Protein AF-A0A7C5BYH8-F1 (afdb_monomer_lite)

Foldseek 3Di:
DDDDDDDDDDDDDDDDDDDDDDDDDDDDDDDDPPPDVPPVVPPPDDPPPFPAQPDDPQKGFHLAFDFFDFAAWDFDDADPDPLGGLATWRAFLDDLLADDQWAQDPVQQKIKGWTFGADDPDRWTFIWIWIQHPVVLWTFRITGGMTNRDSDSQQYWYWEAEPQQKIWIWGADDAPPGKIWIKIAPHHPDSRHIDTQDIHHWTSWHWYQDHVFGIKIWTFYQDVNATWIWIWGDNHSRDIDPIFTAEDEDRYWGWAWEDDNFKTKIKIWDADPPRGDFQTDFIFIKMDRPSPPWIAALLRHGDDPRHHDPDDRRTQDGCVVVQKHKAWAHWYADPVRKIKTWIWIWNGSGFDCPTDFTWIWIWIDPNHGIDIATEAGARHRRWHWYWDQDPLRKIKTWTQRAAAPSGSYYAHFIWIWIDPPSRNYIDTPDRLAAPDPFGKGHWRAYHVADQAFGTKTWTTHRNDDDIIWIWGHGVSSFIWTIGRGHPDRMDRTHTDDHDPPVVVVVVVVVVVVVVVVPDDDDDDDDDDDDDDDDDDDDDDDDDDDDDDDDDDDYDDDDDDDDDDDDDDDDDDDDDDDPPPPPDDDDPVLFFPQKDQVQVVQFFQAAQQDCLQCPPPPSSPQCQLVRQVLSVLSSVVVVPLPDSFDDDPDPSRRSNVSSVVLCPPQQPADPQHGDQLSSQRSSCVSCVVSVFHKQKAKAFPDDNPPRYDPDHDDQSVVQVQQPDQKWKKFKKFFWDADPVQLETETDGIGIWTFRIWHADPVGIWTFIRGNHCLQDPPRDTWTWDWAFDCFGWYPADVVGHIGTSGRWTWIPRDDHDPVGPTMTTRIMMMIGTDDPPD

Radius of gyration: 34.93 Å; chains: 1; bounding box: 105×112×105 Å

Structure (mmCIF, N/CA/C/O backbone):
data_AF-A0A7C5BYH8-F1
#
_entry.id   AF-A0A7C5BYH8-F1
#
loop_
_atom_site.group_PDB
_atom_site.id
_atom_site.type_symbol
_atom_site.label_atom_id
_atom_site.label_alt_id
_atom_site.label_comp_id
_atom_site.label_asym_id
_atom_site.label_entity_id
_atom_site.label_seq_id
_atom_site.pdbx_PDB_ins_code
_atom_site.Cartn_x
_atom_site.Cartn_y
_atom_site.Cartn_z
_atom_site.occupancy
_atom_site.B_iso_or_equiv
_atom_site.auth_seq_id
_atom_site.auth_comp_id
_atom_site.auth_asym_id
_atom_site.auth_atom_id
_atom_site.pdbx_PDB_model_num
ATOM 1 N N . MET A 1 1 ? -44.553 -59.638 -5.717 1.00 36.38 1 MET A N 1
ATOM 2 C CA . MET A 1 1 ? -43.093 -59.498 -5.515 1.00 36.38 1 MET A CA 1
ATOM 3 C C . MET A 1 1 ? -42.828 -58.006 -5.297 1.00 36.38 1 MET A C 1
ATOM 5 O O . MET A 1 1 ? -43.255 -57.239 -6.141 1.00 36.38 1 MET A O 1
ATOM 9 N N . THR A 1 2 ? -42.587 -57.525 -4.064 1.00 29.08 2 THR A N 1
ATOM 10 C CA . THR A 1 2 ? -41.266 -57.366 -3.378 1.00 29.08 2 THR A CA 1
ATOM 11 C C . THR A 1 2 ? -40.293 -56.425 -4.104 1.00 29.08 2 THR A C 1
ATOM 13 O O . THR A 1 2 ? -40.147 -56.595 -5.302 1.00 29.08 2 THR A O 1
ATOM 16 N N . LYS A 1 3 ? -39.508 -55.514 -3.491 1.00 27.25 3 LYS A N 1
ATOM 17 C CA . LYS A 1 3 ? -39.393 -54.849 -2.151 1.00 27.25 3 LYS A CA 1
ATOM 18 C C . LYS A 1 3 ? -38.305 -53.734 -2.334 1.00 27.25 3 LYS A C 1
ATOM 20 O O . LYS A 1 3 ? -37.436 -53.949 -3.163 1.00 27.25 3 LYS A O 1
ATOM 25 N N . LEU A 1 4 ? -38.217 -52.586 -1.639 1.00 27.73 4 LEU A N 1
ATOM 26 C CA . LEU A 1 4 ? -39.030 -51.928 -0.598 1.00 27.73 4 LEU A CA 1
ATOM 27 C C . LEU A 1 4 ? -38.692 -50.397 -0.523 1.00 27.73 4 LEU A C 1
ATOM 29 O O . LEU A 1 4 ? -37.521 -50.068 -0.451 1.00 27.73 4 LEU A O 1
ATOM 33 N N . ARG A 1 5 ? -39.713 -49.516 -0.457 1.00 27.55 5 ARG A N 1
ATOM 34 C CA . ARG A 1 5 ? -39.824 -48.184 0.227 1.00 27.55 5 ARG A CA 1
ATOM 35 C C . ARG A 1 5 ? -38.676 -47.141 0.240 1.00 27.55 5 ARG A C 1
ATOM 37 O O . ARG A 1 5 ? -37.582 -47.394 0.723 1.00 27.55 5 ARG A O 1
ATOM 44 N N . TYR A 1 6 ? -39.074 -45.890 -0.023 1.00 24.58 6 TYR A N 1
ATOM 45 C CA . TYR A 1 6 ? -38.469 -44.653 0.507 1.00 24.58 6 TYR A CA 1
ATOM 46 C C . TYR A 1 6 ? -39.518 -43.857 1.327 1.00 24.58 6 TYR A C 1
ATOM 48 O O . TYR A 1 6 ? -40.706 -44.178 1.235 1.00 24.58 6 TYR A O 1
ATOM 56 N N . ASN A 1 7 ? -39.087 -42.797 2.041 1.00 28.08 7 ASN A N 1
ATOM 57 C CA . ASN A 1 7 ? -39.861 -41.881 2.924 1.00 28.08 7 ASN A CA 1
ATOM 58 C C . ASN A 1 7 ? -40.262 -42.457 4.319 1.00 28.08 7 ASN A C 1
ATOM 60 O O . ASN A 1 7 ? -40.503 -43.666 4.394 1.00 28.08 7 ASN A O 1
ATOM 64 N N . PRO A 1 8 ? -40.415 -41.637 5.403 1.00 36.91 8 PRO A N 1
ATOM 65 C CA . PRO A 1 8 ? -40.517 -40.158 5.424 1.00 36.91 8 PRO A CA 1
ATOM 66 C C . PRO A 1 8 ? -39.787 -39.366 6.558 1.00 36.91 8 PRO A C 1
ATOM 68 O O . PRO A 1 8 ? -39.123 -39.947 7.409 1.00 36.91 8 PRO A O 1
ATOM 71 N N . VAL A 1 9 ? -40.065 -38.039 6.592 1.00 26.05 9 VAL A N 1
ATOM 72 C CA . VAL A 1 9 ? -39.761 -36.983 7.611 1.00 26.05 9 VAL A CA 1
ATOM 73 C C . VAL A 1 9 ? -38.291 -36.495 7.586 1.00 26.05 9 VAL A C 1
ATOM 75 O O . VAL A 1 9 ? -37.395 -37.318 7.673 1.00 26.05 9 VAL A O 1
ATOM 78 N N . VAL A 1 10 ? -37.911 -35.215 7.390 1.00 26.94 10 VAL A N 1
ATOM 79 C CA . VAL A 1 10 ? -38.334 -33.870 7.891 1.00 26.94 10 VAL A CA 1
ATOM 80 C C . VAL A 1 10 ? -37.979 -32.827 6.782 1.00 26.94 10 VAL A C 1
ATOM 82 O O . VAL A 1 10 ? -36.836 -32.823 6.350 1.00 26.94 10 VAL A O 1
ATOM 85 N N . ARG A 1 11 ? -38.856 -32.072 6.082 1.00 25.16 11 ARG A N 1
ATOM 86 C CA . ARG A 1 11 ? -39.652 -30.850 6.416 1.00 25.16 11 ARG A CA 1
ATOM 87 C C . ARG A 1 11 ? -38.839 -29.755 7.146 1.00 25.16 11 ARG A C 1
ATOM 89 O O . ARG A 1 11 ? -38.643 -29.883 8.338 1.00 25.16 11 ARG A O 1
ATOM 96 N N . TRP A 1 12 ? -38.275 -28.729 6.503 1.00 26.36 12 TRP A N 1
ATOM 97 C CA . TRP A 1 12 ? -38.822 -27.386 6.170 1.00 26.36 12 TRP A CA 1
ATOM 98 C C . TRP A 1 12 ? -37.648 -26.644 5.467 1.00 26.36 12 TRP A C 1
ATOM 100 O O . TRP A 1 12 ? -36.523 -26.803 5.920 1.00 26.36 12 TRP A O 1
ATOM 110 N N . PHE A 1 13 ? -37.758 -25.932 4.339 1.00 23.73 13 PHE A N 1
ATOM 111 C CA . PHE A 1 13 ? -38.387 -24.616 4.116 1.00 23.73 13 PHE A CA 1
ATOM 112 C C . PHE A 1 13 ? -38.405 -24.334 2.594 1.00 23.73 13 PHE A C 1
ATOM 114 O O . PHE A 1 13 ? -37.369 -24.539 1.970 1.00 23.73 13 PHE A O 1
ATOM 121 N N . LEU A 1 14 ? -39.515 -23.832 2.019 1.00 23.75 14 LEU A N 1
ATOM 122 C CA . LEU A 1 14 ? -39.558 -22.897 0.863 1.00 23.75 14 LEU A CA 1
ATOM 123 C C . LEU A 1 14 ? -40.998 -22.682 0.354 1.00 23.75 14 LEU A C 1
ATOM 125 O O . LEU A 1 14 ? -41.533 -23.460 -0.434 1.00 23.75 14 LEU A O 1
ATOM 129 N N . THR A 1 15 ? -41.635 -21.612 0.826 1.00 25.30 15 THR A N 1
ATOM 130 C CA . THR A 1 15 ? -42.762 -20.867 0.218 1.00 25.30 15 THR A CA 1
ATOM 131 C C . THR A 1 15 ? -43.024 -19.669 1.150 1.00 25.30 15 THR A C 1
ATOM 133 O O . THR A 1 15 ? -42.869 -19.814 2.357 1.00 25.30 15 THR A O 1
ATOM 136 N N . ALA A 1 16 ? -43.386 -18.464 0.710 1.00 23.88 16 ALA A N 1
ATOM 137 C CA . ALA A 1 16 ? -43.637 -17.951 -0.636 1.00 23.88 16 ALA A CA 1
ATOM 138 C C . ALA A 1 16 ? -43.384 -16.429 -0.658 1.00 23.88 16 ALA A C 1
ATOM 140 O O . ALA A 1 16 ? -43.553 -15.777 0.370 1.00 23.88 16 ALA A O 1
ATOM 141 N N . MET A 1 17 ? -43.112 -15.846 -1.829 1.00 24.14 17 MET A N 1
ATOM 142 C CA . MET A 1 17 ? -43.428 -14.436 -2.085 1.00 24.14 17 MET A CA 1
ATOM 143 C C . MET A 1 17 ? -43.951 -14.244 -3.510 1.00 24.14 17 MET A C 1
ATOM 145 O O . MET A 1 17 ? -43.225 -14.385 -4.487 1.00 24.14 17 MET A O 1
ATOM 149 N N . LEU A 1 18 ? -45.235 -13.902 -3.594 1.00 26.38 18 LEU A N 1
ATOM 150 C CA . LEU A 1 18 ? -45.898 -13.325 -4.758 1.00 26.38 18 LEU A CA 1
ATOM 151 C C . LEU A 1 18 ? -47.021 -12.433 -4.228 1.00 26.38 18 LEU A C 1
ATOM 153 O O . LEU A 1 18 ? -47.988 -12.955 -3.684 1.00 26.38 18 LEU A O 1
ATOM 157 N N . LEU A 1 19 ? -46.899 -11.118 -4.406 1.00 25.62 19 LEU A N 1
ATOM 158 C CA . LEU A 1 19 ? -48.008 -10.168 -4.540 1.00 25.62 19 LEU A CA 1
ATOM 159 C C . LEU A 1 19 ? -47.471 -8.918 -5.269 1.00 25.62 19 LEU A C 1
ATOM 161 O O . LEU A 1 19 ? -46.350 -8.482 -5.032 1.00 25.62 19 LEU A O 1
ATOM 165 N N . SER A 1 20 ? -48.259 -8.407 -6.213 1.00 27.12 20 SER A N 1
ATOM 166 C CA . SER A 1 20 ? -47.960 -7.290 -7.137 1.00 27.12 20 SER A CA 1
ATOM 167 C C . SER A 1 20 ? -48.829 -6.064 -6.750 1.00 27.12 20 SER A C 1
ATOM 169 O O . SER A 1 20 ? -49.461 -6.146 -5.693 1.00 27.12 20 SER A O 1
ATOM 171 N N . PRO A 1 21 ? -49.041 -4.995 -7.560 1.00 49.84 21 PRO A N 1
ATOM 172 C CA . PRO A 1 21 ? -48.313 -4.449 -8.730 1.00 49.84 21 PRO A CA 1
ATOM 173 C C . PRO A 1 21 ? -48.099 -2.906 -8.678 1.00 49.84 21 PRO A C 1
ATOM 175 O O . PRO A 1 21 ? -48.726 -2.238 -7.872 1.00 49.84 21 PRO A O 1
ATOM 178 N N . VAL A 1 22 ? -47.338 -2.321 -9.623 1.00 29.17 22 VAL A N 1
ATOM 179 C CA . VAL A 1 22 ? -47.750 -1.192 -10.516 1.00 29.17 22 VAL A CA 1
ATOM 180 C C . VAL A 1 22 ? -46.799 -1.189 -11.727 1.00 29.17 22 VAL A C 1
ATOM 182 O O . VAL A 1 22 ? -45.586 -1.254 -11.554 1.00 29.17 22 VAL A O 1
ATOM 185 N N . GLY A 1 23 ? -47.325 -1.115 -12.954 1.00 24.70 23 GLY A N 1
ATOM 186 C CA . GLY A 1 23 ? -46.517 -1.092 -14.183 1.00 24.70 23 GLY A CA 1
ATOM 187 C C . GLY A 1 23 ? -46.345 0.296 -14.814 1.00 24.70 23 GLY A C 1
ATOM 188 O O . GLY A 1 23 ? -47.121 1.217 -14.555 1.00 24.70 23 GLY A O 1
ATOM 189 N N . ARG A 1 24 ? -45.379 0.414 -15.734 1.00 28.23 24 ARG A N 1
ATOM 190 C CA . ARG A 1 24 ? -45.374 1.431 -16.799 1.00 28.23 24 ARG A CA 1
ATOM 191 C C . ARG A 1 24 ? -45.305 0.748 -18.162 1.00 28.23 24 ARG A C 1
ATOM 193 O O . ARG A 1 24 ? -44.620 -0.255 -18.333 1.00 28.23 24 ARG A O 1
ATOM 200 N N . ILE A 1 25 ? -46.060 1.298 -19.106 1.00 30.48 25 ILE A N 1
ATOM 201 C CA . ILE A 1 25 ? -46.241 0.777 -20.462 1.00 30.48 25 ILE A CA 1
ATOM 202 C C . ILE A 1 25 ? -45.083 1.255 -21.346 1.00 30.48 25 ILE A C 1
ATOM 204 O O . ILE A 1 25 ? -44.778 2.446 -21.358 1.00 30.48 25 ILE A O 1
ATOM 208 N N . LEU A 1 26 ? -44.498 0.345 -22.127 1.00 28.77 26 LEU A N 1
ATOM 209 C CA . LEU A 1 26 ? -43.661 0.667 -23.285 1.00 28.77 26 LEU A CA 1
ATOM 210 C C . LEU A 1 26 ? -44.373 0.189 -24.555 1.00 28.77 26 LEU A C 1
ATOM 212 O O . LEU A 1 26 ? -44.853 -0.943 -24.618 1.00 28.77 26 LEU A O 1
ATOM 216 N N . LEU A 1 27 ? -44.470 1.074 -25.547 1.00 28.31 27 LEU A N 1
ATOM 217 C CA . LEU A 1 27 ? -45.057 0.788 -26.858 1.00 28.31 27 LEU A CA 1
ATOM 218 C C . LEU A 1 27 ? -43.993 0.203 -27.807 1.00 28.31 27 LEU A C 1
ATOM 220 O O . LEU A 1 27 ? -42.829 0.596 -27.715 1.00 28.31 27 LEU A O 1
ATOM 224 N N . PRO A 1 28 ? -44.364 -0.691 -28.741 1.00 31.38 28 PRO A N 1
ATOM 225 C CA . PRO A 1 28 ? -43.434 -1.226 -29.729 1.00 31.38 28 PRO A CA 1
ATOM 226 C C . PRO A 1 28 ? -43.191 -0.231 -30.875 1.00 31.38 28 PRO A C 1
ATOM 228 O O . PRO A 1 28 ? -44.129 0.364 -31.408 1.00 31.38 28 PRO A O 1
ATOM 231 N N . VAL A 1 29 ? -41.933 -0.101 -31.303 1.00 32.12 29 VAL A N 1
ATOM 232 C CA . VAL A 1 29 ? -41.559 0.611 -32.538 1.00 32.12 29 VAL A CA 1
ATOM 233 C C . VAL A 1 29 ? -41.710 -0.346 -33.737 1.00 32.12 29 VAL A C 1
ATOM 235 O O . VAL A 1 29 ? -41.298 -1.503 -33.621 1.00 32.12 29 VAL A O 1
ATOM 238 N N . PRO A 1 30 ? -42.289 0.071 -34.883 1.00 29.64 30 PRO A N 1
ATOM 239 C CA . PRO A 1 30 ? -42.489 -0.821 -36.026 1.00 29.64 30 PRO A CA 1
ATOM 240 C C . PRO A 1 30 ? -41.180 -1.250 -36.703 1.00 29.64 30 PRO A C 1
ATOM 242 O O . PRO A 1 30 ? -40.249 -0.459 -36.858 1.00 29.64 30 PRO A O 1
ATOM 245 N N . ALA A 1 31 ? -41.141 -2.490 -37.195 1.00 35.75 31 ALA A N 1
ATOM 246 C CA . ALA A 1 31 ? -40.036 -2.999 -38.001 1.00 35.75 31 ALA A CA 1
ATOM 247 C C . ALA A 1 31 ? -39.995 -2.298 -39.374 1.00 35.75 31 ALA A C 1
ATOM 249 O O . ALA A 1 31 ? -40.787 -2.609 -40.262 1.00 35.75 31 ALA A O 1
ATOM 250 N N . GLY A 1 32 ? -39.074 -1.345 -39.539 1.00 35.00 32 GLY A N 1
ATOM 251 C CA . GLY A 1 32 ? -38.976 -0.552 -40.769 1.00 35.00 32 GLY A CA 1
ATOM 252 C C . GLY A 1 32 ? -37.740 0.341 -40.894 1.00 35.00 32 GLY A C 1
ATOM 253 O O . GLY A 1 32 ? -37.793 1.312 -41.638 1.00 35.00 32 GLY A O 1
ATOM 254 N N . GLN A 1 33 ? -36.648 0.057 -40.168 1.00 29.97 33 GLN A N 1
ATOM 255 C CA . GLN A 1 33 ? -35.393 0.826 -40.261 1.00 29.97 33 GLN A CA 1
ATOM 256 C C . GLN A 1 33 ? -34.149 0.020 -39.813 1.00 29.97 33 GLN A C 1
ATOM 258 O O . GLN A 1 33 ? -33.300 0.497 -39.069 1.00 29.97 33 GLN A O 1
ATOM 263 N N . LEU A 1 34 ? -34.021 -1.221 -40.298 1.00 33.19 34 LEU A N 1
ATOM 264 C CA . LEU A 1 34 ? -32.815 -2.060 -40.157 1.00 33.19 34 LEU A CA 1
ATOM 265 C C . LEU A 1 34 ? -32.083 -2.205 -41.503 1.00 33.19 34 LEU A C 1
ATOM 267 O O . LEU A 1 34 ? -31.851 -3.303 -41.995 1.00 33.19 34 LEU A O 1
ATOM 271 N N . ALA A 1 35 ? -31.759 -1.064 -42.113 1.00 30.89 35 ALA A N 1
ATOM 272 C CA . ALA A 1 35 ? -30.946 -0.955 -43.325 1.00 30.89 35 ALA A CA 1
ATOM 273 C C . ALA A 1 35 ? -30.350 0.464 -43.401 1.00 30.89 35 ALA A C 1
ATOM 275 O O . ALA A 1 35 ? -30.898 1.323 -44.081 1.00 30.89 35 ALA A O 1
ATOM 276 N N . ASN A 1 36 ? -29.315 0.716 -42.585 1.00 29.91 36 ASN A N 1
ATOM 277 C CA . ASN A 1 36 ? -28.365 1.850 -42.679 1.00 29.91 36 ASN A CA 1
ATOM 278 C C . ASN A 1 36 ? -27.300 1.851 -41.554 1.00 29.91 36 ASN A C 1
ATOM 280 O O . ASN A 1 36 ? -26.390 2.671 -41.570 1.00 29.91 36 ASN A O 1
ATOM 284 N N . ALA A 1 37 ? -27.359 0.917 -40.596 1.00 29.08 37 ALA A N 1
ATOM 285 C CA . ALA A 1 37 ? -26.369 0.780 -39.518 1.00 29.08 37 ALA A CA 1
ATOM 286 C C . ALA A 1 37 ? -25.142 -0.095 -39.880 1.00 29.08 37 ALA A C 1
ATOM 288 O O . ALA A 1 37 ? -24.450 -0.565 -38.983 1.00 29.08 37 ALA A O 1
ATOM 289 N N . GLN A 1 38 ? -24.889 -0.360 -41.171 1.00 29.39 38 GLN A N 1
ATOM 290 C CA . GLN A 1 38 ? -23.771 -1.206 -41.635 1.00 29.39 38 GLN A CA 1
ATOM 291 C C . GLN A 1 38 ? -22.748 -0.495 -42.541 1.00 29.39 38 GLN A C 1
ATOM 293 O O . GLN A 1 38 ? -21.710 -1.087 -42.821 1.00 29.39 38 GLN A O 1
ATOM 298 N N . GLU A 1 39 ? -22.970 0.763 -42.946 1.00 27.52 39 GLU A N 1
ATOM 299 C CA . GLU A 1 39 ? -22.008 1.522 -43.778 1.00 27.52 39 GLU A CA 1
ATOM 300 C C . GLU A 1 39 ? -21.242 2.625 -43.022 1.00 27.52 39 GLU A C 1
ATOM 302 O O . GLU A 1 39 ? -20.259 3.153 -43.533 1.00 27.52 39 GLU A O 1
ATOM 307 N N . THR A 1 40 ? -21.601 2.939 -41.772 1.00 27.30 40 THR A N 1
ATOM 308 C CA . THR A 1 40 ? -20.868 3.910 -40.927 1.00 27.30 40 THR A CA 1
ATOM 309 C C . THR A 1 40 ? -19.864 3.276 -39.955 1.00 27.30 40 THR A C 1
ATOM 311 O O . THR A 1 40 ? -19.093 3.990 -39.320 1.00 27.30 40 THR A O 1
ATOM 314 N N . THR A 1 41 ? -19.788 1.944 -39.881 1.00 28.59 41 THR A N 1
ATOM 315 C CA . THR A 1 41 ? -18.865 1.193 -39.002 1.00 28.59 41 THR A CA 1
ATOM 316 C C . THR A 1 41 ? -17.530 0.791 -39.650 1.00 28.59 41 THR A C 1
ATOM 318 O O . THR A 1 41 ? -16.776 0.025 -39.057 1.00 28.59 41 THR A O 1
ATOM 321 N N . GLN A 1 42 ? -17.192 1.313 -40.837 1.00 28.80 42 GLN A N 1
ATOM 322 C CA . GLN A 1 42 ? -15.876 1.107 -41.480 1.00 28.80 42 GLN A CA 1
ATOM 323 C C . GLN A 1 42 ? -14.983 2.362 -41.538 1.00 28.80 42 GLN A C 1
ATOM 325 O O . GLN A 1 42 ? -13.888 2.305 -42.091 1.00 28.80 42 GLN A O 1
ATOM 330 N N . ALA A 1 43 ? -15.392 3.478 -40.922 1.00 30.33 43 ALA A N 1
ATOM 331 C CA . ALA A 1 43 ? -14.649 4.747 -40.946 1.00 30.33 43 ALA A CA 1
ATOM 332 C C . ALA A 1 43 ? -14.229 5.267 -39.552 1.00 30.33 43 ALA A C 1
ATOM 334 O O . ALA A 1 43 ? -14.060 6.469 -39.367 1.00 30.33 43 ALA A O 1
ATOM 335 N N . ALA A 1 44 ? -14.046 4.375 -38.571 1.00 31.27 44 ALA A N 1
ATOM 336 C CA . ALA A 1 44 ? -13.517 4.722 -37.245 1.00 31.27 44 ALA A CA 1
ATOM 337 C C . ALA A 1 44 ? -12.808 3.533 -36.568 1.00 31.27 44 ALA A C 1
ATOM 339 O O . ALA A 1 44 ? -13.055 3.233 -35.407 1.00 31.27 44 ALA A O 1
ATOM 340 N N . ASN A 1 45 ? -11.938 2.831 -37.302 1.00 29.39 45 ASN A N 1
ATOM 341 C CA . ASN A 1 45 ? -11.105 1.767 -36.734 1.00 29.39 45 ASN A CA 1
ATOM 342 C C . ASN A 1 45 ? -9.630 1.975 -37.111 1.00 29.39 45 ASN A C 1
ATOM 344 O O . ASN A 1 45 ? -9.003 1.154 -37.777 1.00 29.39 45 ASN A O 1
ATOM 348 N N . LYS A 1 46 ? -9.072 3.116 -36.684 1.00 27.73 46 LYS A N 1
ATOM 349 C CA . LYS A 1 46 ? -7.640 3.163 -36.389 1.00 27.73 46 LYS A CA 1
ATOM 350 C C . LYS A 1 46 ? -7.461 2.439 -35.063 1.00 27.73 46 LYS A C 1
ATOM 352 O O . LYS A 1 46 ? -7.839 2.974 -34.026 1.00 27.73 46 LYS A O 1
ATOM 357 N N . GLN A 1 47 ? -6.884 1.242 -35.108 1.00 30.11 47 GLN A N 1
ATOM 358 C CA . GLN A 1 47 ? -6.168 0.735 -33.948 1.00 30.11 47 GLN A CA 1
ATOM 359 C C . GLN A 1 47 ? -5.041 1.735 -33.680 1.00 30.11 47 GLN A C 1
ATOM 361 O O . GLN A 1 47 ? -4.119 1.862 -34.486 1.00 30.11 47 GLN A O 1
ATOM 366 N N . GLU A 1 48 ? -5.149 2.498 -32.596 1.00 30.33 48 GLU A N 1
ATOM 367 C CA . GLU A 1 48 ? -3.961 3.085 -31.993 1.00 30.33 48 GLU A CA 1
ATOM 368 C C . GLU A 1 48 ? -3.126 1.907 -31.494 1.00 30.33 48 GLU A C 1
ATOM 370 O O . GLU A 1 48 ? -3.611 1.098 -30.700 1.00 30.33 48 GLU A O 1
ATOM 375 N N . GLU A 1 49 ? -1.913 1.743 -32.025 1.00 32.38 49 GLU A N 1
ATOM 376 C CA . GLU A 1 49 ? -1.020 0.703 -31.519 1.00 32.38 49 GLU A CA 1
ATOM 377 C C . GLU A 1 49 ? -0.716 0.970 -30.035 1.00 32.38 49 GLU A C 1
ATOM 379 O O . GLU A 1 49 ? -0.616 2.139 -29.638 1.00 32.38 49 GLU A O 1
ATOM 384 N N . PRO A 1 50 ? -0.553 -0.078 -29.202 1.00 39.44 50 PRO A N 1
ATOM 385 C CA . PRO A 1 50 ? -0.144 0.097 -27.815 1.00 39.44 50 PRO A CA 1
ATOM 386 C C . PRO A 1 50 ? 1.139 0.925 -27.775 1.00 39.44 50 PRO A C 1
ATOM 388 O O . PRO A 1 50 ? 2.137 0.561 -28.402 1.00 39.44 50 PRO A O 1
ATOM 391 N N . VAL A 1 51 ? 1.114 2.054 -27.063 1.00 49.31 51 VAL A N 1
ATOM 392 C CA . VAL A 1 51 ? 2.233 3.005 -27.059 1.00 49.31 51 VAL A CA 1
ATOM 393 C C . VAL A 1 51 ? 3.365 2.456 -26.185 1.00 49.31 51 VAL A C 1
ATOM 395 O O . VAL A 1 51 ? 3.538 2.829 -25.025 1.00 49.31 51 VAL A O 1
ATOM 398 N N . ASN A 1 52 ? 4.118 1.510 -26.737 1.00 57.12 52 ASN A N 1
ATOM 399 C CA . ASN A 1 52 ? 5.262 0.889 -26.090 1.00 57.12 52 ASN A CA 1
ATOM 400 C C . ASN A 1 52 ? 6.417 1.895 -25.977 1.00 57.12 52 ASN A C 1
ATOM 402 O O . ASN A 1 52 ? 6.739 2.604 -26.931 1.00 57.12 52 ASN A O 1
ATOM 406 N N . GLY A 1 53 ? 7.060 1.946 -24.814 1.00 70.12 53 GLY A N 1
ATOM 407 C CA . GLY A 1 53 ? 8.209 2.809 -24.564 1.00 70.12 53 GLY A CA 1
ATOM 408 C C . GLY A 1 53 ? 7.868 4.218 -24.074 1.00 70.12 53 GLY A C 1
ATOM 409 O O . GLY A 1 53 ? 8.772 5.054 -24.026 1.00 70.12 53 GLY A O 1
ATOM 410 N N . VAL A 1 54 ? 6.618 4.519 -23.684 1.00 81.81 54 VAL A N 1
ATOM 411 C CA . VAL A 1 54 ? 6.301 5.835 -23.091 1.00 81.81 54 VAL A CA 1
ATOM 412 C C . VAL A 1 54 ? 7.066 5.998 -21.780 1.00 81.81 54 VAL A C 1
ATOM 414 O O . VAL A 1 54 ? 6.910 5.225 -20.833 1.00 81.81 54 VAL A O 1
ATOM 417 N N . GLN A 1 55 ? 7.901 7.033 -21.722 1.00 87.25 55 GLN A N 1
ATOM 418 C CA . GLN A 1 55 ? 8.679 7.358 -20.537 1.00 87.25 55 GLN A CA 1
ATOM 419 C C . GLN A 1 55 ? 7.768 7.982 -19.471 1.00 87.25 55 GLN A C 1
ATOM 421 O O . GLN A 1 55 ? 7.283 9.101 -19.623 1.00 87.25 55 GLN A O 1
ATOM 426 N N . LEU A 1 56 ? 7.573 7.260 -18.369 1.00 87.38 56 LEU A N 1
ATOM 427 C CA . LEU A 1 56 ? 6.968 7.774 -17.138 1.00 87.38 56 LEU A CA 1
ATOM 428 C C . LEU A 1 56 ? 8.055 8.454 -16.275 1.00 87.38 56 LEU A C 1
ATOM 430 O O . LEU A 1 56 ? 9.237 8.332 -16.604 1.00 87.38 56 LEU A O 1
ATOM 434 N N . PRO A 1 57 ? 7.732 9.165 -15.177 1.00 84.94 57 PRO A N 1
ATOM 435 C CA . PRO A 1 57 ? 8.739 9.890 -14.391 1.00 84.94 57 PRO A CA 1
ATOM 436 C C . PRO A 1 57 ? 9.941 9.046 -13.935 1.00 84.94 57 PRO A C 1
ATOM 438 O O . PRO A 1 57 ? 11.069 9.530 -13.971 1.00 84.94 57 PRO A O 1
ATOM 441 N N . ASP A 1 58 ? 9.718 7.784 -13.555 1.00 89.38 58 ASP A N 1
ATOM 442 C CA . ASP A 1 58 ? 10.770 6.839 -13.140 1.00 89.38 58 ASP A CA 1
ATOM 443 C C . ASP A 1 58 ? 10.594 5.407 -13.690 1.00 89.38 58 ASP A C 1
ATOM 445 O O . ASP A 1 58 ? 11.366 4.512 -13.356 1.00 89.38 58 ASP A O 1
ATOM 449 N N . ALA A 1 59 ? 9.624 5.194 -14.581 1.00 94.12 59 ALA A N 1
ATOM 450 C CA . ALA A 1 59 ? 9.293 3.899 -15.177 1.00 94.12 59 ALA A CA 1
ATOM 451 C C . ALA A 1 59 ? 9.233 3.985 -16.718 1.00 94.12 59 ALA A C 1
ATOM 453 O O . ALA A 1 59 ? 9.358 5.066 -17.299 1.00 94.12 59 ALA A O 1
ATOM 454 N N . ILE A 1 60 ? 9.059 2.853 -17.398 1.00 95.00 60 ILE A N 1
ATOM 455 C CA . ILE A 1 60 ? 8.714 2.787 -18.828 1.00 95.00 60 ILE A CA 1
ATOM 456 C C . ILE A 1 60 ? 7.380 2.062 -18.949 1.00 95.00 60 ILE A C 1
ATOM 458 O O . ILE A 1 60 ? 7.259 0.941 -18.462 1.00 95.00 60 ILE A O 1
ATOM 462 N N . TRP A 1 61 ? 6.398 2.670 -19.606 1.00 94.00 61 TRP A N 1
ATOM 463 C CA . TRP A 1 61 ? 5.187 1.971 -20.023 1.00 94.00 61 TRP A CA 1
ATOM 464 C C . TRP A 1 61 ? 5.515 1.036 -21.189 1.00 94.00 61 TRP A C 1
ATOM 466 O O . TRP A 1 61 ? 6.118 1.468 -22.172 1.00 94.00 61 TRP A O 1
ATOM 476 N N . LEU A 1 62 ? 5.148 -0.237 -21.076 1.00 94.56 62 LEU A N 1
ATOM 477 C CA . LEU A 1 62 ? 5.431 -1.253 -22.091 1.00 94.56 62 LEU A CA 1
ATOM 478 C C . LEU A 1 62 ? 4.150 -1.667 -22.811 1.00 94.56 62 LEU A C 1
ATOM 480 O O . LEU A 1 62 ? 4.058 -1.516 -24.023 1.00 94.56 62 LEU A O 1
ATOM 484 N N . CYS A 1 63 ? 3.177 -2.179 -22.056 1.00 93.56 63 CYS A N 1
ATOM 485 C CA . CYS A 1 63 ? 1.918 -2.744 -22.542 1.00 93.56 63 CYS A CA 1
ATOM 486 C C . CYS A 1 63 ? 2.086 -3.659 -23.775 1.00 93.56 63 CYS A C 1
ATOM 488 O O . CYS A 1 63 ? 1.432 -3.483 -24.801 1.00 93.56 63 CYS A O 1
ATOM 490 N N . THR A 1 64 ? 2.999 -4.630 -23.683 1.00 94.81 64 THR A N 1
ATOM 491 C CA . THR A 1 64 ? 3.295 -5.597 -24.757 1.00 94.81 64 THR A CA 1
ATOM 492 C C . THR A 1 64 ? 3.320 -7.032 -24.241 1.00 94.81 64 THR A C 1
ATOM 494 O O . THR A 1 64 ? 3.482 -7.280 -23.047 1.00 94.81 64 THR A O 1
ATOM 497 N N . LYS A 1 65 ? 3.155 -8.009 -25.140 1.00 96.25 65 LYS A N 1
ATOM 498 C CA . LYS A 1 65 ? 3.314 -9.427 -24.800 1.00 96.25 65 LYS A CA 1
ATOM 499 C C . LYS A 1 65 ? 4.771 -9.790 -24.585 1.00 96.25 65 LYS A C 1
ATOM 501 O O . LYS A 1 65 ? 5.625 -9.454 -25.402 1.00 96.25 65 LYS A O 1
ATOM 506 N N . ASP A 1 66 ? 5.019 -10.541 -23.520 1.00 96.00 66 ASP A N 1
ATOM 507 C CA . ASP A 1 66 ? 6.302 -11.188 -23.292 1.00 96.00 66 ASP A CA 1
ATOM 508 C C . ASP A 1 66 ? 6.263 -12.666 -23.727 1.00 96.00 66 ASP A C 1
ATOM 510 O O . ASP A 1 66 ? 5.201 -13.242 -23.968 1.00 96.00 66 ASP A O 1
ATOM 514 N N . ASP A 1 67 ? 7.432 -13.290 -23.859 1.00 96.00 67 ASP A N 1
ATOM 515 C CA . ASP A 1 67 ? 7.568 -14.656 -24.374 1.00 96.00 67 ASP A CA 1
ATOM 516 C C . ASP A 1 67 ? 7.434 -15.759 -23.318 1.00 96.00 67 ASP A C 1
ATOM 518 O O . ASP A 1 67 ? 7.560 -16.925 -23.675 1.00 96.00 67 ASP A O 1
ATOM 522 N N . GLY A 1 68 ? 7.153 -15.441 -22.052 1.00 97.31 68 GLY A N 1
ATOM 523 C CA . GLY A 1 68 ? 6.944 -16.439 -21.001 1.00 97.31 68 GLY A CA 1
ATOM 524 C C . GLY A 1 68 ? 6.968 -15.878 -19.578 1.00 97.31 68 GLY A C 1
ATOM 525 O O . GLY A 1 68 ? 6.995 -14.666 -19.357 1.00 97.31 68 GLY A O 1
ATOM 526 N N . TYR A 1 69 ? 6.934 -16.783 -18.601 1.00 98.56 69 TYR A N 1
ATOM 527 C CA . TYR A 1 69 ? 6.748 -16.476 -17.182 1.00 98.56 69 TYR A CA 1
ATOM 528 C C . TYR A 1 69 ? 8.061 -16.519 -16.388 1.00 98.56 69 TYR A C 1
ATOM 530 O O . TYR A 1 69 ? 8.518 -17.582 -15.973 1.00 98.56 69 TYR A O 1
ATOM 538 N N . ARG A 1 70 ? 8.641 -15.343 -16.129 1.00 97.56 70 ARG A N 1
ATOM 539 C CA . ARG A 1 70 ? 9.846 -15.155 -15.301 1.00 97.56 70 ARG A CA 1
ATOM 540 C C . ARG A 1 70 ? 9.505 -14.281 -14.102 1.00 97.56 70 ARG A C 1
ATOM 542 O O . ARG A 1 70 ? 8.999 -13.183 -14.316 1.00 97.56 70 ARG A O 1
ATOM 549 N N . GLY A 1 71 ? 9.783 -14.719 -12.879 1.00 98.25 71 GLY A N 1
ATOM 550 C CA . GLY A 1 71 ? 9.701 -13.869 -11.688 1.00 98.25 71 GLY A CA 1
ATOM 551 C C . GLY A 1 71 ? 10.934 -12.969 -11.538 1.00 98.25 71 GLY A C 1
ATOM 552 O O . GLY A 1 71 ? 11.980 -13.235 -12.126 1.00 98.25 71 GLY A O 1
ATOM 553 N N . ILE A 1 72 ? 10.830 -11.905 -10.741 1.00 98.56 72 ILE A N 1
ATOM 554 C CA . ILE A 1 72 ? 11.990 -11.116 -10.301 1.00 98.56 72 ILE A CA 1
ATOM 555 C C . ILE A 1 72 ? 12.792 -11.892 -9.241 1.00 98.56 72 ILE A C 1
ATOM 557 O O . ILE A 1 72 ? 12.209 -12.629 -8.434 1.00 98.56 72 ILE A O 1
ATOM 561 N N . TRP A 1 73 ? 14.116 -11.723 -9.216 1.00 98.44 73 TRP A N 1
ATOM 562 C CA . TRP A 1 73 ? 14.959 -12.111 -8.080 1.00 98.44 73 TRP A CA 1
ATOM 563 C C . TRP A 1 73 ? 15.399 -10.851 -7.327 1.00 98.44 73 TRP A C 1
ATOM 565 O O . TRP A 1 73 ? 15.782 -9.861 -7.946 1.00 98.44 73 TRP A O 1
ATOM 575 N N . TYR A 1 74 ? 15.351 -10.858 -5.998 1.00 98.38 74 TYR A N 1
ATOM 576 C CA . TYR A 1 74 ? 15.737 -9.699 -5.182 1.00 98.38 74 TYR A CA 1
ATOM 577 C C . TYR A 1 74 ? 16.391 -10.139 -3.867 1.00 98.38 74 TYR A C 1
ATOM 579 O O . TYR A 1 74 ? 16.215 -11.272 -3.418 1.00 98.38 74 TYR A O 1
ATOM 587 N N . TRP A 1 75 ? 17.144 -9.235 -3.237 1.00 97.88 75 TRP A N 1
ATOM 588 C CA . TRP A 1 75 ? 17.795 -9.440 -1.944 1.00 97.88 75 TRP A CA 1
ATOM 589 C C . TRP A 1 75 ? 17.772 -8.172 -1.093 1.00 97.88 75 TRP A C 1
ATOM 591 O O . TRP A 1 75 ? 17.776 -7.053 -1.600 1.00 97.88 75 TRP A O 1
ATOM 601 N N . ASN A 1 76 ? 17.814 -8.341 0.225 1.00 97.44 76 ASN A N 1
ATOM 602 C CA . ASN A 1 76 ? 17.839 -7.234 1.170 1.00 97.44 76 ASN A CA 1
ATOM 603 C C . ASN A 1 76 ? 18.829 -7.502 2.306 1.00 97.44 76 ASN A C 1
ATOM 605 O O . ASN A 1 76 ? 18.845 -8.597 2.860 1.00 97.44 76 ASN A O 1
ATOM 609 N N . GLN A 1 77 ? 19.611 -6.477 2.667 1.00 95.62 77 GLN A N 1
ATOM 610 C CA . GLN A 1 77 ? 20.604 -6.476 3.755 1.00 95.62 77 GLN A CA 1
ATOM 611 C C . GLN A 1 77 ? 21.574 -7.677 3.716 1.00 95.62 77 GLN A C 1
ATOM 613 O O . GLN A 1 77 ? 21.301 -8.756 4.242 1.00 95.62 77 GLN A O 1
ATOM 618 N N . ARG A 1 78 ? 22.747 -7.457 3.104 1.00 96.56 78 ARG A N 1
ATOM 619 C CA . ARG A 1 78 ? 23.832 -8.443 3.035 1.00 96.56 78 ARG A CA 1
ATOM 620 C C . ARG A 1 78 ? 24.386 -8.720 4.436 1.00 96.56 78 ARG A C 1
ATOM 622 O O . ARG A 1 78 ? 24.519 -7.804 5.243 1.00 96.56 78 ARG A O 1
ATOM 629 N N . GLN A 1 79 ? 24.710 -9.980 4.689 1.00 95.00 79 GLN A N 1
ATOM 630 C CA . GLN A 1 79 ? 25.341 -10.492 5.898 1.00 95.00 79 GLN A CA 1
ATOM 631 C C . GLN A 1 79 ? 26.702 -11.099 5.539 1.00 95.00 79 GLN A C 1
ATOM 633 O O . GLN A 1 79 ? 26.842 -11.758 4.510 1.00 95.00 79 GLN A O 1
ATOM 638 N N . ASP A 1 80 ? 27.698 -10.913 6.404 1.00 95.31 80 ASP A N 1
ATOM 639 C CA . ASP A 1 80 ? 29.035 -11.500 6.251 1.00 95.31 80 ASP A CA 1
ATOM 640 C C . ASP A 1 80 ? 29.104 -12.898 6.897 1.00 95.31 80 ASP A C 1
ATOM 642 O O . ASP A 1 80 ? 29.936 -13.180 7.755 1.00 95.31 80 ASP A O 1
ATOM 646 N N . ASN A 1 81 ? 28.174 -13.772 6.500 1.00 96.00 81 ASN A N 1
ATOM 647 C CA . ASN A 1 81 ? 28.104 -15.182 6.893 1.00 96.00 81 ASN A CA 1
ATOM 648 C C . ASN A 1 81 ? 27.610 -16.057 5.719 1.00 96.00 81 ASN A C 1
ATOM 650 O O . ASN A 1 81 ? 27.298 -15.548 4.642 1.00 96.00 81 ASN A O 1
ATOM 654 N N . GLU A 1 82 ? 27.536 -17.379 5.908 1.00 96.69 82 GLU A N 1
ATOM 655 C CA . GLU A 1 82 ? 27.185 -18.336 4.838 1.00 96.69 82 GLU A CA 1
ATOM 656 C C . GLU A 1 82 ? 25.775 -18.156 4.237 1.00 96.69 82 GLU A C 1
ATOM 658 O O . GLU A 1 82 ? 25.502 -18.652 3.141 1.00 96.69 82 GLU A O 1
ATOM 663 N N . TYR A 1 83 ? 24.887 -17.454 4.947 1.00 97.44 83 TYR A N 1
ATOM 664 C CA . TYR A 1 83 ? 23.513 -17.192 4.525 1.00 97.44 83 TYR A CA 1
ATOM 665 C C . TYR A 1 83 ? 23.428 -15.987 3.579 1.00 97.44 83 TYR A C 1
ATOM 667 O O . TYR A 1 83 ? 22.446 -15.865 2.856 1.00 97.44 83 TYR A O 1
ATOM 675 N N . VAL A 1 84 ? 24.471 -15.147 3.512 1.00 98.00 84 VAL A N 1
ATOM 676 C CA . VAL A 1 84 ? 24.676 -14.022 2.572 1.00 98.00 84 VAL A CA 1
ATOM 677 C C . VAL A 1 84 ? 23.680 -12.860 2.690 1.00 98.00 84 VAL A C 1
ATOM 679 O O . VAL A 1 84 ? 24.091 -11.706 2.582 1.00 98.00 84 VAL A O 1
ATOM 682 N N . TYR A 1 85 ? 22.395 -13.110 2.926 1.00 98.00 85 TYR A N 1
ATOM 683 C CA . TYR A 1 85 ? 21.333 -12.107 2.952 1.00 98.00 85 TYR A CA 1
ATOM 684 C C . TYR A 1 85 ? 20.308 -12.417 4.037 1.00 98.00 85 TYR A C 1
ATOM 686 O O . TYR A 1 85 ? 19.885 -13.562 4.181 1.00 98.00 85 TYR A O 1
ATOM 694 N N . LYS A 1 86 ? 19.814 -11.370 4.700 1.00 97.25 86 LYS A N 1
ATOM 695 C CA . LYS A 1 86 ? 18.688 -11.448 5.641 1.00 97.25 86 LYS A CA 1
ATOM 696 C C . LYS A 1 86 ? 17.447 -12.088 5.012 1.00 97.25 86 LYS A C 1
ATOM 698 O O . LYS A 1 86 ? 16.819 -12.956 5.617 1.00 97.25 86 LYS A O 1
ATOM 703 N N . TYR A 1 87 ? 17.107 -11.644 3.802 1.00 97.88 87 TYR A N 1
ATOM 704 C CA . TYR A 1 87 ? 16.183 -12.329 2.903 1.00 97.88 87 TYR A CA 1
ATOM 705 C C . TYR A 1 87 ? 16.577 -12.083 1.448 1.00 97.88 87 TYR A C 1
ATOM 707 O O . TYR A 1 87 ? 17.077 -11.011 1.095 1.00 97.88 87 TYR A O 1
ATOM 715 N N . SER A 1 88 ? 16.368 -13.092 0.608 1.00 98.25 88 SER A N 1
ATOM 716 C CA . SER A 1 88 ? 16.530 -13.022 -0.845 1.00 98.25 88 SER A CA 1
ATOM 717 C C . SER A 1 88 ? 15.859 -14.221 -1.513 1.00 98.25 88 SER A C 1
ATOM 719 O O . SER A 1 88 ? 15.447 -15.148 -0.817 1.00 98.25 88 SER A O 1
ATOM 721 N N . GLY A 1 89 ? 15.782 -14.215 -2.840 1.00 98.06 89 GLY A N 1
ATOM 722 C CA . GLY A 1 89 ? 15.287 -15.336 -3.636 1.00 98.06 89 GLY A CA 1
ATOM 723 C C . GLY A 1 89 ? 14.434 -14.855 -4.801 1.00 98.06 89 GLY A C 1
ATOM 724 O O . GLY A 1 89 ? 14.480 -13.682 -5.183 1.00 98.06 89 GLY A O 1
ATOM 725 N N . GLY A 1 90 ? 13.624 -15.759 -5.347 1.00 97.94 90 GLY A N 1
ATOM 726 C CA . GLY A 1 90 ? 12.582 -15.399 -6.300 1.00 97.94 90 GLY A CA 1
ATOM 727 C C . GLY A 1 90 ? 11.425 -14.741 -5.575 1.00 97.94 90 GLY A C 1
ATOM 728 O O . GLY A 1 90 ? 10.754 -15.358 -4.753 1.00 97.94 90 GLY A O 1
ATOM 729 N N . LEU A 1 91 ? 11.214 -13.463 -5.859 1.00 98.38 91 LEU A N 1
ATOM 730 C CA . LEU A 1 91 ? 10.316 -12.596 -5.105 1.00 98.38 91 LEU A CA 1
ATOM 731 C C . LEU A 1 91 ? 9.240 -12.001 -6.025 1.00 98.38 91 LEU A C 1
ATOM 733 O O . LEU A 1 91 ? 8.816 -10.865 -5.850 1.00 98.38 91 LEU A O 1
ATOM 737 N N . GLY A 1 92 ? 8.758 -12.781 -6.999 1.00 98.12 92 GLY A N 1
ATOM 738 C CA . GLY A 1 92 ? 7.698 -12.362 -7.928 1.00 98.12 92 GLY A CA 1
ATOM 739 C C . GLY A 1 92 ? 6.311 -12.194 -7.293 1.00 98.12 92 GLY A C 1
ATOM 740 O O . GLY A 1 92 ? 5.523 -11.376 -7.763 1.00 98.12 92 GLY A O 1
ATOM 741 N N . THR A 1 93 ? 6.032 -12.906 -6.198 1.00 98.44 93 THR A N 1
ATOM 742 C CA . THR A 1 93 ? 4.805 -12.781 -5.383 1.00 98.44 93 THR A CA 1
ATOM 743 C C . THR A 1 93 ? 5.054 -12.096 -4.028 1.00 98.44 93 THR A C 1
ATOM 745 O O . THR A 1 93 ? 4.239 -12.180 -3.108 1.00 98.44 93 THR A O 1
ATOM 748 N N . TYR A 1 94 ? 6.196 -11.415 -3.890 1.00 98.19 94 TYR A N 1
ATOM 749 C CA . TYR A 1 94 ? 6.569 -10.639 -2.705 1.00 98.19 94 TYR A CA 1
ATOM 750 C C . TYR A 1 94 ? 5.785 -9.312 -2.645 1.00 98.19 94 TYR A C 1
ATOM 752 O O . TYR A 1 94 ? 5.566 -8.693 -3.679 1.00 98.19 94 TYR A O 1
ATOM 760 N N . CYS A 1 95 ? 5.372 -8.789 -1.490 1.00 96.69 95 CYS A N 1
ATOM 761 C CA . CYS A 1 95 ? 5.658 -9.246 -0.127 1.00 96.69 95 CYS A CA 1
ATOM 762 C C . CYS A 1 95 ? 4.405 -9.702 0.639 1.00 96.69 95 CYS A C 1
ATOM 764 O O . CYS A 1 95 ? 3.285 -9.652 0.133 1.00 96.69 95 CYS A O 1
ATOM 766 N N . ALA A 1 96 ? 4.592 -10.088 1.906 1.00 96.06 96 ALA A N 1
ATOM 767 C CA . ALA A 1 96 ? 3.507 -10.415 2.838 1.00 96.06 96 ALA A CA 1
ATOM 768 C C . ALA A 1 96 ? 2.413 -9.328 2.896 1.00 96.06 96 ALA A C 1
ATOM 770 O O . ALA A 1 96 ? 1.230 -9.635 3.021 1.00 96.06 96 ALA A O 1
ATOM 771 N N . HIS A 1 97 ? 2.822 -8.065 2.742 1.00 97.62 97 HIS A N 1
ATOM 772 C CA . HIS A 1 97 ? 2.002 -6.858 2.867 1.00 97.62 97 HIS A CA 1
ATOM 773 C C . HIS A 1 97 ? 1.464 -6.343 1.516 1.00 97.62 97 HIS A C 1
ATOM 775 O O . HIS A 1 97 ? 1.035 -5.197 1.436 1.00 97.62 97 HIS A O 1
ATOM 781 N N . HIS A 1 98 ? 1.532 -7.151 0.451 1.00 98.62 98 HIS A N 1
ATOM 782 C CA . HIS A 1 98 ? 0.932 -6.885 -0.864 1.00 98.62 98 HIS A CA 1
ATOM 783 C C . HIS A 1 98 ? -0.238 -7.853 -1.082 1.00 98.62 98 HIS A C 1
ATOM 785 O O . HIS A 1 98 ? -0.034 -9.069 -1.023 1.00 98.62 98 HIS A O 1
ATOM 791 N N . TYR A 1 99 ? -1.455 -7.372 -1.343 1.00 98.25 99 TYR A N 1
ATOM 792 C CA . TYR A 1 99 ? -2.591 -8.261 -1.619 1.00 98.25 99 TYR A CA 1
ATOM 793 C C . TYR A 1 99 ? -3.665 -7.619 -2.522 1.00 98.25 99 TYR A C 1
ATOM 795 O O . TYR A 1 99 ? -3.921 -6.424 -2.388 1.00 98.25 99 TYR A O 1
ATOM 803 N N . PRO A 1 100 ? -4.348 -8.390 -3.389 1.00 98.38 100 PRO A N 1
ATOM 804 C CA . PRO A 1 100 ? -4.065 -9.764 -3.804 1.00 98.38 100 PRO A CA 1
ATOM 805 C C . PRO A 1 100 ? -3.106 -9.828 -5.004 1.00 98.38 100 PRO A C 1
ATOM 807 O O . PRO A 1 100 ? -2.898 -8.856 -5.726 1.00 98.38 100 PRO A O 1
ATOM 810 N N . PHE A 1 101 ? -2.577 -11.024 -5.262 1.00 98.81 101 PHE A N 1
ATOM 811 C CA . PHE A 1 101 ? -1.838 -11.337 -6.496 1.00 98.81 101 PHE A CA 1
ATOM 812 C C . PHE A 1 101 ? -2.686 -12.072 -7.540 1.00 98.81 101 PHE A C 1
ATOM 814 O O . PHE A 1 101 ? -2.301 -12.125 -8.704 1.00 98.81 101 PHE A O 1
ATOM 821 N N . ALA A 1 102 ? -3.832 -12.638 -7.147 1.00 98.88 102 ALA A N 1
ATOM 822 C CA . ALA A 1 102 ? -4.713 -13.391 -8.033 1.00 98.88 102 ALA A CA 1
ATOM 823 C C . ALA A 1 102 ? -6.188 -13.262 -7.619 1.00 98.88 102 ALA A C 1
ATOM 825 O O . ALA A 1 102 ? -6.502 -13.176 -6.429 1.00 98.88 102 ALA A O 1
ATOM 826 N N . ILE A 1 103 ? -7.096 -13.261 -8.597 1.00 98.88 103 ILE A N 1
ATOM 827 C CA . ILE A 1 103 ? -8.547 -13.137 -8.411 1.00 98.88 103 ILE A CA 1
ATOM 828 C C . ILE A 1 103 ? -9.263 -14.053 -9.406 1.00 98.88 103 ILE A C 1
ATOM 830 O O . ILE A 1 103 ? -9.126 -13.896 -10.621 1.00 98.88 103 ILE A O 1
ATOM 834 N N . TYR A 1 104 ? -10.079 -14.974 -8.897 1.00 98.81 104 TYR A N 1
ATOM 835 C CA . TYR A 1 104 ? -11.007 -15.744 -9.723 1.00 98.81 104 TYR A CA 1
ATOM 836 C C . TYR A 1 104 ? -12.241 -14.908 -10.087 1.00 98.81 104 TYR A C 1
ATOM 838 O O . TYR A 1 104 ? -12.824 -14.215 -9.242 1.00 98.81 104 TYR A O 1
ATOM 846 N N . VAL A 1 105 ? -12.649 -14.982 -11.355 1.00 98.56 105 VAL A N 1
ATOM 847 C CA . VAL A 1 105 ? -13.778 -14.251 -11.940 1.00 98.56 105 VAL A CA 1
ATOM 848 C C . VAL A 1 105 ? -14.759 -15.251 -12.575 1.00 98.56 105 VAL A C 1
ATOM 850 O O . VAL A 1 105 ? -14.548 -15.688 -13.712 1.00 98.56 105 VAL A O 1
ATOM 853 N N . PRO A 1 106 ? -15.868 -15.588 -11.883 1.00 97.69 106 PRO A N 1
ATOM 854 C CA . PRO A 1 106 ? -16.841 -16.576 -12.360 1.00 97.69 106 PRO A CA 1
ATOM 855 C C . PRO A 1 106 ? -17.485 -16.242 -13.713 1.00 97.69 106 PRO A C 1
ATOM 857 O O . PRO A 1 106 ? -17.807 -17.147 -14.475 1.00 97.69 106 PRO A O 1
ATOM 860 N N . ALA A 1 107 ? -17.656 -14.954 -14.037 1.00 97.50 107 ALA A N 1
ATOM 861 C CA . ALA A 1 107 ? -18.324 -14.509 -15.265 1.00 97.50 107 ALA A CA 1
ATOM 862 C C . ALA A 1 107 ? -17.614 -14.969 -16.555 1.00 97.50 107 ALA A C 1
ATOM 864 O O . ALA A 1 107 ? -18.268 -15.212 -17.568 1.00 97.50 107 ALA A O 1
ATOM 865 N N . VAL A 1 108 ? -16.286 -15.120 -16.511 1.00 98.50 108 VAL A N 1
ATOM 866 C CA . VAL A 1 108 ? -15.473 -15.602 -17.642 1.00 98.50 108 VAL A CA 1
ATOM 867 C C . VAL A 1 108 ? -14.833 -16.967 -17.398 1.00 98.50 108 VAL A C 1
ATOM 869 O O . VAL A 1 108 ? -14.370 -17.578 -18.362 1.00 98.50 108 VAL A O 1
ATOM 872 N N . ASP A 1 109 ? -14.898 -17.487 -16.168 1.00 98.56 109 ASP A N 1
ATOM 873 C CA . ASP A 1 109 ? -14.262 -18.738 -15.728 1.00 98.56 109 ASP A CA 1
ATOM 874 C C . ASP A 1 109 ? -12.726 -18.689 -15.850 1.00 98.56 109 ASP A C 1
ATOM 876 O O . ASP A 1 109 ? -12.073 -19.534 -16.465 1.00 98.56 109 ASP A O 1
ATOM 880 N N . LYS A 1 110 ? -12.145 -17.611 -15.309 1.00 98.88 110 LYS A N 1
ATOM 881 C CA . LYS A 1 110 ? -10.701 -17.337 -15.341 1.00 98.88 110 LYS A CA 1
ATOM 882 C C . LYS A 1 110 ? -10.205 -16.875 -13.980 1.00 98.88 110 LYS A C 1
ATOM 884 O O . LYS A 1 110 ? -10.899 -16.122 -13.297 1.00 98.88 110 LYS A O 1
ATOM 889 N N . THR A 1 111 ? -8.984 -17.259 -13.625 1.00 98.94 111 THR A N 1
ATOM 890 C CA . THR A 1 111 ? -8.238 -16.617 -12.537 1.00 98.94 111 THR A CA 1
ATOM 891 C C . THR A 1 111 ? -7.224 -15.658 -13.135 1.00 98.94 111 THR A C 1
ATOM 893 O O . THR A 1 111 ? -6.251 -16.094 -13.742 1.00 98.94 111 THR A O 1
ATOM 896 N N . PHE A 1 112 ? -7.457 -14.356 -12.981 1.00 98.94 112 PHE A N 1
ATOM 897 C CA . PHE A 1 112 ? -6.500 -13.318 -13.365 1.00 98.94 112 PHE A CA 1
ATOM 898 C C . PHE A 1 112 ? -5.448 -13.164 -12.273 1.00 98.94 112 PHE A C 1
ATOM 900 O O . PHE A 1 112 ? -5.770 -13.275 -11.090 1.00 98.94 112 PHE A O 1
ATOM 907 N N . PHE A 1 113 ? -4.201 -12.902 -12.652 1.00 98.94 113 PHE A N 1
ATOM 908 C CA . PHE A 1 113 ? -3.104 -12.725 -11.708 1.00 98.94 113 PHE A CA 1
ATOM 909 C C . PHE A 1 113 ? -2.056 -11.732 -12.212 1.00 98.94 113 PHE A C 1
ATOM 911 O O . PHE A 1 113 ? -1.875 -11.545 -13.417 1.00 98.94 113 PHE A O 1
ATOM 918 N N . CYS A 1 114 ? -1.350 -11.107 -11.274 1.00 98.94 114 CYS A N 1
ATOM 919 C CA . CYS A 1 114 ? -0.189 -10.266 -11.539 1.00 98.94 114 CYS A CA 1
ATOM 920 C C . CYS A 1 114 ? 1.032 -10.760 -10.761 1.00 98.94 114 CYS A C 1
ATOM 922 O O . CYS A 1 114 ? 0.903 -11.520 -9.802 1.00 98.94 114 CYS A O 1
ATOM 924 N N . TYR A 1 115 ? 2.224 -10.334 -11.171 1.00 98.88 115 TYR A N 1
ATOM 925 C CA . TYR A 1 115 ? 3.473 -10.629 -10.467 1.00 98.88 115 TYR A CA 1
ATOM 926 C C . TYR A 1 115 ? 4.571 -9.626 -10.835 1.00 98.88 115 TYR A C 1
ATOM 928 O O . TYR A 1 115 ? 4.506 -8.956 -11.870 1.00 98.88 115 TYR A O 1
ATOM 936 N N . GLY A 1 116 ? 5.596 -9.542 -9.988 1.00 98.75 116 GLY A N 1
ATOM 937 C CA . GLY A 1 116 ? 6.869 -8.925 -10.340 1.00 98.75 116 GLY A CA 1
ATOM 938 C C . GLY A 1 116 ? 7.699 -9.877 -11.192 1.00 98.75 116 GLY A C 1
ATOM 939 O O . GLY A 1 116 ? 8.144 -10.919 -10.707 1.00 98.75 116 GLY A O 1
ATOM 940 N N . GLY A 1 117 ? 7.877 -9.554 -12.468 1.00 98.12 117 GLY A N 1
ATOM 941 C CA . GLY A 1 117 ? 8.711 -10.308 -13.397 1.00 98.12 117 GLY A CA 1
ATOM 942 C C . GLY A 1 117 ? 10.086 -9.687 -13.617 1.00 98.12 117 GLY A C 1
ATOM 943 O O . GLY A 1 117 ? 10.317 -8.538 -13.251 1.00 98.12 117 GLY A O 1
ATOM 944 N N . ALA A 1 118 ? 10.992 -10.442 -14.239 1.00 96.75 118 ALA A N 1
ATOM 945 C CA . ALA A 1 118 ? 12.308 -9.957 -14.658 1.00 96.75 118 ALA A CA 1
ATOM 946 C C . ALA A 1 118 ? 12.359 -9.685 -16.170 1.00 96.75 118 ALA A C 1
ATOM 948 O O . ALA A 1 118 ? 11.873 -10.496 -16.969 1.00 96.75 118 ALA A O 1
ATOM 949 N N . ALA A 1 119 ? 13.005 -8.587 -16.573 1.00 93.50 119 ALA A N 1
ATOM 950 C CA . ALA A 1 119 ? 13.376 -8.350 -17.968 1.00 93.50 119 ALA A CA 1
ATOM 951 C C . ALA A 1 119 ? 14.333 -9.443 -18.496 1.00 93.50 119 ALA A C 1
ATOM 953 O O . ALA A 1 119 ? 15.080 -10.061 -17.740 1.00 93.50 119 ALA A O 1
ATOM 954 N N . LYS A 1 120 ? 14.327 -9.688 -19.814 1.00 88.50 120 LYS A N 1
ATOM 955 C CA . LYS A 1 120 ? 15.037 -10.830 -20.435 1.00 88.50 120 LYS A CA 1
ATOM 956 C C . LYS A 1 120 ? 16.550 -10.837 -20.212 1.00 88.50 120 LYS A C 1
ATOM 958 O O . LYS A 1 120 ? 17.131 -11.890 -19.989 1.00 88.50 120 LYS A O 1
ATOM 963 N N . GLU A 1 121 ? 17.179 -9.671 -20.323 1.00 87.06 121 GLU A N 1
ATOM 964 C CA . GLU A 1 121 ? 18.644 -9.531 -20.360 1.00 87.06 121 GLU A CA 1
ATOM 965 C C . GLU A 1 121 ? 19.228 -9.005 -19.041 1.00 87.06 121 GLU A C 1
ATOM 967 O O . GLU A 1 121 ? 20.445 -8.930 -18.876 1.00 87.06 121 GLU A O 1
ATOM 972 N N . LYS A 1 122 ? 18.368 -8.600 -18.101 1.00 90.25 122 LYS A N 1
ATOM 973 C CA . LYS A 1 122 ? 18.759 -7.928 -16.864 1.00 90.25 122 LYS A CA 1
ATOM 974 C C . LYS A 1 122 ? 17.693 -8.130 -15.795 1.00 90.25 122 LYS A C 1
ATOM 976 O O . LYS A 1 122 ? 16.503 -8.074 -16.082 1.00 90.25 122 LYS A O 1
ATOM 981 N N . ASN A 1 123 ? 18.127 -8.268 -14.546 1.00 93.50 123 ASN A N 1
ATOM 982 C CA . ASN A 1 123 ? 17.247 -8.278 -13.383 1.00 93.50 123 ASN A CA 1
ATOM 983 C C . ASN A 1 123 ? 16.654 -6.870 -13.141 1.00 93.50 123 ASN A C 1
ATOM 985 O O . ASN A 1 123 ? 17.145 -6.113 -12.310 1.00 93.50 123 ASN A O 1
ATOM 989 N N . GLU A 1 124 ? 15.647 -6.498 -13.930 1.00 96.38 124 GLU A N 1
ATOM 990 C CA . GLU A 1 124 ? 14.798 -5.315 -13.751 1.00 96.38 124 GLU A CA 1
ATOM 991 C C . GLU A 1 124 ? 13.338 -5.749 -13.620 1.00 96.38 124 GLU A C 1
ATOM 993 O O . GLU A 1 124 ? 12.866 -6.597 -14.379 1.00 96.38 124 GLU A O 1
ATOM 998 N N . LEU A 1 125 ? 12.640 -5.145 -12.662 1.00 98.44 125 LEU A N 1
ATOM 999 C CA . LEU A 1 125 ? 11.259 -5.411 -12.303 1.00 98.44 125 LEU A CA 1
ATOM 1000 C C . LEU A 1 125 ? 10.300 -4.920 -13.390 1.00 98.44 125 LEU A C 1
ATOM 1002 O O . LEU A 1 125 ? 10.115 -3.718 -13.605 1.00 98.44 125 LEU A O 1
ATOM 1006 N N . ILE A 1 126 ? 9.640 -5.885 -14.019 1.00 98.38 126 ILE A N 1
ATOM 1007 C CA . ILE A 1 126 ? 8.523 -5.694 -14.935 1.00 98.38 126 ILE A CA 1
ATOM 1008 C C . ILE A 1 126 ? 7.232 -6.054 -14.204 1.00 98.38 126 ILE A C 1
ATOM 1010 O O . ILE A 1 126 ? 7.151 -7.102 -13.568 1.00 98.38 126 ILE A O 1
ATOM 1014 N N . HIS A 1 127 ? 6.198 -5.223 -14.292 1.00 98.69 127 HIS A N 1
ATOM 1015 C CA . HIS A 1 127 ? 4.883 -5.588 -13.763 1.00 98.69 127 HIS A CA 1
ATOM 1016 C C . HIS A 1 127 ? 4.147 -6.401 -14.816 1.00 98.69 127 HIS A C 1
ATOM 1018 O O . HIS A 1 127 ? 3.871 -5.907 -15.909 1.00 98.69 127 HIS A O 1
ATOM 1024 N N . MET A 1 128 ? 3.865 -7.655 -14.484 1.00 98.75 128 MET A N 1
ATOM 1025 C CA . MET A 1 128 ? 3.301 -8.631 -15.405 1.00 98.75 128 MET A CA 1
ATOM 1026 C C . MET A 1 128 ? 1.851 -8.929 -15.038 1.00 98.75 128 MET A C 1
ATOM 1028 O O . MET A 1 128 ? 1.518 -9.014 -13.854 1.00 98.75 128 MET A O 1
ATOM 1032 N N . VAL A 1 129 ? 1.000 -9.123 -16.047 1.00 98.88 129 VAL A N 1
ATOM 1033 C CA . VAL A 1 129 ? -0.422 -9.471 -15.891 1.00 98.88 129 VAL A CA 1
ATOM 1034 C C . VAL A 1 129 ? -0.767 -10.655 -16.786 1.00 98.88 129 VAL A C 1
ATOM 1036 O O . VAL A 1 129 ? -0.337 -10.725 -17.940 1.00 98.88 129 VAL A O 1
ATOM 1039 N N . SER A 1 130 ? -1.544 -11.605 -16.270 1.00 98.88 130 SER A N 1
ATOM 1040 C CA . SER A 1 130 ? -2.013 -12.755 -17.040 1.00 98.88 130 SER A CA 1
ATOM 1041 C C . SER A 1 130 ? -3.282 -13.389 -16.455 1.00 98.88 130 SER A C 1
ATOM 1043 O O . SER A 1 130 ? -3.887 -12.851 -15.527 1.00 98.88 130 SER A O 1
ATOM 1045 N N . TYR A 1 131 ? -3.703 -14.528 -17.007 1.00 98.94 131 TYR A N 1
ATOM 1046 C CA . TYR A 1 131 ? -4.777 -15.352 -16.463 1.00 98.94 131 TYR A CA 1
ATOM 1047 C C . TYR A 1 131 ? -4.550 -16.847 -16.692 1.00 98.94 131 TYR A C 1
ATOM 1049 O O . TYR A 1 131 ? -3.897 -17.251 -17.650 1.00 98.94 131 TYR A O 1
ATOM 1057 N N . PHE A 1 132 ? -5.152 -17.669 -15.837 1.00 98.94 132 PHE A N 1
ATOM 1058 C CA . PHE A 1 132 ? -5.405 -19.083 -16.094 1.00 98.94 132 PHE A CA 1
ATOM 1059 C C . PHE A 1 132 ? -6.865 -19.252 -16.518 1.00 98.94 132 PHE A C 1
ATOM 1061 O O . PHE A 1 132 ? -7.771 -18.757 -15.842 1.00 98.94 132 PHE A O 1
ATOM 1068 N N . ASP A 1 133 ? -7.091 -19.915 -17.650 1.00 98.81 133 ASP A N 1
ATOM 1069 C CA . ASP A 1 133 ? -8.419 -20.205 -18.188 1.00 98.81 133 ASP A CA 1
ATOM 1070 C C . ASP A 1 133 ? -8.865 -21.603 -17.741 1.00 98.81 133 ASP A C 1
ATOM 1072 O O . ASP A 1 133 ? -8.268 -22.613 -18.115 1.00 98.81 133 ASP A O 1
ATOM 1076 N N . HIS A 1 134 ? -9.914 -21.667 -16.916 1.00 98.56 134 HIS A N 1
ATOM 1077 C CA . HIS A 1 134 ? -10.372 -22.916 -16.303 1.00 98.56 134 HIS A CA 1
ATOM 1078 C C . HIS A 1 134 ? -11.110 -23.844 -17.278 1.00 98.56 134 HIS A C 1
ATOM 1080 O O . HIS A 1 134 ? -11.228 -25.043 -17.014 1.00 98.56 134 HIS A O 1
ATOM 1086 N N . LYS A 1 135 ? -11.557 -23.324 -18.431 1.00 98.19 135 LYS A N 1
ATOM 1087 C CA . LYS A 1 135 ? -12.236 -24.104 -19.477 1.00 98.19 135 LYS A CA 1
ATOM 1088 C C . LYS A 1 135 ? -11.237 -24.839 -20.360 1.00 98.19 135 LYS A C 1
ATOM 1090 O O . LYS A 1 135 ? -11.510 -25.961 -20.781 1.00 98.19 135 LYS A O 1
ATOM 1095 N N . THR A 1 136 ? -10.104 -24.206 -20.663 1.00 98.31 136 THR A N 1
ATOM 1096 C CA . THR A 1 136 ? -9.055 -24.785 -21.519 1.00 98.31 136 THR A CA 1
ATOM 1097 C C . THR A 1 136 ? -7.925 -25.441 -20.728 1.00 98.31 136 THR A C 1
ATOM 1099 O O . THR A 1 136 ? -7.252 -26.321 -21.260 1.00 98.31 136 THR A O 1
ATOM 1102 N N . GLY A 1 137 ? -7.707 -25.037 -19.473 1.00 98.38 137 GLY A N 1
ATOM 1103 C CA . GLY A 1 137 ? -6.545 -25.431 -18.674 1.00 98.38 137 GLY A CA 1
ATOM 1104 C C . GLY A 1 137 ? -5.244 -24.742 -19.106 1.00 98.38 137 GLY A C 1
ATOM 1105 O O . GLY A 1 137 ? -4.159 -25.236 -18.799 1.00 98.38 137 GLY A O 1
ATOM 1106 N N . GLN A 1 138 ? -5.340 -23.642 -19.860 1.00 98.75 138 GLN A N 1
ATOM 1107 C CA . GLN A 1 138 ? -4.205 -22.957 -20.478 1.00 98.75 138 GLN A CA 1
ATOM 1108 C C . GLN A 1 138 ? -3.974 -21.560 -19.896 1.00 98.75 138 GLN A C 1
ATOM 1110 O O . GLN A 1 138 ? -4.857 -20.940 -19.299 1.00 98.75 138 GLN A O 1
ATOM 1115 N N . VAL A 1 139 ? -2.769 -21.050 -20.135 1.00 98.88 139 VAL A N 1
ATOM 1116 C CA . VAL A 1 139 ? -2.377 -19.660 -19.888 1.00 98.88 139 VAL A CA 1
ATOM 1117 C C . VAL A 1 139 ? -1.958 -18.996 -21.208 1.00 98.88 139 VAL A C 1
ATOM 1119 O O . VAL A 1 139 ? -1.390 -19.683 -22.064 1.00 98.88 139 VAL A O 1
ATOM 1122 N N . PRO A 1 140 ? -2.247 -17.699 -21.423 1.00 98.75 140 PRO A N 1
ATOM 1123 C CA . PRO A 1 140 ? -1.789 -16.959 -22.595 1.00 98.75 140 PRO A CA 1
ATOM 1124 C C . PRO A 1 140 ? -0.319 -16.542 -22.432 1.00 98.75 140 PRO A C 1
ATOM 1126 O O . PRO A 1 140 ? 0.260 -16.685 -21.361 1.00 98.75 140 PRO A O 1
ATOM 1129 N N . ARG A 1 141 ? 0.283 -15.910 -23.441 1.00 98.62 141 ARG A N 1
ATOM 1130 C CA . ARG A 1 141 ? 1.473 -15.076 -23.212 1.00 98.62 141 ARG A CA 1
ATOM 1131 C C . ARG A 1 141 ? 1.129 -13.948 -22.221 1.00 98.62 141 ARG A C 1
ATOM 1133 O O . ARG A 1 141 ? 0.101 -13.275 -22.405 1.00 98.62 141 ARG A O 1
ATOM 1140 N N . PRO A 1 142 ? 1.936 -13.721 -21.168 1.00 98.38 142 PRO A N 1
ATOM 1141 C CA . PRO A 1 142 ? 1.673 -12.665 -20.200 1.00 98.38 142 PRO A CA 1
ATOM 1142 C C . PRO A 1 142 ? 1.935 -11.286 -20.815 1.00 98.38 142 PRO A C 1
ATOM 1144 O O . PRO A 1 142 ? 2.774 -11.129 -21.705 1.00 98.38 142 PRO A O 1
ATOM 1147 N N . THR A 1 143 ? 1.219 -10.275 -20.330 1.00 98.56 143 THR A N 1
ATOM 1148 C CA . THR A 1 143 ? 1.421 -8.883 -20.739 1.00 98.56 143 THR A CA 1
ATOM 1149 C C . THR A 1 143 ? 2.377 -8.199 -19.766 1.00 98.56 143 THR A C 1
ATOM 1151 O O . THR A 1 143 ? 2.107 -8.134 -18.566 1.00 98.56 143 THR A O 1
ATOM 1154 N N . ALA A 1 144 ? 3.476 -7.665 -20.291 1.00 98.06 144 ALA A N 1
ATOM 1155 C CA . ALA A 1 144 ? 4.356 -6.735 -19.605 1.00 98.06 144 ALA A CA 1
ATOM 1156 C C . ALA A 1 144 ? 3.719 -5.341 -19.626 1.00 98.06 144 ALA A C 1
ATOM 1158 O O . ALA A 1 144 ? 3.646 -4.700 -20.674 1.00 98.06 144 ALA A O 1
ATOM 1159 N N . LEU A 1 145 ? 3.242 -4.869 -18.474 1.00 97.62 145 LEU A N 1
ATOM 1160 C CA . LEU A 1 145 ? 2.574 -3.574 -18.347 1.00 97.62 145 LEU A CA 1
ATOM 1161 C C . LEU A 1 145 ? 3.588 -2.425 -18.327 1.00 97.62 145 LEU A C 1
ATOM 1163 O O . LEU A 1 145 ? 3.489 -1.497 -19.127 1.00 97.62 145 LEU A O 1
ATOM 1167 N N . LEU A 1 146 ? 4.579 -2.491 -17.433 1.00 95.50 146 LEU A N 1
ATOM 1168 C CA . LEU A 1 146 ? 5.583 -1.439 -17.242 1.00 95.50 146 LEU A CA 1
ATOM 1169 C C . LEU A 1 146 ? 6.892 -1.988 -16.652 1.00 95.50 146 LEU A C 1
ATOM 1171 O O . LEU A 1 146 ? 6.869 -2.955 -15.896 1.00 95.50 146 LEU A O 1
ATOM 1175 N N . ASN A 1 147 ? 8.018 -1.338 -16.957 1.00 97.31 147 ASN A N 1
ATOM 1176 C CA . ASN A 1 147 ? 9.323 -1.548 -16.318 1.00 97.31 147 ASN A CA 1
ATOM 1177 C C . ASN A 1 147 ? 9.555 -0.466 -15.248 1.00 97.31 147 ASN A C 1
ATOM 1179 O O . ASN A 1 147 ? 9.541 0.723 -15.573 1.00 97.31 147 ASN A O 1
ATOM 1183 N N . LYS A 1 148 ? 9.805 -0.855 -13.992 1.00 96.31 148 LYS A N 1
ATOM 1184 C CA . LYS A 1 148 ? 10.044 0.062 -12.857 1.00 96.31 148 LYS A CA 1
ATOM 1185 C C . LYS A 1 148 ? 11.481 0.596 -12.745 1.00 96.31 148 LYS A C 1
ATOM 1187 O O . LYS A 1 148 ? 11.765 1.340 -11.809 1.00 96.31 148 LYS A O 1
ATOM 1192 N N . LYS A 1 149 ? 12.390 0.210 -13.651 1.00 95.38 149 LYS A N 1
ATOM 1193 C CA . LYS A 1 149 ? 13.823 0.579 -13.668 1.00 95.38 149 LYS A CA 1
ATOM 1194 C C . LYS A 1 149 ? 14.558 0.291 -12.345 1.00 95.38 149 LYS A C 1
ATOM 1196 O O . LYS A 1 149 ? 15.482 1.003 -11.957 1.00 95.38 149 LYS A O 1
ATOM 1201 N N . THR A 1 150 ? 14.147 -0.760 -11.642 1.00 96.75 150 THR A N 1
ATOM 1202 C CA . THR A 1 150 ? 14.710 -1.215 -10.361 1.00 96.75 150 THR A CA 1
ATOM 1203 C C . THR A 1 150 ? 14.584 -2.732 -10.268 1.00 96.75 150 THR A C 1
ATOM 1205 O O . THR A 1 150 ? 13.753 -3.301 -10.959 1.00 96.75 150 THR A O 1
ATOM 1208 N N . ASP A 1 151 ? 15.375 -3.392 -9.431 1.00 96.38 151 ASP A N 1
ATOM 1209 C CA . ASP A 1 151 ? 15.208 -4.797 -9.035 1.00 96.38 151 ASP A CA 1
ATOM 1210 C C . ASP A 1 151 ? 14.398 -4.961 -7.734 1.00 96.38 151 ASP A C 1
ATOM 1212 O O . ASP A 1 151 ? 14.151 -6.079 -7.286 1.00 96.38 151 ASP A O 1
ATOM 1216 N N . ASP A 1 152 ? 13.995 -3.853 -7.107 1.00 97.94 152 ASP A N 1
ATOM 1217 C CA . ASP A 1 152 ? 13.401 -3.838 -5.775 1.00 97.94 152 ASP A CA 1
ATOM 1218 C C . ASP A 1 152 ? 11.976 -4.412 -5.754 1.00 97.94 152 ASP A C 1
ATOM 1220 O O . ASP A 1 152 ? 11.002 -3.720 -6.053 1.00 97.94 152 ASP A O 1
ATOM 1224 N N . ALA A 1 153 ? 11.844 -5.674 -5.338 1.00 98.06 153 ALA A N 1
ATOM 1225 C CA . ALA A 1 153 ? 10.569 -6.393 -5.291 1.00 98.06 153 ALA A CA 1
ATOM 1226 C C . ALA A 1 153 ? 9.504 -5.741 -4.377 1.00 98.06 153 ALA A C 1
ATOM 1228 O O . ALA A 1 153 ? 8.326 -6.081 -4.466 1.00 98.06 153 ALA A O 1
ATOM 1229 N N . HIS A 1 154 ? 9.859 -4.778 -3.517 1.00 98.44 154 HIS A N 1
ATOM 1230 C CA . HIS A 1 154 ? 8.872 -3.976 -2.774 1.00 98.44 154 HIS A CA 1
ATOM 1231 C C . HIS A 1 154 ? 7.987 -3.098 -3.684 1.00 98.44 154 HIS A C 1
ATOM 1233 O O . HIS A 1 154 ? 6.924 -2.642 -3.257 1.00 98.44 154 HIS A O 1
ATOM 1239 N N . ASP A 1 155 ? 8.404 -2.863 -4.930 1.00 98.31 155 ASP A N 1
ATOM 1240 C CA . ASP A 1 155 ? 7.625 -2.136 -5.933 1.00 98.31 155 ASP A CA 1
ATOM 1241 C C . ASP A 1 155 ? 6.613 -3.040 -6.678 1.00 98.31 155 ASP A C 1
ATOM 1243 O O . ASP A 1 155 ? 5.805 -2.516 -7.442 1.00 98.31 155 ASP A O 1
ATOM 1247 N N . ASN A 1 156 ? 6.594 -4.360 -6.419 1.00 98.69 156 ASN A N 1
ATOM 1248 C CA . ASN A 1 156 ? 5.720 -5.341 -7.084 1.00 98.69 156 ASN A CA 1
ATOM 1249 C C . ASN A 1 156 ? 4.234 -4.914 -7.178 1.00 98.69 156 ASN A C 1
ATOM 1251 O O . ASN A 1 156 ? 3.709 -4.272 -6.259 1.00 98.69 156 ASN A O 1
ATOM 1255 N N . PRO A 1 157 ? 3.516 -5.333 -8.239 1.00 98.69 157 PRO A N 1
ATOM 1256 C CA . PRO A 1 157 ? 2.110 -5.000 -8.436 1.00 98.69 157 PRO A CA 1
ATOM 1257 C C . PRO A 1 157 ? 1.166 -5.871 -7.598 1.00 98.69 157 PRO A C 1
ATOM 1259 O O . PRO A 1 157 ? 1.461 -7.035 -7.324 1.00 98.69 157 PRO A O 1
ATOM 1262 N N . VAL A 1 158 ? -0.015 -5.328 -7.299 1.00 98.81 158 VAL A N 1
ATOM 1263 C CA . VAL A 1 158 ? -1.209 -6.085 -6.878 1.00 98.81 158 VAL A CA 1
ATOM 1264 C C . VAL A 1 158 ? -2.364 -5.840 -7.852 1.00 98.81 158 VAL A C 1
ATOM 1266 O O . VAL A 1 158 ? -2.390 -4.820 -8.548 1.00 98.81 158 VAL A O 1
ATOM 1269 N N . ILE A 1 159 ? -3.301 -6.784 -7.927 1.00 98.88 159 ILE A N 1
ATOM 1270 C CA . ILE A 1 159 ? -4.405 -6.801 -8.899 1.00 98.88 159 ILE A CA 1
ATOM 1271 C C . ILE A 1 159 ? -5.752 -6.554 -8.211 1.00 98.88 159 ILE A C 1
ATOM 1273 O O . ILE A 1 159 ? -5.964 -6.968 -7.079 1.00 98.88 159 ILE A O 1
ATOM 1277 N N . SER A 1 160 ? -6.692 -5.920 -8.904 1.00 98.69 160 SER A N 1
ATOM 1278 C CA . SER A 1 160 ? -8.109 -5.892 -8.530 1.00 98.69 160 SER A CA 1
ATOM 1279 C C . SER A 1 160 ? -8.996 -6.030 -9.774 1.00 98.69 160 SER A C 1
ATOM 1281 O O . SER A 1 160 ? -8.510 -5.897 -10.898 1.00 98.69 160 SER A O 1
ATOM 1283 N N . VAL A 1 161 ? -10.281 -6.340 -9.596 1.00 98.50 161 VAL A N 1
ATOM 1284 C CA . VAL A 1 161 ? -11.273 -6.419 -10.683 1.00 98.50 161 VAL A CA 1
ATOM 1285 C C . VAL A 1 161 ? -12.561 -5.750 -10.213 1.00 98.50 161 VAL A C 1
ATOM 1287 O O . VAL A 1 161 ? -13.070 -6.117 -9.155 1.00 98.50 161 VAL A O 1
ATOM 1290 N N . ASP A 1 162 ? -13.070 -4.786 -10.982 1.00 97.69 162 ASP A N 1
ATOM 1291 C CA . ASP A 1 162 ? -14.305 -4.056 -10.655 1.00 97.69 162 ASP A CA 1
ATOM 1292 C C . ASP A 1 162 ? -15.588 -4.794 -11.098 1.00 97.69 162 ASP A C 1
ATOM 1294 O O . ASP A 1 162 ? -15.538 -5.818 -11.788 1.00 97.69 162 ASP A O 1
ATOM 1298 N N . ALA A 1 163 ? -16.759 -4.263 -10.723 1.00 95.62 163 ALA A N 1
ATOM 1299 C CA . ALA A 1 163 ? -18.063 -4.820 -11.098 1.00 95.62 163 ALA A CA 1
ATOM 1300 C C . ALA A 1 163 ? -18.330 -4.814 -12.617 1.00 95.62 163 ALA A C 1
ATOM 1302 O O . ALA A 1 163 ? -19.092 -5.648 -13.108 1.00 95.62 163 ALA A O 1
ATOM 1303 N N . ALA A 1 164 ? -17.710 -3.899 -13.372 1.00 96.38 164 ALA A N 1
ATOM 1304 C CA . ALA A 1 164 ? -17.795 -3.860 -14.832 1.00 96.38 164 ALA A CA 1
ATOM 1305 C C . ALA A 1 164 ? -16.846 -4.873 -15.504 1.00 96.38 164 ALA A C 1
ATOM 1307 O O . ALA A 1 164 ? -16.969 -5.131 -16.701 1.00 96.38 164 ALA A O 1
ATOM 1308 N N . GLY A 1 165 ? -15.936 -5.474 -14.734 1.00 98.00 165 GLY A N 1
ATOM 1309 C CA . GLY A 1 165 ? -14.990 -6.490 -15.161 1.00 98.00 165 GLY A CA 1
ATOM 1310 C C . GLY A 1 165 ? -13.624 -5.967 -15.595 1.00 98.00 165 GLY A C 1
ATOM 1311 O O . GLY A 1 165 ? -12.829 -6.766 -16.093 1.00 98.00 165 GLY A O 1
ATOM 1312 N N . HIS A 1 166 ? -13.317 -4.677 -15.440 1.00 98.69 166 HIS A N 1
ATOM 1313 C CA . HIS A 1 166 ? -11.980 -4.183 -15.776 1.00 98.69 166 HIS A CA 1
ATOM 1314 C C . HIS A 1 166 ? -10.952 -4.671 -14.759 1.00 98.69 166 HIS A C 1
ATOM 1316 O O . HIS A 1 166 ? -11.230 -4.796 -13.566 1.00 98.69 166 HIS A O 1
ATOM 1322 N N . ILE A 1 167 ? -9.750 -4.944 -15.252 1.00 98.88 167 ILE A N 1
ATOM 1323 C CA . ILE A 1 167 ? -8.602 -5.397 -14.481 1.00 98.88 167 ILE A CA 1
ATOM 1324 C C . ILE A 1 167 ? -7.789 -4.173 -14.082 1.00 98.88 167 ILE A C 1
ATOM 1326 O O . ILE A 1 167 ? -7.324 -3.416 -14.933 1.00 98.88 167 ILE A O 1
ATOM 1330 N N . TRP A 1 168 ? -7.589 -4.006 -12.783 1.00 98.88 168 TRP A N 1
ATOM 1331 C CA . TRP A 1 168 ? -6.858 -2.897 -12.190 1.00 98.88 168 TRP A CA 1
ATOM 1332 C C . TRP A 1 168 ? -5.519 -3.377 -11.646 1.00 98.88 168 TRP A C 1
ATOM 1334 O O . TRP A 1 168 ? -5.458 -4.403 -10.971 1.00 98.88 168 TRP A O 1
ATOM 1344 N N . ILE A 1 169 ? -4.451 -2.628 -11.911 1.00 98.88 169 ILE A N 1
ATOM 1345 C CA . ILE A 1 169 ? -3.093 -2.932 -11.454 1.00 98.88 169 ILE A CA 1
ATOM 1346 C C . ILE A 1 169 ? -2.562 -1.769 -10.623 1.00 98.88 169 ILE A C 1
ATOM 1348 O O . ILE A 1 169 ? -2.385 -0.652 -11.112 1.00 98.88 169 ILE A O 1
ATOM 1352 N N . PHE A 1 170 ? -2.276 -2.064 -9.359 1.00 98.75 170 PHE A N 1
ATOM 1353 C CA . PHE A 1 170 ? -1.748 -1.136 -8.370 1.00 98.75 170 PHE A CA 1
ATOM 1354 C C . PHE A 1 170 ? -0.259 -1.420 -8.198 1.00 98.75 170 PHE A C 1
ATOM 1356 O O . PHE A 1 170 ? 0.154 -2.381 -7.552 1.00 98.75 170 PHE A O 1
ATOM 1363 N N . SER A 1 171 ? 0.554 -0.589 -8.836 1.00 98.38 171 SER A N 1
ATOM 1364 C CA . SER A 1 171 ? 2.006 -0.716 -8.900 1.00 98.38 171 SER A CA 1
ATOM 1365 C C . SER A 1 171 ? 2.638 0.000 -7.715 1.00 98.38 171 SER A C 1
ATOM 1367 O O . SER A 1 171 ? 2.590 1.229 -7.657 1.00 98.38 171 SER A O 1
ATOM 1369 N N . SER A 1 172 ? 3.205 -0.757 -6.776 1.00 97.88 172 SER A N 1
ATOM 1370 C CA . SER A 1 172 ? 3.770 -0.233 -5.529 1.00 97.88 172 SER A CA 1
ATOM 1371 C C . SER A 1 172 ? 5.007 0.653 -5.765 1.00 97.88 172 SER A C 1
ATOM 1373 O O . SER A 1 172 ? 5.685 0.584 -6.793 1.00 97.88 17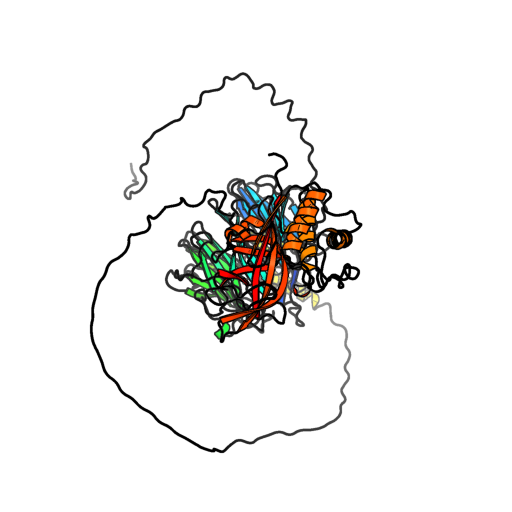2 SER A O 1
ATOM 1375 N N . ALA A 1 173 ? 5.306 1.496 -4.781 1.00 96.06 173 ALA A N 1
ATOM 1376 C CA . ALA A 1 173 ? 6.610 2.116 -4.580 1.00 96.06 173 ALA A CA 1
ATOM 1377 C C . ALA A 1 173 ? 7.216 1.625 -3.260 1.00 96.06 173 ALA A C 1
ATOM 1379 O O . ALA A 1 173 ? 6.494 1.176 -2.370 1.00 96.06 173 ALA A O 1
ATOM 1380 N N . HIS A 1 174 ? 8.518 1.810 -3.065 1.00 95.31 174 HIS A N 1
ATOM 1381 C CA . HIS A 1 174 ? 9.187 1.571 -1.788 1.00 95.31 174 HIS A CA 1
ATOM 1382 C C . HIS A 1 174 ? 9.760 2.878 -1.226 1.00 95.31 174 HIS A C 1
ATOM 1384 O O . HIS A 1 174 ? 10.859 3.314 -1.576 1.00 95.31 174 HIS A O 1
ATOM 1390 N N . GLY A 1 175 ? 8.995 3.528 -0.347 1.00 91.75 175 GLY A N 1
ATOM 1391 C CA . GLY A 1 175 ? 9.330 4.866 0.139 1.00 91.75 175 GLY A CA 1
ATOM 1392 C C . GLY A 1 175 ? 9.121 5.958 -0.912 1.00 91.75 175 GLY A C 1
ATOM 1393 O O . GLY A 1 175 ? 8.485 5.746 -1.939 1.00 91.75 175 GLY A O 1
ATOM 1394 N N . THR A 1 176 ? 9.659 7.150 -0.655 1.00 85.69 176 THR A N 1
ATOM 1395 C CA . THR A 1 176 ? 9.434 8.355 -1.479 1.00 85.69 176 THR A CA 1
ATOM 1396 C C . THR A 1 176 ? 10.366 8.482 -2.689 1.00 85.69 176 THR A C 1
ATOM 1398 O O . THR A 1 176 ? 10.219 9.415 -3.477 1.00 85.69 176 THR A O 1
ATOM 1401 N N . ALA A 1 177 ? 11.333 7.571 -2.848 1.00 83.56 177 ALA A N 1
ATOM 1402 C CA . ALA A 1 177 ? 12.337 7.627 -3.913 1.00 83.56 177 ALA A CA 1
ATOM 1403 C C . ALA A 1 177 ? 11.789 7.247 -5.300 1.00 83.56 177 ALA A C 1
ATOM 1405 O O . ALA A 1 177 ? 12.376 7.639 -6.307 1.00 83.56 177 ALA A O 1
ATOM 1406 N N . ARG A 1 178 ? 10.684 6.490 -5.350 1.00 92.31 178 ARG A N 1
ATOM 1407 C CA . ARG A 1 178 ? 10.014 6.053 -6.582 1.00 92.31 178 ARG A CA 1
ATOM 1408 C C . ARG A 1 178 ? 8.509 6.324 -6.530 1.00 92.31 178 ARG A C 1
ATOM 1410 O O . ARG A 1 178 ? 7.927 6.481 -5.457 1.00 92.31 178 ARG A O 1
ATOM 1417 N N . ARG A 1 179 ? 7.862 6.396 -7.689 1.00 91.69 179 ARG A N 1
ATOM 1418 C CA . ARG A 1 179 ? 6.417 6.602 -7.848 1.00 91.69 179 ARG A CA 1
ATOM 1419 C C . ARG A 1 179 ? 5.660 5.281 -7.839 1.00 91.69 179 ARG A C 1
ATOM 1421 O O . ARG A 1 179 ? 6.155 4.261 -8.323 1.00 91.69 179 ARG A O 1
ATOM 1428 N N . SER A 1 180 ? 4.444 5.328 -7.308 1.00 96.56 180 SER A N 1
ATOM 1429 C CA . SER A 1 180 ? 3.446 4.280 -7.496 1.00 96.56 180 SER A CA 1
ATOM 1430 C C . SER A 1 180 ? 2.519 4.660 -8.652 1.00 96.56 180 SER A C 1
ATOM 1432 O O . SER A 1 180 ? 2.408 5.837 -9.004 1.00 96.56 180 SER A O 1
ATOM 1434 N N . TYR A 1 181 ? 1.862 3.671 -9.252 1.00 97.81 181 TYR A N 1
ATOM 1435 C CA . TYR A 1 181 ? 1.011 3.862 -10.431 1.00 97.81 181 TYR A CA 1
ATOM 1436 C C . TYR A 1 181 ? -0.277 3.044 -10.299 1.00 97.81 181 TYR A C 1
ATOM 1438 O O . TYR A 1 181 ? -0.223 1.898 -9.854 1.00 97.81 181 TYR A O 1
ATOM 1446 N N . ILE A 1 182 ? -1.417 3.599 -10.711 1.00 98.31 182 ILE A N 1
ATOM 1447 C CA . ILE A 1 182 ? -2.677 2.851 -10.869 1.00 98.31 182 ILE A CA 1
ATOM 1448 C C . ILE A 1 182 ? -2.999 2.783 -12.356 1.00 98.31 182 ILE A C 1
ATOM 1450 O O . ILE A 1 182 ? -2.964 3.798 -13.050 1.00 98.31 182 ILE A O 1
ATOM 1454 N N . SER A 1 183 ? -3.278 1.585 -12.859 1.00 98.12 183 SER A N 1
ATOM 1455 C CA . SER A 1 183 ? -3.611 1.327 -14.265 1.00 98.12 183 SER A CA 1
ATOM 1456 C C . SER A 1 183 ? -4.858 0.460 -14.372 1.00 98.12 183 SER A C 1
ATOM 1458 O O . SER A 1 183 ? -5.087 -0.375 -13.499 1.00 98.12 183 SER A O 1
ATOM 1460 N N . VAL A 1 184 ? -5.631 0.621 -15.445 1.00 98.50 184 VAL A N 1
ATOM 1461 C CA . VAL A 1 184 ? -6.851 -0.159 -15.705 1.00 98.50 184 VAL A CA 1
ATOM 1462 C C . VAL A 1 184 ? -6.871 -0.672 -17.142 1.00 98.50 184 VAL A C 1
ATOM 1464 O O . VAL A 1 184 ? -6.438 0.024 -18.058 1.00 98.50 184 VAL A O 1
ATOM 1467 N N . SER A 1 185 ? -7.342 -1.900 -17.354 1.00 98.62 185 SER A N 1
ATOM 1468 C CA . SER A 1 185 ? -7.551 -2.469 -18.689 1.00 98.62 185 SER A CA 1
ATOM 1469 C C . SER A 1 185 ? -8.581 -1.648 -19.466 1.00 98.62 185 SER A C 1
ATOM 1471 O O . SER A 1 185 ? -9.650 -1.358 -18.926 1.00 98.62 185 SER A O 1
ATOM 1473 N N . LYS A 1 186 ? -8.350 -1.356 -20.750 1.00 97.62 186 LYS A N 1
ATOM 1474 C CA . LYS A 1 186 ? -9.309 -0.574 -21.563 1.00 97.62 186 LYS A CA 1
ATOM 1475 C C . LYS A 1 186 ? -10.604 -1.324 -21.912 1.00 97.62 186 LYS A C 1
ATOM 1477 O O . LYS A 1 186 ? -11.525 -0.731 -22.469 1.00 97.62 186 LYS A O 1
ATOM 1482 N N . ARG A 1 187 ? -10.667 -2.635 -21.655 1.00 98.19 187 ARG A N 1
ATOM 1483 C CA . ARG A 1 187 ? -11.830 -3.501 -21.909 1.00 98.19 187 ARG A CA 1
ATOM 1484 C C . ARG A 1 187 ? -12.017 -4.482 -20.741 1.00 98.19 187 ARG A C 1
ATOM 1486 O O . ARG A 1 187 ? -11.012 -4.909 -20.173 1.00 98.19 187 ARG A O 1
ATOM 1493 N N . PRO A 1 188 ? -13.254 -4.868 -20.383 1.00 98.38 188 PRO A N 1
ATOM 1494 C CA . PRO A 1 188 ? -13.493 -5.874 -19.353 1.00 98.38 188 PRO A CA 1
ATOM 1495 C C . PRO A 1 188 ? -12.818 -7.215 -19.655 1.00 98.38 188 PRO A C 1
ATOM 1497 O O . PRO A 1 188 ? -12.868 -7.701 -20.785 1.00 98.38 188 PRO A O 1
ATOM 1500 N N . TYR A 1 189 ? -12.245 -7.833 -18.621 1.00 98.31 189 TYR A N 1
ATOM 1501 C CA . TYR A 1 189 ? -11.627 -9.165 -18.644 1.00 98.31 189 TYR A CA 1
ATOM 1502 C C . TYR A 1 189 ? -10.473 -9.329 -19.651 1.00 98.31 189 TYR A C 1
ATOM 1504 O O . TYR A 1 189 ? -10.149 -10.450 -20.057 1.00 98.31 189 TYR A O 1
ATOM 1512 N N . ASP A 1 190 ? -9.849 -8.215 -20.037 1.00 98.00 190 ASP A N 1
ATOM 1513 C CA . ASP A 1 190 ? -8.847 -8.123 -21.093 1.00 98.00 190 ASP A CA 1
ATOM 1514 C C . ASP A 1 190 ? -7.489 -7.676 -20.522 1.00 98.00 190 ASP A C 1
ATOM 1516 O O . ASP A 1 190 ? -7.409 -6.720 -19.753 1.00 98.00 190 ASP A O 1
ATOM 1520 N N . ILE A 1 191 ? -6.417 -8.382 -20.891 1.00 98.25 191 ILE A N 1
ATOM 1521 C CA . ILE A 1 191 ? -5.038 -8.093 -20.464 1.00 98.25 191 ILE A CA 1
ATOM 1522 C C . ILE A 1 191 ? -4.177 -7.513 -21.596 1.00 98.25 191 ILE A C 1
ATOM 1524 O O . ILE A 1 191 ? -2.977 -7.343 -21.406 1.00 98.25 191 ILE A O 1
ATOM 1528 N N . GLU A 1 192 ? -4.726 -7.280 -22.788 1.00 95.19 192 GLU A N 1
ATOM 1529 C CA . GLU A 1 192 ? -3.961 -6.855 -23.965 1.00 95.19 192 GLU A CA 1
ATOM 1530 C C . GLU A 1 192 ? -3.583 -5.368 -23.922 1.00 95.19 192 GLU A C 1
ATOM 1532 O O . GLU A 1 192 ? -2.521 -4.996 -24.415 1.00 95.19 192 GLU A O 1
ATOM 1537 N N . ASP A 1 193 ? -4.440 -4.512 -23.353 1.00 93.44 193 ASP A N 1
ATOM 1538 C CA . ASP A 1 193 ? -4.271 -3.056 -23.399 1.00 93.44 193 ASP A CA 1
ATOM 1539 C C . ASP A 1 193 ? -4.810 -2.360 -22.138 1.00 93.44 193 ASP A C 1
ATOM 1541 O O . ASP A 1 193 ? -5.904 -2.664 -21.653 1.00 93.44 193 ASP A O 1
ATOM 1545 N N . PHE A 1 194 ? -4.041 -1.399 -21.630 1.00 97.12 194 PHE A N 1
ATOM 1546 C CA . PHE A 1 194 ? -4.276 -0.678 -20.380 1.00 97.12 194 PHE A CA 1
ATOM 1547 C C . PHE A 1 194 ? -4.157 0.836 -20.591 1.00 97.12 194 PHE A C 1
ATOM 1549 O O . PHE A 1 194 ? -3.495 1.312 -21.513 1.00 97.12 194 PHE A O 1
ATOM 1556 N N . GLU A 1 195 ? -4.752 1.608 -19.690 1.00 94.12 195 GLU A N 1
ATOM 1557 C CA . GLU A 1 195 ? -4.494 3.037 -19.534 1.00 94.12 195 GLU A CA 1
ATOM 1558 C C . GLU A 1 195 ? -3.988 3.354 -18.121 1.00 94.12 195 GLU A C 1
ATOM 1560 O O . GLU A 1 195 ? -4.270 2.640 -17.152 1.00 94.12 195 GLU A O 1
ATOM 1565 N N . LEU A 1 196 ? -3.220 4.437 -18.009 1.00 95.12 196 LEU A N 1
ATOM 1566 C CA . LEU A 1 196 ? -2.731 4.957 -16.739 1.00 95.12 196 LEU A CA 1
ATOM 1567 C C . LEU A 1 196 ? -3.797 5.866 -16.115 1.00 95.12 196 LEU A C 1
ATOM 1569 O O . LEU A 1 196 ? -4.180 6.868 -16.714 1.00 95.12 196 LEU A O 1
ATOM 1573 N N . VAL A 1 197 ? -4.234 5.542 -14.897 1.00 92.69 197 VAL A N 1
ATOM 1574 C CA . VAL A 1 197 ? -5.255 6.303 -14.159 1.00 92.69 197 VAL A CA 1
ATOM 1575 C C . VAL A 1 197 ? -4.616 7.350 -13.252 1.00 92.69 197 VAL A C 1
ATOM 1577 O O . VAL A 1 197 ? -5.064 8.493 -13.219 1.00 92.69 197 VAL A O 1
ATOM 1580 N N . SER A 1 198 ? -3.560 6.990 -12.515 1.00 89.38 198 SER A N 1
ATOM 1581 C CA . SER A 1 198 ? -2.890 7.926 -11.606 1.00 89.38 198 SER A CA 1
ATOM 1582 C C . SER A 1 198 ? -1.417 7.596 -11.357 1.00 89.38 198 SER A C 1
ATOM 1584 O O . SER A 1 198 ? -0.971 6.454 -11.493 1.00 89.38 198 SER A O 1
ATOM 1586 N N . ILE A 1 199 ? -0.662 8.629 -10.969 1.00 90.31 199 ILE A N 1
ATOM 1587 C CA . ILE A 1 199 ? 0.723 8.549 -10.490 1.00 90.31 199 ILE A CA 1
ATOM 1588 C C . ILE A 1 199 ? 0.734 9.079 -9.055 1.00 90.31 199 ILE A C 1
ATOM 1590 O O . ILE A 1 199 ? 0.268 10.191 -8.807 1.00 90.31 199 ILE A O 1
ATOM 1594 N N . GLY A 1 200 ? 1.280 8.311 -8.115 1.00 87.94 200 GLY A N 1
ATOM 1595 C CA . GLY A 1 200 ? 1.255 8.632 -6.689 1.00 87.94 200 GLY A CA 1
ATOM 1596 C C . GLY A 1 200 ? 2.516 8.199 -5.944 1.00 87.94 200 GLY A C 1
ATOM 1597 O O . GLY A 1 200 ? 3.603 8.072 -6.519 1.00 87.94 200 GLY A O 1
ATOM 1598 N N . ASN A 1 201 ? 2.373 8.000 -4.633 1.00 91.81 201 ASN A N 1
ATOM 1599 C CA . ASN A 1 201 ? 3.390 7.382 -3.787 1.00 91.81 201 ASN A CA 1
ATOM 1600 C C . ASN A 1 201 ? 2.726 6.590 -2.646 1.00 91.81 201 ASN A C 1
ATOM 1602 O O . ASN A 1 201 ? 2.570 7.087 -1.538 1.00 91.81 201 ASN A O 1
ATOM 1606 N N . PHE A 1 202 ? 2.312 5.359 -2.942 1.00 96.62 202 PHE A N 1
ATOM 1607 C CA . PHE A 1 202 ? 1.876 4.370 -1.955 1.00 96.62 202 PHE A CA 1
ATOM 1608 C C . PHE A 1 202 ? 2.837 3.179 -1.934 1.00 96.62 202 PHE A C 1
ATOM 1610 O O . PHE A 1 202 ? 3.362 2.770 -2.971 1.00 96.62 202 PHE A O 1
ATOM 1617 N N . SER A 1 203 ? 3.031 2.603 -0.752 1.00 98.50 203 SER A N 1
ATOM 1618 C CA . SER A 1 203 ? 3.765 1.353 -0.541 1.00 98.50 203 SER A CA 1
ATOM 1619 C C . SER A 1 203 ? 2.856 0.296 0.074 1.00 98.50 203 SER A C 1
ATOM 1621 O O . SER A 1 203 ? 1.886 0.633 0.749 1.00 98.50 203 SER A O 1
ATOM 1623 N N . TYR A 1 204 ? 3.215 -0.977 -0.100 1.00 98.44 204 TYR A N 1
ATOM 1624 C CA . TYR A 1 204 ? 2.540 -2.124 0.524 1.00 98.44 204 TYR A CA 1
ATOM 1625 C C . TYR A 1 204 ? 1.017 -2.175 0.271 1.00 98.44 204 TYR A C 1
ATOM 1627 O O . TYR A 1 204 ? 0.233 -2.172 1.226 1.00 98.44 204 TYR A O 1
ATOM 1635 N N . PRO A 1 205 ? 0.582 -2.160 -1.005 1.00 98.56 205 PRO A N 1
ATOM 1636 C CA . PRO A 1 205 ? -0.825 -2.032 -1.343 1.00 98.56 205 PRO A CA 1
ATOM 1637 C C . PRO A 1 205 ? -1.630 -3.297 -1.023 1.00 98.56 205 PRO A C 1
ATOM 1639 O O . PRO A 1 205 ? -1.273 -4.403 -1.433 1.00 98.56 205 PRO A O 1
ATOM 1642 N N . GLN A 1 206 ? -2.751 -3.122 -0.325 1.00 98.75 206 GLN A N 1
ATOM 1643 C CA . GLN A 1 206 ? -3.726 -4.170 -0.033 1.00 98.75 206 GLN A CA 1
ATOM 1644 C C . GLN A 1 206 ? -5.111 -3.683 -0.464 1.00 98.75 206 GLN A C 1
ATOM 1646 O O . GLN A 1 206 ? -5.730 -2.855 0.205 1.00 98.75 206 GLN A O 1
ATOM 1651 N N . VAL A 1 207 ? -5.545 -4.142 -1.640 1.00 98.25 207 VAL A N 1
ATOM 1652 C CA . VAL A 1 207 ? -6.703 -3.618 -2.375 1.00 98.25 207 VAL A CA 1
ATOM 1653 C C . VAL A 1 207 ? -7.787 -4.680 -2.482 1.00 98.25 207 VAL A C 1
ATOM 1655 O O . VAL A 1 207 ? -7.532 -5.810 -2.886 1.00 98.25 207 VAL A O 1
ATOM 1658 N N . TYR A 1 208 ? -9.022 -4.295 -2.196 1.00 97.94 208 TYR A N 1
ATOM 1659 C CA . TYR A 1 208 ? -10.206 -5.126 -2.373 1.00 97.94 208 TYR A CA 1
ATOM 1660 C C . TYR A 1 208 ? -11.252 -4.350 -3.164 1.00 97.94 208 TYR A C 1
ATOM 1662 O O . TYR A 1 208 ? -11.245 -3.121 -3.160 1.00 97.94 208 TYR A O 1
ATOM 1670 N N . TYR A 1 209 ? -12.157 -5.066 -3.824 1.00 97.31 209 TYR A N 1
ATOM 1671 C CA . TYR A 1 209 ? -13.357 -4.495 -4.424 1.00 97.31 209 TYR A CA 1
ATOM 1672 C C . TYR A 1 209 ? -14.580 -5.140 -3.770 1.00 97.31 209 TYR A C 1
ATOM 1674 O O . TYR A 1 209 ? -14.641 -6.368 -3.657 1.00 97.31 209 TYR A O 1
ATOM 1682 N N . LEU A 1 210 ? -15.516 -4.317 -3.304 1.00 93.75 210 LEU A N 1
ATOM 1683 C CA . LEU A 1 210 ? -16.776 -4.717 -2.683 1.00 93.75 210 LEU A CA 1
ATOM 1684 C C . LEU A 1 210 ? -17.919 -4.142 -3.522 1.00 93.75 210 LEU A C 1
ATOM 1686 O O . LEU A 1 210 ? -17.969 -2.931 -3.720 1.00 93.75 210 LEU A O 1
ATOM 1690 N N . ASP A 1 211 ? -18.837 -4.986 -3.993 1.00 86.69 211 ASP A N 1
ATOM 1691 C CA . ASP A 1 211 ? -19.826 -4.604 -5.017 1.00 86.69 211 ASP A CA 1
ATOM 1692 C C . ASP A 1 211 ? -20.694 -3.384 -4.629 1.00 86.69 211 ASP A C 1
ATOM 1694 O O . ASP A 1 211 ? -21.022 -2.569 -5.487 1.00 86.69 211 ASP A O 1
ATOM 1698 N N . ASP A 1 212 ? -21.003 -3.217 -3.338 1.00 86.75 212 ASP A N 1
ATOM 1699 C CA . ASP A 1 212 ? -21.815 -2.108 -2.810 1.00 86.75 212 ASP A CA 1
ATOM 1700 C C . ASP A 1 212 ? -21.010 -0.826 -2.473 1.00 86.75 212 ASP A C 1
ATOM 1702 O O . ASP A 1 212 ? -21.608 0.219 -2.210 1.00 86.75 212 ASP A O 1
ATOM 1706 N N . PHE A 1 213 ? -19.668 -0.881 -2.457 1.00 86.88 213 PHE A N 1
ATOM 1707 C CA . PHE A 1 213 ? -18.798 0.195 -1.929 1.00 86.88 213 PHE A CA 1
ATOM 1708 C C . PHE A 1 213 ? -17.618 0.584 -2.835 1.00 86.88 213 PHE A C 1
ATOM 1710 O O . PHE A 1 213 ? -16.965 1.599 -2.589 1.00 86.88 213 PHE A O 1
ATOM 1717 N N . GLY A 1 214 ? -17.334 -0.200 -3.876 1.00 95.31 214 GLY A N 1
ATOM 1718 C CA . GLY A 1 214 ? -16.176 -0.023 -4.743 1.00 95.31 214 GLY A CA 1
ATOM 1719 C C . GLY A 1 214 ? -14.874 -0.527 -4.115 1.00 95.31 214 GLY A C 1
ATOM 1720 O O . GLY A 1 214 ? -14.832 -1.549 -3.426 1.00 95.31 214 GLY A O 1
ATOM 1721 N N . PHE A 1 215 ? -13.782 0.179 -4.385 1.00 97.69 215 PHE A N 1
ATOM 1722 C CA . PHE A 1 215 ? -12.447 -0.133 -3.897 1.00 97.69 215 PHE A CA 1
ATOM 1723 C C . PHE A 1 215 ? -12.248 0.245 -2.431 1.00 97.69 215 PHE A C 1
ATOM 1725 O O . PHE A 1 215 ? -12.578 1.344 -1.985 1.00 97.69 215 PHE A O 1
ATOM 1732 N N . VAL A 1 216 ? -11.588 -0.658 -1.718 1.00 97.50 216 VAL A N 1
ATOM 1733 C CA . VAL A 1 216 ? -11.150 -0.532 -0.330 1.00 97.50 216 VAL A CA 1
ATOM 1734 C C . VAL A 1 216 ? -9.645 -0.776 -0.319 1.00 97.50 216 VAL A C 1
ATOM 1736 O O . VAL A 1 216 ? -9.194 -1.819 -0.794 1.00 97.50 216 VAL A O 1
ATOM 1739 N N . PHE A 1 217 ? -8.856 0.179 0.172 1.00 98.12 217 PHE A N 1
ATOM 1740 C CA . PHE A 1 217 ? -7.412 0.201 -0.054 1.00 98.12 217 PHE A CA 1
ATOM 1741 C C . PHE A 1 217 ? -6.634 0.560 1.218 1.00 98.12 217 PHE A C 1
ATOM 1743 O O . PHE A 1 217 ? -6.590 1.716 1.642 1.00 98.12 217 PHE A O 1
ATOM 1750 N N . PHE A 1 218 ? -5.964 -0.437 1.799 1.00 98.75 218 PHE A N 1
ATOM 1751 C CA . PHE A 1 218 ? -4.966 -0.233 2.849 1.00 98.75 218 PHE A CA 1
ATOM 1752 C C . PHE A 1 218 ? -3.586 -0.093 2.213 1.00 98.75 218 PHE A C 1
ATOM 1754 O O . PHE A 1 218 ? -3.200 -0.876 1.344 1.00 98.75 218 PHE A O 1
ATOM 1761 N N . HIS A 1 219 ? -2.823 0.900 2.650 1.00 98.56 219 HIS A N 1
ATOM 1762 C CA . HIS A 1 219 ? -1.479 1.161 2.141 1.00 98.56 219 HIS A CA 1
ATOM 1763 C C . HIS A 1 219 ? -0.615 1.840 3.201 1.00 98.56 219 HIS A C 1
ATOM 1765 O O . HIS A 1 219 ? -1.043 2.072 4.333 1.00 98.56 219 HIS A O 1
ATOM 1771 N N . THR A 1 220 ? 0.626 2.130 2.832 1.00 98.44 220 THR A N 1
ATOM 1772 C CA . THR A 1 220 ? 1.603 2.809 3.675 1.00 98.44 220 THR A CA 1
ATOM 1773 C C . THR A 1 220 ? 2.123 4.054 2.974 1.00 98.44 220 THR A C 1
ATOM 1775 O O . THR A 1 220 ? 2.579 3.981 1.829 1.00 98.44 220 THR A O 1
ATOM 1778 N N . TRP A 1 221 ? 2.173 5.168 3.704 1.00 94.88 221 TRP A N 1
ATOM 1779 C CA . TRP A 1 221 ? 2.945 6.355 3.325 1.00 94.88 221 TRP A CA 1
ATOM 1780 C C . TRP A 1 221 ? 4.182 6.500 4.209 1.00 94.88 221 TRP A C 1
ATOM 1782 O O . TRP A 1 221 ? 4.199 6.096 5.374 1.00 94.88 221 TRP A O 1
ATOM 1792 N N . TYR A 1 222 ? 5.233 7.097 3.647 1.00 90.06 222 TYR A N 1
ATOM 1793 C CA . TYR A 1 222 ? 6.501 7.297 4.340 1.00 90.06 222 TYR A CA 1
ATOM 1794 C C . TYR A 1 222 ? 6.610 8.719 4.885 1.00 90.06 222 TYR A C 1
ATOM 1796 O O . TYR A 1 222 ? 7.012 9.641 4.176 1.00 90.06 222 TYR A O 1
ATOM 1804 N N . ILE A 1 223 ? 6.310 8.899 6.170 1.00 83.31 223 ILE A N 1
ATOM 1805 C CA . ILE A 1 223 ? 6.400 10.201 6.837 1.00 83.31 223 ILE A CA 1
ATOM 1806 C C . ILE A 1 223 ? 7.711 10.252 7.616 1.00 83.31 223 ILE A C 1
ATOM 1808 O O . ILE A 1 223 ? 7.923 9.484 8.548 1.00 83.31 223 ILE A O 1
ATOM 1812 N N . ARG A 1 224 ? 8.619 11.157 7.226 1.00 83.38 224 ARG A N 1
ATOM 1813 C CA . ARG A 1 224 ? 9.979 11.274 7.806 1.00 83.38 224 ARG A CA 1
ATOM 1814 C C . ARG A 1 224 ? 10.791 9.962 7.743 1.00 83.38 224 ARG A C 1
ATOM 1816 O O . ARG A 1 224 ? 11.660 9.732 8.573 1.00 83.38 224 ARG A O 1
ATOM 1823 N N . GLY A 1 225 ? 10.507 9.106 6.757 1.00 84.75 225 GLY A N 1
ATOM 1824 C CA . GLY A 1 225 ? 11.128 7.782 6.596 1.00 84.75 225 GLY A CA 1
ATOM 1825 C C . GLY A 1 225 ? 10.464 6.650 7.394 1.00 84.75 225 GLY A C 1
ATOM 1826 O O . GLY A 1 225 ? 10.819 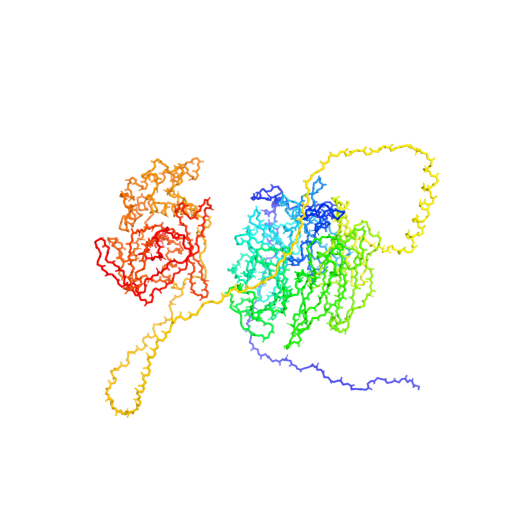5.487 7.199 1.00 84.75 225 GLY A O 1
ATOM 1827 N N . HIS A 1 226 ? 9.484 6.956 8.246 1.00 93.50 226 HIS A N 1
ATOM 1828 C CA . HIS A 1 226 ? 8.708 5.972 9.001 1.00 93.50 226 HIS A CA 1
ATOM 1829 C C . HIS A 1 226 ? 7.510 5.470 8.187 1.00 93.50 226 HIS A C 1
ATOM 1831 O O . HIS A 1 226 ? 6.919 6.226 7.420 1.00 93.50 226 HIS A O 1
ATOM 1837 N N . ARG A 1 227 ? 7.149 4.192 8.357 1.00 97.00 227 ARG A N 1
ATOM 1838 C CA . ARG A 1 227 ? 6.024 3.549 7.652 1.00 97.00 227 ARG A CA 1
ATOM 1839 C C . ARG A 1 227 ? 4.717 3.793 8.407 1.00 97.00 227 ARG A C 1
ATOM 1841 O O . ARG A 1 227 ? 4.436 3.087 9.371 1.00 97.00 227 ARG A O 1
ATOM 1848 N N . CYS A 1 228 ? 3.942 4.780 7.986 1.00 96.94 228 CYS A N 1
ATOM 1849 C CA . CYS A 1 228 ? 2.649 5.115 8.583 1.00 96.94 228 CYS A CA 1
ATOM 1850 C C . CYS A 1 228 ? 1.536 4.374 7.842 1.00 96.94 228 CYS A C 1
ATOM 1852 O O . CYS A 1 228 ? 1.557 4.332 6.611 1.00 96.94 228 CYS A O 1
ATOM 1854 N N . LEU A 1 229 ? 0.585 3.795 8.575 1.00 98.56 229 LEU A N 1
ATOM 1855 C CA . LEU A 1 229 ? -0.507 3.022 7.982 1.00 98.56 229 LEU A CA 1
ATOM 1856 C C . LEU A 1 229 ? -1.647 3.944 7.569 1.00 98.56 229 LEU A C 1
ATOM 1858 O O . LEU A 1 229 ? -2.046 4.819 8.341 1.00 98.56 229 LEU A O 1
ATOM 1862 N N . PHE A 1 230 ? -2.174 3.726 6.370 1.00 98.12 230 PHE A N 1
ATOM 1863 C CA . PHE A 1 230 ? -3.231 4.527 5.774 1.00 98.12 230 PHE A CA 1
ATOM 1864 C C . PHE A 1 230 ? -4.337 3.666 5.168 1.00 98.12 230 PHE A C 1
ATOM 1866 O O . PHE A 1 230 ? -4.124 2.536 4.722 1.00 98.12 230 PHE A O 1
ATOM 1873 N N . PHE A 1 231 ? -5.521 4.261 5.122 1.00 97.38 231 PHE A N 1
ATOM 1874 C CA . PHE A 1 231 ? -6.721 3.739 4.497 1.00 97.38 231 PHE A CA 1
ATOM 1875 C C . PHE A 1 231 ? -7.276 4.748 3.495 1.00 97.38 231 PHE A C 1
ATOM 1877 O O . PHE A 1 231 ? -7.316 5.942 3.775 1.00 97.38 231 PHE A O 1
ATOM 1884 N N . THR A 1 232 ? -7.741 4.281 2.345 1.00 92.81 232 THR A N 1
ATOM 1885 C CA . THR A 1 232 ? -8.564 5.057 1.411 1.00 92.81 232 THR A CA 1
ATOM 1886 C C . THR A 1 232 ? -9.580 4.130 0.747 1.00 92.81 232 THR A C 1
ATOM 1888 O O . THR A 1 232 ? -9.425 2.906 0.741 1.00 92.81 232 THR A O 1
ATOM 1891 N N . SER A 1 233 ? -10.633 4.710 0.192 1.00 92.44 233 SER A N 1
ATOM 1892 C CA . SER A 1 233 ? -11.641 4.015 -0.599 1.00 92.44 233 SER A CA 1
ATOM 1893 C C . SER A 1 233 ? -11.959 4.817 -1.858 1.00 92.44 233 SER A C 1
ATOM 1895 O O . SER A 1 233 ? -11.660 6.008 -1.948 1.00 92.44 233 SER A O 1
ATOM 1897 N N . SER A 1 234 ? -12.533 4.162 -2.861 1.00 94.06 234 SER A N 1
ATOM 1898 C CA . SER A 1 234 ? -12.941 4.801 -4.112 1.00 94.06 234 SER A CA 1
ATOM 1899 C C . SER A 1 234 ? -14.114 4.037 -4.717 1.00 94.06 234 SER A C 1
ATOM 1901 O O . SER A 1 234 ? -13.979 2.832 -4.911 1.00 94.06 234 SER A O 1
ATOM 1903 N N . PRO A 1 235 ? -15.244 4.676 -5.062 1.00 90.06 235 PRO A N 1
ATOM 1904 C CA . PRO A 1 235 ? -16.368 3.968 -5.673 1.00 90.06 235 PRO A CA 1
ATOM 1905 C C . PRO A 1 235 ? -16.020 3.355 -7.044 1.00 90.06 235 PRO A C 1
ATOM 1907 O O . PRO A 1 235 ? -16.610 2.347 -7.425 1.00 90.06 235 PRO A O 1
ATOM 1910 N N . ASP A 1 236 ? -15.062 3.935 -7.778 1.00 90.06 236 ASP A N 1
ATOM 1911 C CA . ASP A 1 236 ? -14.809 3.641 -9.197 1.00 90.06 236 ASP A CA 1
ATOM 1912 C C . ASP A 1 236 ? -13.327 3.414 -9.569 1.00 90.06 236 ASP A C 1
ATOM 1914 O O . ASP A 1 236 ? -13.025 3.093 -10.717 1.00 90.06 236 ASP A O 1
ATOM 1918 N N . GLY A 1 237 ? -12.397 3.577 -8.623 1.00 89.25 237 GLY A N 1
ATOM 1919 C CA . GLY A 1 237 ? -10.951 3.456 -8.828 1.00 89.25 237 GLY A CA 1
ATOM 1920 C C . GLY A 1 237 ? -10.286 4.703 -9.427 1.00 89.25 237 GLY A C 1
ATOM 1921 O O . GLY A 1 237 ? -9.062 4.717 -9.601 1.00 89.25 237 GLY A O 1
ATOM 1922 N N . ARG A 1 238 ? -11.051 5.763 -9.721 1.00 89.06 238 ARG A N 1
ATOM 1923 C CA . ARG A 1 238 ? -10.565 7.037 -10.280 1.00 89.06 238 ARG A CA 1
ATOM 1924 C C . ARG A 1 238 ? -10.699 8.172 -9.271 1.00 89.06 238 ARG A C 1
ATOM 1926 O O . ARG A 1 238 ? -9.726 8.888 -9.040 1.00 89.06 238 ARG A O 1
ATOM 1933 N N . GLU A 1 239 ? -11.860 8.300 -8.638 1.00 81.69 239 GLU A N 1
ATOM 1934 C CA . GLU A 1 239 ? -12.123 9.266 -7.572 1.00 81.69 239 GLU A CA 1
ATOM 1935 C C . GLU A 1 239 ? -11.825 8.622 -6.212 1.00 81.69 239 GLU A C 1
ATOM 1937 O O . GLU A 1 239 ? -12.604 7.822 -5.696 1.00 81.69 239 GLU A O 1
ATOM 1942 N N . TRP A 1 240 ? -10.661 8.925 -5.635 1.00 83.31 240 TRP A N 1
ATOM 1943 C CA . TRP A 1 240 ? -10.223 8.374 -4.348 1.00 83.31 240 TRP A CA 1
ATOM 1944 C C . TRP A 1 240 ? -10.551 9.323 -3.200 1.00 83.31 240 TRP A C 1
ATOM 1946 O O . TRP A 1 240 ? -10.249 10.510 -3.275 1.00 83.31 240 TRP A O 1
ATOM 1956 N N . GLN A 1 241 ? -11.116 8.787 -2.119 1.00 79.12 241 GLN A N 1
ATOM 1957 C CA . GLN A 1 241 ? -11.338 9.526 -0.878 1.00 79.12 241 GLN A CA 1
ATOM 1958 C C . GLN A 1 241 ? -9.998 9.936 -0.235 1.00 79.12 241 GLN A C 1
ATOM 1960 O O . GLN A 1 241 ? -9.005 9.201 -0.364 1.00 79.12 241 GLN A O 1
ATOM 1965 N N . PRO A 1 242 ? -9.958 11.044 0.531 1.00 78.81 242 PRO A N 1
ATOM 1966 C CA . PRO A 1 242 ? -8.796 11.418 1.332 1.00 78.81 242 PRO A CA 1
ATOM 1967 C C . PRO A 1 242 ? -8.260 10.235 2.145 1.00 78.81 242 PRO A C 1
ATOM 1969 O O . PRO A 1 242 ? -9.019 9.522 2.801 1.00 78.81 242 PRO A O 1
ATOM 1972 N N . SER A 1 243 ? -6.944 10.009 2.108 1.00 79.12 243 SER A N 1
ATOM 1973 C CA . SER A 1 243 ? -6.348 8.893 2.848 1.00 79.12 243 SER A CA 1
ATOM 1974 C C . SER A 1 243 ? -6.337 9.179 4.355 1.00 79.12 243 SER A C 1
ATOM 1976 O O . SER A 1 243 ? -5.653 10.091 4.819 1.00 79.12 243 SER A O 1
ATOM 1978 N N . LEU A 1 244 ? -7.065 8.367 5.118 1.00 89.56 244 LEU A N 1
ATOM 1979 C CA . LEU A 1 244 ? -7.120 8.375 6.577 1.00 89.56 244 LEU A CA 1
ATOM 1980 C C . LEU A 1 244 ? -5.870 7.700 7.154 1.00 89.56 244 LEU A C 1
ATOM 1982 O O . LEU A 1 244 ? -5.584 6.549 6.825 1.00 89.56 244 LEU A O 1
ATOM 1986 N N . MET A 1 245 ? -5.140 8.379 8.041 1.00 95.75 245 MET A N 1
ATOM 1987 C CA . MET A 1 245 ? -4.037 7.757 8.781 1.00 95.75 245 MET A CA 1
ATOM 1988 C C . MET A 1 245 ? -4.596 6.883 9.909 1.00 95.75 245 MET A C 1
ATOM 1990 O O . MET A 1 245 ? -5.279 7.382 10.801 1.00 95.75 245 MET A O 1
ATOM 1994 N N . LEU A 1 246 ? -4.271 5.592 9.893 1.00 97.31 246 LEU A N 1
ATOM 1995 C CA . LEU A 1 246 ? -4.707 4.633 10.908 1.00 97.31 246 LEU A CA 1
ATOM 1996 C C . LEU A 1 246 ? -3.719 4.545 12.077 1.00 97.31 246 LEU A C 1
ATOM 1998 O O . LEU A 1 246 ? -4.128 4.588 13.235 1.00 97.31 246 LEU A O 1
ATOM 2002 N N . ALA A 1 247 ? -2.417 4.445 11.794 1.00 97.00 247 ALA A N 1
ATOM 2003 C CA . ALA A 1 247 ? -1.401 4.250 12.828 1.00 97.00 247 ALA A CA 1
ATOM 2004 C C . ALA A 1 247 ? -0.052 4.898 12.483 1.00 97.00 247 ALA A C 1
ATOM 2006 O O . ALA A 1 247 ? 0.442 4.810 11.351 1.00 97.00 247 ALA A O 1
ATOM 2007 N N . TYR A 1 248 ? 0.552 5.517 13.498 1.00 96.69 248 TYR A N 1
ATOM 2008 C CA . TYR A 1 248 ? 1.915 6.037 13.482 1.00 96.69 248 TYR A CA 1
ATOM 2009 C C . TYR A 1 248 ? 2.543 5.946 14.886 1.00 96.69 248 TYR A C 1
ATOM 2011 O O . TYR A 1 248 ? 2.859 6.947 15.529 1.00 96.69 248 TYR A O 1
ATOM 2019 N N . ILE A 1 249 ? 2.773 4.716 15.342 1.00 97.75 249 ILE A N 1
ATOM 2020 C CA . ILE A 1 249 ? 3.495 4.414 16.581 1.00 97.75 249 ILE A CA 1
ATOM 2021 C C . ILE A 1 249 ? 5.006 4.411 16.294 1.00 97.75 249 ILE A C 1
ATOM 2023 O O . ILE A 1 249 ? 5.511 3.617 15.497 1.00 97.75 249 ILE A O 1
ATOM 2027 N N . GLN A 1 250 ? 5.745 5.287 16.977 1.00 97.06 250 GLN A N 1
ATOM 2028 C CA . GLN A 1 250 ? 7.214 5.377 16.945 1.00 97.06 250 GLN A CA 1
ATOM 2029 C C . GLN A 1 250 ? 7.824 5.436 15.523 1.00 97.06 250 GLN A C 1
ATOM 2031 O O . GLN A 1 250 ? 7.692 6.466 14.865 1.00 97.06 250 GLN A O 1
ATOM 2036 N N . GLN A 1 251 ? 8.527 4.396 15.043 1.00 96.88 251 GLN A N 1
ATOM 2037 C CA . GLN A 1 251 ? 9.157 4.385 13.705 1.00 96.88 251 GLN A CA 1
ATOM 2038 C C . GLN A 1 251 ? 8.293 3.711 12.611 1.00 96.88 251 GLN A C 1
ATOM 2040 O O . GLN A 1 251 ? 8.776 3.396 11.513 1.00 96.88 251 GLN A O 1
ATOM 2045 N N . GLY A 1 252 ? 7.006 3.490 12.886 1.00 97.38 252 GLY A N 1
ATOM 2046 C CA . GLY A 1 252 ? 6.035 2.963 11.929 1.00 97.38 252 GLY A CA 1
ATOM 2047 C C . GLY A 1 252 ? 5.825 1.451 12.009 1.00 97.38 252 GLY A C 1
ATOM 2048 O O . GLY A 1 252 ? 6.057 0.843 13.049 1.00 97.38 252 GLY A O 1
ATOM 2049 N N . HIS A 1 253 ? 5.353 0.858 10.913 1.00 98.50 253 HIS A N 1
ATOM 2050 C CA . HIS A 1 253 ? 4.642 -0.423 10.939 1.00 98.50 253 HIS A CA 1
ATOM 2051 C C . HIS A 1 253 ? 4.842 -1.283 9.679 1.00 98.50 253 HIS A C 1
ATOM 2053 O O . HIS A 1 253 ? 5.260 -0.791 8.625 1.00 98.50 253 HIS A O 1
ATOM 2059 N N . TYR A 1 254 ? 4.422 -2.546 9.772 1.00 98.62 254 TYR A N 1
ATOM 2060 C CA . TYR A 1 254 ? 3.903 -3.346 8.658 1.00 98.62 254 TYR A CA 1
ATOM 2061 C C . TYR A 1 254 ? 2.504 -3.873 9.001 1.00 98.62 254 TYR A C 1
ATOM 2063 O O . TYR A 1 254 ? 2.188 -4.035 10.180 1.00 98.62 254 TYR A O 1
ATOM 2071 N N . GLN A 1 255 ? 1.689 -4.172 7.983 1.00 98.69 255 GLN A N 1
ATOM 2072 C CA . GLN A 1 255 ? 0.284 -4.565 8.149 1.00 98.69 255 GLN A CA 1
ATOM 2073 C C . GLN A 1 255 ? -0.121 -5.752 7.263 1.00 98.69 255 GLN A C 1
ATOM 2075 O O . GLN A 1 255 ? 0.461 -5.967 6.194 1.00 98.69 255 GLN A O 1
ATOM 2080 N N . VAL A 1 256 ? -1.153 -6.481 7.682 1.00 98.75 256 VAL A N 1
ATOM 2081 C CA . VAL A 1 256 ? -1.939 -7.414 6.860 1.00 98.75 256 VAL A CA 1
ATOM 2082 C C . VAL A 1 256 ? -3.428 -7.135 7.082 1.00 98.75 256 VAL A C 1
ATOM 2084 O O . VAL A 1 256 ? -3.840 -6.843 8.205 1.00 98.75 256 VAL A O 1
ATOM 2087 N N . SER A 1 257 ? -4.236 -7.196 6.027 1.00 98.56 257 SER A N 1
ATOM 2088 C CA . SER A 1 257 ? -5.670 -6.893 6.065 1.00 98.56 257 SER A CA 1
ATOM 2089 C C . SER A 1 257 ? -6.541 -8.060 5.602 1.00 98.56 257 SER A C 1
ATOM 2091 O O . SER A 1 257 ? -6.097 -8.961 4.893 1.00 98.56 257 SER A O 1
ATOM 2093 N N . ALA A 1 258 ? -7.815 -8.010 5.975 1.00 97.81 258 ALA A N 1
ATOM 2094 C CA . ALA A 1 258 ? -8.869 -8.867 5.452 1.00 97.81 258 ALA A CA 1
ATOM 2095 C C . ALA A 1 258 ? -10.173 -8.064 5.380 1.00 97.81 258 ALA A C 1
ATOM 2097 O O . ALA A 1 258 ? -10.359 -7.106 6.130 1.00 97.81 258 ALA A O 1
ATOM 2098 N N . VAL A 1 259 ? -11.080 -8.444 4.482 1.00 97.06 259 VAL A N 1
ATOM 2099 C CA . VAL A 1 259 ? -12.388 -7.790 4.345 1.00 97.06 259 VAL A CA 1
ATOM 2100 C C . VAL A 1 259 ? -13.492 -8.820 4.165 1.00 97.06 259 VAL A C 1
ATOM 2102 O O . VAL A 1 259 ? -13.267 -9.903 3.617 1.00 97.06 259 VAL A O 1
ATOM 2105 N N . SER A 1 260 ? -14.695 -8.442 4.572 1.00 94.31 260 SER A N 1
ATOM 2106 C CA . SER A 1 260 ? -15.949 -9.099 4.223 1.00 94.31 260 SER A CA 1
ATOM 2107 C C . SER A 1 260 ? -17.000 -8.042 3.858 1.00 94.31 260 SER A C 1
ATOM 2109 O O . SER A 1 260 ? -16.754 -6.848 4.046 1.00 94.31 260 SER A O 1
ATOM 2111 N N . PRO A 1 261 ? -18.200 -8.435 3.392 1.00 90.12 261 PRO A N 1
ATOM 2112 C CA . PRO A 1 261 ? -19.296 -7.497 3.136 1.00 90.12 261 PRO A CA 1
ATOM 2113 C C . PRO A 1 261 ? -19.800 -6.725 4.370 1.00 90.12 261 PRO A C 1
ATOM 2115 O O . PRO A 1 261 ? -20.697 -5.902 4.229 1.00 90.12 261 PRO A O 1
ATOM 2118 N N . ARG A 1 262 ? -19.288 -7.007 5.580 1.00 92.00 262 ARG A N 1
ATOM 2119 C CA . ARG A 1 262 ? -19.687 -6.342 6.836 1.00 92.00 262 ARG A CA 1
ATOM 2120 C C . ARG A 1 262 ? -18.536 -5.669 7.582 1.00 92.00 262 ARG A C 1
ATOM 2122 O O . ARG A 1 262 ? -18.796 -4.916 8.518 1.00 92.00 262 ARG A O 1
ATOM 2129 N N . LYS A 1 263 ? -17.283 -5.992 7.249 1.00 95.44 263 LYS A N 1
ATOM 2130 C CA . LYS A 1 263 ? -16.125 -5.637 8.074 1.00 95.44 263 LYS A CA 1
ATOM 2131 C C . LYS A 1 263 ? -14.872 -5.392 7.243 1.00 95.44 263 LYS A C 1
ATOM 2133 O O . LYS A 1 263 ? -14.519 -6.175 6.362 1.00 95.44 263 LYS A O 1
ATOM 2138 N N . LEU A 1 264 ? -14.162 -4.336 7.612 1.00 98.25 264 LEU A N 1
ATOM 2139 C CA . LEU A 1 264 ? -12.779 -4.067 7.257 1.00 98.25 264 LEU A CA 1
ATOM 2140 C C . LEU A 1 264 ? -11.902 -4.429 8.455 1.00 98.25 264 LEU A C 1
ATOM 2142 O O . LEU A 1 264 ? -12.167 -3.958 9.556 1.00 98.25 264 LEU A O 1
ATOM 2146 N N . ALA A 1 265 ? -10.874 -5.252 8.266 1.00 98.50 265 ALA A N 1
ATOM 2147 C CA . ALA A 1 265 ? -10.015 -5.731 9.344 1.00 98.50 265 ALA A CA 1
ATOM 2148 C C . ALA A 1 265 ? -8.537 -5.495 9.024 1.00 98.50 265 ALA A C 1
ATOM 2150 O O . ALA A 1 265 ? -8.084 -5.765 7.908 1.00 98.50 265 ALA A O 1
ATOM 2151 N N . LEU A 1 266 ? -7.774 -5.050 10.024 1.00 98.50 266 LEU A N 1
ATOM 2152 C CA . LEU A 1 266 ? -6.349 -4.762 9.912 1.00 98.50 266 LEU A CA 1
ATOM 2153 C C . LEU A 1 266 ? -5.579 -5.286 11.128 1.00 98.50 266 LEU A C 1
ATOM 2155 O O . LEU A 1 266 ? -5.884 -4.925 12.262 1.00 98.50 266 LEU A O 1
ATOM 2159 N N . ALA A 1 267 ? -4.533 -6.073 10.886 1.00 98.88 267 ALA A N 1
ATOM 2160 C CA . ALA A 1 267 ? -3.545 -6.441 11.892 1.00 98.88 267 ALA A CA 1
ATOM 2161 C C . ALA A 1 267 ? -2.183 -5.829 11.555 1.00 98.88 267 ALA A C 1
ATOM 2163 O O . ALA A 1 267 ? -1.772 -5.804 10.392 1.00 98.88 267 ALA A O 1
ATOM 2164 N N . PHE A 1 268 ? -1.467 -5.340 12.566 1.00 98.94 268 PHE A N 1
ATOM 2165 C CA . PHE A 1 268 ? -0.174 -4.682 12.377 1.00 98.94 268 PHE A CA 1
ATOM 2166 C C . PHE A 1 268 ? 0.801 -4.921 13.542 1.00 98.94 268 PHE A C 1
ATOM 2168 O O . PHE A 1 268 ? 0.423 -5.397 14.609 1.00 98.94 268 PHE A O 1
ATOM 2175 N N . ASN A 1 269 ? 2.076 -4.602 13.321 1.00 98.81 269 ASN A N 1
ATOM 2176 C CA . ASN A 1 269 ? 3.139 -4.542 14.335 1.00 98.81 269 ASN A CA 1
ATOM 2177 C C . ASN A 1 269 ? 3.682 -3.105 14.421 1.00 98.81 269 ASN A C 1
ATOM 2179 O O . ASN A 1 269 ? 3.317 -2.271 13.594 1.00 98.81 269 ASN A O 1
ATOM 2183 N N . TYR A 1 270 ? 4.556 -2.785 15.380 1.00 98.62 270 TYR A N 1
ATOM 2184 C CA . TYR A 1 270 ? 5.236 -1.478 15.419 1.00 98.62 270 TYR A CA 1
ATOM 2185 C C . TYR A 1 270 ? 6.760 -1.604 15.418 1.00 98.62 270 TYR A C 1
ATOM 2187 O O . TYR A 1 270 ? 7.325 -2.635 15.782 1.00 98.62 270 TYR A O 1
ATOM 2195 N N . HIS A 1 271 ? 7.432 -0.537 14.992 1.00 98.56 271 HIS A N 1
ATOM 2196 C CA . HIS A 1 271 ? 8.883 -0.415 14.913 1.00 98.56 271 HIS A CA 1
ATOM 2197 C C . HIS A 1 271 ? 9.391 0.400 16.111 1.00 98.56 271 HIS A C 1
ATOM 2199 O O . HIS A 1 271 ? 9.175 1.618 16.142 1.00 98.56 271 HIS A O 1
ATOM 2205 N N . PRO A 1 272 ? 10.058 -0.232 17.094 1.00 97.56 272 PRO A N 1
ATOM 2206 C CA . PRO A 1 272 ? 10.462 0.453 18.311 1.00 97.56 272 PRO A CA 1
ATOM 2207 C C . PRO A 1 272 ? 11.575 1.471 18.051 1.00 97.56 272 PRO A C 1
ATOM 2209 O O . PRO A 1 272 ? 12.497 1.226 17.276 1.00 97.56 272 PRO A O 1
ATOM 2212 N N . HIS A 1 273 ? 11.516 2.621 18.716 1.00 91.69 273 HIS A N 1
ATOM 2213 C CA . HIS A 1 273 ? 12.596 3.601 18.735 1.00 91.69 273 HIS A CA 1
ATOM 2214 C C . HIS A 1 273 ? 13.580 3.287 19.883 1.00 91.69 273 HIS A C 1
ATOM 2216 O O . HIS A 1 273 ? 13.131 3.124 21.018 1.00 91.69 273 HIS A O 1
ATOM 2222 N N . PRO A 1 274 ? 14.912 3.310 19.659 1.00 93.31 274 PRO A N 1
ATOM 2223 C CA . PRO A 1 274 ? 15.607 3.738 18.437 1.00 93.31 274 PRO A CA 1
ATOM 2224 C C . PRO A 1 274 ? 15.869 2.637 17.389 1.00 93.31 274 PRO A C 1
ATOM 2226 O O . PRO A 1 274 ? 16.401 2.951 16.328 1.00 93.31 274 PRO A O 1
ATOM 2229 N N . GLN A 1 275 ? 15.549 1.370 17.663 1.00 94.81 275 GLN A N 1
ATOM 2230 C CA . GLN A 1 275 ? 16.060 0.207 16.917 1.00 94.81 275 GLN A CA 1
ATOM 2231 C C . GLN A 1 275 ? 15.473 0.021 15.498 1.00 94.81 275 GLN A C 1
ATOM 2233 O O . GLN A 1 275 ? 16.131 -0.531 14.614 1.00 94.81 275 GLN A O 1
ATOM 2238 N N . GLY A 1 276 ? 14.239 0.466 15.268 1.00 95.25 276 GLY A N 1
ATOM 2239 C CA . GLY A 1 276 ? 13.562 0.473 13.973 1.00 95.25 276 GLY A CA 1
ATOM 2240 C C . GLY A 1 276 ? 13.050 -0.880 13.473 1.00 95.25 276 GLY A C 1
ATOM 2241 O O . GLY A 1 276 ? 12.855 -1.833 14.226 1.00 95.25 276 GLY A O 1
ATOM 2242 N N . LEU A 1 277 ? 12.797 -0.962 12.160 1.00 95.12 277 LEU A N 1
ATOM 2243 C CA . LEU A 1 277 ? 12.011 -2.034 11.514 1.00 95.12 277 LEU A CA 1
ATOM 2244 C C . LEU A 1 277 ? 12.550 -3.465 11.705 1.00 95.12 277 LEU A C 1
ATOM 2246 O O . LEU A 1 277 ? 11.805 -4.442 11.590 1.00 95.12 277 LEU A O 1
ATOM 2250 N N . ASN A 1 278 ? 13.847 -3.608 11.983 1.00 96.19 278 ASN A N 1
ATOM 2251 C CA . ASN A 1 278 ? 14.470 -4.906 12.248 1.00 96.19 278 ASN A CA 1
ATOM 2252 C C . ASN A 1 278 ? 14.095 -5.459 13.638 1.00 96.19 278 ASN A C 1
ATOM 2254 O O . ASN A 1 278 ? 14.136 -6.668 13.842 1.00 96.19 278 ASN A O 1
ATOM 2258 N N . TRP A 1 279 ? 13.649 -4.597 14.553 1.00 97.56 279 TRP A N 1
ATOM 2259 C CA . TRP A 1 279 ? 13.155 -4.942 15.889 1.00 97.56 279 TRP A CA 1
ATOM 2260 C C . TRP A 1 279 ? 11.628 -4.884 15.990 1.00 97.56 279 TRP A C 1
ATOM 2262 O O . TRP A 1 279 ? 11.087 -4.815 17.090 1.00 97.56 279 TRP A O 1
ATOM 2272 N N . ARG A 1 280 ? 10.924 -4.907 14.851 1.00 98.44 280 ARG A N 1
ATOM 2273 C CA . ARG A 1 280 ? 9.462 -4.825 14.818 1.00 98.44 280 ARG A CA 1
ATOM 2274 C C . ARG A 1 280 ? 8.802 -5.871 15.709 1.00 98.44 280 ARG A C 1
ATOM 2276 O O . ARG A 1 280 ? 9.163 -7.045 15.650 1.00 98.44 280 ARG A O 1
ATOM 2283 N N . THR A 1 281 ? 7.865 -5.437 16.538 1.00 98.81 281 THR A N 1
ATOM 2284 C CA . THR A 1 281 ? 7.310 -6.231 17.638 1.00 98.81 281 THR A CA 1
ATOM 2285 C C . THR A 1 281 ? 5.870 -5.808 17.951 1.00 98.81 281 THR A C 1
ATOM 2287 O O . THR A 1 281 ? 5.319 -4.926 17.285 1.00 98.81 281 THR A O 1
ATOM 2290 N N . ASN A 1 282 ? 5.273 -6.477 18.935 1.00 98.81 282 ASN A N 1
ATOM 2291 C CA . ASN A 1 282 ? 3.859 -6.511 19.298 1.00 98.81 282 ASN A CA 1
ATOM 2292 C C . ASN A 1 282 ? 2.931 -6.921 18.153 1.00 98.81 282 ASN A C 1
ATOM 2294 O O . ASN A 1 282 ? 3.281 -6.903 16.971 1.00 98.81 282 ASN A O 1
ATOM 2298 N N . LEU A 1 283 ? 1.728 -7.327 18.541 1.00 98.94 283 LEU A N 1
ATOM 2299 C CA . LEU A 1 283 ? 0.630 -7.573 17.625 1.00 98.94 283 LEU A CA 1
ATOM 2300 C C . LEU A 1 283 ? -0.513 -6.628 17.985 1.00 98.94 283 LEU A C 1
ATOM 2302 O O . LEU A 1 283 ? -0.885 -6.536 19.153 1.00 98.94 283 LEU A O 1
ATOM 2306 N N . TYR A 1 284 ? -1.059 -5.945 16.986 1.00 98.94 284 TYR A N 1
ATOM 2307 C CA . TYR A 1 284 ? -2.228 -5.082 17.108 1.00 98.94 284 TYR A CA 1
ATOM 2308 C C . TYR A 1 284 ? -3.301 -5.511 16.116 1.00 98.94 284 TYR A C 1
ATOM 2310 O O . TYR A 1 284 ? -2.984 -6.040 15.048 1.00 98.94 284 TYR A O 1
ATOM 2318 N N . TYR A 1 285 ? -4.555 -5.228 16.451 1.00 98.94 285 TYR A N 1
ATOM 2319 C CA . TYR A 1 285 ? -5.708 -5.447 15.597 1.00 98.94 285 TYR A CA 1
ATOM 2320 C C . TYR A 1 285 ? -6.728 -4.318 15.740 1.00 98.94 285 TYR A C 1
ATOM 2322 O O . TYR A 1 285 ? -7.098 -3.935 16.850 1.00 98.94 285 TYR A O 1
ATOM 2330 N N . MET A 1 286 ? -7.224 -3.838 14.606 1.00 98.81 286 MET A N 1
ATOM 2331 C CA . MET A 1 286 ? -8.313 -2.872 14.521 1.00 98.81 286 MET A CA 1
ATOM 2332 C C . MET A 1 286 ? -9.252 -3.223 13.367 1.00 98.81 286 MET A C 1
ATOM 2334 O O . MET A 1 286 ? -8.837 -3.784 12.352 1.00 98.81 286 MET A O 1
ATOM 2338 N N . GLU A 1 287 ? -10.520 -2.864 13.512 1.00 98.75 287 GLU A N 1
ATOM 2339 C CA . GLU A 1 287 ? -11.558 -3.112 12.517 1.00 98.75 287 GLU A CA 1
ATOM 2340 C C . GLU A 1 287 ? -12.501 -1.916 12.355 1.00 98.75 287 GLU A C 1
ATOM 2342 O O . GLU A 1 287 ? -12.604 -1.059 13.231 1.00 98.75 287 GLU A O 1
ATOM 2347 N N . SER A 1 288 ? -13.206 -1.881 11.229 1.00 98.12 288 SER A N 1
ATOM 2348 C CA . SER A 1 288 ? -14.319 -0.975 10.957 1.00 98.12 288 SER A CA 1
ATOM 2349 C C . SER A 1 288 ? -15.495 -1.783 10.412 1.00 98.12 288 SER A C 1
ATOM 2351 O O . SER A 1 288 ? -15.317 -2.659 9.564 1.00 98.12 288 SER A O 1
ATOM 2353 N N . THR A 1 289 ? -16.701 -1.490 10.892 1.00 95.50 289 THR A N 1
ATOM 2354 C CA . THR A 1 289 ? -17.963 -2.114 10.448 1.00 95.50 289 THR A CA 1
ATOM 2355 C C . THR A 1 289 ? -18.836 -1.161 9.620 1.00 95.50 289 THR A C 1
ATOM 2357 O O . THR A 1 289 ? -19.950 -1.503 9.231 1.00 95.50 289 THR A O 1
ATOM 2360 N N . ASP A 1 290 ? -18.310 0.028 9.313 1.00 90.69 290 ASP A N 1
ATOM 2361 C CA . ASP A 1 290 ? -18.949 1.109 8.556 1.00 90.69 290 ASP A CA 1
ATOM 2362 C C . ASP A 1 290 ? -18.037 1.642 7.430 1.00 90.69 290 ASP A C 1
ATOM 2364 O O . ASP A 1 290 ? -18.046 2.823 7.084 1.00 90.69 290 ASP A O 1
ATOM 2368 N N . PHE A 1 291 ? -17.256 0.732 6.837 1.00 87.19 291 PHE A N 1
ATOM 2369 C CA . PHE A 1 291 ? -16.424 0.952 5.644 1.00 87.19 291 PHE A CA 1
ATOM 2370 C C . PHE A 1 291 ? -15.347 2.037 5.797 1.00 87.19 291 PHE A C 1
ATOM 2372 O O . PHE A 1 291 ? -14.951 2.697 4.836 1.00 87.19 291 PHE A O 1
ATOM 2379 N N . GLY A 1 292 ? -14.814 2.148 7.013 1.00 88.56 292 GLY A N 1
ATOM 2380 C CA . GLY A 1 292 ? -13.660 2.965 7.371 1.00 88.56 292 GLY A CA 1
ATOM 2381 C C . GLY A 1 292 ? -14.002 4.317 7.992 1.00 88.56 292 GLY A C 1
ATOM 2382 O O . GLY A 1 292 ? -13.073 5.076 8.268 1.00 88.56 292 GLY A O 1
ATOM 2383 N N . ALA A 1 293 ? -15.286 4.617 8.223 1.00 83.25 293 ALA A N 1
ATOM 2384 C CA . ALA A 1 293 ? -15.718 5.869 8.843 1.00 83.25 293 ALA A CA 1
ATOM 2385 C C . ALA A 1 293 ? -15.409 5.917 10.351 1.00 83.25 293 ALA A C 1
ATOM 2387 O O . ALA A 1 293 ? -14.933 6.940 10.840 1.00 83.25 293 ALA A O 1
ATOM 2388 N N . ASN A 1 294 ? -15.611 4.811 11.074 1.00 89.44 294 ASN A N 1
ATOM 2389 C CA . ASN A 1 294 ? -15.203 4.629 12.466 1.00 89.44 294 ASN A CA 1
ATOM 2390 C C . ASN A 1 294 ? -14.379 3.347 12.623 1.00 89.44 294 ASN A C 1
ATOM 2392 O O . ASN A 1 294 ? -14.523 2.392 11.860 1.00 89.44 294 ASN A O 1
ATOM 2396 N N . TRP A 1 295 ? -13.518 3.322 13.642 1.00 97.44 295 TRP A N 1
ATOM 2397 C CA . TRP A 1 295 ? -12.611 2.209 13.916 1.00 97.44 295 TRP A CA 1
ATOM 2398 C C . TRP A 1 295 ? -12.661 1.786 15.385 1.00 97.44 295 TRP A C 1
ATOM 2400 O O . TRP A 1 295 ? -12.796 2.618 16.284 1.00 97.44 295 TRP A O 1
ATOM 2410 N N . GLN A 1 296 ? -12.535 0.483 15.622 1.00 98.62 296 GLN A N 1
ATOM 2411 C CA . GLN A 1 296 ? -12.660 -0.159 16.929 1.00 98.62 296 GLN A CA 1
ATOM 2412 C C . GLN A 1 296 ? -11.646 -1.304 17.097 1.00 98.62 296 GLN A C 1
ATOM 2414 O O . GLN A 1 296 ? -11.107 -1.825 16.118 1.00 98.62 296 GLN A O 1
ATOM 2419 N N . ALA A 1 297 ? -11.383 -1.704 18.340 1.00 98.56 297 ALA A N 1
ATOM 2420 C CA . ALA A 1 297 ? -10.714 -2.963 18.661 1.00 98.56 297 ALA A CA 1
ATOM 2421 C C . ALA A 1 297 ? -11.679 -4.160 18.494 1.00 98.56 297 ALA A C 1
ATOM 2423 O O . ALA A 1 297 ? -12.883 -3.978 18.315 1.00 98.56 297 ALA A O 1
ATOM 2424 N N . ALA A 1 298 ? -11.167 -5.394 18.583 1.00 97.69 298 ALA A N 1
ATOM 2425 C CA . ALA A 1 298 ? -11.964 -6.618 18.377 1.00 97.69 298 ALA A CA 1
ATOM 2426 C C . ALA A 1 298 ? -13.129 -6.808 19.375 1.00 97.69 298 ALA A C 1
ATOM 2428 O O . ALA A 1 298 ? -14.080 -7.531 19.081 1.00 97.69 298 ALA A O 1
ATOM 2429 N N . ASP A 1 299 ? -13.069 -6.162 20.543 1.00 96.81 299 ASP A N 1
ATOM 2430 C CA . ASP A 1 299 ? -14.129 -6.160 21.559 1.00 96.81 299 ASP A CA 1
ATOM 2431 C C . ASP A 1 299 ? -15.175 -5.041 21.364 1.00 96.81 299 ASP A C 1
ATOM 2433 O O . ASP A 1 299 ? -16.109 -4.917 22.157 1.00 96.81 299 ASP A O 1
ATOM 2437 N N . GLY A 1 300 ? -15.032 -4.228 20.312 1.00 97.19 300 GLY A N 1
ATOM 2438 C CA . GLY A 1 300 ? -15.877 -3.068 20.032 1.00 97.19 300 GLY A CA 1
ATOM 2439 C C . GLY A 1 300 ? -15.436 -1.771 20.719 1.00 97.19 300 GLY A C 1
ATOM 2440 O O . GLY A 1 300 ? -16.119 -0.758 20.571 1.00 97.19 300 GLY A O 1
ATOM 2441 N N . THR A 1 301 ? -14.313 -1.750 21.450 1.00 98.19 301 THR A N 1
ATOM 2442 C CA . THR A 1 301 ? -13.780 -0.518 22.055 1.00 98.19 301 THR A CA 1
ATOM 2443 C C . THR A 1 301 ? -13.401 0.496 20.964 1.00 98.19 301 THR A C 1
ATOM 2445 O O . THR A 1 301 ? -12.525 0.189 20.151 1.00 98.19 301 THR A O 1
ATOM 2448 N N . PRO A 1 302 ? -13.993 1.709 20.929 1.00 96.44 302 PRO A N 1
ATOM 2449 C CA . PRO A 1 302 ? -13.675 2.711 19.911 1.00 96.44 302 PRO A CA 1
ATOM 2450 C C . PRO A 1 302 ? -12.213 3.169 19.966 1.00 96.44 302 PRO A C 1
ATOM 2452 O O . PRO A 1 302 ? -11.649 3.363 21.045 1.00 96.44 302 PRO A O 1
ATOM 2455 N N . LEU A 1 303 ? -11.613 3.393 18.797 1.00 93.56 303 LEU A N 1
ATOM 2456 C CA . LEU A 1 303 ? -10.228 3.835 18.651 1.00 93.56 303 LEU A CA 1
ATOM 2457 C C . LEU A 1 303 ? -10.159 5.311 18.246 1.00 93.56 303 LEU A C 1
ATOM 2459 O O . LEU A 1 303 ? -10.848 5.756 17.332 1.00 93.56 303 LEU A O 1
ATOM 2463 N N . CYS A 1 304 ? -9.278 6.065 18.904 1.00 86.75 304 CYS A N 1
ATOM 2464 C CA . CYS A 1 304 ? -8.921 7.420 18.489 1.00 86.75 304 CYS A CA 1
ATOM 2465 C C . CYS A 1 304 ? -7.762 7.338 17.488 1.00 86.75 304 CYS A C 1
ATOM 2467 O O . CYS A 1 304 ? -6.715 6.776 17.816 1.00 86.75 304 CYS A O 1
ATOM 2469 N N . LEU A 1 305 ? -7.955 7.859 16.274 1.00 89.50 305 LEU A N 1
ATOM 2470 C CA . LEU A 1 305 ? -6.972 7.777 15.192 1.00 89.50 305 LEU A CA 1
ATOM 2471 C C . LEU A 1 305 ? -6.222 9.108 14.990 1.00 89.50 305 LEU A C 1
ATOM 2473 O O . LEU A 1 305 ? -6.810 10.169 15.195 1.00 89.50 305 LEU A O 1
ATOM 2477 N N . PRO A 1 306 ? -4.956 9.075 14.530 1.00 96.75 306 PRO A N 1
ATOM 2478 C CA . PRO A 1 306 ? -4.134 7.882 14.319 1.00 96.75 306 PRO A CA 1
ATOM 2479 C C . PRO A 1 306 ? -3.635 7.288 15.645 1.00 96.75 306 PRO A C 1
ATOM 2481 O O . PRO A 1 306 ? -3.331 8.014 16.590 1.00 96.75 306 PRO A O 1
ATOM 2484 N N . LEU A 1 307 ? -3.472 5.965 15.698 1.00 95.31 307 LEU A N 1
ATOM 2485 C CA . LEU A 1 307 ? -2.866 5.291 16.849 1.00 95.31 307 LEU A CA 1
ATOM 2486 C C . LEU A 1 307 ? -1.386 5.703 16.982 1.00 95.31 307 LEU A C 1
ATOM 2488 O O . LEU A 1 307 ? -0.571 5.350 16.126 1.00 95.31 307 LEU A O 1
ATOM 2492 N N . SER A 1 308 ? -1.042 6.451 18.038 1.00 92.88 308 SER A N 1
ATOM 2493 C CA . SER A 1 308 ? 0.319 6.962 18.306 1.00 92.88 308 SER A CA 1
ATOM 2494 C C . SER A 1 308 ? 1.058 6.234 19.434 1.00 92.88 308 SER A C 1
ATOM 2496 O O . SER A 1 308 ? 2.286 6.127 19.401 1.00 92.88 308 SER A O 1
ATOM 2498 N N . GLU A 1 309 ? 0.325 5.721 20.425 1.00 96.75 309 GLU A N 1
ATOM 2499 C CA . GLU A 1 309 ? 0.889 5.123 21.639 1.00 96.75 309 GLU A CA 1
ATOM 2500 C C . GLU A 1 309 ? 1.077 3.609 21.514 1.00 96.75 309 GLU A C 1
ATOM 2502 O O . GLU A 1 309 ? 0.220 2.910 20.977 1.00 96.75 309 GLU A O 1
ATOM 2507 N N . VAL A 1 310 ? 2.174 3.084 22.074 1.00 98.06 310 VAL A N 1
ATOM 2508 C CA . VAL A 1 310 ? 2.473 1.635 22.088 1.00 98.06 310 VAL A CA 1
ATOM 2509 C C . VAL A 1 310 ? 1.410 0.851 22.863 1.00 98.06 310 VAL A C 1
ATOM 2511 O O . VAL A 1 310 ? 0.994 -0.220 22.438 1.00 98.06 310 VAL A O 1
ATOM 2514 N N . VAL A 1 311 ? 0.936 1.388 23.989 1.00 98.00 311 VAL A N 1
ATOM 2515 C CA . VAL A 1 311 ? -0.159 0.787 24.758 1.00 98.00 311 VAL A CA 1
ATOM 2516 C C . VAL A 1 311 ? -1.444 1.525 24.407 1.00 98.00 311 VAL A C 1
ATOM 2518 O O . VAL A 1 311 ? -1.633 2.678 24.785 1.00 98.00 311 VAL A O 1
ATOM 2521 N N . ASN A 1 312 ? -2.315 0.856 23.659 1.00 98.00 312 ASN A N 1
ATOM 2522 C CA . ASN A 1 312 ? -3.611 1.362 23.214 1.00 98.00 312 ASN A CA 1
ATOM 2523 C C . ASN A 1 312 ? -4.602 0.177 23.070 1.00 98.00 312 ASN A C 1
ATOM 2525 O O . ASN A 1 312 ? -4.151 -0.972 23.082 1.00 98.00 312 ASN A O 1
ATOM 2529 N N . PRO A 1 313 ? -5.925 0.404 22.926 1.00 98.25 313 PRO A N 1
ATOM 2530 C CA . PRO A 1 313 ? -6.915 -0.681 22.927 1.00 98.25 313 PRO A CA 1
ATOM 2531 C C . PRO A 1 313 ? -6.799 -1.692 21.774 1.00 98.25 313 PRO A C 1
ATOM 2533 O O . PRO A 1 313 ? -7.351 -2.781 21.878 1.00 98.25 313 PRO A O 1
ATOM 2536 N N . ALA A 1 314 ? -6.076 -1.375 20.694 1.00 98.69 314 ALA A N 1
ATOM 2537 C CA . ALA A 1 314 ? -5.826 -2.312 19.598 1.00 98.69 314 ALA A CA 1
ATOM 2538 C C . ALA A 1 314 ? -4.733 -3.353 19.920 1.00 98.69 314 ALA A C 1
ATOM 2540 O O . ALA A 1 314 ? -4.507 -4.250 19.113 1.00 98.69 314 ALA A O 1
ATOM 2541 N N . LEU A 1 315 ? -4.012 -3.240 21.046 1.00 98.81 315 LEU A N 1
ATOM 2542 C CA . LEU A 1 315 ? -2.925 -4.155 21.414 1.00 98.81 315 LEU A CA 1
ATOM 2543 C C . LEU A 1 315 ? -3.461 -5.565 21.718 1.00 98.81 315 LEU A C 1
ATOM 2545 O O . LEU A 1 315 ? -4.149 -5.782 22.711 1.00 98.81 315 LEU A O 1
ATOM 2549 N N . VAL A 1 316 ? -3.087 -6.532 20.878 1.00 98.81 316 VAL A N 1
ATOM 2550 C CA . VAL A 1 316 ? -3.419 -7.957 21.026 1.00 98.81 316 VAL A CA 1
ATOM 2551 C C . VAL A 1 316 ? -2.446 -8.648 21.977 1.00 98.81 316 VAL A C 1
ATOM 2553 O O . VAL A 1 316 ? -2.874 -9.396 22.851 1.00 98.81 316 VAL A O 1
ATOM 2556 N N . HIS A 1 317 ? -1.137 -8.413 21.805 1.00 98.88 317 HIS A N 1
ATOM 2557 C CA . HIS A 1 317 ? -0.096 -9.045 22.625 1.00 98.88 317 HIS A CA 1
ATOM 2558 C C . HIS A 1 317 ? 1.204 -8.227 22.674 1.00 98.88 317 HIS A C 1
ATOM 2560 O O . HIS A 1 317 ? 1.695 -7.763 21.638 1.00 98.88 317 HIS A O 1
ATOM 2566 N N . ASP A 1 318 ? 1.785 -8.092 23.872 1.00 98.69 318 ASP A N 1
ATOM 2567 C CA . ASP A 1 318 ? 2.997 -7.302 24.147 1.00 98.69 318 ASP A CA 1
ATOM 2568 C C . ASP A 1 318 ? 4.292 -8.132 24.046 1.00 98.69 318 ASP A C 1
ATOM 2570 O O . ASP A 1 318 ? 5.005 -8.366 25.024 1.00 98.69 318 ASP A O 1
ATOM 2574 N N . TYR A 1 319 ? 4.607 -8.579 22.829 1.00 98.75 319 TYR A N 1
ATOM 2575 C CA . TYR A 1 319 ? 5.841 -9.309 22.510 1.00 98.75 319 TYR A CA 1
ATOM 2576 C C . TYR A 1 319 ? 7.143 -8.532 22.790 1.00 98.75 319 TYR A C 1
ATOM 2578 O O . TYR A 1 319 ? 8.207 -9.150 22.890 1.00 98.75 319 TYR A O 1
ATOM 2586 N N . ALA A 1 320 ? 7.089 -7.208 22.957 1.00 98.06 320 ALA A N 1
ATOM 2587 C CA . ALA A 1 320 ? 8.230 -6.389 23.348 1.00 98.06 320 ALA A CA 1
ATOM 2588 C C . ALA A 1 320 ? 8.710 -6.741 24.764 1.00 98.06 320 ALA A C 1
ATOM 2590 O O . ALA A 1 320 ? 9.917 -6.817 24.998 1.00 98.06 320 ALA A O 1
ATOM 2591 N N . SER A 1 321 ? 7.779 -7.026 25.684 1.00 98.12 321 SER A N 1
ATOM 2592 C CA . SER A 1 321 ? 8.092 -7.479 27.049 1.00 98.12 321 SER A CA 1
ATOM 2593 C C . SER A 1 321 ? 8.774 -8.857 27.097 1.00 98.12 321 SER A C 1
ATOM 2595 O O . SER A 1 321 ? 9.502 -9.154 28.044 1.00 98.12 321 SER A O 1
ATOM 2597 N N . GLU A 1 322 ? 8.598 -9.671 26.051 1.00 98.31 322 GLU A N 1
ATOM 2598 C CA . GLU A 1 322 ? 9.172 -11.017 25.904 1.00 98.31 322 GLU A CA 1
ATOM 2599 C C . GLU A 1 322 ? 10.491 -11.041 25.101 1.00 98.31 322 GLU A C 1
ATOM 2601 O O . GLU A 1 322 ? 11.083 -12.107 24.903 1.00 98.31 322 GLU A O 1
ATOM 2606 N N . ASP A 1 323 ? 10.959 -9.878 24.630 1.00 97.31 323 ASP A N 1
ATOM 2607 C CA . ASP A 1 323 ? 12.057 -9.733 23.663 1.00 97.31 323 ASP A CA 1
ATOM 2608 C C . ASP A 1 323 ? 11.850 -10.595 22.395 1.00 97.31 323 ASP A C 1
ATOM 2610 O O . ASP A 1 323 ? 12.747 -11.291 21.907 1.00 97.31 323 ASP A O 1
ATOM 2614 N N . LEU A 1 324 ? 10.638 -10.549 21.833 1.00 98.56 324 LEU A N 1
ATOM 2615 C CA . LEU A 1 324 ? 10.283 -11.212 20.578 1.00 98.56 324 LEU A CA 1
ATOM 2616 C C . LEU A 1 324 ? 9.966 -10.195 19.478 1.00 98.56 324 LEU A C 1
ATOM 2618 O O . LEU A 1 324 ? 9.432 -9.117 19.723 1.00 98.56 324 LEU A O 1
ATOM 2622 N N . ARG A 1 325 ? 10.313 -10.536 18.236 1.00 98.56 325 ARG A N 1
ATOM 2623 C CA . ARG A 1 325 ? 10.022 -9.750 17.030 1.00 98.56 325 ARG A CA 1
ATOM 2624 C C . ARG A 1 325 ? 8.888 -10.422 16.262 1.00 98.56 325 ARG A C 1
ATOM 2626 O O . ARG A 1 325 ? 8.827 -11.645 16.245 1.00 98.56 325 ARG A O 1
ATOM 2633 N N . VAL A 1 326 ? 8.013 -9.639 15.629 1.00 98.81 326 VAL A N 1
ATOM 2634 C CA . VAL A 1 326 ? 6.741 -10.099 15.038 1.00 98.81 326 VAL A CA 1
ATOM 2635 C C . VAL A 1 326 ? 6.717 -9.855 13.530 1.00 98.81 326 VAL A C 1
ATOM 2637 O O . VAL A 1 326 ? 6.719 -8.716 13.062 1.00 98.81 326 VAL A O 1
ATOM 2640 N N . TYR A 1 327 ? 6.662 -10.933 12.755 1.00 98.62 327 TYR A N 1
ATOM 2641 C CA . TYR A 1 327 ? 6.674 -10.932 11.294 1.00 98.62 327 TYR A CA 1
ATOM 2642 C C . TYR A 1 327 ? 5.301 -11.388 10.788 1.00 98.62 327 TYR A C 1
ATOM 2644 O O . TYR A 1 327 ? 4.995 -12.573 10.811 1.00 98.62 327 TYR A O 1
ATOM 2652 N N . LEU A 1 328 ? 4.450 -10.447 10.373 1.00 98.62 328 LEU A N 1
ATOM 2653 C CA . LEU A 1 328 ? 3.098 -10.751 9.884 1.00 98.62 328 LEU A CA 1
ATOM 2654 C C . LEU A 1 328 ? 3.161 -11.492 8.544 1.00 98.62 328 LEU A C 1
ATOM 2656 O O . LEU A 1 328 ? 3.948 -11.112 7.674 1.00 98.62 328 LEU A O 1
ATOM 2660 N N . VAL A 1 329 ? 2.314 -12.509 8.377 1.00 98.19 329 VAL A N 1
ATOM 2661 C CA . VAL A 1 329 ? 2.301 -13.391 7.202 1.00 98.19 329 VAL A CA 1
ATOM 2662 C C . VAL A 1 329 ? 1.025 -13.227 6.374 1.00 98.19 329 VAL A C 1
ATOM 2664 O O . VAL A 1 329 ? 1.124 -12.933 5.180 1.00 98.19 329 VAL A O 1
ATOM 2667 N N . ASP A 1 330 ? -0.140 -13.400 7.000 1.00 97.94 330 ASP A N 1
ATOM 2668 C CA . ASP A 1 330 ? -1.463 -13.365 6.359 1.00 97.94 330 ASP A CA 1
ATOM 2669 C C . ASP A 1 330 ? -2.560 -13.060 7.399 1.00 97.94 330 ASP A C 1
ATOM 2671 O O . ASP A 1 330 ? -2.330 -13.176 8.607 1.00 97.94 330 ASP A O 1
ATOM 2675 N N . MET A 1 331 ? -3.760 -12.695 6.946 1.00 97.62 331 MET A N 1
ATOM 2676 C CA . MET A 1 331 ? -4.950 -12.614 7.794 1.00 97.62 331 MET A CA 1
ATOM 2677 C C . MET A 1 331 ? -6.210 -13.031 7.031 1.00 97.62 331 MET A C 1
ATOM 2679 O O . MET A 1 331 ? -6.403 -12.720 5.854 1.00 97.62 331 MET A O 1
ATOM 2683 N N . VAL A 1 332 ? -7.110 -13.707 7.740 1.00 97.69 332 VAL A N 1
ATOM 2684 C CA . VAL A 1 332 ? -8.437 -14.084 7.247 1.00 97.69 332 VAL A CA 1
ATOM 2685 C C . VAL A 1 332 ? -9.513 -13.711 8.262 1.00 97.69 332 VAL A C 1
ATOM 2687 O O . VAL A 1 332 ? -9.224 -13.482 9.436 1.00 97.69 332 VAL A O 1
ATOM 2690 N N . LEU A 1 333 ? -10.759 -13.669 7.798 1.00 97.25 333 LEU A N 1
ATOM 2691 C CA . LEU A 1 333 ? -11.944 -13.657 8.649 1.00 97.25 333 LEU A CA 1
ATOM 2692 C C . LEU A 1 333 ? -12.576 -15.055 8.608 1.00 97.25 333 LEU A C 1
ATOM 2694 O O . LEU A 1 333 ? -12.581 -15.697 7.552 1.00 97.25 333 LEU A O 1
ATOM 2698 N N . ASP A 1 334 ? -13.063 -15.533 9.749 1.00 95.25 334 ASP A N 1
ATOM 2699 C CA . ASP A 1 334 ? -13.865 -16.754 9.839 1.00 95.25 334 ASP A CA 1
ATOM 2700 C C . ASP A 1 334 ? -15.339 -16.494 9.428 1.00 95.25 334 ASP A C 1
ATOM 2702 O O . ASP A 1 334 ? -15.698 -15.353 9.116 1.00 95.25 334 ASP A O 1
ATOM 2706 N N . PRO A 1 335 ? -16.213 -17.520 9.367 1.00 92.56 335 PRO A N 1
ATOM 2707 C CA . PRO A 1 335 ? -17.612 -17.343 8.959 1.00 92.56 335 PRO A CA 1
ATOM 2708 C C . PRO A 1 335 ? -18.442 -16.382 9.829 1.00 92.56 335 PRO A C 1
ATOM 2710 O O . PRO A 1 335 ? -19.483 -15.911 9.368 1.00 92.56 335 PRO A O 1
ATOM 2713 N N . ASP A 1 336 ? -17.994 -16.077 11.050 1.00 93.88 336 ASP A N 1
ATOM 2714 C CA . ASP A 1 336 ? -18.642 -15.143 11.976 1.00 93.88 336 ASP A CA 1
ATOM 2715 C C . ASP A 1 336 ? -18.035 -13.721 11.899 1.00 93.88 336 ASP A C 1
ATOM 2717 O O . ASP A 1 336 ? -18.422 -12.835 12.660 1.00 93.88 336 ASP A O 1
ATOM 2721 N N . ASP A 1 337 ? -17.136 -13.467 10.936 1.00 95.94 337 ASP A N 1
ATOM 2722 C CA . ASP A 1 337 ? -16.305 -12.259 10.805 1.00 95.94 337 ASP A CA 1
ATOM 2723 C C . ASP A 1 337 ? -15.333 -12.025 11.981 1.00 95.94 337 ASP A C 1
ATOM 2725 O O . ASP A 1 337 ? -14.937 -10.883 12.257 1.00 95.94 337 ASP A O 1
ATOM 2729 N N . HIS A 1 338 ? -14.893 -13.085 12.667 1.00 97.06 338 HIS A N 1
ATOM 2730 C CA . HIS A 1 338 ? -13.790 -12.981 13.621 1.00 97.06 338 HIS A CA 1
ATOM 2731 C C . HIS A 1 338 ? -12.429 -13.085 12.910 1.00 97.06 338 HIS A C 1
ATOM 2733 O O . HIS A 1 338 ? -12.243 -13.938 12.038 1.00 97.06 338 HIS A O 1
ATOM 2739 N N . PRO A 1 339 ? -11.444 -12.243 13.271 1.00 98.25 339 PRO A N 1
ATOM 2740 C CA . PRO A 1 339 ? -10.104 -12.300 12.698 1.00 98.25 339 PRO A CA 1
ATOM 2741 C C . PRO A 1 339 ? -9.310 -13.535 13.124 1.00 98.25 339 PRO A C 1
ATOM 2743 O O . PRO A 1 339 ? -9.295 -13.916 14.297 1.00 98.25 339 PRO A O 1
ATOM 2746 N N . VAL A 1 340 ? -8.553 -14.076 12.168 1.00 98.62 340 VAL A N 1
ATOM 2747 C CA . VAL A 1 340 ? -7.468 -15.038 12.384 1.00 98.62 340 VAL A CA 1
ATOM 2748 C C . VAL A 1 340 ? -6.209 -14.519 11.690 1.00 98.62 340 VAL A C 1
ATOM 2750 O O . VAL A 1 340 ? -6.153 -14.422 10.463 1.00 98.62 340 VAL A O 1
ATOM 2753 N N . ILE A 1 341 ? -5.199 -14.174 12.485 1.00 98.81 341 ILE A N 1
ATOM 2754 C CA . ILE A 1 341 ? -3.935 -13.572 12.050 1.00 98.81 341 ILE A CA 1
ATOM 2755 C C . ILE A 1 341 ? -2.839 -14.638 12.073 1.00 98.81 341 ILE A C 1
ATOM 2757 O O . ILE A 1 341 ? -2.669 -15.315 13.088 1.00 98.81 341 ILE A O 1
ATOM 2761 N N . VAL A 1 342 ? -2.060 -14.744 10.995 1.00 98.75 342 VAL A N 1
ATOM 2762 C CA . VAL A 1 342 ? -0.874 -15.609 10.908 1.00 98.75 342 VAL A CA 1
ATOM 2763 C C . VAL A 1 342 ? 0.391 -14.758 10.949 1.00 98.75 342 VAL A C 1
ATOM 2765 O O . VAL A 1 342 ? 0.515 -13.770 10.220 1.00 98.75 342 VAL A O 1
ATOM 2768 N N . TYR A 1 343 ? 1.345 -15.135 11.796 1.00 98.81 343 TYR A N 1
ATOM 2769 C CA . TYR A 1 343 ? 2.610 -14.418 11.969 1.00 98.81 343 TYR A CA 1
ATOM 2770 C C . TYR A 1 343 ? 3.713 -15.337 12.499 1.00 98.81 343 TYR A C 1
ATOM 2772 O O . TYR A 1 343 ? 3.438 -16.397 13.050 1.00 98.81 343 TYR A O 1
ATOM 2780 N N . ILE A 1 344 ? 4.968 -14.913 12.359 1.00 98.81 344 ILE A N 1
ATOM 2781 C CA . ILE A 1 344 ? 6.143 -15.577 12.928 1.00 98.81 344 ILE A CA 1
ATOM 2782 C C . ILE A 1 344 ? 6.696 -14.729 14.080 1.00 98.81 344 ILE A C 1
ATOM 2784 O O . ILE A 1 344 ? 6.837 -13.510 13.945 1.00 98.81 344 ILE A O 1
ATOM 2788 N N . THR A 1 345 ? 7.048 -15.364 15.202 1.00 98.75 345 THR A N 1
ATOM 2789 C CA . THR A 1 345 ? 7.845 -14.747 16.279 1.00 98.75 345 THR A CA 1
ATOM 2790 C C . THR A 1 345 ? 9.284 -15.247 16.268 1.00 98.75 345 THR A C 1
ATOM 2792 O O . THR A 1 345 ? 9.505 -16.436 16.031 1.00 98.75 345 THR A O 1
ATOM 2795 N N . SER A 1 346 ? 10.252 -14.392 16.609 1.00 98.00 346 SER A N 1
ATOM 2796 C CA . SER A 1 346 ? 11.662 -14.792 16.754 1.00 98.00 346 SER A CA 1
ATOM 2797 C C . SER A 1 346 ? 12.492 -13.859 17.640 1.00 98.00 346 SER A C 1
ATOM 2799 O O . SER A 1 346 ? 12.068 -12.752 17.982 1.00 98.00 346 SER A O 1
ATOM 2801 N N . ARG A 1 347 ? 13.708 -14.295 18.002 1.00 97.50 347 ARG A N 1
ATOM 2802 C CA . ARG A 1 347 ? 14.643 -13.528 18.851 1.00 97.50 347 ARG A CA 1
ATOM 2803 C C . ARG A 1 347 ? 15.487 -12.494 18.100 1.00 97.50 347 ARG A C 1
ATOM 2805 O O . ARG A 1 347 ? 16.095 -11.635 18.728 1.00 97.50 347 ARG A O 1
ATOM 2812 N N . GLY A 1 348 ? 15.488 -12.508 16.771 1.00 96.75 348 GLY A N 1
ATOM 2813 C CA . GLY A 1 348 ? 16.258 -11.555 15.973 1.00 96.75 348 GLY A CA 1
ATOM 2814 C C . GLY A 1 348 ? 15.947 -11.640 14.486 1.00 96.75 348 GLY A C 1
ATOM 2815 O O . GLY A 1 348 ? 15.168 -12.478 14.035 1.00 96.75 348 GLY A O 1
ATOM 2816 N N . TRP A 1 349 ? 16.518 -10.718 13.714 1.00 95.75 349 TRP A N 1
ATOM 2817 C CA . TRP A 1 349 ? 16.122 -10.471 12.325 1.00 95.75 349 TRP A CA 1
ATOM 2818 C C . TRP A 1 349 ? 17.004 -11.150 11.281 1.00 95.75 349 TRP A C 1
ATOM 2820 O O . TRP A 1 349 ? 16.557 -11.318 10.148 1.00 95.75 349 TRP A O 1
ATOM 2830 N N . GLN A 1 350 ? 18.234 -11.504 11.649 1.00 96.75 350 GLN A N 1
ATOM 2831 C CA . GLN A 1 350 ? 19.231 -12.119 10.779 1.00 96.75 350 GLN A CA 1
ATOM 2832 C C . GLN A 1 350 ? 18.781 -13.515 10.329 1.00 96.75 350 GLN A C 1
ATOM 2834 O O . GLN A 1 350 ? 18.106 -14.225 11.083 1.00 96.75 350 GLN A O 1
ATOM 2839 N N . SER A 1 351 ? 19.192 -13.916 9.127 1.00 96.44 351 SER A N 1
ATOM 2840 C CA . SER A 1 351 ? 19.153 -15.309 8.666 1.00 96.44 351 SER A CA 1
ATOM 2841 C C . SER A 1 351 ? 20.234 -16.148 9.361 1.00 96.44 351 SER A C 1
ATOM 2843 O O . SER A 1 351 ? 21.308 -15.618 9.664 1.00 96.44 351 SER A O 1
ATOM 2845 N N . GLY A 1 352 ? 19.957 -17.441 9.549 1.00 96.69 352 GLY A N 1
ATOM 2846 C CA . GLY A 1 352 ? 20.814 -18.408 10.253 1.00 96.69 352 GLY A CA 1
ATOM 2847 C C . GLY A 1 352 ? 20.175 -18.965 11.541 1.00 96.69 352 GLY A C 1
ATOM 2848 O O . GLY A 1 352 ? 19.165 -18.423 12.005 1.00 96.69 352 GLY A O 1
ATOM 2849 N N . PRO A 1 353 ? 20.701 -20.055 12.123 1.00 96.44 353 PRO A N 1
ATOM 2850 C CA . PRO A 1 353 ? 20.132 -20.713 13.308 1.00 96.44 353 PRO A CA 1
ATOM 2851 C C . PRO A 1 353 ? 20.212 -19.883 14.602 1.00 96.44 353 PRO A C 1
ATOM 2853 O O . PRO A 1 353 ? 19.562 -20.209 15.589 1.00 96.44 353 PRO A O 1
ATOM 2856 N N . GLU A 1 354 ? 20.988 -18.799 14.636 1.00 96.69 354 GLU A N 1
ATOM 2857 C CA . GLU A 1 354 ? 21.317 -18.052 15.861 1.00 96.69 354 GLU A CA 1
ATOM 2858 C C . GLU A 1 354 ? 20.102 -17.382 16.527 1.00 96.69 354 GLU A C 1
ATOM 2860 O O . GLU A 1 354 ? 20.127 -17.101 17.723 1.00 96.69 354 GLU A O 1
ATOM 2865 N N . ASN A 1 355 ? 19.040 -17.131 15.756 1.00 95.88 355 ASN A N 1
ATOM 2866 C CA . ASN A 1 355 ? 17.798 -16.500 16.213 1.00 95.88 355 ASN A CA 1
ATOM 2867 C C . ASN A 1 355 ? 16.650 -17.501 16.456 1.00 95.88 355 ASN A C 1
ATOM 2869 O O . ASN A 1 355 ? 15.505 -17.072 16.646 1.00 95.88 355 ASN A O 1
ATOM 2873 N N . ASP A 1 356 ? 16.936 -18.807 16.425 1.00 95.81 356 ASP A N 1
ATOM 2874 C CA . ASP A 1 356 ? 15.949 -19.858 16.673 1.00 95.81 356 ASP A CA 1
ATOM 2875 C C . ASP A 1 356 ? 15.474 -19.899 18.147 1.00 95.81 356 ASP A C 1
ATOM 2877 O O . ASP A 1 356 ? 16.187 -19.475 19.063 1.00 95.81 356 ASP A O 1
ATOM 2881 N N . PRO A 1 357 ? 14.267 -20.436 18.411 1.00 96.81 357 PRO A N 1
ATOM 2882 C CA . PRO A 1 357 ? 13.290 -20.892 17.425 1.00 96.81 357 PRO A CA 1
ATOM 2883 C C . PRO A 1 357 ? 12.546 -19.721 16.769 1.00 96.81 357 PRO A C 1
ATOM 2885 O O . PRO A 1 357 ? 12.146 -18.763 17.435 1.00 96.81 357 PRO A O 1
ATOM 2888 N N . ARG A 1 358 ? 12.293 -19.841 15.463 1.00 98.19 358 ARG A N 1
ATOM 2889 C CA . ARG A 1 358 ? 11.296 -19.033 14.751 1.00 98.19 358 ARG A CA 1
ATOM 2890 C C . ARG A 1 358 ? 9.998 -19.824 14.719 1.00 98.19 358 ARG A C 1
ATOM 2892 O O . ARG A 1 358 ? 9.986 -20.957 14.244 1.00 98.19 358 ARG A O 1
ATOM 2899 N N . ILE A 1 359 ? 8.925 -19.266 15.264 1.00 98.38 359 ILE A N 1
ATOM 2900 C CA . ILE A 1 359 ? 7.674 -19.996 15.509 1.00 98.38 359 ILE A CA 1
ATOM 2901 C C . ILE A 1 359 ? 6.546 -19.315 14.745 1.00 98.38 359 ILE A C 1
ATOM 2903 O O . ILE A 1 359 ? 6.319 -18.124 14.944 1.00 98.38 359 ILE A O 1
ATOM 2907 N N . TRP A 1 360 ? 5.843 -20.070 13.902 1.00 98.50 360 TRP A N 1
ATOM 2908 C CA . TRP A 1 360 ? 4.566 -19.669 13.321 1.00 98.50 360 TRP A CA 1
ATOM 2909 C C . TRP A 1 360 ? 3.487 -19.701 14.398 1.00 98.50 360 TRP A C 1
ATOM 2911 O O . TRP A 1 360 ? 3.389 -20.671 15.146 1.00 98.50 360 TRP A O 1
ATOM 2921 N N . HIS A 1 361 ? 2.644 -18.678 14.434 1.00 98.69 361 HIS A N 1
ATOM 2922 C CA . HIS A 1 361 ? 1.497 -18.577 15.327 1.00 98.69 361 HIS A CA 1
ATOM 2923 C C . HIS A 1 361 ? 0.230 -18.265 14.547 1.00 98.69 361 HIS A C 1
ATOM 2925 O O . HIS A 1 361 ? 0.261 -17.582 13.519 1.00 98.69 361 HIS A O 1
ATOM 2931 N N . THR A 1 362 ? -0.894 -18.695 15.111 1.00 98.56 362 THR A N 1
ATOM 2932 C CA . THR A 1 362 ? -2.211 -18.137 14.810 1.00 98.56 362 THR A CA 1
ATOM 2933 C C . THR A 1 362 ? -2.750 -17.415 16.037 1.00 98.56 362 THR A C 1
ATOM 2935 O O . THR A 1 362 ? -2.861 -18.030 17.099 1.00 98.56 362 THR A O 1
ATOM 2938 N N . ALA A 1 363 ? -3.132 -16.147 15.884 1.00 98.69 363 ALA A N 1
ATOM 2939 C CA . ALA A 1 363 ? -3.950 -15.424 16.857 1.00 98.69 363 ALA A CA 1
ATOM 2940 C C . ALA A 1 363 ? -5.369 -15.290 16.301 1.00 98.69 363 ALA A C 1
ATOM 2942 O O . ALA A 1 363 ? -5.554 -14.676 15.250 1.00 98.69 363 ALA A O 1
ATOM 2943 N N . ARG A 1 364 ? -6.366 -15.849 16.992 1.00 98.19 364 ARG A N 1
ATOM 2944 C CA . ARG A 1 364 ? -7.783 -15.690 16.639 1.00 98.19 364 ARG A CA 1
ATOM 2945 C C . ARG A 1 364 ? -8.559 -14.975 17.728 1.00 98.19 364 ARG A C 1
ATOM 2947 O O . ARG A 1 364 ? -8.308 -15.210 18.907 1.00 98.19 364 ARG A O 1
ATOM 2954 N N . TRP A 1 365 ? -9.540 -14.173 17.343 1.00 98.50 365 TRP A N 1
ATOM 2955 C CA . TRP A 1 365 ? -10.583 -13.735 18.268 1.00 98.50 365 TRP A CA 1
ATOM 2956 C C . TRP A 1 365 ? -11.632 -14.852 18.412 1.00 98.50 365 TRP A C 1
ATOM 2958 O O . TRP A 1 365 ? -11.920 -15.562 17.447 1.00 98.50 365 TRP A O 1
ATOM 2968 N N . ASP A 1 366 ? -12.176 -15.062 19.613 1.00 96.56 366 ASP A N 1
ATOM 2969 C CA . ASP A 1 366 ? -13.252 -16.040 19.872 1.00 96.56 366 ASP A CA 1
ATOM 2970 C C . ASP A 1 366 ? -14.631 -15.404 20.127 1.00 96.56 366 ASP A C 1
ATOM 2972 O O . ASP A 1 366 ? -15.574 -16.101 20.502 1.00 96.56 366 ASP A O 1
ATOM 2976 N N . GLY A 1 367 ? -14.742 -14.089 19.921 1.00 96.44 367 GLY A N 1
ATOM 2977 C CA . GLY A 1 367 ? -15.904 -13.279 20.289 1.00 96.44 367 GLY A CA 1
ATOM 2978 C C . GLY A 1 367 ? -15.793 -12.642 21.682 1.00 96.44 367 GLY A C 1
ATOM 2979 O O . GLY A 1 367 ? -16.591 -11.765 22.003 1.00 96.44 367 GLY A O 1
ATOM 2980 N N . GLN A 1 368 ? -14.826 -13.058 22.511 1.00 96.75 368 GLN A N 1
ATOM 2981 C CA . GLN A 1 368 ? -14.626 -12.551 23.879 1.00 96.75 368 GLN A CA 1
ATOM 2982 C C . GLN A 1 368 ? -13.161 -12.234 24.212 1.00 96.75 368 GLN A C 1
ATOM 2984 O O . GLN A 1 368 ? -12.895 -11.381 25.059 1.00 96.75 368 GLN A O 1
ATOM 2989 N N . ARG A 1 369 ? -12.209 -12.946 23.603 1.00 97.94 369 ARG A N 1
ATOM 2990 C CA . ARG A 1 369 ? -10.768 -12.815 23.846 1.00 97.94 369 ARG A CA 1
ATOM 2991 C C . ARG A 1 369 ? -9.943 -13.305 22.658 1.00 97.94 369 ARG A C 1
ATOM 2993 O O . ARG A 1 369 ? -10.417 -14.042 21.792 1.00 97.94 369 ARG A O 1
ATOM 3000 N N . TRP A 1 370 ? -8.663 -12.947 22.672 1.00 98.69 370 TRP A N 1
ATOM 3001 C CA . TRP A 1 370 ? -7.668 -13.523 21.777 1.00 98.69 370 TRP A CA 1
ATOM 3002 C C . TRP A 1 370 ? -7.194 -14.888 22.285 1.00 98.69 370 TRP A C 1
ATOM 3004 O O . TRP A 1 370 ? -6.854 -15.053 23.457 1.00 98.69 370 TRP A O 1
ATOM 3014 N N . ILE A 1 371 ? -7.153 -15.862 21.380 1.00 98.62 371 ILE A N 1
ATOM 3015 C CA . ILE A 1 371 ? -6.546 -17.178 21.565 1.00 98.62 371 ILE A CA 1
ATOM 3016 C C . ILE A 1 371 ? -5.336 -17.247 20.637 1.00 98.62 371 ILE A C 1
ATOM 3018 O O . ILE A 1 371 ? -5.475 -17.110 19.422 1.00 98.62 371 ILE A O 1
ATOM 3022 N N . ILE A 1 372 ? -4.154 -17.451 21.220 1.00 98.75 372 ILE A N 1
ATOM 3023 C CA . ILE A 1 372 ? -2.880 -17.529 20.502 1.00 98.75 372 ILE A CA 1
ATOM 3024 C C . ILE A 1 372 ? -2.321 -18.944 20.638 1.00 98.75 372 ILE A C 1
ATOM 3026 O O . ILE A 1 372 ? -2.163 -19.455 21.752 1.00 98.75 372 ILE A O 1
ATOM 3030 N N . HIS A 1 373 ? -2.011 -19.571 19.506 1.00 98.38 373 HIS A N 1
ATOM 3031 C CA . HIS A 1 373 ? -1.419 -20.904 19.444 1.00 98.38 373 HIS A CA 1
ATOM 3032 C C . HIS A 1 373 ? -0.183 -20.921 18.534 1.00 98.38 373 HIS A C 1
ATOM 3034 O O . HIS A 1 373 ? -0.243 -20.357 17.437 1.00 98.38 373 HIS A O 1
ATOM 3040 N N . PRO A 1 374 ? 0.916 -21.583 18.948 1.00 97.75 374 PRO A N 1
ATOM 3041 C CA . PRO A 1 374 ? 2.004 -21.922 18.044 1.00 97.75 374 PRO A CA 1
ATOM 3042 C C . PRO A 1 374 ? 1.553 -23.040 17.092 1.00 97.75 374 PRO A C 1
ATOM 3044 O O . PRO A 1 374 ? 0.793 -23.925 17.481 1.00 97.75 374 PRO A O 1
ATOM 3047 N N . ALA A 1 375 ? 2.053 -23.020 15.860 1.00 95.00 375 ALA A N 1
ATOM 3048 C CA . ALA A 1 375 ? 1.750 -24.005 14.828 1.00 95.00 375 ALA A CA 1
ATOM 3049 C C . ALA A 1 375 ? 2.986 -24.862 14.501 1.00 95.00 375 ALA A C 1
ATOM 3051 O O . ALA A 1 375 ? 3.148 -25.956 15.039 1.00 95.00 375 ALA A O 1
ATOM 3052 N N . MET A 1 376 ? 3.883 -24.350 13.657 1.00 94.94 376 MET A N 1
ATOM 3053 C CA . MET A 1 376 ? 5.129 -25.001 13.239 1.00 94.94 376 MET A CA 1
ATOM 3054 C C . MET A 1 376 ? 6.337 -24.069 13.400 1.00 94.94 376 MET A C 1
ATOM 3056 O O . MET A 1 376 ? 6.199 -22.880 13.687 1.00 94.94 376 MET A O 1
ATOM 3060 N N . THR A 1 377 ? 7.544 -24.601 13.224 1.00 95.69 377 THR A N 1
ATOM 3061 C CA . THR A 1 377 ? 8.781 -23.808 13.185 1.00 95.69 377 THR A CA 1
ATOM 3062 C C . THR A 1 377 ? 9.116 -23.363 11.765 1.00 95.69 377 THR A C 1
ATOM 3064 O O . THR A 1 377 ? 8.852 -24.098 10.819 1.00 95.69 377 THR A O 1
ATOM 3067 N N . SER A 1 378 ? 9.755 -22.202 11.634 1.00 96.25 378 SER A N 1
ATOM 3068 C CA . SER A 1 378 ? 10.395 -21.730 10.397 1.00 96.25 378 SER A CA 1
ATOM 3069 C C . SER A 1 378 ? 11.912 -21.762 10.531 1.00 96.25 378 SER A C 1
ATOM 3071 O O . SER A 1 378 ? 12.423 -21.736 11.651 1.00 96.25 378 SER A O 1
ATOM 3073 N N . ASP A 1 379 ? 12.637 -21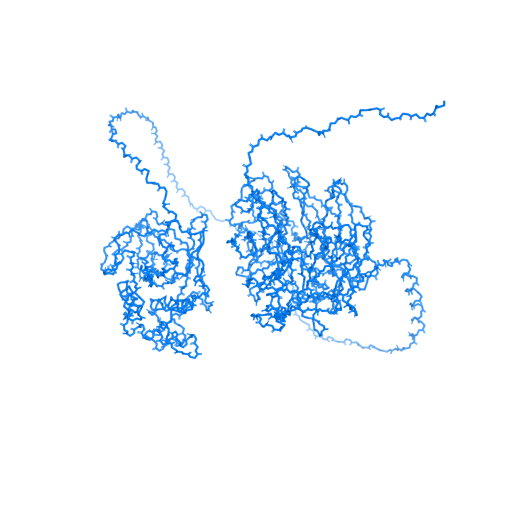.735 9.413 1.00 94.88 379 ASP A N 1
ATOM 3074 C CA . ASP A 1 379 ? 14.077 -21.458 9.414 1.00 94.88 379 ASP A CA 1
ATOM 3075 C C . ASP A 1 379 ? 14.405 -20.013 8.973 1.00 94.88 379 ASP A C 1
ATOM 3077 O O . ASP A 1 379 ? 15.485 -19.507 9.287 1.00 94.88 379 ASP A O 1
ATOM 3081 N N . ASN A 1 380 ? 13.452 -19.262 8.406 1.00 97.62 380 ASN A N 1
ATOM 3082 C CA . ASN A 1 380 ? 13.594 -17.826 8.177 1.00 97.62 380 ASN A CA 1
ATOM 3083 C C . ASN A 1 380 ? 12.378 -17.008 8.668 1.00 97.62 380 ASN A C 1
ATOM 3085 O O . ASN A 1 380 ? 11.253 -17.475 8.793 1.00 97.62 380 ASN A O 1
ATOM 3089 N N . ASN A 1 381 ? 12.603 -15.732 8.994 1.00 97.75 381 ASN A N 1
ATOM 3090 C CA . ASN A 1 381 ? 11.527 -14.842 9.452 1.00 97.75 381 ASN A CA 1
ATOM 3091 C C . ASN A 1 381 ? 10.633 -14.329 8.306 1.00 97.75 381 ASN A C 1
ATOM 3093 O O . ASN A 1 381 ? 9.598 -13.714 8.551 1.00 97.75 381 ASN A O 1
ATOM 3097 N N . TYR A 1 382 ? 11.082 -14.492 7.061 1.00 97.69 382 TYR A N 1
ATOM 3098 C CA . TYR A 1 382 ? 10.418 -14.020 5.846 1.00 97.69 382 TYR A CA 1
ATOM 3099 C C . TYR A 1 382 ? 9.675 -15.136 5.101 1.00 97.69 382 TYR A C 1
ATOM 3101 O O . TYR A 1 382 ? 9.216 -14.922 3.978 1.00 97.69 382 TYR A O 1
ATOM 3109 N N . ASP A 1 383 ? 9.546 -16.308 5.718 1.00 97.94 383 ASP A N 1
ATOM 3110 C CA . ASP A 1 383 ? 8.743 -17.399 5.185 1.00 97.94 383 ASP A CA 1
ATOM 3111 C C . ASP A 1 383 ? 7.273 -16.980 5.208 1.00 97.94 383 ASP A C 1
ATOM 3113 O O . ASP A 1 383 ? 6.755 -16.462 6.198 1.00 97.94 383 ASP A O 1
ATOM 3117 N N . ASN A 1 384 ? 6.608 -17.116 4.063 1.00 97.50 384 ASN A N 1
ATOM 3118 C CA . ASN A 1 384 ? 5.290 -16.538 3.853 1.00 97.50 384 ASN A CA 1
ATOM 3119 C C . ASN A 1 384 ? 4.401 -17.503 3.074 1.00 97.50 384 ASN A C 1
ATOM 3121 O O . ASN A 1 384 ? 4.775 -18.004 2.010 1.00 97.50 384 ASN A O 1
ATOM 3125 N N . GLY A 1 385 ? 3.214 -17.727 3.620 1.00 97.31 385 GLY A N 1
ATOM 3126 C CA . GLY A 1 385 ? 2.155 -18.519 3.022 1.00 97.31 385 GLY A CA 1
ATOM 3127 C C . GLY A 1 385 ? 0.795 -17.897 3.298 1.00 97.31 385 GLY A C 1
ATOM 3128 O O . GLY A 1 385 ? 0.724 -16.770 3.786 1.00 97.31 385 GLY A O 1
ATOM 3129 N N . SER A 1 386 ? -0.273 -18.631 2.993 1.00 97.69 386 SER A N 1
ATOM 3130 C CA . SER A 1 386 ? -1.646 -18.151 3.181 1.00 97.69 386 SER A CA 1
ATOM 3131 C C . SER A 1 386 ? -2.521 -19.166 3.908 1.00 97.69 386 SER A C 1
ATOM 3133 O O . SER A 1 386 ? -2.389 -20.378 3.703 1.00 97.69 386 SER A O 1
ATOM 3135 N N . LEU A 1 387 ? -3.441 -18.653 4.722 1.00 98.12 387 LEU A N 1
ATOM 3136 C CA . LEU A 1 387 ? -4.443 -19.413 5.460 1.00 98.12 387 LEU A CA 1
ATOM 3137 C C . LEU A 1 387 ? -5.772 -19.439 4.691 1.00 98.12 387 LEU A C 1
ATOM 3139 O O . LEU A 1 387 ? -6.179 -18.472 4.047 1.00 98.12 387 LEU A O 1
ATOM 3143 N N . TYR A 1 388 ? -6.473 -20.563 4.779 1.00 97.81 388 TYR A N 1
ATOM 3144 C CA . TYR A 1 388 ? -7.779 -20.789 4.173 1.00 97.81 388 TYR A CA 1
ATOM 3145 C C . TYR A 1 388 ? -8.687 -21.405 5.236 1.00 97.81 388 TYR A C 1
ATOM 3147 O O . TYR A 1 388 ? -8.360 -22.454 5.786 1.00 97.81 388 TYR A O 1
ATOM 3155 N N . ILE A 1 389 ? -9.840 -20.792 5.501 1.00 96.75 389 ILE A N 1
ATOM 3156 C CA . ILE A 1 389 ? -10.888 -21.399 6.329 1.00 96.75 389 ILE A CA 1
ATOM 3157 C C . ILE A 1 389 ? -11.913 -22.007 5.374 1.00 96.75 389 ILE A C 1
ATOM 3159 O O . ILE A 1 389 ? -12.502 -21.309 4.548 1.00 96.75 389 ILE A O 1
ATOM 3163 N N . GLN A 1 390 ? -12.067 -23.327 5.436 1.00 93.88 390 GLN A N 1
ATOM 3164 C CA . GLN A 1 390 ? -13.002 -24.079 4.607 1.00 93.88 390 GLN A CA 1
ATOM 3165 C C . GLN A 1 390 ? -14.445 -23.898 5.113 1.00 93.88 390 GLN A C 1
ATOM 3167 O O . GLN A 1 390 ? -14.650 -23.673 6.307 1.00 93.88 390 GLN A O 1
ATOM 3172 N N . PRO A 1 391 ? -15.470 -24.084 4.256 1.00 91.19 391 PRO A N 1
ATOM 3173 C CA . PRO A 1 391 ? -16.876 -24.025 4.674 1.00 91.19 391 PRO A CA 1
ATOM 3174 C C . PRO A 1 391 ? -17.278 -25.054 5.745 1.00 91.19 391 PRO A C 1
ATOM 3176 O O . PRO A 1 391 ? -18.298 -24.878 6.402 1.00 91.19 391 PRO A O 1
ATOM 3179 N N . ASP A 1 392 ? -16.498 -26.127 5.919 1.00 92.56 392 ASP A N 1
ATOM 3180 C CA . ASP A 1 392 ? -16.682 -27.137 6.971 1.00 92.56 392 ASP A CA 1
ATOM 3181 C C . ASP A 1 392 ? -15.941 -26.804 8.285 1.00 92.56 392 ASP A C 1
ATOM 3183 O O . ASP A 1 392 ? -15.939 -27.608 9.216 1.00 92.56 392 ASP A O 1
ATOM 3187 N N . GLY A 1 393 ? -15.321 -25.622 8.370 1.00 93.81 393 GLY A N 1
ATOM 3188 C CA . GLY A 1 393 ? -14.584 -25.135 9.534 1.00 93.81 393 GLY A CA 1
ATOM 3189 C C . GLY A 1 393 ? -13.114 -25.559 9.593 1.00 93.81 393 GLY A C 1
ATOM 3190 O O . GLY A 1 393 ? -12.385 -25.039 10.439 1.00 93.81 393 GLY A O 1
ATOM 3191 N N . ARG A 1 394 ? -12.637 -26.451 8.709 1.00 96.56 394 ARG A N 1
ATOM 3192 C CA . ARG A 1 394 ? -11.214 -26.828 8.671 1.00 96.56 394 ARG A CA 1
ATOM 3193 C C . ARG A 1 394 ? -10.346 -25.659 8.230 1.00 96.56 394 ARG A C 1
ATOM 3195 O O . ARG A 1 394 ? -10.692 -24.913 7.316 1.00 96.56 394 ARG A O 1
ATOM 3202 N N . TRP A 1 395 ? -9.187 -25.525 8.852 1.00 98.06 395 TRP A N 1
ATOM 3203 C CA . TRP A 1 395 ? -8.176 -24.545 8.476 1.00 98.06 395 TRP A CA 1
ATOM 3204 C C . TRP A 1 395 ? -7.105 -25.235 7.643 1.00 98.06 395 TRP A C 1
ATOM 3206 O O . TRP A 1 395 ? -6.575 -26.259 8.061 1.00 98.06 395 TRP A O 1
ATOM 3216 N N . ILE A 1 396 ? -6.773 -24.674 6.483 1.00 98.19 396 ILE A N 1
ATOM 3217 C CA . ILE A 1 396 ? -5.678 -25.136 5.628 1.00 98.19 396 ILE A CA 1
ATOM 3218 C C . ILE A 1 396 ? -4.623 -24.035 5.562 1.00 98.19 396 ILE A C 1
ATOM 3220 O O . ILE A 1 396 ? -4.956 -22.895 5.255 1.00 98.19 396 ILE A O 1
ATOM 3224 N N . LEU A 1 397 ? -3.359 -24.363 5.817 1.00 98.50 397 LEU A N 1
ATOM 3225 C CA . LEU A 1 397 ? -2.219 -23.462 5.629 1.00 98.50 397 LEU A CA 1
ATOM 3226 C C . LEU A 1 397 ? -1.357 -24.002 4.485 1.00 98.50 397 LEU A C 1
ATOM 3228 O O . LEU A 1 397 ? -0.943 -25.160 4.529 1.00 98.50 397 LEU A O 1
ATOM 3232 N N . ILE A 1 398 ? -1.089 -23.171 3.475 1.00 98.62 398 ILE A N 1
ATOM 3233 C CA . ILE A 1 398 ? -0.152 -23.486 2.385 1.00 98.62 398 ILE A CA 1
ATOM 3234 C C . ILE A 1 398 ? 1.025 -22.522 2.495 1.00 98.62 398 ILE A C 1
ATOM 3236 O O . ILE A 1 398 ? 0.859 -21.315 2.302 1.00 98.62 398 ILE A O 1
ATOM 3240 N N . ALA A 1 399 ? 2.193 -23.050 2.860 1.00 98.19 399 ALA A N 1
ATOM 3241 C CA . ALA A 1 399 ? 3.364 -22.261 3.230 1.00 98.19 399 ALA A CA 1
ATOM 3242 C C . ALA A 1 399 ? 4.676 -23.048 3.021 1.00 98.19 399 ALA A C 1
ATOM 3244 O O . ALA A 1 399 ? 4.659 -24.281 3.040 1.00 98.19 399 ALA A O 1
ATOM 3245 N N . PRO A 1 400 ? 5.821 -22.361 2.852 1.00 97.62 400 PRO A N 1
ATOM 3246 C CA . PRO A 1 400 ? 7.140 -22.984 2.773 1.00 97.62 400 PRO A CA 1
ATOM 3247 C C . PRO A 1 400 ? 7.664 -23.354 4.171 1.00 97.62 400 PRO A C 1
ATOM 3249 O O . PRO A 1 400 ? 8.550 -22.697 4.705 1.00 97.62 400 PRO A O 1
ATOM 3252 N N . THR A 1 401 ? 7.059 -24.360 4.807 1.00 97.06 401 THR A N 1
ATOM 3253 C CA . THR A 1 401 ? 7.414 -24.790 6.177 1.00 97.06 401 THR A CA 1
ATOM 3254 C C . THR A 1 401 ? 8.418 -25.938 6.211 1.00 97.06 401 THR A C 1
ATOM 3256 O O . THR A 1 401 ? 8.956 -26.247 7.270 1.00 97.06 401 THR A O 1
ATOM 3259 N N . GLU A 1 402 ? 8.627 -26.616 5.083 1.00 96.75 402 GLU A N 1
ATOM 3260 C CA . GLU A 1 402 ? 9.575 -27.720 4.974 1.00 96.75 402 GLU A CA 1
ATOM 3261 C C . GLU A 1 402 ? 10.930 -27.189 4.503 1.00 96.75 402 GLU A C 1
ATOM 3263 O O . GLU A 1 402 ? 11.012 -26.240 3.721 1.00 96.75 402 GLU A O 1
ATOM 3268 N N . ARG A 1 403 ? 12.024 -27.789 4.978 1.00 94.94 403 ARG A N 1
ATOM 3269 C CA . ARG A 1 403 ? 13.374 -27.278 4.704 1.00 94.94 403 ARG A CA 1
ATOM 3270 C C . ARG A 1 403 ? 13.715 -27.359 3.212 1.00 94.94 403 ARG A C 1
ATOM 3272 O O . ARG A 1 403 ? 13.764 -28.449 2.644 1.00 94.94 403 ARG A O 1
ATOM 3279 N N . GLY A 1 404 ? 14.022 -26.205 2.621 1.00 95.75 404 GLY A N 1
ATOM 3280 C CA . GLY A 1 404 ? 14.463 -26.082 1.232 1.00 95.75 404 GLY A CA 1
ATOM 3281 C C . GLY A 1 404 ? 15.946 -26.384 0.984 1.00 95.75 404 GLY A C 1
ATOM 3282 O O . GLY A 1 404 ? 16.716 -26.619 1.921 1.00 95.75 404 GLY A O 1
ATOM 3283 N N . PRO A 1 405 ? 16.370 -26.334 -0.292 1.00 96.75 405 PRO A N 1
ATOM 3284 C CA . PRO A 1 405 ? 17.765 -26.508 -0.711 1.00 96.75 405 PRO A CA 1
ATOM 3285 C C . PRO A 1 405 ? 18.709 -25.387 -0.236 1.00 96.75 405 PRO A C 1
ATOM 3287 O O . PRO A 1 405 ? 19.926 -25.572 -0.247 1.00 96.75 405 PRO A O 1
ATOM 3290 N N . GLN A 1 406 ? 18.189 -24.230 0.190 1.00 97.75 406 GLN A N 1
ATOM 3291 C CA . GLN A 1 406 ? 18.952 -23.172 0.858 1.00 97.75 406 GLN A CA 1
ATOM 3292 C C . GLN A 1 406 ? 18.416 -22.945 2.286 1.00 97.75 406 GLN A C 1
ATOM 3294 O O . GLN A 1 406 ? 17.701 -21.970 2.520 1.00 97.75 406 GLN A O 1
ATOM 3299 N N . PRO A 1 407 ? 18.746 -23.820 3.256 1.00 96.88 407 PRO A N 1
ATOM 3300 C CA . PRO A 1 407 ? 18.229 -23.713 4.619 1.00 96.88 407 PRO A CA 1
ATOM 3301 C C . PRO A 1 407 ? 18.631 -22.395 5.291 1.00 96.88 407 PRO A C 1
ATOM 3303 O O . PRO A 1 407 ? 19.726 -21.871 5.047 1.00 96.88 407 PRO A O 1
ATOM 3306 N N . TYR A 1 408 ? 17.737 -21.901 6.150 1.00 97.56 408 TYR A N 1
ATOM 3307 C CA . TYR A 1 408 ? 17.768 -20.611 6.858 1.00 97.56 408 TYR A CA 1
ATOM 3308 C C . TYR A 1 408 ? 17.748 -19.353 5.972 1.00 97.56 408 TYR A C 1
ATOM 3310 O O . TYR A 1 408 ? 17.739 -18.228 6.490 1.00 97.56 408 TYR A O 1
ATOM 3318 N N . ASN A 1 409 ? 17.707 -19.504 4.648 1.00 97.69 409 ASN A N 1
ATOM 3319 C CA . ASN A 1 409 ? 17.325 -18.433 3.736 1.00 97.69 409 ASN A CA 1
ATOM 3320 C C . ASN A 1 409 ? 15.821 -18.480 3.485 1.00 97.69 409 ASN A C 1
ATOM 3322 O O . ASN A 1 409 ? 15.174 -19.475 3.757 1.00 97.69 409 ASN A O 1
ATOM 3326 N N . THR A 1 410 ? 15.265 -17.385 2.981 1.00 97.31 410 THR A N 1
ATOM 3327 C CA . THR A 1 410 ? 13.819 -17.232 2.802 1.00 97.31 410 THR A CA 1
ATOM 3328 C C . THR A 1 410 ? 13.216 -18.303 1.902 1.00 97.31 410 THR A C 1
ATOM 3330 O O . THR A 1 410 ? 13.758 -18.610 0.839 1.00 97.31 410 THR A O 1
ATOM 3333 N N . GLY A 1 411 ? 12.059 -18.812 2.313 1.00 97.88 411 GLY A N 1
ATOM 3334 C CA . GLY A 1 411 ? 11.356 -19.879 1.627 1.00 97.88 411 GLY A CA 1
ATOM 3335 C C . GLY A 1 411 ? 11.958 -21.255 1.902 1.00 97.88 411 GLY A C 1
ATOM 3336 O O . GLY A 1 411 ? 12.931 -21.416 2.627 1.00 97.88 411 GLY A O 1
ATOM 3337 N N . GLY A 1 412 ? 11.392 -22.266 1.261 1.00 97.75 412 GLY A N 1
ATOM 3338 C CA . GLY A 1 412 ? 11.718 -23.657 1.529 1.00 97.75 412 GLY A CA 1
ATOM 3339 C C . GLY A 1 412 ? 11.042 -24.581 0.529 1.00 97.75 412 GLY A C 1
ATOM 3340 O O . GLY A 1 412 ? 10.814 -24.207 -0.619 1.00 97.75 412 GLY A O 1
ATOM 3341 N N . GLU A 1 413 ? 10.687 -25.778 0.969 1.00 98.19 413 GLU A N 1
ATOM 3342 C CA . GLU A 1 413 ? 9.723 -26.621 0.270 1.00 98.19 413 GLU A CA 1
ATOM 3343 C C . GLU A 1 413 ? 8.303 -26.299 0.766 1.00 98.19 413 GLU A C 1
ATOM 3345 O O . GLU A 1 413 ? 8.063 -26.111 1.962 1.00 98.19 413 GLU A O 1
ATOM 3350 N N . VAL A 1 414 ? 7.341 -26.219 -0.155 1.00 98.50 414 VAL A N 1
ATOM 3351 C CA . VAL A 1 414 ? 5.948 -25.881 0.165 1.00 98.50 414 VAL A CA 1
ATOM 3352 C C . VAL A 1 414 ? 5.236 -27.097 0.742 1.00 98.50 414 VAL A C 1
ATOM 3354 O O . VAL A 1 414 ? 5.292 -28.190 0.177 1.00 98.50 414 VAL A O 1
ATOM 3357 N N . ALA A 1 415 ? 4.489 -26.897 1.822 1.00 97.88 415 ALA A N 1
ATOM 3358 C CA . ALA A 1 415 ? 3.612 -27.892 2.418 1.00 97.88 415 ALA A CA 1
ATOM 3359 C C . ALA A 1 415 ? 2.192 -27.356 2.629 1.00 97.88 415 ALA A C 1
ATOM 3361 O O . ALA A 1 415 ? 1.961 -26.158 2.794 1.00 97.88 415 ALA A O 1
ATOM 3362 N N . MET A 1 416 ? 1.243 -28.290 2.631 1.00 98.31 416 MET A N 1
ATOM 3363 C CA . MET A 1 416 ? -0.155 -28.089 2.984 1.00 98.31 416 MET A CA 1
ATOM 3364 C C . MET A 1 416 ? -0.423 -28.743 4.340 1.00 98.31 416 MET A C 1
ATOM 3366 O O . MET A 1 416 ? -0.289 -29.962 4.487 1.00 98.31 416 MET A O 1
ATOM 3370 N N . TRP A 1 417 ? -0.844 -27.937 5.309 1.00 98.44 417 TRP A N 1
ATOM 3371 C CA . TRP A 1 417 ? -1.216 -28.358 6.659 1.00 98.44 417 TRP A CA 1
ATOM 3372 C C . TRP A 1 417 ? -2.710 -28.170 6.892 1.00 98.44 417 TRP A C 1
ATOM 3374 O O . TRP A 1 417 ? -3.300 -27.236 6.358 1.00 98.44 417 TRP A O 1
ATOM 3384 N N . GLU A 1 418 ? -3.310 -29.027 7.715 1.00 98.38 418 GLU A N 1
ATOM 3385 C CA . GLU A 1 418 ? -4.711 -28.949 8.136 1.00 98.38 418 GLU A CA 1
ATOM 3386 C C . GLU A 1 418 ? -4.819 -28.870 9.661 1.00 98.38 418 GLU A C 1
ATOM 3388 O O . GLU A 1 418 ? -4.199 -29.667 10.364 1.00 98.38 418 GLU A O 1
ATOM 3393 N N . SER A 1 419 ? -5.660 -27.967 10.161 1.00 98.56 419 SER A N 1
ATOM 3394 C CA . SER A 1 419 ? -6.179 -27.982 11.529 1.00 98.56 419 SER A CA 1
ATOM 3395 C C . SER A 1 419 ? -7.695 -28.196 11.497 1.00 98.56 419 SER A C 1
ATOM 3397 O O . SER A 1 419 ? -8.415 -27.590 10.699 1.00 98.56 419 SER A O 1
ATOM 3399 N N . CYS A 1 420 ? -8.182 -29.060 12.389 1.00 97.81 420 CYS A N 1
ATOM 3400 C CA . CYS A 1 420 ? -9.611 -29.310 12.618 1.00 97.81 420 CYS A CA 1
ATOM 3401 C C . CYS A 1 420 ? -10.096 -28.727 13.960 1.00 97.81 420 CYS A C 1
ATOM 3403 O O . CYS A 1 420 ? -11.211 -29.012 14.389 1.00 97.81 420 CYS A O 1
ATOM 3405 N N . ASP A 1 421 ? -9.248 -27.953 14.637 1.00 96.94 421 ASP A N 1
ATOM 3406 C CA . ASP A 1 421 ? -9.418 -27.464 16.009 1.00 96.94 421 ASP A CA 1
ATOM 3407 C C . ASP A 1 421 ? -9.026 -25.979 16.150 1.00 96.94 421 ASP A C 1
ATOM 3409 O O . ASP A 1 421 ? -8.568 -25.532 17.199 1.00 96.94 421 ASP A O 1
ATOM 3413 N N . GLN A 1 422 ? -9.238 -25.205 15.078 1.00 96.00 422 GLN A N 1
ATOM 3414 C CA . GLN A 1 422 ? -9.028 -23.752 15.025 1.00 96.00 422 GLN A CA 1
ATOM 3415 C C . GLN A 1 422 ? -7.598 -23.322 15.407 1.00 96.00 422 GLN A C 1
ATOM 3417 O O . GLN A 1 422 ? -7.394 -22.365 16.156 1.00 96.00 422 GLN A O 1
ATOM 3422 N N . GLY A 1 423 ? -6.609 -24.050 14.882 1.00 96.44 423 GLY A N 1
ATOM 3423 C CA . GLY A 1 423 ? -5.184 -23.753 15.010 1.00 96.44 423 GLY A CA 1
ATOM 3424 C C . GLY A 1 423 ? -4.498 -24.340 16.245 1.00 96.44 423 GLY A C 1
ATOM 3425 O O . GLY A 1 423 ? -3.295 -24.134 16.392 1.00 96.44 423 GLY A O 1
ATOM 3426 N N . ALA A 1 424 ? -5.212 -25.069 17.111 1.00 96.81 424 ALA A N 1
ATOM 3427 C CA . ALA A 1 424 ? -4.633 -25.679 18.312 1.00 96.81 424 ALA A CA 1
ATOM 3428 C C . ALA A 1 424 ? -3.706 -26.871 18.006 1.00 96.81 424 ALA A C 1
ATOM 3430 O O . ALA A 1 424 ? -2.743 -27.104 18.739 1.00 96.81 424 ALA A O 1
ATOM 3431 N N . SER A 1 425 ? -3.951 -27.605 16.917 1.00 97.31 425 SER A N 1
ATOM 3432 C CA . SER A 1 425 ? -3.031 -28.603 16.373 1.00 97.31 425 SER A CA 1
ATOM 3433 C C . SER A 1 425 ? -3.077 -28.652 14.844 1.00 97.31 425 SER A C 1
ATOM 3435 O O . SER A 1 425 ? -4.090 -28.345 14.216 1.00 97.31 425 SER A O 1
ATOM 3437 N N . TRP A 1 426 ? -1.957 -29.044 14.231 1.00 98.44 426 TRP A N 1
ATOM 3438 C CA . TRP A 1 426 ? -1.790 -29.076 12.778 1.00 98.44 426 TRP A CA 1
ATOM 3439 C C . TRP A 1 426 ? -1.272 -30.436 12.311 1.00 98.44 426 TRP A C 1
ATOM 3441 O O . TRP A 1 426 ? -0.307 -30.976 12.853 1.00 98.44 426 TRP A O 1
ATOM 3451 N N . ARG A 1 427 ? -1.895 -30.980 11.265 1.00 98.00 427 ARG A N 1
ATOM 3452 C CA . ARG A 1 427 ? -1.491 -32.210 10.578 1.00 98.00 427 ARG A CA 1
ATOM 3453 C C . ARG A 1 427 ? -0.947 -31.864 9.197 1.00 98.00 427 ARG A C 1
ATOM 3455 O O . ARG A 1 427 ? -1.656 -31.253 8.401 1.00 98.00 427 ARG A O 1
ATOM 3462 N N . LEU A 1 428 ? 0.267 -32.309 8.881 1.00 97.50 428 LEU A N 1
ATOM 3463 C CA . LEU A 1 428 ? 0.787 -32.249 7.515 1.00 97.50 428 LEU A CA 1
ATOM 3464 C C . LEU A 1 428 ? -0.101 -33.122 6.615 1.00 97.50 428 LEU A C 1
ATOM 3466 O O . LEU A 1 428 ? -0.244 -34.323 6.850 1.00 97.50 428 LEU A O 1
ATOM 3470 N N . VAL A 1 429 ? -0.733 -32.518 5.608 1.00 96.44 429 VAL A N 1
ATOM 3471 C CA . VAL A 1 429 ? -1.588 -33.220 4.638 1.00 96.44 429 VAL A CA 1
ATOM 3472 C C . VAL A 1 429 ? -0.753 -33.712 3.466 1.00 96.44 429 VAL A C 1
ATOM 3474 O O . VAL A 1 429 ? -0.872 -34.866 3.058 1.00 96.44 429 VAL A O 1
ATOM 3477 N N . LYS A 1 430 ? 0.081 -32.826 2.913 1.00 95.81 430 LYS A N 1
ATOM 3478 C CA . LYS A 1 430 ? 0.893 -33.092 1.724 1.00 95.81 430 LYS A CA 1
ATOM 3479 C C . LYS A 1 430 ? 2.065 -32.116 1.677 1.00 95.81 430 LYS A C 1
ATOM 3481 O O . LYS A 1 430 ? 1.857 -30.908 1.744 1.00 95.81 430 LYS A O 1
ATOM 3486 N N . GLN A 1 431 ? 3.277 -32.628 1.502 1.00 96.62 431 GLN A N 1
ATOM 3487 C CA . GLN A 1 431 ? 4.392 -31.819 1.016 1.00 96.62 431 GLN A CA 1
ATOM 3488 C C . GLN A 1 431 ? 4.198 -31.624 -0.498 1.00 96.62 431 GLN A C 1
ATOM 3490 O O . GLN A 1 431 ? 4.073 -32.602 -1.238 1.00 96.62 431 GLN A O 1
ATOM 3495 N N . LEU A 1 432 ? 4.068 -30.372 -0.938 1.00 97.62 432 LEU A N 1
ATOM 3496 C CA . LEU A 1 432 ? 3.689 -30.001 -2.305 1.00 97.62 432 LEU A CA 1
ATOM 3497 C C . LEU A 1 432 ? 4.896 -29.943 -3.249 1.00 97.62 432 LEU A C 1
ATOM 3499 O O . LEU A 1 432 ? 4.756 -30.282 -4.420 1.00 97.62 432 LEU A O 1
ATOM 3503 N N . THR A 1 433 ? 6.070 -29.554 -2.748 1.00 97.69 433 THR A N 1
ATOM 3504 C CA . THR A 1 433 ? 7.340 -29.545 -3.496 1.00 97.69 433 THR A CA 1
ATOM 3505 C C . THR A 1 433 ? 8.412 -30.315 -2.719 1.00 97.69 433 THR A C 1
ATOM 3507 O O . THR A 1 433 ? 8.389 -30.345 -1.490 1.00 97.69 433 THR A O 1
ATOM 3510 N N . ALA A 1 434 ? 9.317 -31.006 -3.414 1.00 95.94 434 ALA A N 1
ATOM 3511 C CA . ALA A 1 434 ? 10.394 -31.775 -2.786 1.00 95.94 434 ALA A CA 1
ATOM 3512 C C . ALA A 1 434 ? 11.553 -31.997 -3.765 1.00 95.94 434 ALA A C 1
ATOM 3514 O O . ALA A 1 434 ? 11.321 -32.364 -4.920 1.00 95.94 434 ALA A O 1
ATOM 3515 N N . GLY A 1 435 ? 12.787 -31.830 -3.283 1.00 94.56 435 GLY A N 1
ATOM 3516 C CA . GLY A 1 435 ? 13.994 -31.973 -4.102 1.00 94.56 435 GLY A CA 1
ATOM 3517 C C . GLY A 1 435 ? 14.206 -30.797 -5.059 1.00 94.56 435 GLY A C 1
ATOM 3518 O O . GLY A 1 435 ? 14.819 -30.968 -6.111 1.00 94.56 435 GLY A O 1
ATOM 3519 N N . SER A 1 436 ? 13.666 -29.626 -4.720 1.00 96.94 436 SER A N 1
ATOM 3520 C CA . SER A 1 436 ? 13.730 -28.416 -5.532 1.00 96.94 436 SER A CA 1
ATOM 3521 C C . SER A 1 436 ? 15.166 -27.889 -5.658 1.00 96.94 436 SER A C 1
ATOM 3523 O O . SER A 1 436 ? 15.996 -28.062 -4.768 1.00 96.94 436 SER A O 1
ATOM 3525 N N . GLU A 1 437 ? 15.465 -27.207 -6.766 1.00 96.94 437 GLU A N 1
ATOM 3526 C CA . GLU A 1 437 ? 16.754 -26.520 -6.969 1.00 96.94 437 GLU A CA 1
ATOM 3527 C C . GLU A 1 437 ? 16.862 -25.263 -6.084 1.00 96.94 437 GLU A C 1
ATOM 3529 O O . GLU A 1 437 ? 17.922 -24.940 -5.536 1.00 96.94 437 GLU A O 1
ATOM 3534 N N . TYR A 1 438 ? 15.736 -24.565 -5.927 1.00 98.31 438 TYR A N 1
ATOM 3535 C CA . TYR A 1 438 ? 15.601 -23.291 -5.231 1.00 98.31 438 TYR A CA 1
ATOM 3536 C C . TYR A 1 438 ? 14.542 -23.372 -4.130 1.00 98.31 438 TYR A C 1
ATOM 3538 O O . TYR A 1 438 ? 13.616 -24.180 -4.208 1.00 98.31 438 TYR A O 1
ATOM 3546 N N . ASN A 1 439 ? 14.660 -22.504 -3.127 1.00 98.62 439 ASN A N 1
ATOM 3547 C CA . ASN A 1 439 ? 13.587 -22.275 -2.164 1.00 98.62 439 ASN A CA 1
ATOM 3548 C C . ASN A 1 439 ? 12.358 -21.664 -2.867 1.00 98.62 439 ASN A C 1
ATOM 3550 O O . ASN A 1 439 ? 12.483 -20.713 -3.641 1.00 98.62 439 ASN A O 1
ATOM 3554 N N . HIS A 1 440 ? 11.172 -22.178 -2.544 1.00 98.62 440 HIS A N 1
ATOM 3555 C CA . HIS A 1 440 ? 9.867 -21.607 -2.886 1.00 98.62 440 HIS A CA 1
ATOM 3556 C C . HIS A 1 440 ? 9.403 -20.672 -1.769 1.00 98.62 440 HIS A C 1
ATOM 3558 O O . HIS A 1 440 ? 9.588 -20.982 -0.592 1.00 98.62 440 HIS A O 1
ATOM 3564 N N . GLY A 1 441 ? 8.762 -19.549 -2.093 1.00 96.94 441 GLY A N 1
ATOM 3565 C CA . GLY A 1 441 ? 8.323 -18.587 -1.079 1.00 96.94 441 GLY A CA 1
ATOM 3566 C C . GLY A 1 441 ? 7.136 -17.725 -1.494 1.00 96.94 441 GLY A C 1
ATOM 3567 O O . GLY A 1 441 ? 6.808 -17.619 -2.671 1.00 96.94 441 GLY A O 1
ATOM 3568 N N . TYR A 1 442 ? 6.502 -17.085 -0.506 1.00 98.06 442 TYR A N 1
ATOM 3569 C CA . TYR A 1 442 ? 5.354 -16.189 -0.695 1.00 98.06 442 TYR A CA 1
ATOM 3570 C C . TYR A 1 442 ? 4.185 -16.877 -1.412 1.00 98.06 442 TYR A C 1
ATOM 3572 O O . TYR A 1 442 ? 3.756 -16.450 -2.485 1.00 98.06 442 TYR A O 1
ATOM 3580 N N . CYS A 1 443 ? 3.661 -17.943 -0.795 1.00 98.31 443 CYS A N 1
ATOM 3581 C CA . CYS A 1 443 ? 2.445 -18.621 -1.253 1.00 98.31 443 CYS A CA 1
ATOM 3582 C C . CYS A 1 443 ? 1.224 -17.743 -0.983 1.00 98.31 443 CYS A C 1
ATOM 3584 O O . CYS A 1 443 ? 0.809 -17.578 0.164 1.00 98.31 443 CYS A O 1
ATOM 3586 N N . ARG A 1 444 ? 0.658 -17.151 -2.040 1.00 98.19 444 ARG A N 1
ATOM 3587 C CA . ARG A 1 444 ? -0.479 -16.224 -1.965 1.00 98.19 444 ARG A CA 1
ATOM 3588 C C . ARG A 1 444 ? -1.787 -16.952 -2.273 1.00 98.19 444 ARG A C 1
ATOM 3590 O O . ARG A 1 444 ? -1.860 -17.755 -3.207 1.00 98.19 444 ARG A O 1
ATOM 3597 N N . ARG A 1 445 ? -2.824 -16.657 -1.493 1.00 97.56 445 ARG A N 1
ATOM 3598 C CA . ARG A 1 445 ? -4.215 -17.063 -1.726 1.00 97.56 445 ARG A CA 1
ATOM 3599 C C . ARG A 1 445 ? -4.867 -16.149 -2.774 1.00 97.56 445 ARG A C 1
ATOM 3601 O O . ARG A 1 445 ? -4.806 -14.931 -2.616 1.00 97.56 445 ARG A O 1
ATOM 3608 N N . PRO A 1 446 ? -5.511 -16.685 -3.824 1.00 98.25 446 PRO A N 1
ATOM 3609 C CA . PRO A 1 446 ? -6.361 -15.897 -4.705 1.00 98.25 446 PRO A CA 1
ATOM 3610 C C . PRO A 1 446 ? -7.660 -15.469 -4.007 1.00 98.25 446 PRO A C 1
ATOM 3612 O O . PRO A 1 446 ? -8.265 -16.245 -3.259 1.00 98.25 446 PRO A O 1
ATOM 3615 N N . ILE A 1 447 ? -8.169 -14.276 -4.319 1.00 97.56 447 ILE A N 1
ATOM 3616 C CA . ILE A 1 447 ? -9.547 -13.914 -3.957 1.00 97.56 447 ILE A CA 1
ATOM 3617 C C . ILE A 1 447 ? -10.513 -14.810 -4.745 1.00 97.56 447 ILE A C 1
ATOM 3619 O O . ILE A 1 447 ? -10.383 -14.964 -5.961 1.00 97.56 447 ILE A O 1
ATOM 3623 N N . ARG A 1 448 ? -11.489 -15.398 -4.036 1.00 95.38 448 ARG A N 1
ATOM 3624 C CA . ARG A 1 448 ? -12.447 -16.396 -4.556 1.00 95.38 448 ARG A CA 1
ATOM 3625 C C . ARG A 1 448 ? -11.780 -17.648 -5.167 1.00 95.38 448 ARG A C 1
ATOM 3627 O O . ARG A 1 448 ? -12.337 -18.212 -6.099 1.00 95.38 448 ARG A O 1
ATOM 3634 N N . ALA A 1 449 ? -10.612 -18.063 -4.659 1.00 96.75 449 ALA A N 1
ATOM 3635 C CA . ALA A 1 449 ? -9.791 -19.174 -5.168 1.00 96.75 449 ALA A CA 1
ATOM 3636 C C . ALA A 1 449 ? -10.582 -20.353 -5.777 1.00 96.75 449 ALA A C 1
ATOM 3638 O O . ALA A 1 449 ? -11.378 -21.007 -5.100 1.00 96.75 449 ALA A O 1
ATOM 3639 N N . HIS A 1 450 ? -10.330 -20.637 -7.058 1.00 98.19 450 HIS A N 1
ATOM 3640 C CA . HIS A 1 450 ? -10.966 -21.737 -7.779 1.00 98.19 450 HIS A CA 1
ATOM 3641 C C . HIS A 1 450 ? -10.236 -23.064 -7.489 1.00 98.19 450 HIS A C 1
ATOM 3643 O O . HIS A 1 450 ? -9.010 -23.054 -7.372 1.00 98.19 450 HIS A O 1
ATOM 3649 N N . PRO A 1 451 ? -10.910 -24.232 -7.429 1.00 97.81 451 PRO A N 1
ATOM 3650 C CA . PRO A 1 451 ? -10.251 -25.494 -7.084 1.00 97.81 451 PRO A CA 1
ATOM 3651 C C . PRO A 1 451 ? -9.076 -25.916 -7.976 1.00 97.81 451 PRO A C 1
ATOM 3653 O O . PRO A 1 451 ? -8.290 -26.741 -7.538 1.00 97.81 451 PRO A O 1
ATOM 3656 N N . GLN A 1 452 ? -8.932 -25.374 -9.190 1.00 98.44 452 GLN A N 1
ATOM 3657 C CA . GLN A 1 452 ? -7.786 -25.636 -10.081 1.00 98.44 452 GLN A CA 1
ATOM 3658 C C . GLN A 1 452 ? -6.629 -24.626 -9.945 1.00 98.44 452 GLN A C 1
ATOM 3660 O O . GLN A 1 452 ? -5.546 -24.882 -10.457 1.00 98.44 452 GLN A O 1
ATOM 3665 N N . PHE A 1 453 ? -6.849 -23.473 -9.305 1.00 98.69 453 PHE A N 1
ATOM 3666 C CA . PHE A 1 453 ? -5.836 -22.433 -9.090 1.00 98.69 453 PHE A CA 1
ATOM 3667 C C . PHE A 1 453 ? -6.053 -21.864 -7.685 1.00 98.69 453 PHE A C 1
ATOM 3669 O O . PHE A 1 453 ? -6.843 -20.942 -7.469 1.00 98.69 453 PHE A O 1
ATOM 3676 N N . TYR A 1 454 ? -5.406 -22.505 -6.717 1.00 98.12 454 TYR A N 1
ATOM 3677 C CA . TYR A 1 454 ? -5.735 -22.418 -5.300 1.00 98.12 454 TYR A CA 1
ATOM 3678 C C . TYR A 1 454 ? -4.695 -21.654 -4.475 1.00 98.12 454 TYR A C 1
ATOM 3680 O O . TYR A 1 454 ? -5.072 -20.925 -3.567 1.00 98.12 454 TYR A O 1
ATOM 3688 N N . SER A 1 455 ? -3.408 -21.744 -4.827 1.00 98.44 455 SER A N 1
ATOM 3689 C CA . SER A 1 455 ? -2.340 -20.874 -4.310 1.00 98.44 455 SER A CA 1
ATOM 3690 C C . SER A 1 455 ? -1.313 -20.578 -5.403 1.00 98.44 455 SER A C 1
ATOM 3692 O O . SER A 1 455 ? -1.166 -21.399 -6.302 1.00 98.44 455 SER A O 1
ATOM 3694 N N . PHE A 1 456 ? -0.625 -19.432 -5.338 1.00 98.75 456 PHE A N 1
ATOM 3695 C CA . PHE A 1 456 ? 0.314 -18.931 -6.356 1.00 98.75 456 PHE A CA 1
ATOM 3696 C C . PHE A 1 456 ? 1.600 -18.380 -5.711 1.00 98.75 456 PHE A C 1
ATOM 3698 O O . PHE A 1 456 ? 1.511 -17.660 -4.713 1.00 98.75 456 PHE A O 1
ATOM 3705 N N . TRP A 1 457 ? 2.780 -18.723 -6.243 1.00 98.81 457 TRP A N 1
ATOM 3706 C CA . TRP A 1 457 ? 4.087 -18.377 -5.654 1.00 98.81 457 TRP A CA 1
ATOM 3707 C C . TRP A 1 457 ? 5.256 -18.366 -6.656 1.00 98.81 457 TRP A C 1
ATOM 3709 O O . TRP A 1 457 ? 5.080 -18.679 -7.836 1.00 98.81 457 TRP A O 1
ATOM 3719 N N . ALA A 1 458 ? 6.455 -18.016 -6.173 1.00 98.56 458 ALA A N 1
ATOM 3720 C CA . ALA A 1 458 ? 7.711 -18.034 -6.928 1.00 98.56 458 ALA A CA 1
ATOM 3721 C C . ALA A 1 458 ? 8.801 -18.898 -6.252 1.00 98.56 458 ALA A C 1
ATOM 3723 O O . ALA A 1 458 ? 8.753 -19.117 -5.038 1.00 98.56 458 ALA A O 1
ATOM 3724 N N . ASP A 1 459 ? 9.798 -19.347 -7.025 1.00 98.56 459 ASP A N 1
ATOM 3725 C CA . ASP A 1 459 ? 11.055 -19.933 -6.524 1.00 98.56 459 ASP A CA 1
ATOM 3726 C C . ASP A 1 459 ? 12.277 -19.067 -6.855 1.00 98.56 459 ASP A C 1
ATOM 3728 O O . ASP A 1 459 ? 12.251 -18.276 -7.792 1.00 98.56 459 ASP A O 1
ATOM 3732 N N . GLY A 1 460 ? 13.366 -19.200 -6.096 1.00 98.25 460 GLY A N 1
ATOM 3733 C CA . GLY A 1 460 ? 14.672 -18.655 -6.485 1.00 98.25 460 GLY A CA 1
ATOM 3734 C C . GLY A 1 460 ? 15.733 -18.798 -5.396 1.00 98.25 460 GLY A C 1
ATOM 3735 O O . GLY A 1 460 ? 15.425 -18.942 -4.215 1.00 98.25 460 GLY A O 1
ATOM 3736 N N . HIS A 1 461 ? 17.006 -18.795 -5.786 1.00 98.38 461 HIS A N 1
ATOM 3737 C CA . HIS A 1 461 ? 18.098 -19.202 -4.908 1.00 98.38 461 HIS A CA 1
ATOM 3738 C C . HIS A 1 461 ? 18.352 -18.178 -3.792 1.00 98.38 461 HIS A C 1
ATOM 3740 O O . HIS A 1 461 ? 18.791 -17.056 -4.044 1.00 98.38 461 HIS A O 1
ATOM 3746 N N . GLY A 1 462 ? 18.195 -18.585 -2.532 1.00 97.44 462 GLY A N 1
ATOM 3747 C CA . GLY A 1 462 ? 18.264 -17.682 -1.370 1.00 97.44 462 GLY A CA 1
ATOM 3748 C C . GLY A 1 462 ? 19.654 -17.142 -0.977 1.00 97.44 462 GLY A C 1
ATOM 3749 O O . GLY A 1 462 ? 19.804 -16.629 0.127 1.00 97.44 462 GLY A O 1
ATOM 3750 N N . ARG A 1 463 ? 20.684 -17.284 -1.830 1.00 97.56 463 ARG A N 1
ATOM 3751 C CA . ARG A 1 463 ? 22.097 -16.918 -1.530 1.00 97.56 463 ARG A CA 1
ATOM 3752 C C . ARG A 1 463 ? 22.856 -16.267 -2.699 1.00 97.56 463 ARG A C 1
ATOM 3754 O O . ARG A 1 463 ? 23.973 -15.796 -2.506 1.00 97.56 463 ARG A O 1
ATOM 3761 N N . LYS A 1 464 ? 22.294 -16.261 -3.913 1.00 97.19 464 LYS A N 1
ATOM 3762 C CA . LYS A 1 464 ? 22.886 -15.683 -5.134 1.00 97.19 464 LYS A CA 1
ATOM 3763 C C . LYS A 1 464 ? 21.786 -15.431 -6.165 1.00 97.19 464 LYS A C 1
ATOM 3765 O O . LYS A 1 464 ? 20.766 -16.111 -6.114 1.00 97.19 464 LYS A O 1
ATOM 3770 N N . LEU A 1 465 ? 22.026 -14.526 -7.113 1.00 96.94 465 LEU A N 1
ATOM 3771 C CA . LEU A 1 465 ? 21.144 -14.323 -8.265 1.00 96.94 465 LEU A CA 1
ATOM 3772 C C . LEU A 1 465 ? 20.912 -15.650 -9.011 1.00 96.94 465 LEU A C 1
ATOM 3774 O O . LEU A 1 465 ? 21.861 -16.400 -9.259 1.00 96.94 465 LEU A O 1
ATOM 3778 N N . SER A 1 466 ? 19.658 -15.922 -9.361 1.00 97.38 466 SER A N 1
ATOM 3779 C CA . SER A 1 466 ? 19.222 -17.095 -10.121 1.00 97.38 466 SER A CA 1
ATOM 3780 C C . SER A 1 466 ? 18.051 -16.744 -11.033 1.00 97.38 466 SER A C 1
ATOM 3782 O O . SER A 1 466 ? 17.460 -15.671 -10.905 1.00 97.38 466 SER A O 1
ATOM 3784 N N . ASP A 1 467 ? 17.659 -17.697 -11.878 1.00 96.25 467 ASP A N 1
ATOM 3785 C CA . ASP A 1 467 ? 16.309 -17.712 -12.438 1.00 96.25 467 ASP A CA 1
ATOM 3786 C C . ASP A 1 467 ? 15.262 -17.727 -11.310 1.00 96.25 467 ASP A C 1
ATOM 3788 O O . ASP A 1 467 ? 15.537 -18.163 -10.186 1.00 96.25 467 ASP A O 1
ATOM 3792 N N . SER A 1 468 ? 14.054 -17.269 -11.630 1.00 98.06 468 SER A N 1
ATOM 3793 C CA . SER A 1 468 ? 12.903 -17.260 -10.729 1.00 98.06 468 SER A CA 1
ATOM 3794 C C . SER A 1 468 ? 11.674 -17.717 -11.510 1.00 98.06 468 SER A C 1
ATOM 3796 O O . SER A 1 468 ? 11.296 -17.105 -12.516 1.00 98.06 468 SER A O 1
ATOM 3798 N N . ARG A 1 469 ? 11.102 -18.857 -11.115 1.00 98.44 469 ARG A N 1
ATOM 3799 C CA . ARG A 1 469 ? 9.997 -19.537 -11.809 1.00 98.44 469 ARG A CA 1
ATOM 3800 C C . ARG A 1 469 ? 8.719 -19.354 -10.999 1.00 98.44 469 ARG A C 1
ATOM 3802 O O . ARG A 1 469 ? 8.763 -19.168 -9.786 1.00 98.44 469 ARG A O 1
ATOM 3809 N N . LEU A 1 470 ? 7.575 -19.393 -11.673 1.00 98.81 470 LEU A N 1
ATOM 3810 C CA . LEU A 1 470 ? 6.268 -19.153 -11.059 1.00 98.81 470 LEU A CA 1
ATOM 3811 C C . LEU A 1 470 ? 5.443 -20.436 -11.039 1.00 98.81 470 LEU A C 1
ATOM 3813 O O . LEU A 1 470 ? 5.434 -21.190 -12.014 1.00 98.81 470 LEU A O 1
ATOM 3817 N N . TYR A 1 471 ? 4.734 -20.657 -9.939 1.00 98.88 471 TYR A N 1
ATOM 3818 C CA . TYR A 1 471 ? 3.997 -21.886 -9.677 1.00 98.88 471 TYR A CA 1
ATOM 3819 C C . TYR A 1 471 ? 2.616 -21.583 -9.116 1.00 98.88 471 TYR A C 1
ATOM 3821 O O . TYR A 1 471 ? 2.414 -20.583 -8.427 1.00 98.88 471 TYR A O 1
ATOM 3829 N N . PHE A 1 472 ? 1.679 -22.490 -9.358 1.00 98.88 472 PHE A N 1
ATOM 3830 C CA . PHE A 1 472 ? 0.431 -22.557 -8.613 1.00 98.88 472 PHE A CA 1
ATOM 3831 C C . PHE A 1 472 ? 0.112 -24.001 -8.228 1.00 98.88 472 PHE A C 1
ATOM 3833 O O . PHE A 1 472 ? 0.707 -24.938 -8.757 1.00 98.88 472 PHE A O 1
ATOM 3840 N N . CYS A 1 473 ? -0.840 -24.202 -7.320 1.00 98.62 473 CYS A N 1
ATOM 3841 C CA . CYS A 1 473 ? -1.399 -25.526 -7.054 1.00 98.62 473 CYS A CA 1
ATOM 3842 C C . CYS A 1 473 ? -2.916 -25.557 -7.209 1.00 98.62 473 CYS A C 1
ATOM 3844 O O . CYS A 1 473 ? -3.579 -24.531 -7.067 1.00 98.62 473 CYS A O 1
ATOM 3846 N N . ASP A 1 474 ? -3.465 -26.745 -7.444 1.00 97.94 474 ASP A N 1
ATOM 3847 C CA . ASP A 1 474 ? -4.893 -27.009 -7.262 1.00 97.94 474 ASP A CA 1
ATOM 3848 C C . ASP A 1 474 ? -5.236 -27.278 -5.777 1.00 97.94 474 ASP A C 1
ATOM 3850 O O . ASP A 1 474 ? -4.364 -27.334 -4.903 1.00 97.94 474 ASP A O 1
ATOM 3854 N N . LEU A 1 475 ? -6.526 -27.439 -5.473 1.00 96.19 475 LEU A N 1
ATOM 3855 C CA . LEU A 1 475 ? -7.051 -27.740 -4.135 1.00 96.19 475 LEU A CA 1
ATOM 3856 C C . LEU A 1 475 ? -6.589 -29.114 -3.607 1.00 96.19 475 LEU A C 1
ATOM 3858 O O . LEU A 1 475 ? -6.588 -29.346 -2.401 1.00 96.19 475 LEU A O 1
ATOM 3862 N N . GLN A 1 476 ? -6.181 -30.030 -4.489 1.00 95.44 476 GLN A N 1
ATOM 3863 C CA . GLN A 1 476 ? -5.600 -31.331 -4.134 1.00 95.44 476 GLN A CA 1
ATOM 3864 C C . GLN A 1 476 ? -4.071 -31.243 -3.927 1.00 95.44 476 GLN A C 1
ATOM 3866 O O . GLN A 1 476 ? -3.401 -32.254 -3.664 1.00 95.44 476 GLN A O 1
ATOM 3871 N N . GLY A 1 477 ? -3.503 -30.038 -4.037 1.00 95.88 477 GLY A N 1
ATOM 3872 C CA . GLY A 1 477 ? -2.082 -29.766 -3.892 1.00 95.88 477 GLY A CA 1
ATOM 3873 C C . GLY A 1 477 ? -1.238 -30.368 -5.015 1.00 95.88 477 GLY A C 1
ATOM 3874 O O . GLY A 1 477 ? -0.109 -30.784 -4.762 1.00 95.88 477 GLY A O 1
ATOM 3875 N N . ASN A 1 478 ? -1.771 -30.549 -6.223 1.00 97.75 478 ASN A N 1
ATOM 3876 C CA . ASN A 1 478 ? -0.938 -30.826 -7.394 1.00 97.75 478 ASN A CA 1
ATOM 3877 C C . ASN A 1 478 ? -0.328 -29.503 -7.858 1.00 97.75 478 ASN A C 1
ATOM 3879 O O . ASN A 1 478 ? -1.040 -28.504 -7.952 1.00 97.75 478 ASN A O 1
ATOM 3883 N N . VAL A 1 479 ? 0.985 -29.484 -8.080 1.00 98.62 479 VAL A N 1
ATOM 3884 C CA . VAL A 1 479 ? 1.744 -28.262 -8.369 1.00 98.62 479 VAL A CA 1
ATOM 3885 C C . VAL A 1 479 ? 1.963 -28.129 -9.867 1.00 98.62 479 VAL A C 1
ATOM 3887 O O . VAL A 1 479 ? 2.347 -29.089 -10.526 1.00 98.62 479 VAL A O 1
ATOM 3890 N N . TYR A 1 480 ? 1.761 -26.930 -10.393 1.00 98.75 480 TYR A N 1
ATOM 3891 C CA . TYR A 1 480 ? 1.931 -26.592 -11.796 1.00 98.75 480 TYR A CA 1
ATOM 3892 C C . TYR A 1 480 ? 2.912 -25.430 -11.931 1.00 98.75 480 TYR A C 1
ATOM 3894 O O . TYR A 1 480 ? 2.757 -24.403 -11.272 1.00 98.75 480 TYR A O 1
ATOM 3902 N N . ARG A 1 481 ? 3.911 -25.575 -12.802 1.00 98.81 481 ARG A N 1
ATOM 3903 C CA . ARG A 1 481 ? 4.865 -24.524 -13.167 1.00 98.81 481 ARG A CA 1
ATOM 3904 C C . ARG A 1 481 ? 4.356 -23.764 -14.389 1.00 98.81 481 ARG A C 1
ATOM 3906 O O . ARG A 1 481 ? 3.997 -24.368 -15.400 1.00 98.81 481 ARG A O 1
ATOM 3913 N N . LEU A 1 482 ? 4.347 -22.436 -14.314 1.00 98.81 482 LEU A N 1
ATOM 3914 C CA . LEU A 1 482 ? 4.088 -21.584 -15.471 1.00 98.81 482 LEU A CA 1
ATOM 3915 C C . LEU A 1 482 ? 5.297 -21.617 -16.425 1.00 98.81 482 LEU A C 1
ATOM 3917 O O . LEU A 1 482 ? 6.436 -21.588 -15.956 1.00 98.81 482 LEU A O 1
ATOM 3921 N N . PRO A 1 483 ? 5.083 -21.685 -17.752 1.00 98.19 483 PRO A N 1
ATOM 3922 C CA . PRO A 1 483 ? 6.157 -21.915 -18.715 1.00 98.19 483 PRO A CA 1
ATOM 3923 C C . PRO A 1 483 ? 7.105 -20.702 -18.811 1.00 98.19 483 PRO A C 1
ATOM 3925 O O . PRO A 1 483 ? 6.673 -19.631 -19.245 1.00 98.19 483 PRO A O 1
ATOM 3928 N N . PRO A 1 484 ? 8.410 -20.832 -18.489 1.00 96.75 484 PRO A N 1
ATOM 3929 C CA . PRO A 1 484 ? 9.345 -19.700 -18.548 1.00 96.75 484 PRO A CA 1
ATOM 3930 C C . PRO A 1 484 ? 9.547 -19.128 -19.956 1.00 96.75 484 PRO A C 1
ATOM 3932 O O . PRO A 1 484 ? 9.972 -17.983 -20.103 1.00 96.75 484 PRO A O 1
ATOM 3935 N N . LYS A 1 485 ? 9.217 -19.920 -20.984 1.00 96.56 485 LYS A N 1
ATOM 3936 C CA . LYS A 1 485 ? 9.195 -19.547 -22.398 1.00 96.56 485 LYS A CA 1
ATOM 3937 C C . LYS A 1 485 ? 8.041 -20.261 -23.116 1.00 96.56 485 LYS A C 1
ATOM 3939 O O . LYS A 1 485 ? 7.734 -21.407 -22.799 1.00 96.56 485 LYS A O 1
ATOM 3944 N N . MET A 1 486 ? 7.427 -19.589 -24.086 1.00 97.69 486 MET A N 1
ATOM 3945 C CA . MET A 1 486 ? 6.254 -20.015 -24.848 1.00 97.69 486 MET A CA 1
ATOM 3946 C C . MET A 1 486 ? 6.445 -19.735 -26.342 1.00 97.69 486 MET A C 1
ATOM 3948 O O . MET A 1 486 ? 6.553 -18.579 -26.763 1.00 97.69 486 MET A O 1
ATOM 3952 N N . ASP A 1 487 ? 6.407 -20.782 -27.165 1.00 94.69 487 ASP A N 1
ATOM 3953 C CA . ASP A 1 487 ? 6.543 -20.654 -28.623 1.00 94.69 487 ASP A CA 1
ATOM 3954 C C . ASP A 1 487 ? 5.208 -20.311 -29.326 1.00 94.69 487 ASP A C 1
ATOM 3956 O O . ASP A 1 487 ? 5.210 -19.789 -30.441 1.00 94.69 487 ASP A O 1
ATOM 3960 N N . ALA A 1 488 ? 4.074 -20.494 -28.641 1.00 97.00 488 ALA A N 1
ATOM 3961 C CA . ALA A 1 488 ? 2.725 -20.121 -29.080 1.00 97.00 488 ALA A CA 1
ATOM 3962 C C . ALA A 1 488 ? 2.071 -19.104 -28.122 1.00 97.00 488 ALA A C 1
ATOM 3964 O O . ALA A 1 488 ? 2.568 -18.868 -27.021 1.00 97.00 488 ALA A O 1
ATOM 3965 N N . ASP A 1 489 ? 0.942 -18.516 -28.530 1.00 97.62 489 ASP A N 1
ATOM 3966 C CA . ASP A 1 489 ? 0.214 -17.516 -27.729 1.00 97.62 489 ASP A CA 1
ATOM 3967 C C . ASP A 1 489 ? -0.483 -18.097 -26.495 1.00 97.62 489 ASP A C 1
ATOM 3969 O O . ASP A 1 489 ? -0.805 -17.345 -25.580 1.00 97.62 489 ASP A O 1
ATOM 3973 N N . PHE A 1 490 ? -0.679 -19.418 -26.449 1.00 98.50 490 PHE A N 1
ATOM 3974 C CA . PHE A 1 490 ? -1.210 -20.157 -25.305 1.00 98.50 490 PHE A CA 1
ATOM 3975 C C . PHE A 1 490 ? -0.366 -21.406 -25.040 1.00 98.50 490 PHE A C 1
ATOM 3977 O O . PHE A 1 490 ? 0.128 -22.040 -25.975 1.00 98.50 490 PHE A O 1
ATOM 3984 N N . ALA A 1 491 ? -0.239 -21.789 -23.771 1.00 98.50 491 ALA A N 1
ATOM 3985 C CA . ALA A 1 491 ? 0.425 -23.018 -23.349 1.00 98.50 491 ALA A CA 1
ATOM 3986 C C . ALA A 1 491 ? -0.267 -23.641 -22.130 1.00 98.50 491 ALA A C 1
ATOM 3988 O O . ALA A 1 491 ? -0.977 -22.970 -21.380 1.00 98.50 491 ALA A O 1
ATOM 3989 N N . PHE A 1 492 ? -0.036 -24.936 -21.922 1.00 98.38 492 PHE A N 1
ATOM 3990 C CA . PHE A 1 492 ? -0.404 -25.615 -20.683 1.00 98.38 492 PHE A CA 1
ATOM 3991 C C . PHE A 1 492 ? 0.687 -25.394 -19.625 1.00 98.38 492 PHE A C 1
ATOM 3993 O O . PHE A 1 492 ? 1.867 -25.549 -19.949 1.00 98.38 492 PHE A O 1
ATOM 4000 N N . PRO A 1 493 ? 0.327 -25.078 -18.371 1.00 98.50 493 PRO A N 1
ATOM 4001 C CA . PRO A 1 493 ? 1.241 -25.190 -17.241 1.00 98.50 493 PRO A CA 1
ATOM 4002 C C . PRO A 1 493 ? 1.749 -26.627 -17.066 1.00 98.50 493 PRO A C 1
ATOM 4004 O O . PRO A 1 493 ? 1.024 -27.599 -17.283 1.00 98.50 493 PRO A O 1
ATOM 4007 N N . GLU A 1 494 ? 3.003 -26.765 -16.658 1.00 97.94 494 GLU A N 1
ATOM 4008 C CA . GLU A 1 494 ? 3.684 -28.049 -16.506 1.00 97.94 494 GLU A CA 1
ATOM 4009 C C . GLU A 1 494 ? 3.387 -28.650 -15.127 1.00 97.94 494 GLU A C 1
ATOM 4011 O O . GLU A 1 494 ? 3.722 -28.045 -14.110 1.00 97.94 494 GLU A O 1
ATOM 4016 N N . LEU A 1 495 ? 2.789 -29.844 -15.070 1.00 97.44 495 LEU A N 1
ATOM 4017 C CA . LEU A 1 495 ? 2.591 -30.565 -13.808 1.00 97.44 495 LEU A CA 1
ATOM 4018 C C . LEU A 1 495 ? 3.947 -30.982 -13.214 1.00 97.44 495 LEU A C 1
ATOM 4020 O O . LEU A 1 495 ? 4.666 -31.796 -13.792 1.00 97.44 495 LEU A O 1
ATOM 4024 N N . VAL A 1 496 ? 4.257 -30.469 -12.027 1.00 95.38 496 VAL A N 1
ATOM 4025 C CA . VAL A 1 496 ? 5.457 -30.802 -11.256 1.00 95.38 496 VAL A CA 1
ATOM 4026 C C . VAL A 1 496 ? 5.159 -32.007 -10.368 1.00 95.38 496 VAL A C 1
ATOM 4028 O O . VAL A 1 496 ? 4.260 -31.973 -9.525 1.00 95.38 496 VAL A O 1
ATOM 4031 N N . VAL A 1 497 ? 5.932 -33.080 -10.536 1.00 86.56 497 VAL A N 1
ATOM 4032 C CA . VAL A 1 497 ? 5.861 -34.276 -9.686 1.00 86.56 497 VAL A CA 1
ATOM 4033 C C . VAL A 1 497 ? 6.959 -34.186 -8.620 1.00 86.56 497 VAL A C 1
ATOM 4035 O O . VAL A 1 497 ? 8.132 -34.159 -8.991 1.00 86.56 497 VAL A O 1
ATOM 4038 N N . PRO A 1 498 ? 6.630 -34.151 -7.313 1.00 75.69 498 PRO A N 1
ATOM 4039 C CA . PRO A 1 498 ? 7.638 -34.121 -6.255 1.00 75.69 498 PRO A CA 1
ATOM 4040 C C . PRO A 1 498 ? 8.491 -35.390 -6.280 1.00 75.69 498 PRO A C 1
ATOM 4042 O O . PRO A 1 498 ? 7.954 -36.502 -6.227 1.00 75.69 498 PRO A O 1
ATOM 4045 N N . VAL A 1 499 ? 9.815 -35.239 -6.340 1.00 70.25 499 VAL A N 1
ATOM 4046 C CA . VAL A 1 499 ? 10.725 -36.389 -6.339 1.00 70.25 499 VAL A CA 1
ATOM 4047 C C . VAL A 1 499 ? 10.809 -36.936 -4.917 1.00 70.25 499 VAL A C 1
ATOM 4049 O O . VAL A 1 499 ? 11.126 -36.209 -3.975 1.00 70.25 499 VAL A O 1
ATOM 4052 N N . LYS A 1 500 ? 10.519 -38.229 -4.733 1.00 59.06 500 LYS A N 1
ATOM 4053 C CA . LYS A 1 500 ? 10.596 -38.848 -3.405 1.00 59.06 500 LYS A CA 1
ATOM 4054 C C . LYS A 1 500 ? 12.049 -38.913 -2.944 1.00 59.06 500 LYS A C 1
ATOM 4056 O O . LYS A 1 500 ? 12.914 -39.453 -3.631 1.00 59.06 500 LYS A O 1
ATOM 4061 N N . THR A 1 501 ? 12.302 -38.436 -1.730 1.00 51.12 501 THR A N 1
ATOM 4062 C CA . THR A 1 501 ? 13.645 -38.272 -1.146 1.00 51.12 501 THR A CA 1
ATOM 4063 C C . THR A 1 501 ? 14.452 -39.578 -1.041 1.00 51.12 501 THR A C 1
ATOM 4065 O O . THR A 1 501 ? 15.679 -39.542 -0.954 1.00 51.12 501 THR A O 1
ATOM 4068 N N . GLU A 1 502 ? 13.791 -40.741 -1.077 1.00 47.69 502 GLU A N 1
ATOM 4069 C CA . GLU A 1 502 ? 14.445 -42.058 -1.115 1.00 47.69 502 GLU A CA 1
ATOM 4070 C C . GLU A 1 502 ? 15.086 -42.397 -2.472 1.00 47.69 502 GLU A C 1
ATOM 4072 O O . GLU A 1 502 ? 16.082 -43.122 -2.507 1.00 47.69 502 GLU A O 1
ATOM 4077 N N . GLU A 1 503 ? 14.561 -41.875 -3.585 1.00 45.62 503 GLU A N 1
ATOM 4078 C CA . GLU A 1 503 ? 15.104 -42.128 -4.927 1.00 45.62 503 GLU A CA 1
ATOM 4079 C C . GLU A 1 503 ? 16.338 -41.252 -5.182 1.00 45.62 503 GLU A C 1
ATOM 4081 O O . GLU A 1 503 ? 17.385 -41.768 -5.575 1.00 45.62 503 GLU A O 1
ATOM 4086 N N . VAL A 1 504 ? 16.289 -39.971 -4.791 1.00 48.53 504 VAL A N 1
ATOM 4087 C CA . VAL A 1 504 ? 17.450 -39.058 -4.850 1.00 48.53 504 VAL A CA 1
ATOM 4088 C C . VAL A 1 504 ? 18.621 -39.573 -4.004 1.00 48.53 504 VAL A C 1
ATOM 4090 O O . VAL A 1 504 ? 19.770 -39.504 -4.434 1.00 48.53 504 VAL A O 1
ATOM 4093 N N . ARG A 1 505 ? 18.359 -40.174 -2.830 1.00 42.00 505 ARG A N 1
ATOM 4094 C CA . ARG A 1 505 ? 19.413 -40.814 -2.018 1.00 42.00 505 ARG A CA 1
ATOM 4095 C C . ARG A 1 505 ? 20.089 -41.997 -2.721 1.00 42.00 505 ARG A C 1
ATOM 4097 O O . ARG A 1 505 ? 21.283 -42.205 -2.508 1.00 42.00 505 ARG A O 1
ATOM 4104 N N . LYS A 1 506 ? 19.375 -42.758 -3.559 1.00 38.91 506 LYS A N 1
ATOM 4105 C CA . LYS A 1 506 ? 19.975 -43.835 -4.372 1.00 38.91 506 LYS A CA 1
ATOM 4106 C C . LYS A 1 506 ? 20.807 -43.288 -5.530 1.00 38.91 506 LYS A C 1
ATOM 4108 O O . LYS A 1 506 ? 21.877 -43.827 -5.809 1.00 38.91 506 LYS A O 1
ATOM 4113 N N . GLU A 1 507 ? 20.365 -42.218 -6.182 1.00 44.31 507 GLU A N 1
ATOM 4114 C CA . GLU A 1 507 ? 21.139 -41.613 -7.272 1.00 44.31 507 GLU A CA 1
ATOM 4115 C C . GLU A 1 507 ? 22.394 -40.891 -6.761 1.00 44.31 507 GLU A C 1
ATOM 4117 O O . GLU A 1 507 ? 23.473 -41.101 -7.314 1.00 44.31 507 GLU A O 1
ATOM 4122 N N . MET A 1 508 ? 22.304 -40.143 -5.653 1.00 42.97 508 MET A N 1
ATOM 4123 C CA . MET A 1 508 ? 23.468 -39.491 -5.033 1.00 42.97 508 MET A CA 1
ATOM 4124 C C . MET A 1 508 ? 24.515 -40.499 -4.549 1.00 42.97 508 MET A C 1
ATOM 4126 O O . MET A 1 508 ? 25.677 -40.371 -4.922 1.00 42.97 508 MET A O 1
ATOM 4130 N N . THR A 1 509 ? 24.118 -41.563 -3.839 1.00 40.91 509 THR A N 1
ATOM 4131 C CA . THR A 1 509 ? 25.072 -42.615 -3.422 1.00 40.91 509 THR A CA 1
ATOM 4132 C C . THR A 1 509 ? 25.729 -43.330 -4.608 1.00 40.91 509 THR A C 1
ATOM 4134 O O . THR A 1 509 ? 26.884 -43.738 -4.512 1.00 40.91 509 THR A O 1
ATOM 4137 N N . THR A 1 510 ? 25.051 -43.429 -5.757 1.00 43.72 510 THR A N 1
ATOM 4138 C CA . THR A 1 510 ? 25.632 -43.994 -6.992 1.00 43.72 510 THR A CA 1
ATOM 4139 C C . THR A 1 510 ? 26.567 -43.007 -7.714 1.00 43.72 510 THR A C 1
ATOM 4141 O O . THR A 1 510 ? 27.496 -43.425 -8.409 1.00 43.72 510 THR A O 1
ATOM 4144 N N . ALA A 1 511 ? 26.349 -41.698 -7.558 1.00 40.69 511 ALA A N 1
ATOM 4145 C CA . ALA A 1 511 ? 27.182 -40.644 -8.137 1.00 40.69 511 ALA A CA 1
ATOM 4146 C C . ALA A 1 511 ? 28.443 -40.349 -7.302 1.00 40.69 511 ALA A C 1
ATOM 4148 O O . ALA A 1 511 ? 29.510 -40.118 -7.874 1.00 40.69 511 ALA A O 1
ATOM 4149 N N . GLU A 1 512 ? 28.349 -40.403 -5.972 1.00 42.03 512 GLU A N 1
ATOM 4150 C CA . GLU A 1 512 ? 29.483 -40.222 -5.054 1.00 42.03 512 GLU A CA 1
ATOM 4151 C C . GLU A 1 512 ? 30.490 -41.374 -5.182 1.00 42.03 512 GLU A C 1
ATOM 4153 O O . GLU A 1 512 ? 31.685 -41.120 -5.348 1.00 42.03 512 GLU A O 1
ATOM 4158 N N . TYR A 1 513 ? 30.011 -42.621 -5.300 1.00 36.75 513 TYR A N 1
ATOM 4159 C CA . TYR A 1 513 ? 30.866 -43.795 -5.541 1.00 36.75 513 TYR A CA 1
ATOM 4160 C C . TYR A 1 513 ? 31.681 -43.710 -6.848 1.00 36.75 513 TYR A C 1
ATOM 4162 O O . TYR A 1 513 ? 32.707 -44.366 -6.986 1.00 36.75 513 TYR A O 1
ATOM 4170 N N . LYS A 1 514 ? 31.252 -42.884 -7.816 1.00 39.00 514 LYS A N 1
ATOM 4171 C CA . LYS A 1 514 ? 31.990 -42.615 -9.065 1.00 39.00 514 LYS A CA 1
ATOM 4172 C C . LYS A 1 514 ? 32.934 -41.411 -9.000 1.00 39.00 514 LYS A C 1
ATOM 4174 O O . LYS A 1 514 ? 33.689 -41.208 -9.948 1.00 39.00 514 LYS A O 1
ATOM 4179 N N . ARG A 1 515 ? 32.895 -40.601 -7.936 1.00 38.12 515 ARG A N 1
ATOM 4180 C CA . ARG A 1 515 ? 33.837 -39.486 -7.725 1.00 38.12 515 ARG A CA 1
ATOM 4181 C C . ARG A 1 515 ? 35.006 -39.864 -6.821 1.00 38.12 515 ARG A C 1
ATOM 4183 O O . ARG A 1 515 ? 36.106 -39.373 -7.054 1.00 38.12 515 ARG A O 1
ATOM 4190 N N . GLU A 1 516 ? 34.809 -40.757 -5.853 1.00 37.31 516 GLU A N 1
ATOM 4191 C CA . GLU A 1 516 ? 35.895 -41.173 -4.951 1.00 37.31 516 GLU A CA 1
ATOM 4192 C C . GLU A 1 516 ? 36.996 -42.000 -5.648 1.00 37.31 516 GLU A C 1
ATOM 4194 O O . GLU A 1 516 ? 38.148 -41.957 -5.221 1.00 37.31 516 GLU A O 1
ATOM 4199 N N . GLU A 1 517 ? 36.710 -42.656 -6.781 1.00 37.06 517 GLU A N 1
ATOM 4200 C CA . GLU A 1 517 ? 37.742 -43.336 -7.589 1.00 37.06 517 GLU A CA 1
ATOM 4201 C C . GLU A 1 517 ? 38.624 -42.384 -8.432 1.00 37.06 517 GLU A C 1
ATOM 4203 O O . GLU A 1 517 ? 39.623 -42.837 -8.990 1.00 37.06 517 GLU A O 1
ATOM 4208 N N . SER A 1 518 ? 38.309 -41.081 -8.548 1.00 35.16 518 SER A N 1
ATOM 4209 C CA . SER A 1 518 ? 39.002 -40.180 -9.494 1.00 35.16 518 SER A CA 1
ATOM 4210 C C . SER A 1 518 ? 39.921 -39.110 -8.886 1.00 35.16 518 SER A C 1
ATOM 4212 O O . SER A 1 518 ? 40.457 -38.300 -9.642 1.00 35.16 518 SER A O 1
ATOM 4214 N N . THR A 1 519 ? 40.124 -39.061 -7.564 1.00 32.22 519 THR A N 1
ATOM 4215 C CA . THR A 1 519 ? 40.989 -38.039 -6.927 1.00 32.22 519 THR A CA 1
ATOM 4216 C C . THR A 1 519 ? 41.897 -38.592 -5.825 1.00 32.22 519 THR A C 1
ATOM 4218 O O . THR A 1 519 ? 41.709 -38.311 -4.643 1.00 32.22 519 THR A O 1
ATOM 4221 N N . THR A 1 520 ? 42.950 -39.313 -6.221 1.00 31.98 520 THR A N 1
ATOM 4222 C CA . THR A 1 520 ? 44.091 -39.667 -5.355 1.00 31.98 520 THR A CA 1
ATOM 4223 C C . THR A 1 520 ? 45.435 -39.278 -5.987 1.00 31.98 520 THR A C 1
ATOM 4225 O O . THR A 1 520 ? 46.201 -40.132 -6.423 1.00 31.98 520 THR A O 1
ATOM 4228 N N . SER A 1 521 ? 45.764 -37.979 -6.002 1.00 30.84 521 SER A N 1
ATOM 4229 C CA . SER A 1 521 ? 47.161 -37.509 -6.119 1.00 30.84 521 SER A CA 1
ATOM 4230 C C . SER A 1 521 ? 47.343 -36.013 -5.812 1.00 30.84 521 SER A C 1
ATOM 4232 O O . SER A 1 521 ? 46.998 -35.156 -6.621 1.00 30.84 521 SER A O 1
ATOM 4234 N N . ASN A 1 522 ? 47.942 -35.714 -4.651 1.00 28.89 522 ASN A N 1
ATOM 4235 C CA . ASN A 1 522 ? 49.116 -34.835 -4.448 1.00 28.89 522 ASN A CA 1
ATOM 4236 C C . ASN A 1 522 ? 49.125 -34.137 -3.073 1.00 28.89 522 ASN A C 1
ATOM 4238 O O . ASN A 1 522 ? 48.091 -33.904 -2.456 1.00 28.89 522 ASN A O 1
ATOM 4242 N N . SER A 1 523 ? 50.339 -33.867 -2.589 1.00 30.44 523 SER A N 1
ATOM 4243 C CA . SER A 1 523 ? 50.707 -33.512 -1.208 1.00 30.44 523 SER A CA 1
ATOM 4244 C C . SER A 1 523 ? 51.410 -32.140 -1.110 1.00 30.44 523 SER A C 1
ATOM 4246 O O . SER A 1 523 ? 51.577 -31.495 -2.143 1.00 30.44 523 SER A O 1
ATOM 4248 N N . PHE A 1 524 ? 51.901 -31.784 0.099 1.00 26.95 524 PHE A N 1
ATOM 4249 C CA . PHE A 1 524 ? 52.751 -30.615 0.468 1.00 26.95 524 PHE A CA 1
ATOM 4250 C C . PHE A 1 524 ? 52.004 -29.278 0.726 1.00 26.95 524 PHE A C 1
ATOM 4252 O O . PHE A 1 524 ? 51.051 -28.978 0.019 1.00 26.95 524 PHE A O 1
ATOM 4259 N N . GLU A 1 525 ? 52.351 -28.408 1.700 1.00 28.86 525 GLU A N 1
ATOM 4260 C CA . GLU A 1 525 ? 53.259 -28.455 2.884 1.00 28.86 525 GLU A CA 1
ATOM 4261 C C . GLU A 1 525 ? 52.914 -27.289 3.868 1.00 28.86 525 GLU A C 1
ATOM 4263 O O . GLU A 1 525 ? 52.110 -26.423 3.525 1.00 28.86 525 GLU A O 1
ATOM 4268 N N . THR A 1 526 ? 53.516 -27.226 5.068 1.00 30.55 526 THR A N 1
ATOM 4269 C CA . THR A 1 526 ? 53.307 -26.181 6.115 1.00 30.55 526 THR A CA 1
ATOM 4270 C C . THR A 1 526 ? 54.591 -25.415 6.478 1.00 30.55 526 THR A C 1
ATOM 4272 O O . THR A 1 526 ? 55.663 -26.013 6.414 1.00 30.55 526 THR A O 1
ATOM 4275 N N . PRO A 1 527 ? 54.500 -24.164 6.984 1.00 34.56 527 PRO A N 1
ATOM 4276 C CA . PRO A 1 527 ? 55.489 -23.655 7.959 1.00 34.56 527 PRO A CA 1
ATOM 4277 C C . PRO A 1 527 ? 54.922 -22.844 9.162 1.00 34.56 527 PRO A C 1
ATOM 4279 O O . PRO A 1 527 ? 53.734 -22.538 9.223 1.00 34.56 527 PRO A O 1
ATOM 4282 N N . GLU A 1 528 ? 55.808 -22.541 10.127 1.00 27.73 528 GLU A N 1
ATOM 4283 C CA . GLU A 1 528 ? 55.553 -22.189 11.548 1.00 27.73 528 GLU A CA 1
ATOM 4284 C C . GLU A 1 528 ? 55.525 -20.674 11.928 1.00 27.73 528 GLU A C 1
ATOM 4286 O O . GLU A 1 528 ? 55.575 -19.781 11.083 1.00 27.73 528 GLU A O 1
ATOM 4291 N N . GLU A 1 529 ? 55.418 -20.413 13.243 1.00 30.23 529 GLU A N 1
ATOM 4292 C CA . GLU A 1 529 ? 55.226 -19.142 13.974 1.00 30.23 529 GLU A CA 1
ATOM 4293 C C . GLU A 1 529 ? 56.445 -18.182 14.065 1.00 30.23 529 GLU A C 1
ATOM 4295 O O . GLU A 1 529 ? 57.589 -18.568 13.835 1.00 30.23 529 GLU A O 1
ATOM 4300 N N . THR A 1 530 ? 56.223 -16.948 14.567 1.00 25.27 530 THR A N 1
ATOM 4301 C CA . THR A 1 530 ? 57.045 -16.327 15.650 1.00 25.27 530 THR A CA 1
ATOM 4302 C C . THR A 1 530 ? 56.401 -15.058 16.267 1.00 25.27 530 THR A C 1
ATOM 4304 O O . THR A 1 530 ? 55.793 -14.251 15.572 1.00 25.27 530 THR A O 1
ATOM 4307 N N . ASN A 1 531 ? 56.571 -14.878 17.588 1.00 29.45 531 ASN A N 1
ATOM 4308 C CA . ASN A 1 531 ? 56.268 -13.689 18.438 1.00 29.45 531 ASN A CA 1
ATOM 4309 C C . ASN A 1 531 ? 57.609 -12.971 18.813 1.00 29.45 531 ASN A C 1
ATOM 4311 O O . ASN A 1 531 ? 58.630 -13.561 18.440 1.00 29.45 531 ASN A O 1
ATOM 4315 N N . PRO A 1 532 ? 57.738 -11.807 19.537 1.00 37.12 532 PRO A N 1
ATOM 4316 C CA . PRO A 1 532 ? 56.987 -11.339 20.746 1.00 37.12 532 PRO A CA 1
ATOM 4317 C C . PRO A 1 532 ? 56.972 -9.766 20.937 1.00 37.12 532 PRO A C 1
ATOM 4319 O O . PRO A 1 532 ? 57.067 -9.078 19.921 1.00 37.12 532 PRO A O 1
ATOM 4322 N N . PRO A 1 533 ? 57.025 -9.124 22.149 1.00 43.34 533 PRO A N 1
ATOM 4323 C CA . PRO A 1 533 ? 56.393 -9.345 23.480 1.00 43.34 533 PRO A CA 1
ATOM 4324 C C . PRO A 1 533 ? 55.597 -8.132 24.077 1.00 43.34 533 PRO A C 1
ATOM 4326 O O . PRO A 1 533 ? 55.791 -6.989 23.667 1.00 43.34 533 PRO A O 1
ATOM 4329 N N . GLY A 1 534 ? 54.864 -8.392 25.184 1.00 26.67 534 GLY A N 1
ATOM 4330 C CA . GLY A 1 534 ? 54.655 -7.456 26.324 1.00 26.67 534 GLY A CA 1
ATOM 4331 C C . GLY A 1 534 ? 53.462 -6.475 26.275 1.00 26.67 534 GLY A C 1
ATOM 4332 O O . GLY A 1 534 ? 52.847 -6.334 25.225 1.00 26.67 534 GLY A O 1
ATOM 4333 N N . GLU A 1 535 ? 53.057 -5.739 27.331 1.00 27.06 535 GLU A N 1
ATOM 4334 C CA . GLU A 1 535 ? 53.152 -5.798 28.825 1.00 27.06 535 GLU A CA 1
ATOM 4335 C C . GLU A 1 535 ? 52.010 -4.875 29.372 1.00 27.06 535 GLU A C 1
ATOM 4337 O O . GLU A 1 535 ? 51.708 -3.883 28.711 1.00 27.06 535 GLU A O 1
ATOM 4342 N N . ASP A 1 536 ? 51.326 -5.019 30.522 1.00 27.08 536 ASP A N 1
ATOM 4343 C CA . ASP A 1 536 ? 51.031 -6.124 31.463 1.00 27.08 536 ASP A CA 1
ATOM 4344 C C . ASP A 1 536 ? 49.711 -5.783 32.255 1.00 27.08 536 ASP A C 1
ATOM 4346 O O . ASP A 1 536 ? 49.025 -4.807 31.945 1.00 27.08 536 ASP A O 1
ATOM 4350 N N . ASN A 1 537 ? 49.315 -6.597 33.243 1.00 26.88 537 ASN A N 1
ATOM 4351 C CA . ASN A 1 537 ? 48.129 -6.524 34.130 1.00 26.88 537 ASN A CA 1
ATOM 4352 C C . ASN A 1 537 ? 48.432 -5.728 35.454 1.00 26.88 537 ASN A C 1
ATOM 4354 O O . ASN A 1 537 ? 49.504 -5.128 35.505 1.00 26.88 537 ASN A O 1
ATOM 4358 N N . PRO A 1 538 ? 47.602 -5.664 36.546 1.00 39.62 538 PRO A N 1
ATOM 4359 C CA . PRO A 1 538 ? 46.488 -6.535 36.967 1.00 39.62 538 PRO A CA 1
ATOM 4360 C C . PRO A 1 538 ? 45.227 -5.825 37.552 1.00 39.62 538 PRO A C 1
ATOM 4362 O O . PRO A 1 538 ? 45.035 -4.616 37.462 1.00 39.62 538 PRO A O 1
ATOM 4365 N N . ALA A 1 539 ? 44.340 -6.619 38.170 1.00 26.77 539 ALA A N 1
ATOM 4366 C CA . ALA A 1 539 ? 42.984 -6.258 38.605 1.00 26.77 539 ALA A CA 1
ATOM 4367 C C . ALA A 1 539 ? 42.753 -6.222 40.145 1.00 26.77 539 ALA A C 1
ATOM 4369 O O . ALA A 1 539 ? 43.627 -6.602 40.919 1.00 26.77 539 ALA A O 1
ATOM 4370 N N . LYS A 1 540 ? 41.487 -5.934 40.527 1.00 28.44 540 LYS A N 1
ATOM 4371 C CA . LYS A 1 540 ? 40.705 -6.368 41.726 1.00 28.44 540 LYS A CA 1
ATOM 4372 C C . LYS A 1 540 ? 40.455 -5.425 42.931 1.00 28.44 540 LYS A C 1
ATOM 4374 O O . LYS A 1 540 ? 41.356 -5.040 43.663 1.00 28.44 540 LYS A O 1
ATOM 4379 N N . SER A 1 541 ? 39.158 -5.416 43.292 1.00 26.84 541 SER A N 1
ATOM 4380 C CA . SER A 1 541 ? 38.553 -5.441 44.649 1.00 26.84 541 SER A CA 1
ATOM 4381 C C . SER A 1 541 ? 38.297 -4.134 45.426 1.00 26.84 541 SER A C 1
ATOM 4383 O O . SER A 1 541 ? 39.074 -3.192 45.370 1.00 26.84 541 SER A O 1
ATOM 4385 N N . GLY A 1 542 ? 37.192 -4.131 46.195 1.00 24.75 542 GLY A N 1
ATOM 4386 C CA . GLY A 1 542 ? 36.844 -3.114 47.203 1.00 24.75 542 GLY A CA 1
ATOM 4387 C C . GLY A 1 542 ? 35.330 -2.873 47.347 1.00 24.75 542 GLY A C 1
ATOM 4388 O O . GLY A 1 542 ? 34.700 -2.383 46.418 1.00 24.75 542 GLY A O 1
ATOM 4389 N N . CYS A 1 543 ? 34.734 -3.193 48.503 1.00 24.02 543 CYS A N 1
ATOM 4390 C CA . CYS A 1 543 ? 33.323 -2.921 48.831 1.00 24.02 543 CYS A CA 1
ATOM 4391 C C . CYS A 1 543 ? 33.201 -1.983 50.045 1.00 24.02 543 CYS A C 1
ATOM 4393 O O . CYS A 1 543 ? 33.816 -2.292 51.060 1.00 24.02 543 CYS A O 1
ATOM 4395 N N . LEU A 1 544 ? 32.280 -1.000 49.968 1.00 23.72 544 LEU A N 1
ATOM 4396 C CA . LEU A 1 544 ? 31.522 -0.382 51.090 1.00 23.72 544 LEU A CA 1
ATOM 4397 C C . LEU A 1 544 ? 32.318 0.388 52.191 1.00 23.72 544 LEU A C 1
ATOM 4399 O O . LEU A 1 544 ? 33.523 0.202 52.317 1.00 23.72 544 LEU A O 1
ATOM 4403 N N . PRO A 1 545 ? 31.670 1.161 53.102 1.00 42.19 545 PRO A N 1
ATOM 4404 C CA . PRO A 1 545 ? 30.465 2.012 52.998 1.00 42.19 545 PRO A CA 1
ATOM 4405 C C . PRO A 1 545 ? 30.642 3.415 53.676 1.00 42.19 545 PRO A C 1
ATOM 4407 O O . PRO A 1 545 ? 31.734 3.797 54.084 1.00 42.19 545 PRO A O 1
ATOM 4410 N N . SER A 1 546 ? 29.515 4.107 53.931 1.00 25.41 546 SER A N 1
ATOM 4411 C CA . SER A 1 546 ? 29.316 5.313 54.781 1.00 25.41 546 SER A CA 1
ATOM 4412 C C . SER A 1 546 ? 29.681 6.685 54.166 1.00 25.41 546 SER A C 1
ATOM 4414 O O . SER A 1 546 ? 30.507 6.763 53.268 1.00 25.41 546 SER A O 1
ATOM 4416 N N . GLY A 1 547 ? 29.046 7.801 54.560 1.00 25.36 547 GLY A N 1
ATOM 4417 C CA . GLY A 1 547 ? 28.082 7.979 55.656 1.00 25.36 547 GLY A CA 1
ATOM 4418 C C . GLY A 1 547 ? 27.119 9.167 55.489 1.00 25.36 547 GLY A C 1
ATOM 4419 O O . GLY A 1 547 ? 27.149 9.900 54.507 1.00 25.36 547 GLY A O 1
ATOM 4420 N N . SER A 1 548 ? 26.230 9.304 56.471 1.00 25.89 548 SER A N 1
ATOM 4421 C CA . SER A 1 548 ? 25.123 10.266 56.562 1.00 25.89 548 SER A CA 1
ATOM 4422 C C . SER A 1 548 ? 25.537 11.707 56.874 1.00 25.89 548 SER A C 1
ATOM 4424 O O . SER A 1 548 ? 26.478 11.915 57.637 1.00 25.89 548 SER A O 1
ATOM 4426 N N . LEU A 1 549 ? 24.687 12.670 56.501 1.00 26.44 549 LEU A N 1
ATOM 4427 C CA . LEU A 1 549 ? 24.442 13.873 57.308 1.00 26.44 549 LEU A CA 1
ATOM 4428 C C . LEU A 1 549 ? 22.955 14.268 57.234 1.00 26.44 549 LEU A C 1
ATOM 4430 O O . LEU A 1 549 ? 22.300 14.056 56.216 1.00 26.44 549 LEU A O 1
ATOM 4434 N N . GLN A 1 550 ? 22.416 14.733 58.362 1.00 25.67 550 GLN A N 1
ATOM 4435 C CA . GLN A 1 550 ? 20.984 14.941 58.622 1.00 25.67 550 GLN A CA 1
ATOM 4436 C C . GLN A 1 550 ? 20.596 16.427 58.600 1.00 25.67 550 GLN A C 1
ATOM 4438 O O . GLN A 1 550 ? 21.465 17.264 58.817 1.00 25.67 550 GLN A O 1
ATOM 4443 N N . SER A 1 551 ? 19.273 16.657 58.505 1.00 25.20 551 SER A N 1
ATOM 4444 C CA . SER A 1 551 ? 18.502 17.798 59.055 1.00 25.20 551 SER A CA 1
ATOM 4445 C C . SER A 1 551 ? 18.875 19.211 58.557 1.00 25.20 551 SER A C 1
ATOM 4447 O O . SER A 1 551 ? 19.936 19.436 57.994 1.00 25.20 551 SER A O 1
ATOM 4449 N N . THR A 1 552 ? 18.021 20.234 58.632 1.00 25.19 552 THR A N 1
ATOM 4450 C CA . THR A 1 552 ? 16.741 20.499 59.334 1.00 25.19 552 THR A CA 1
ATOM 4451 C C . THR A 1 552 ? 15.695 21.018 58.317 1.00 25.19 552 THR A C 1
ATOM 4453 O O . THR A 1 552 ? 16.053 21.320 57.186 1.00 25.19 552 THR A O 1
ATOM 4456 N N . GLY A 1 553 ? 14.391 21.160 58.566 1.00 23.84 553 GLY A N 1
ATOM 4457 C CA . GLY A 1 553 ? 13.570 21.087 59.776 1.00 23.84 553 GLY A CA 1
ATOM 4458 C C . GLY A 1 553 ? 12.492 22.183 59.705 1.00 23.84 553 GLY A C 1
ATOM 4459 O O . GLY A 1 553 ? 12.851 23.348 59.582 1.00 23.84 553 GLY A O 1
ATOM 4460 N N . ASP A 1 554 ? 11.225 21.759 59.791 1.00 24.42 554 ASP A N 1
ATOM 4461 C CA . ASP A 1 554 ? 10.062 22.460 60.382 1.00 24.42 554 ASP A CA 1
ATOM 4462 C C . ASP A 1 554 ? 9.541 23.775 59.736 1.00 24.42 554 ASP A C 1
ATOM 4464 O O . ASP A 1 554 ? 10.284 24.554 59.150 1.00 24.42 554 ASP A O 1
ATOM 4468 N N . GLY A 1 555 ? 8.244 24.113 59.794 1.00 24.19 555 GLY A N 1
ATOM 4469 C CA . GLY A 1 555 ? 7.076 23.402 60.340 1.00 24.19 555 GLY A CA 1
ATOM 4470 C C . GLY A 1 555 ? 5.809 24.288 60.346 1.00 24.19 555 GLY A C 1
ATOM 4471 O O . GLY A 1 555 ? 5.923 25.501 60.210 1.00 24.19 555 GLY A O 1
ATOM 4472 N N . ASP A 1 556 ? 4.639 23.659 60.532 1.00 25.62 556 ASP A N 1
ATOM 4473 C CA . ASP A 1 556 ? 3.319 24.204 60.941 1.00 25.62 556 ASP A CA 1
ATOM 4474 C C . ASP A 1 556 ? 2.624 25.350 60.144 1.00 25.62 556 ASP A C 1
ATOM 4476 O O . ASP A 1 556 ? 3.240 26.236 59.569 1.00 25.62 556 ASP A O 1
ATOM 4480 N N . GLY A 1 557 ? 1.282 25.430 60.086 1.00 24.92 557 GLY A N 1
ATOM 4481 C CA . GLY A 1 557 ? 0.262 24.456 60.511 1.00 24.92 557 GLY A CA 1
ATOM 4482 C C . GLY A 1 557 ? -1.150 25.048 60.732 1.00 24.92 557 GLY A C 1
ATOM 4483 O O . GLY A 1 557 ? -1.280 26.150 61.253 1.00 24.92 557 GLY A O 1
ATOM 4484 N N . SER A 1 558 ? -2.200 24.247 60.463 1.00 26.25 558 SER A N 1
ATOM 4485 C CA . SER A 1 558 ? -3.587 24.347 61.013 1.00 26.25 558 SER A CA 1
ATOM 4486 C C . SER A 1 558 ? -4.460 25.595 60.674 1.00 26.25 558 SER A C 1
ATOM 4488 O O . SER A 1 558 ? -3.938 26.625 60.279 1.00 26.25 558 SER A O 1
ATOM 4490 N N . SER A 1 559 ? -5.796 25.648 60.860 1.00 24.83 559 SER A N 1
ATOM 4491 C CA . SER A 1 559 ? -6.925 24.687 60.711 1.00 24.83 559 SER A CA 1
ATOM 4492 C C . SER A 1 559 ? -8.287 25.425 60.912 1.00 24.83 559 SER A C 1
ATOM 4494 O O . SER A 1 559 ? -8.274 26.529 61.443 1.00 24.83 559 SER A O 1
ATOM 4496 N N . LEU A 1 560 ? -9.437 24.783 60.592 1.00 26.88 560 LEU A N 1
ATOM 4497 C CA . LEU A 1 560 ? -10.841 25.144 60.977 1.00 26.88 560 LEU A CA 1
ATOM 4498 C C . LEU A 1 560 ? -11.475 26.417 60.329 1.00 26.88 560 LEU A C 1
ATOM 4500 O O . LEU A 1 560 ? -10.795 27.406 60.112 1.00 26.88 560 LEU A O 1
ATOM 4504 N N . GLY A 1 561 ? -12.787 26.502 60.022 1.00 23.70 561 GLY A N 1
ATOM 4505 C CA . GLY A 1 561 ? -13.865 25.491 59.988 1.00 23.70 561 GLY A CA 1
ATOM 4506 C C . GLY A 1 561 ? -15.305 26.065 59.810 1.00 23.70 561 GLY A C 1
ATOM 4507 O O . GLY A 1 561 ? -15.534 27.245 60.045 1.00 23.70 561 GLY A O 1
ATOM 4508 N N . LEU A 1 562 ? -16.271 25.173 59.503 1.00 25.70 562 LEU A N 1
ATOM 4509 C CA . LEU A 1 562 ? -17.749 25.256 59.709 1.00 25.70 562 LEU A CA 1
ATOM 4510 C C . LEU A 1 562 ? -18.696 26.021 58.726 1.00 25.70 562 LEU A C 1
ATOM 4512 O O . LEU A 1 562 ? -18.280 26.739 57.826 1.00 25.70 562 LEU A O 1
ATOM 4516 N N . LEU A 1 563 ? -20.001 25.695 58.858 1.00 25.11 563 LEU A N 1
ATOM 4517 C CA . LEU A 1 563 ? -21.123 25.729 57.879 1.00 25.11 563 LEU A CA 1
ATOM 4518 C C . LEU A 1 563 ? -22.207 26.822 58.219 1.00 25.11 563 LEU A C 1
ATOM 4520 O O . LEU A 1 563 ? -21.889 27.742 58.965 1.00 25.11 563 LEU A O 1
ATOM 4524 N N . PRO A 1 564 ? -23.504 26.734 57.810 1.00 51.94 564 PRO A N 1
ATOM 4525 C CA . PRO A 1 564 ? -24.085 27.078 56.491 1.00 51.94 564 PRO A CA 1
ATOM 4526 C C . PRO A 1 564 ? -25.307 28.052 56.550 1.00 51.94 564 PRO A C 1
ATOM 4528 O O . PRO A 1 564 ? -25.942 28.179 57.592 1.00 51.94 564 PRO A O 1
ATOM 4531 N N . SER A 1 565 ? -25.756 28.617 55.409 1.00 26.97 565 SER A N 1
ATOM 4532 C CA . SER A 1 565 ? -27.060 29.332 55.284 1.00 26.97 565 SER A CA 1
ATOM 4533 C C . SER A 1 565 ? -27.692 29.224 53.879 1.00 26.97 565 SER A C 1
ATOM 4535 O O . SER A 1 565 ? -26.994 28.956 52.904 1.00 26.97 565 SER A O 1
ATOM 4537 N N . ARG A 1 566 ? -29.021 29.418 53.774 1.00 25.41 566 ARG A N 1
ATOM 4538 C CA . ARG A 1 566 ? -29.875 29.145 52.582 1.00 25.41 566 ARG A CA 1
ATOM 4539 C C . ARG A 1 566 ? -30.677 30.423 52.140 1.00 25.41 566 ARG A C 1
ATOM 4541 O O . ARG A 1 566 ? -30.224 31.505 52.494 1.00 25.41 566 ARG A O 1
ATOM 4548 N N . PRO A 1 567 ? -31.748 30.396 51.305 1.00 50.31 567 PRO A N 1
ATOM 4549 C CA . PRO A 1 567 ? -31.797 31.125 50.022 1.00 50.31 567 PRO A CA 1
ATOM 4550 C C . PRO A 1 567 ? -32.825 32.283 49.929 1.00 50.31 567 PRO A C 1
ATOM 4552 O O . PRO A 1 567 ? -33.722 32.371 50.758 1.00 50.31 567 PRO A O 1
ATOM 4555 N N . LEU A 1 568 ? -32.754 33.088 48.852 1.00 27.64 568 LEU A N 1
ATOM 4556 C CA . LEU A 1 568 ? -33.801 33.948 48.233 1.00 27.64 568 LEU A CA 1
ATOM 4557 C C . LEU A 1 568 ? -33.180 34.610 46.971 1.00 27.64 568 LEU A C 1
ATOM 4559 O O . LEU A 1 568 ? -31.973 34.816 46.957 1.00 27.64 568 LEU A O 1
ATOM 4563 N N . GLY A 1 569 ? -33.871 34.967 45.879 1.00 25.91 569 GLY A N 1
ATOM 4564 C CA . GLY A 1 569 ? -35.282 34.839 45.487 1.00 25.91 569 GLY A CA 1
ATOM 4565 C C . GLY A 1 569 ? -35.465 35.199 43.989 1.00 25.91 569 GLY A C 1
ATOM 4566 O O . GLY A 1 569 ? -34.543 35.707 43.358 1.00 25.91 569 GLY A O 1
ATOM 4567 N N . LEU A 1 570 ? -36.632 34.902 43.404 1.00 28.67 570 LEU A N 1
ATOM 4568 C CA . LEU A 1 570 ? -36.923 35.018 41.959 1.00 28.67 570 LEU A CA 1
ATOM 4569 C C . LEU A 1 570 ? -37.269 36.447 41.481 1.00 28.67 570 LEU A C 1
ATOM 4571 O O . LEU A 1 570 ? -37.996 37.176 42.155 1.00 28.67 570 LEU A O 1
ATOM 4575 N N . SER A 1 571 ? -36.873 36.789 40.248 1.00 26.80 571 SER A N 1
ATOM 4576 C CA . SER A 1 571 ? -37.534 37.793 39.387 1.00 26.80 571 SER A CA 1
ATOM 4577 C C . SER A 1 571 ? -37.146 37.606 37.903 1.00 26.80 571 SER A C 1
ATOM 4579 O O . SER A 1 571 ? -36.247 36.811 37.624 1.00 26.80 571 SER A O 1
ATOM 4581 N N . PRO A 1 572 ? -37.902 38.175 36.941 1.00 30.12 572 PRO A N 1
ATOM 4582 C CA . PRO A 1 572 ? -38.451 37.362 35.852 1.00 30.12 572 PRO A CA 1
ATOM 4583 C C . PRO A 1 572 ? -37.673 37.420 34.531 1.00 30.12 572 PRO A C 1
ATOM 4585 O O . PRO A 1 572 ? -36.979 38.387 34.226 1.00 30.12 572 PRO A O 1
ATOM 4588 N N . SER A 1 573 ? -37.861 36.387 33.707 1.00 27.67 573 SER A N 1
ATOM 4589 C CA . SER A 1 573 ? -37.298 36.285 32.357 1.00 27.67 573 SER A CA 1
ATOM 4590 C C . SER A 1 573 ? -37.926 37.287 31.372 1.00 27.67 573 SER A C 1
ATOM 4592 O O . SER A 1 573 ? -39.148 37.278 31.207 1.00 27.67 573 SER A O 1
ATOM 4594 N N . PRO A 1 574 ? -37.119 38.078 30.639 1.00 28.48 574 PRO A N 1
ATOM 4595 C CA . PRO A 1 574 ? -37.523 38.695 29.374 1.00 28.48 574 PRO A CA 1
ATOM 4596 C C . PRO A 1 574 ? -37.724 37.626 28.275 1.00 28.48 574 PRO A C 1
ATOM 4598 O O . PRO A 1 574 ? -37.352 36.464 28.474 1.00 28.48 574 PRO A O 1
ATOM 4601 N N . PRO A 1 575 ? -38.343 37.971 27.130 1.00 27.27 575 PRO A N 1
ATOM 4602 C CA . PRO A 1 575 ? -38.876 36.984 26.195 1.00 27.27 575 PRO A CA 1
ATOM 4603 C C . PRO A 1 575 ? -37.790 36.167 25.488 1.00 27.27 575 PRO A C 1
ATOM 4605 O O . PRO A 1 575 ? -36.685 36.646 25.228 1.00 27.27 575 PRO A O 1
ATOM 4608 N N . ARG A 1 576 ? -38.149 34.932 25.112 1.00 28.69 576 ARG A N 1
ATOM 4609 C CA . ARG A 1 576 ? -37.362 34.127 24.170 1.00 28.69 576 ARG A CA 1
ATOM 4610 C C . ARG A 1 576 ? -37.187 34.924 22.870 1.00 28.69 576 ARG A C 1
ATOM 4612 O O . ARG A 1 576 ? -38.204 35.371 22.336 1.00 28.69 576 ARG A O 1
ATOM 4619 N N . PRO A 1 577 ? -35.970 35.043 22.315 1.00 27.69 577 PRO A N 1
ATOM 4620 C CA . PRO A 1 577 ? -35.827 35.323 20.897 1.00 27.69 577 PRO A CA 1
ATOM 4621 C C . PRO A 1 577 ? -36.556 34.220 20.130 1.00 27.69 577 PRO A C 1
ATOM 4623 O O . PRO A 1 577 ? -36.411 33.037 20.457 1.00 27.69 577 PRO A O 1
ATOM 4626 N N . GLU A 1 578 ? -37.349 34.597 19.132 1.00 26.03 578 GLU A N 1
ATOM 4627 C CA . GLU A 1 578 ? -37.858 33.632 18.168 1.00 26.03 578 GLU A CA 1
ATOM 4628 C C . GLU A 1 578 ? -36.666 32.896 17.559 1.00 26.03 578 GLU A C 1
ATOM 4630 O O . GLU A 1 578 ? -35.704 33.518 17.099 1.00 26.03 578 GLU A O 1
ATOM 4635 N N . VAL A 1 579 ? -36.722 31.563 17.555 1.00 28.42 579 VAL A N 1
ATOM 4636 C CA . VAL A 1 579 ? -35.797 30.779 16.743 1.00 28.42 579 VAL A CA 1
ATOM 4637 C C . VAL A 1 579 ? -36.232 30.988 15.299 1.00 28.42 579 VAL A C 1
ATOM 4639 O O . VAL A 1 579 ? -37.026 30.220 14.757 1.00 28.42 579 VAL A O 1
ATOM 4642 N N . LEU A 1 580 ? -35.707 32.049 14.684 1.00 27.38 580 LEU A N 1
ATOM 4643 C CA . LEU A 1 580 ? -35.581 32.130 13.241 1.00 27.38 580 LEU A CA 1
ATOM 4644 C C . LEU A 1 580 ? -34.691 30.962 12.822 1.00 27.38 580 LEU A C 1
ATOM 4646 O O . LEU A 1 580 ? -33.464 31.058 12.783 1.00 27.38 580 LEU A O 1
ATOM 4650 N N . LEU A 1 581 ? -35.349 29.839 12.532 1.00 28.95 581 LEU A N 1
ATOM 4651 C CA . LEU A 1 581 ? -34.813 28.770 11.713 1.00 28.95 581 LEU A CA 1
ATOM 4652 C C . LEU A 1 581 ? -34.542 29.371 10.333 1.00 28.95 581 LEU A C 1
ATOM 4654 O O . LEU A 1 581 ? -35.348 29.250 9.411 1.00 28.95 581 LEU A O 1
ATOM 4658 N N . HIS A 1 582 ? -33.392 30.029 10.191 1.00 27.48 582 HIS A N 1
ATOM 4659 C CA . HIS A 1 582 ? -32.752 30.090 8.893 1.00 27.48 582 HIS A CA 1
ATOM 4660 C C . HIS A 1 582 ? -32.611 28.636 8.428 1.00 27.48 582 HIS A C 1
ATOM 4662 O O . HIS A 1 582 ? -32.082 27.819 9.191 1.00 27.48 582 HIS A O 1
ATOM 4668 N N . PRO A 1 583 ? -33.126 28.277 7.239 1.00 28.88 583 PRO A N 1
ATOM 4669 C CA . PRO A 1 583 ? -32.910 26.938 6.721 1.00 28.88 583 PRO A CA 1
ATOM 4670 C C . PRO A 1 583 ? -31.396 26.685 6.651 1.00 28.88 583 PRO A C 1
ATOM 4672 O O . PRO A 1 583 ? -30.642 27.637 6.407 1.00 28.88 583 PRO A O 1
ATOM 4675 N N . PRO A 1 584 ? -30.931 25.439 6.872 1.00 31.77 584 PRO A N 1
ATOM 4676 C CA . PRO A 1 584 ? -29.535 25.101 6.623 1.00 31.77 584 PRO A CA 1
ATOM 4677 C C . PRO A 1 584 ? -29.164 25.567 5.212 1.00 31.77 584 PRO A C 1
ATOM 4679 O O . PRO A 1 584 ? -29.983 25.471 4.294 1.00 31.77 584 PRO A O 1
ATOM 4682 N N . GLY A 1 585 ? -27.972 26.161 5.096 1.00 33.41 585 GLY A N 1
ATOM 4683 C CA . GLY A 1 585 ? -27.578 26.976 3.947 1.00 33.41 585 GLY A CA 1
ATOM 4684 C C . GLY A 1 585 ? -27.840 26.293 2.610 1.00 33.41 585 GLY A C 1
ATOM 4685 O O . GLY A 1 585 ? -27.752 25.069 2.489 1.00 33.41 585 GLY A O 1
ATOM 4686 N N . THR A 1 586 ? -28.163 27.095 1.593 1.00 32.09 586 THR A N 1
ATOM 4687 C CA . THR A 1 586 ? -28.355 26.562 0.242 1.00 32.09 586 THR A CA 1
ATOM 4688 C C . THR A 1 586 ? -27.120 25.764 -0.196 1.00 32.09 586 THR A C 1
ATOM 4690 O O . THR A 1 586 ? -26.017 26.117 0.223 1.00 32.09 586 THR A O 1
ATOM 4693 N N . PRO A 1 587 ? -27.239 24.742 -1.070 1.00 38.53 587 PRO A N 1
ATOM 4694 C CA . PRO A 1 587 ? -26.111 23.878 -1.461 1.00 38.53 587 PRO A CA 1
ATOM 4695 C C . PRO A 1 587 ? -24.867 24.580 -2.045 1.00 38.53 587 PRO A C 1
ATOM 4697 O O . PRO A 1 587 ? -23.873 23.920 -2.316 1.00 38.53 587 PRO A O 1
ATOM 4700 N N . ARG A 1 588 ? -24.911 25.903 -2.254 1.00 37.50 588 ARG A N 1
ATOM 4701 C CA . ARG A 1 588 ? -23.780 26.747 -2.665 1.00 37.50 588 ARG A CA 1
ATOM 4702 C C . ARG A 1 588 ? -22.890 27.217 -1.504 1.00 37.50 588 ARG A C 1
ATOM 4704 O O . ARG A 1 588 ? -21.779 27.668 -1.761 1.00 37.50 588 ARG A O 1
ATOM 4711 N N . ASP A 1 589 ? -23.356 27.138 -0.256 1.00 46.06 589 ASP A N 1
ATOM 4712 C CA . ASP A 1 589 ? -22.629 27.653 0.916 1.00 46.06 589 ASP A CA 1
ATOM 4713 C C . ASP A 1 589 ? -21.758 26.599 1.617 1.00 46.06 589 ASP A C 1
ATOM 4715 O O . ASP A 1 589 ? -20.842 26.956 2.362 1.00 46.06 589 ASP A O 1
ATOM 4719 N N . ILE A 1 590 ? -22.015 25.311 1.373 1.00 53.72 590 ILE A N 1
ATOM 4720 C CA . ILE A 1 590 ? -21.239 24.200 1.931 1.00 53.72 590 ILE A CA 1
ATOM 4721 C C . ILE A 1 590 ? -20.062 23.919 0.982 1.00 53.72 590 ILE A C 1
ATOM 4723 O O . ILE A 1 590 ? -20.301 23.481 -0.145 1.00 53.72 590 ILE A O 1
ATOM 4727 N N . PRO A 1 591 ? -18.800 24.182 1.377 1.00 57.66 591 PRO A N 1
ATOM 4728 C CA . PRO A 1 591 ? -17.652 23.770 0.575 1.00 57.66 591 PRO A CA 1
ATOM 4729 C C . PRO A 1 591 ? -17.610 22.232 0.445 1.00 57.66 591 PRO A C 1
ATOM 4731 O O . PRO A 1 591 ? -18.039 21.541 1.371 1.00 57.66 591 PRO A O 1
ATOM 4734 N N . PRO A 1 592 ? -17.106 21.680 -0.677 1.00 60.41 592 PRO A N 1
ATOM 4735 C CA . PRO A 1 592 ? -16.957 20.238 -0.860 1.00 60.41 592 PRO A CA 1
ATOM 4736 C C . PRO A 1 592 ? -16.047 19.632 0.213 1.00 60.41 592 PRO A C 1
ATOM 4738 O O . PRO A 1 592 ? -15.246 20.339 0.829 1.00 60.41 592 PRO A O 1
ATOM 4741 N N . ALA A 1 593 ? -16.140 18.311 0.400 1.00 62.03 593 ALA A N 1
ATOM 4742 C CA . ALA A 1 593 ? -15.318 17.586 1.368 1.00 62.03 593 ALA A CA 1
ATOM 4743 C C . ALA A 1 593 ? -13.818 17.863 1.168 1.00 62.03 593 ALA A C 1
ATOM 4745 O O . ALA A 1 593 ? -13.101 18.032 2.145 1.00 62.03 593 ALA A O 1
ATOM 4746 N N . GLU A 1 594 ? -13.355 18.044 -0.067 1.00 79.38 594 GLU A N 1
ATOM 4747 C CA . GLU A 1 594 ? -12.035 18.600 -0.352 1.00 79.38 594 GLU A CA 1
ATOM 4748 C C . GLU A 1 594 ? -12.021 19.450 -1.626 1.00 79.38 594 GLU A C 1
ATOM 4750 O O . GLU A 1 594 ? -12.918 19.379 -2.467 1.00 79.38 594 GLU A O 1
ATOM 4755 N N . TYR A 1 595 ? -10.984 20.274 -1.762 1.00 82.56 595 TYR A N 1
ATOM 4756 C CA . TYR A 1 595 ? -10.698 21.045 -2.961 1.00 82.56 595 TYR A CA 1
ATOM 4757 C C . TYR A 1 595 ? -9.182 21.146 -3.165 1.00 82.56 595 TYR A C 1
ATOM 4759 O O . TYR A 1 595 ? -8.509 22.014 -2.603 1.00 82.56 595 TYR A O 1
ATOM 4767 N N . THR A 1 596 ? -8.643 20.247 -3.987 1.00 88.69 596 THR A N 1
ATOM 4768 C CA . THR A 1 596 ? -7.198 20.084 -4.240 1.00 88.69 596 THR A CA 1
ATOM 4769 C C . THR A 1 596 ? -6.786 20.431 -5.677 1.00 88.69 596 THR A C 1
ATOM 4771 O O . THR A 1 596 ? -5.597 20.447 -5.990 1.00 88.69 596 THR A O 1
ATOM 4774 N N . ALA A 1 597 ? -7.742 20.790 -6.545 1.00 81.31 597 ALA A N 1
ATOM 4775 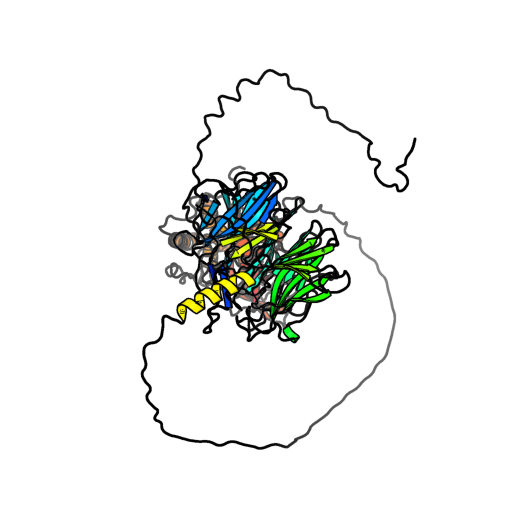C CA . ALA A 1 597 ? -7.538 21.014 -7.984 1.00 81.31 597 ALA A CA 1
ATOM 4776 C C . ALA A 1 597 ? -6.428 22.030 -8.332 1.00 81.31 597 ALA A C 1
ATOM 4778 O O . ALA A 1 597 ? -5.808 21.936 -9.390 1.00 81.31 597 ALA A O 1
ATOM 4779 N N . LYS A 1 598 ? -6.150 22.992 -7.441 1.00 91.38 598 LYS A N 1
ATOM 4780 C CA . LYS A 1 598 ? -5.107 24.012 -7.632 1.00 91.38 598 LYS A CA 1
ATOM 4781 C C . LYS A 1 598 ? -3.718 23.592 -7.141 1.00 91.38 598 LYS A C 1
ATOM 4783 O O . LYS A 1 598 ? -2.734 24.202 -7.554 1.00 91.38 598 LYS A O 1
ATOM 4788 N N . VAL A 1 599 ? -3.594 22.534 -6.338 1.00 89.31 599 VAL A N 1
ATOM 4789 C CA . VAL A 1 599 ? -2.318 22.108 -5.731 1.00 89.31 599 VAL A CA 1
ATOM 4790 C C . VAL A 1 599 ? -1.301 21.686 -6.799 1.00 89.31 599 VAL A C 1
ATOM 4792 O O . VAL A 1 599 ? -0.189 22.199 -6.825 1.00 89.31 599 VAL A O 1
ATOM 4795 N N . GLY A 1 600 ? -1.690 20.820 -7.743 1.00 82.88 600 GLY A N 1
ATOM 4796 C CA . GLY A 1 600 ? -0.801 20.322 -8.811 1.00 82.88 600 GLY A CA 1
ATOM 4797 C C . GLY A 1 600 ? -0.510 21.314 -9.952 1.00 82.88 600 GLY A C 1
ATOM 4798 O O . GLY A 1 600 ? 0.270 21.016 -10.868 1.00 82.88 600 GLY A O 1
ATOM 4799 N N . VAL A 1 601 ? -1.142 22.491 -9.941 1.00 89.38 601 VAL A N 1
ATOM 4800 C CA . VAL A 1 601 ? -0.921 23.556 -10.937 1.00 89.38 601 VAL A CA 1
ATOM 4801 C C . VAL A 1 601 ? -0.237 24.792 -10.363 1.00 89.38 601 VAL A C 1
ATOM 4803 O O . VAL A 1 601 ? 0.438 25.491 -11.112 1.00 89.38 601 VAL A O 1
ATOM 4806 N N . THR A 1 602 ? -0.336 25.022 -9.054 1.00 93.50 602 THR A N 1
ATOM 4807 C CA . THR A 1 602 ? 0.338 26.136 -8.384 1.00 93.50 602 THR A CA 1
ATOM 4808 C C . THR A 1 602 ? 1.781 25.751 -8.035 1.00 93.50 602 THR A C 1
ATOM 4810 O O . THR A 1 602 ? 1.983 24.767 -7.326 1.00 93.50 602 THR A O 1
ATOM 4813 N N . PRO A 1 603 ? 2.811 26.494 -8.478 1.00 92.25 603 PRO A N 1
ATOM 4814 C CA . PRO A 1 603 ? 4.167 26.305 -7.976 1.00 92.25 603 PRO A CA 1
ATOM 4815 C C . PRO A 1 603 ? 4.291 26.752 -6.508 1.00 92.25 603 PRO A C 1
ATOM 4817 O O . PRO A 1 603 ? 3.409 27.403 -5.949 1.00 92.25 603 PRO A O 1
ATOM 4820 N N . ASP A 1 604 ? 5.409 26.394 -5.883 1.00 92.19 604 ASP A N 1
ATOM 4821 C CA . ASP A 1 604 ? 5.820 26.877 -4.562 1.00 92.19 604 ASP A CA 1
ATOM 4822 C C . ASP A 1 604 ? 7.200 27.531 -4.707 1.00 92.19 604 ASP A C 1
ATOM 4824 O O . ASP A 1 604 ? 8.239 26.877 -4.587 1.00 92.19 604 ASP A O 1
ATOM 4828 N N . PHE A 1 605 ? 7.228 28.801 -5.120 1.00 92.12 605 PHE A N 1
ATOM 4829 C CA . PHE A 1 605 ? 8.484 29.531 -5.285 1.00 92.12 605 PHE A CA 1
ATOM 4830 C C . PHE A 1 605 ? 9.035 30.007 -3.936 1.00 92.12 605 PHE A C 1
ATOM 4832 O O . PHE A 1 605 ? 8.348 30.682 -3.171 1.00 92.12 605 PHE A O 1
ATOM 4839 N N . CYS A 1 606 ? 10.316 29.739 -3.676 1.00 90.94 606 CYS A N 1
ATOM 4840 C CA . CYS A 1 606 ? 11.029 30.306 -2.536 1.00 90.94 606 CYS A CA 1
ATOM 4841 C C . CYS A 1 606 ? 11.394 31.772 -2.821 1.00 90.94 606 CYS A C 1
ATOM 4843 O O . CYS A 1 606 ? 12.157 32.052 -3.739 1.00 90.94 606 CYS A O 1
ATOM 4845 N N . GLN A 1 607 ? 10.913 32.716 -2.012 1.00 88.81 607 GLN A N 1
ATOM 4846 C CA . GLN A 1 607 ? 11.141 34.156 -2.182 1.00 88.81 607 GLN A CA 1
ATOM 4847 C C . GLN A 1 607 ? 12.631 34.546 -2.188 1.00 88.81 607 GLN A C 1
ATOM 4849 O O . GLN A 1 607 ? 12.977 35.570 -2.759 1.00 88.81 607 GLN A O 1
ATOM 4854 N N . THR A 1 608 ? 13.500 33.754 -1.543 1.00 87.69 608 THR A N 1
ATOM 4855 C CA . THR A 1 608 ? 14.961 33.966 -1.489 1.00 87.69 608 THR A CA 1
ATOM 4856 C C . THR A 1 608 ? 15.719 32.873 -2.251 1.00 87.69 608 THR A C 1
ATOM 4858 O O . THR A 1 608 ? 16.772 32.412 -1.794 1.00 87.69 608 THR A O 1
ATOM 4861 N N . ASP A 1 609 ? 15.155 32.368 -3.347 1.00 86.06 609 ASP A N 1
ATOM 4862 C CA . ASP A 1 609 ? 15.908 31.531 -4.280 1.00 86.06 609 ASP A CA 1
ATOM 4863 C C . ASP A 1 609 ? 17.135 32.306 -4.812 1.00 86.06 609 ASP A C 1
ATOM 4865 O O . ASP A 1 609 ? 17.023 33.512 -5.048 1.00 86.06 609 ASP A O 1
ATOM 4869 N N . PRO A 1 610 ? 18.311 31.678 -5.008 1.00 85.75 610 PRO A N 1
ATOM 4870 C CA . PRO A 1 610 ? 19.475 32.351 -5.587 1.00 85.75 610 PRO A CA 1
ATOM 4871 C C . PRO A 1 610 ? 19.208 33.056 -6.926 1.00 85.75 610 PRO A C 1
ATOM 4873 O O . PRO A 1 610 ? 19.852 34.067 -7.206 1.00 85.75 610 PRO A O 1
ATOM 4876 N N . ILE A 1 611 ? 18.248 32.589 -7.737 1.00 84.62 611 ILE A N 1
ATOM 4877 C CA . ILE A 1 611 ? 17.870 33.260 -8.992 1.00 84.62 611 ILE A CA 1
ATOM 4878 C C . ILE A 1 611 ? 17.143 34.601 -8.764 1.00 84.62 611 ILE A C 1
ATOM 4880 O O . ILE A 1 611 ? 17.014 35.390 -9.692 1.00 84.62 611 ILE A O 1
ATOM 4884 N N . PHE A 1 612 ? 16.697 34.883 -7.537 1.00 85.50 612 PHE A N 1
ATOM 4885 C CA . PHE A 1 612 ? 16.027 36.121 -7.122 1.00 85.50 612 PHE A CA 1
ATOM 4886 C C . PHE A 1 612 ? 16.964 37.095 -6.382 1.00 85.50 612 PHE A C 1
ATOM 4888 O O . PHE A 1 612 ? 16.508 38.090 -5.823 1.00 85.50 612 PHE A O 1
ATOM 4895 N N . GLN A 1 613 ? 18.276 36.842 -6.356 1.00 84.81 613 GLN A N 1
ATOM 4896 C CA . GLN A 1 613 ? 19.245 37.685 -5.638 1.00 84.81 613 GLN A CA 1
ATOM 4897 C C . GLN A 1 613 ? 19.364 39.128 -6.175 1.00 84.81 613 GLN A C 1
ATOM 4899 O O . GLN A 1 613 ? 19.842 40.005 -5.460 1.00 84.81 613 GLN A O 1
ATOM 4904 N N . ASP A 1 614 ? 18.953 39.371 -7.424 1.00 83.81 614 ASP A N 1
ATOM 4905 C CA . ASP A 1 614 ? 18.924 40.682 -8.086 1.00 83.81 614 ASP A CA 1
ATOM 4906 C C . ASP A 1 614 ? 17.619 41.465 -7.838 1.00 83.81 614 ASP A C 1
ATOM 4908 O O . ASP A 1 614 ? 17.492 42.613 -8.267 1.00 83.81 614 ASP A O 1
ATOM 4912 N N . LEU A 1 615 ? 16.654 40.860 -7.138 1.00 85.75 615 LEU A N 1
ATOM 4913 C CA . LEU A 1 615 ? 15.400 41.489 -6.725 1.00 85.75 615 LEU A CA 1
ATOM 4914 C C . LEU A 1 615 ? 15.554 42.278 -5.407 1.00 85.75 615 LEU A C 1
ATOM 4916 O O . LEU A 1 615 ? 16.523 42.073 -4.668 1.00 85.75 615 LEU A O 1
ATOM 4920 N N . PRO A 1 616 ? 14.607 43.184 -5.076 1.00 81.44 616 PRO A N 1
ATOM 4921 C CA . PRO A 1 616 ? 14.675 43.999 -3.863 1.00 81.44 616 PRO A CA 1
ATOM 4922 C C . PRO A 1 616 ? 14.935 43.180 -2.588 1.00 81.44 616 PRO A C 1
ATOM 4924 O O . PRO A 1 616 ? 14.306 42.147 -2.348 1.00 81.44 616 PRO A O 1
ATOM 4927 N N . ASP A 1 617 ? 15.882 43.654 -1.775 1.00 81.19 617 ASP A N 1
ATOM 4928 C CA . ASP A 1 617 ? 16.380 43.003 -0.553 1.00 81.19 617 ASP A CA 1
ATOM 4929 C C . ASP A 1 617 ? 16.823 41.532 -0.742 1.00 81.19 617 ASP A C 1
ATOM 4931 O O . ASP A 1 617 ? 16.704 40.720 0.179 1.00 81.19 617 ASP A O 1
ATOM 4935 N N . GLY A 1 618 ? 17.291 41.151 -1.941 1.00 81.00 618 GLY A N 1
ATOM 4936 C CA . GLY A 1 618 ? 17.656 39.764 -2.270 1.00 81.00 618 GLY A CA 1
ATOM 4937 C C . GLY A 1 618 ? 16.485 38.788 -2.108 1.00 81.00 618 GLY A C 1
ATOM 4938 O O . GLY A 1 618 ? 16.675 37.625 -1.749 1.00 81.00 618 GLY A O 1
ATOM 4939 N N . GLY A 1 619 ? 15.259 39.295 -2.258 1.00 82.38 619 GLY A N 1
ATOM 4940 C CA . GLY A 1 619 ? 14.026 38.543 -2.079 1.00 82.38 619 GLY A CA 1
ATOM 4941 C C . GLY A 1 619 ? 13.498 38.436 -0.644 1.00 82.38 619 GLY A C 1
ATOM 4942 O O . GLY A 1 619 ? 12.392 37.933 -0.431 1.00 82.38 619 GLY A O 1
ATOM 4943 N N . ALA A 1 620 ? 14.221 38.940 0.364 1.00 81.19 620 ALA A N 1
ATOM 4944 C CA . ALA A 1 620 ? 13.870 38.756 1.779 1.00 81.19 620 ALA A CA 1
ATOM 4945 C C . ALA A 1 620 ? 12.472 39.290 2.162 1.00 81.19 620 ALA A C 1
ATOM 4947 O O . ALA A 1 620 ? 11.818 38.734 3.047 1.00 81.19 620 ALA A O 1
ATOM 4948 N N . ASN A 1 621 ? 11.999 40.330 1.470 1.00 86.81 621 ASN A N 1
ATOM 4949 C CA . ASN A 1 621 ? 10.728 41.013 1.723 1.00 86.81 621 ASN A CA 1
ATOM 4950 C C . ASN A 1 621 ? 9.613 40.673 0.701 1.00 86.81 621 ASN A C 1
ATOM 4952 O O . ASN A 1 621 ? 8.561 41.318 0.701 1.00 86.81 621 ASN A O 1
ATOM 4956 N N . MET A 1 622 ? 9.806 39.658 -0.156 1.00 91.19 622 MET A N 1
ATOM 4957 C CA . MET A 1 622 ? 8.941 39.384 -1.320 1.00 91.19 622 MET A CA 1
ATOM 4958 C C . MET A 1 622 ? 7.761 38.419 -1.107 1.00 91.19 622 MET A C 1
ATOM 4960 O O . MET A 1 622 ? 7.038 38.161 -2.064 1.00 91.19 622 MET A O 1
ATOM 4964 N N . CYS A 1 623 ? 7.493 37.923 0.106 1.00 94.31 623 CYS A N 1
ATOM 4965 C CA . CYS A 1 623 ? 6.425 36.934 0.357 1.00 94.31 623 CYS A CA 1
ATOM 4966 C C . CYS A 1 623 ? 5.064 37.254 -0.296 1.00 94.31 623 CYS A C 1
ATOM 4968 O O . CYS A 1 623 ? 4.406 36.347 -0.797 1.00 94.31 623 CYS A O 1
ATOM 4970 N N . GLY A 1 624 ? 4.648 38.527 -0.318 1.00 96.06 624 GLY A N 1
ATOM 4971 C CA . GLY A 1 624 ? 3.421 38.972 -0.995 1.00 96.06 624 GLY A CA 1
ATOM 4972 C C . GLY A 1 624 ? 3.479 38.763 -2.517 1.00 96.06 624 GLY A C 1
ATOM 4973 O O . GLY A 1 624 ? 2.691 37.973 -3.037 1.00 96.06 624 GLY A O 1
ATOM 4974 N N . PRO A 1 625 ? 4.417 39.420 -3.231 1.00 97.06 625 PRO A N 1
ATOM 4975 C CA . PRO A 1 625 ? 4.703 39.151 -4.642 1.00 97.06 625 PRO A CA 1
ATOM 4976 C C . PRO A 1 625 ? 4.866 37.671 -4.996 1.00 97.06 625 PRO A C 1
ATOM 4978 O O . PRO A 1 625 ? 4.268 37.224 -5.967 1.00 97.06 625 PRO A O 1
ATOM 4981 N N . THR A 1 626 ? 5.613 36.892 -4.209 1.00 95.94 626 THR A N 1
ATOM 4982 C CA . THR A 1 626 ? 5.848 35.467 -4.489 1.00 95.94 626 THR A CA 1
ATOM 4983 C C . THR A 1 626 ? 4.575 34.630 -4.342 1.00 95.94 626 THR A C 1
ATOM 4985 O O . THR A 1 626 ? 4.288 33.811 -5.213 1.00 95.94 626 THR A O 1
ATOM 4988 N N . ALA A 1 627 ? 3.754 34.880 -3.317 1.00 97.50 627 ALA A N 1
ATOM 4989 C CA . ALA A 1 627 ? 2.467 34.199 -3.167 1.00 97.50 627 ALA A CA 1
ATOM 4990 C C . ALA A 1 627 ? 1.457 34.575 -4.271 1.00 97.50 627 ALA A C 1
ATOM 4992 O O . ALA A 1 627 ? 0.643 33.744 -4.667 1.00 97.50 627 ALA A O 1
ATOM 4993 N N . PHE A 1 628 ? 1.519 35.795 -4.819 1.00 98.38 628 PHE A N 1
ATOM 4994 C CA . PHE A 1 628 ? 0.708 36.158 -5.985 1.00 98.38 628 PHE A CA 1
ATOM 4995 C C . PHE A 1 628 ? 1.253 35.568 -7.295 1.00 98.38 628 PHE A C 1
ATOM 4997 O O . PHE A 1 628 ? 0.478 35.053 -8.094 1.00 98.38 628 PHE A O 1
ATOM 5004 N N . ALA A 1 629 ? 2.575 35.549 -7.494 1.00 97.56 629 ALA A N 1
ATOM 5005 C CA . ALA A 1 629 ? 3.199 34.903 -8.648 1.00 97.56 629 ALA A CA 1
ATOM 5006 C C . ALA A 1 629 ? 2.833 33.409 -8.725 1.00 97.56 629 ALA A C 1
ATOM 5008 O O . ALA A 1 629 ? 2.487 32.927 -9.800 1.00 97.56 629 ALA A O 1
ATOM 5009 N N . ASN A 1 630 ? 2.808 32.703 -7.588 1.00 97.12 630 ASN A N 1
ATOM 5010 C CA . ASN A 1 630 ? 2.299 31.331 -7.502 1.00 97.12 630 ASN A CA 1
ATOM 5011 C C . ASN A 1 630 ? 0.886 31.201 -8.121 1.00 97.12 630 ASN A C 1
ATOM 5013 O O . ASN A 1 630 ? 0.655 30.327 -8.956 1.00 97.12 630 ASN A O 1
ATOM 5017 N N . ILE A 1 631 ? -0.041 32.104 -7.772 1.00 98.31 631 ILE A N 1
ATOM 5018 C CA . ILE A 1 631 ? -1.411 32.136 -8.318 1.00 98.31 631 ILE A CA 1
ATOM 5019 C C . ILE A 1 631 ? -1.416 32.405 -9.829 1.00 98.31 631 ILE A C 1
ATOM 5021 O O . ILE A 1 631 ? -2.130 31.723 -10.557 1.00 98.31 631 ILE A O 1
ATOM 5025 N N . LEU A 1 632 ? -0.610 33.349 -10.321 1.00 98.31 632 LEU A N 1
ATOM 5026 C CA . LEU A 1 632 ? -0.570 33.697 -11.748 1.00 98.31 632 LEU A CA 1
ATOM 5027 C C . LEU A 1 632 ? -0.079 32.535 -12.628 1.00 98.31 632 LEU A C 1
ATOM 5029 O O . LEU A 1 632 ? -0.675 32.261 -13.667 1.00 98.31 632 LEU A O 1
ATOM 5033 N N . PHE A 1 633 ? 0.939 31.792 -12.183 1.00 97.31 633 PHE A N 1
ATOM 5034 C CA . PHE A 1 633 ? 1.375 30.563 -12.862 1.00 97.31 633 PHE A CA 1
ATOM 5035 C C . PHE A 1 633 ? 0.287 29.480 -12.872 1.00 97.31 633 PHE A C 1
ATOM 5037 O O . PHE A 1 633 ? 0.127 28.773 -13.867 1.00 97.31 633 PHE A O 1
ATOM 5044 N N . ALA A 1 634 ? -0.476 29.354 -11.783 1.00 95.75 634 ALA A N 1
ATOM 5045 C CA . ALA A 1 634 ? -1.595 28.420 -11.711 1.00 95.75 634 ALA A CA 1
ATOM 5046 C C . ALA A 1 634 ? -2.737 28.816 -12.659 1.00 95.75 634 ALA A C 1
ATOM 5048 O O . ALA A 1 634 ? -3.277 27.956 -13.350 1.00 95.75 634 ALA A O 1
ATOM 5049 N N . MET A 1 635 ? -3.083 30.106 -12.716 1.00 95.94 635 MET A N 1
ATOM 5050 C CA . MET A 1 635 ? -4.078 30.654 -13.642 1.00 95.94 635 MET A CA 1
ATOM 5051 C C . MET A 1 635 ? -3.677 30.397 -15.101 1.00 95.94 635 MET A C 1
ATOM 5053 O O . MET A 1 635 ? -4.493 29.897 -15.874 1.00 95.94 635 MET A O 1
ATOM 5057 N N . GLU A 1 636 ? -2.420 30.660 -15.473 1.00 94.31 636 GLU A N 1
ATOM 5058 C CA . GLU A 1 636 ? -1.953 30.454 -16.849 1.00 94.31 636 GLU A CA 1
ATOM 5059 C C . GLU A 1 636 ? -1.944 28.972 -17.248 1.00 94.31 636 GLU A C 1
ATOM 5061 O O . GLU A 1 636 ? -2.418 28.615 -18.327 1.00 94.31 636 GLU A O 1
ATOM 5066 N N . LYS A 1 637 ? -1.538 28.076 -16.337 1.00 90.81 637 LYS A N 1
ATOM 5067 C CA . LYS A 1 637 ? -1.636 26.619 -16.537 1.00 90.81 637 LYS A CA 1
ATOM 5068 C C . LYS A 1 637 ? -3.088 26.114 -16.640 1.00 90.81 637 LYS A C 1
ATOM 5070 O O . LYS A 1 637 ? -3.311 25.035 -17.185 1.00 90.81 637 LYS A O 1
ATOM 5075 N N . LEU A 1 638 ? -4.065 26.882 -16.150 1.00 86.62 638 LEU A N 1
ATOM 5076 C CA . LEU A 1 638 ? -5.504 26.631 -16.303 1.00 86.62 638 LEU A CA 1
ATOM 5077 C C . LEU A 1 638 ? -6.142 27.399 -17.483 1.00 86.62 638 LEU A C 1
ATOM 5079 O O . LEU A 1 638 ? -7.362 27.386 -17.623 1.00 86.62 638 LEU A O 1
ATOM 5083 N N . GLY A 1 639 ? -5.339 28.025 -18.352 1.00 86.38 639 GLY A N 1
ATOM 5084 C CA . GLY A 1 639 ? -5.790 28.623 -19.615 1.00 86.38 639 GLY A CA 1
ATOM 5085 C C . GLY A 1 639 ? -5.901 30.151 -19.636 1.00 86.38 639 GLY A C 1
ATOM 5086 O O . GLY A 1 639 ? -6.231 30.706 -20.683 1.00 86.38 639 GLY A O 1
ATOM 5087 N N . ALA A 1 640 ? -5.598 30.846 -18.535 1.00 87.38 640 ALA A N 1
ATOM 5088 C CA . ALA A 1 640 ? -5.546 32.309 -18.503 1.00 87.38 640 ALA A CA 1
ATOM 5089 C C . ALA A 1 640 ? -4.217 32.822 -19.095 1.00 87.38 640 ALA A C 1
ATOM 5091 O O . ALA A 1 640 ? -3.254 33.084 -18.377 1.00 87.38 640 ALA A O 1
ATOM 5092 N N . SER A 1 641 ? -4.150 32.913 -20.424 1.00 90.44 641 SER A N 1
ATOM 5093 C CA . SER A 1 641 ? -2.950 33.320 -21.158 1.00 90.44 641 SER A CA 1
ATOM 5094 C C . SER A 1 641 ? -2.526 34.770 -20.890 1.00 90.44 641 SER A C 1
ATOM 5096 O O . SER A 1 641 ? -3.353 35.667 -20.708 1.00 90.44 641 SER A O 1
ATOM 5098 N N . GLY A 1 642 ? -1.213 35.017 -20.924 1.00 92.31 642 GLY A N 1
ATOM 5099 C CA . GLY A 1 642 ? -0.659 36.368 -20.833 1.00 92.31 642 GLY A CA 1
ATOM 5100 C C . GLY A 1 642 ? -0.641 36.932 -19.413 1.00 92.31 642 GLY A C 1
ATOM 5101 O O . GLY A 1 642 ? -0.720 38.148 -19.239 1.00 92.31 642 GLY A O 1
ATOM 5102 N N . LEU A 1 643 ? -0.522 36.076 -18.397 1.00 95.75 643 LEU A N 1
ATOM 5103 C CA . LEU A 1 643 ? -0.290 36.460 -17.003 1.00 95.75 643 LEU A CA 1
ATOM 5104 C C . LEU A 1 643 ? 1.196 36.342 -16.635 1.00 95.75 643 LEU A C 1
ATOM 5106 O O . LEU A 1 643 ? 1.722 37.190 -15.912 1.00 95.75 643 LEU A O 1
ATOM 5110 N N . VAL A 1 644 ? 1.893 35.351 -17.188 1.00 96.62 644 VAL A N 1
ATOM 5111 C CA . VAL A 1 644 ? 3.318 35.076 -16.990 1.00 96.62 644 VAL A CA 1
ATOM 5112 C C . VAL A 1 644 ? 4.113 35.538 -18.227 1.00 96.62 644 VAL A C 1
ATOM 5114 O O . VAL A 1 644 ? 3.693 35.303 -19.358 1.00 96.62 644 VAL A O 1
ATOM 5117 N N . PRO A 1 645 ? 5.266 36.216 -18.069 1.00 93.94 645 PRO A N 1
ATOM 5118 C CA . PRO A 1 645 ? 6.110 36.600 -19.198 1.00 93.94 645 PRO A CA 1
ATOM 5119 C C . PRO A 1 645 ? 6.831 35.391 -19.817 1.00 93.94 645 PRO A C 1
ATOM 5121 O O . PRO A 1 645 ? 7.160 34.419 -19.136 1.00 93.94 645 PRO A O 1
ATOM 5124 N N . GLU A 1 646 ? 7.170 35.482 -21.104 1.00 90.06 646 GLU A N 1
ATOM 5125 C CA . GLU A 1 646 ? 7.968 34.463 -21.798 1.00 90.06 646 GLU A CA 1
ATOM 5126 C C . GLU A 1 646 ? 9.371 34.302 -21.185 1.00 90.06 646 GLU A C 1
ATOM 5128 O O . GLU A 1 646 ? 10.022 35.270 -20.768 1.00 90.06 646 GLU A O 1
ATOM 5133 N N . GLY A 1 647 ? 9.895 33.076 -21.173 1.00 85.81 647 GLY A N 1
ATOM 5134 C CA . GLY A 1 647 ? 11.234 32.772 -20.674 1.00 85.81 647 GLY A CA 1
ATOM 5135 C C . GLY A 1 647 ? 11.659 31.334 -20.958 1.00 85.81 647 GLY A C 1
ATOM 5136 O O . GLY A 1 647 ? 10.834 30.478 -21.247 1.00 85.81 647 GLY A O 1
ATOM 5137 N N . GLU A 1 648 ? 12.964 31.087 -20.864 1.00 82.94 648 GLU A N 1
ATOM 5138 C CA . GLU A 1 648 ? 13.600 29.798 -21.189 1.00 82.94 648 GLU A CA 1
ATOM 5139 C C . GLU A 1 648 ? 13.334 28.702 -20.139 1.00 82.94 648 GLU A C 1
ATOM 5141 O O . GLU A 1 648 ? 13.526 27.518 -20.404 1.00 82.94 648 GLU A O 1
ATOM 5146 N N . SER A 1 649 ? 12.900 29.093 -18.938 1.00 89.56 649 SER A N 1
ATOM 5147 C CA . SER A 1 649 ? 12.563 28.202 -17.826 1.00 89.56 649 SER A CA 1
ATOM 5148 C C . SER A 1 649 ? 11.556 28.853 -16.878 1.00 89.56 649 SER A C 1
ATOM 5150 O O . SER A 1 649 ? 11.529 30.080 -16.748 1.00 89.56 649 SER A O 1
ATOM 5152 N N . THR A 1 650 ? 10.789 28.030 -16.158 1.00 87.88 650 THR A N 1
ATOM 5153 C CA . THR A 1 650 ? 9.826 28.440 -15.120 1.00 87.88 650 THR A CA 1
ATOM 5154 C C . THR A 1 650 ? 10.438 29.427 -14.121 1.00 87.88 650 THR A C 1
ATOM 5156 O O . THR A 1 650 ? 9.829 30.432 -13.768 1.00 87.88 650 THR A O 1
ATOM 5159 N N . GLU A 1 651 ? 11.672 29.174 -13.690 1.00 86.12 651 GLU A N 1
ATOM 5160 C CA . GLU A 1 651 ? 12.419 29.989 -12.733 1.00 86.12 651 GLU A CA 1
ATOM 5161 C C . GLU A 1 651 ? 12.800 31.358 -13.333 1.00 86.12 651 GLU A C 1
ATOM 5163 O O . GLU A 1 651 ? 12.693 32.392 -12.669 1.00 86.12 651 GLU A O 1
ATOM 5168 N N . THR A 1 652 ? 13.164 31.397 -14.621 1.00 88.75 652 THR A N 1
ATOM 5169 C CA . THR A 1 652 ? 13.444 32.647 -15.349 1.00 88.75 652 THR A CA 1
ATOM 5170 C C . THR A 1 652 ? 12.172 33.464 -15.571 1.00 88.75 652 THR A C 1
ATOM 5172 O O . THR A 1 652 ? 12.193 34.688 -15.416 1.00 88.75 652 THR A O 1
ATOM 5175 N N . GLN A 1 653 ? 11.059 32.802 -15.899 1.00 94.56 653 GLN A N 1
ATOM 5176 C CA . GLN A 1 653 ? 9.740 33.427 -16.003 1.00 94.56 653 GLN A CA 1
ATOM 5177 C C . GLN A 1 653 ? 9.299 34.005 -14.652 1.00 94.56 653 GLN A C 1
ATOM 5179 O O . GLN A 1 653 ? 8.866 35.154 -14.589 1.00 94.56 653 GLN A O 1
ATOM 5184 N N . ALA A 1 654 ? 9.489 33.258 -13.559 1.00 93.38 654 ALA A N 1
ATOM 5185 C CA . ALA A 1 654 ? 9.159 33.699 -12.207 1.00 93.38 654 ALA A CA 1
ATOM 5186 C C . ALA A 1 654 ? 9.982 34.923 -11.792 1.00 93.38 654 ALA A C 1
ATOM 5188 O O . ALA A 1 654 ? 9.418 35.880 -11.264 1.00 93.38 654 ALA A O 1
ATOM 5189 N N . ARG A 1 655 ? 11.287 34.954 -12.104 1.00 93.56 655 ARG A N 1
ATOM 5190 C CA . ARG A 1 655 ? 12.132 36.134 -11.858 1.00 93.56 655 ARG A CA 1
ATOM 5191 C C . ARG A 1 655 ? 11.612 37.358 -12.616 1.00 93.56 655 ARG A C 1
ATOM 5193 O O . ARG A 1 655 ? 11.414 38.399 -11.996 1.00 93.56 655 ARG A O 1
ATOM 5200 N N . LYS A 1 656 ? 11.344 37.237 -13.924 1.00 94.62 656 LYS A N 1
ATOM 5201 C CA . LYS A 1 656 ? 10.792 38.334 -14.747 1.00 94.62 656 LYS A CA 1
ATOM 5202 C C . LYS A 1 656 ? 9.442 38.831 -14.213 1.00 94.62 656 LYS A C 1
ATOM 5204 O O . LYS A 1 656 ? 9.237 40.035 -14.103 1.00 94.62 656 LYS A O 1
ATOM 5209 N N . LEU A 1 657 ? 8.549 37.914 -13.834 1.00 96.56 657 LEU A N 1
ATOM 5210 C CA . LEU A 1 657 ? 7.241 38.254 -13.271 1.00 96.56 657 LEU A CA 1
ATOM 5211 C C . LEU A 1 657 ? 7.379 39.003 -11.940 1.00 96.56 657 LEU A C 1
ATOM 5213 O O . LEU A 1 657 ? 6.703 40.001 -11.720 1.00 96.56 657 LEU A O 1
ATOM 5217 N N . LEU A 1 658 ? 8.284 38.567 -11.059 1.00 95.31 658 LEU A N 1
ATOM 5218 C CA . LEU A 1 658 ? 8.537 39.242 -9.784 1.00 95.31 658 LEU A CA 1
ATOM 5219 C C . LEU A 1 658 ? 9.187 40.625 -9.966 1.00 95.31 658 LEU A C 1
ATOM 5221 O O . LEU A 1 658 ? 8.876 41.533 -9.191 1.00 95.31 658 LEU A O 1
ATOM 5225 N N . GLN A 1 659 ? 10.021 40.820 -10.997 1.00 93.75 659 GLN A N 1
ATOM 5226 C CA . GLN A 1 659 ? 10.545 42.140 -11.380 1.00 93.75 659 GLN A CA 1
ATOM 5227 C C . GLN A 1 659 ? 9.402 43.099 -11.743 1.00 93.75 659 GLN A C 1
ATOM 5229 O O . GLN A 1 659 ? 9.293 44.170 -11.151 1.00 93.75 659 GLN A O 1
ATOM 5234 N N . GLU A 1 660 ? 8.512 42.692 -12.651 1.00 95.44 660 GLU A N 1
ATOM 5235 C CA . GLU A 1 660 ? 7.357 43.497 -13.070 1.00 95.44 660 GLU A CA 1
ATOM 5236 C C . GLU A 1 660 ? 6.393 43.778 -11.906 1.00 95.44 660 GLU A C 1
ATOM 5238 O O . GLU A 1 660 ? 6.041 44.929 -11.631 1.00 95.44 660 GLU A O 1
ATOM 5243 N N . LEU A 1 661 ? 6.008 42.729 -11.169 1.00 96.75 661 LEU A N 1
ATOM 5244 C CA . LEU A 1 661 ? 5.101 42.848 -10.032 1.00 96.75 661 LEU A CA 1
ATOM 5245 C C . LEU A 1 661 ? 5.637 43.838 -8.997 1.00 96.75 661 LEU A C 1
ATOM 5247 O O . LEU A 1 661 ? 4.877 44.680 -8.529 1.00 96.75 661 LEU A O 1
ATOM 5251 N N . THR A 1 662 ? 6.920 43.773 -8.634 1.00 93.94 662 THR A N 1
ATOM 5252 C CA . THR A 1 662 ? 7.486 44.660 -7.599 1.00 93.94 662 THR A CA 1
ATOM 5253 C C . THR A 1 662 ? 7.765 46.085 -8.085 1.00 93.94 662 THR A C 1
ATOM 5255 O O . THR A 1 662 ? 7.736 47.005 -7.262 1.00 93.94 662 THR A O 1
ATOM 5258 N N . ALA A 1 663 ? 7.965 46.292 -9.392 1.00 92.38 663 ALA A N 1
ATOM 5259 C CA . ALA A 1 663 ? 8.142 47.615 -9.987 1.00 92.38 663 ALA A CA 1
ATOM 5260 C C . ALA A 1 663 ? 6.844 48.444 -9.978 1.00 92.38 663 ALA A C 1
ATOM 5262 O O . ALA A 1 663 ? 6.844 49.577 -9.484 1.00 92.38 663 ALA A O 1
ATOM 5263 N N . ASP A 1 664 ? 5.734 47.880 -10.469 1.00 92.94 664 ASP A N 1
ATOM 5264 C CA . ASP A 1 664 ? 4.555 48.670 -10.866 1.00 92.94 664 ASP A CA 1
ATOM 5265 C C . ASP A 1 664 ? 3.272 48.391 -10.060 1.00 92.94 664 ASP A C 1
ATOM 5267 O O . ASP A 1 664 ? 2.401 49.269 -9.945 1.00 92.94 664 ASP A O 1
ATOM 5271 N N . TYR A 1 665 ? 3.171 47.215 -9.431 1.00 96.75 665 TYR A N 1
ATOM 5272 C CA . TYR A 1 665 ? 1.932 46.725 -8.810 1.00 96.75 665 TYR A CA 1
ATOM 5273 C C . TYR A 1 665 ? 2.042 46.535 -7.290 1.00 96.75 665 TYR A C 1
ATOM 5275 O O . TYR A 1 665 ? 1.260 47.098 -6.527 1.00 96.75 665 TYR A O 1
ATOM 5283 N N . LEU A 1 666 ? 3.044 45.787 -6.837 1.00 95.69 666 LEU A N 1
ATOM 5284 C CA . LEU A 1 666 ? 3.265 45.329 -5.465 1.00 95.69 666 LEU A CA 1
ATOM 5285 C C . LEU A 1 666 ? 4.514 45.986 -4.862 1.00 95.69 666 LEU A C 1
ATOM 5287 O O . LEU A 1 666 ? 5.461 45.315 -4.447 1.00 95.69 666 LEU A O 1
ATOM 5291 N N . LYS A 1 667 ? 4.505 47.323 -4.813 1.00 91.00 667 LYS A N 1
ATOM 5292 C CA . LYS A 1 667 ? 5.637 48.133 -4.337 1.00 91.00 667 LYS A CA 1
ATOM 5293 C C . LYS A 1 667 ? 5.989 47.804 -2.884 1.00 91.00 667 LYS A C 1
ATOM 5295 O O . LYS A 1 667 ? 5.161 47.938 -1.979 1.00 91.00 667 LYS A O 1
ATOM 5300 N N . LEU A 1 668 ? 7.232 47.378 -2.673 1.00 90.25 668 LEU A N 1
ATOM 5301 C CA . LEU A 1 668 ? 7.743 46.948 -1.375 1.00 90.25 668 LEU A CA 1
ATOM 5302 C C . LEU A 1 668 ? 8.286 48.121 -0.550 1.00 90.25 668 LEU A C 1
ATOM 5304 O O . LEU A 1 668 ? 8.735 49.138 -1.074 1.00 90.25 668 LEU A O 1
ATOM 5308 N N . THR A 1 669 ? 8.277 47.941 0.768 1.00 85.69 669 THR A N 1
ATOM 5309 C CA . THR A 1 669 ? 9.024 48.764 1.727 1.00 85.69 669 THR A CA 1
ATOM 5310 C C . THR A 1 669 ? 10.072 47.897 2.424 1.00 85.69 669 THR A C 1
ATOM 5312 O O . THR A 1 669 ? 10.022 46.672 2.327 1.00 85.69 669 THR A O 1
ATOM 5315 N N . SER A 1 670 ? 10.946 48.501 3.233 1.00 77.75 670 SER A N 1
ATOM 5316 C CA . SER A 1 670 ? 11.883 47.774 4.110 1.00 77.75 670 SER A CA 1
ATOM 5317 C C . SER A 1 670 ? 11.217 46.822 5.121 1.00 77.75 670 SER A C 1
ATOM 5319 O O . SER A 1 670 ? 11.903 46.046 5.780 1.00 77.75 670 SER A O 1
ATOM 5321 N N . HIS A 1 671 ? 9.886 46.878 5.254 1.00 77.56 671 HIS A N 1
ATOM 5322 C CA . HIS A 1 671 ? 9.066 46.005 6.098 1.00 77.56 671 HIS A CA 1
ATOM 5323 C C . HIS A 1 671 ? 8.117 45.118 5.257 1.00 77.56 671 HIS A C 1
ATOM 5325 O O . HIS A 1 671 ? 7.074 44.675 5.748 1.00 77.56 671 HIS A O 1
ATOM 5331 N N . GLY A 1 672 ? 8.432 44.907 3.974 1.00 87.38 672 GLY A N 1
ATOM 5332 C CA . GLY A 1 672 ? 7.581 44.211 3.010 1.00 87.38 672 GLY A CA 1
ATOM 5333 C C . GLY A 1 672 ? 6.375 45.047 2.572 1.00 87.38 672 GLY A C 1
ATOM 5334 O O . GLY A 1 672 ? 6.465 46.269 2.423 1.00 87.38 672 GLY A O 1
ATOM 5335 N N . ILE A 1 673 ? 5.236 44.381 2.357 1.00 92.81 673 ILE A N 1
ATOM 5336 C CA . ILE A 1 673 ? 3.995 44.979 1.843 1.00 92.81 673 ILE A CA 1
ATOM 5337 C C . ILE A 1 673 ? 2.790 44.682 2.752 1.00 92.81 673 ILE A C 1
ATOM 5339 O O . ILE A 1 673 ? 2.634 43.586 3.300 1.00 92.81 673 ILE A O 1
ATOM 5343 N N . GLY A 1 674 ? 1.938 45.694 2.951 1.00 93.81 674 GLY A N 1
ATOM 5344 C CA . GLY A 1 674 ? 0.715 45.602 3.758 1.00 93.81 674 GLY A CA 1
ATOM 5345 C C . GLY A 1 674 ? -0.526 45.193 2.946 1.00 93.81 674 GLY A C 1
ATOM 5346 O O . GLY A 1 674 ? -0.506 45.307 1.723 1.00 93.81 674 GLY A O 1
ATOM 5347 N N . PRO A 1 675 ? -1.633 44.780 3.600 1.00 95.31 675 PRO A N 1
ATOM 5348 C CA . PRO A 1 675 ? -2.807 44.229 2.913 1.00 95.31 675 PRO A CA 1
ATOM 5349 C C . PRO A 1 675 ? -3.429 45.146 1.860 1.00 95.31 675 PRO A C 1
ATOM 5351 O O . PRO A 1 675 ? -3.798 44.667 0.797 1.00 95.31 675 PRO A O 1
ATOM 5354 N N . ALA A 1 676 ? -3.476 46.460 2.112 1.00 95.06 676 ALA A N 1
ATOM 5355 C CA . ALA A 1 676 ? -3.945 47.436 1.126 1.00 95.06 676 ALA A CA 1
ATOM 5356 C C . ALA A 1 676 ? -3.102 47.426 -0.163 1.00 95.06 676 ALA A C 1
ATOM 5358 O O . ALA A 1 676 ? -3.659 47.495 -1.250 1.00 95.06 676 ALA A O 1
ATOM 5359 N N . GLY A 1 677 ? -1.774 47.311 -0.040 1.00 96.12 677 GLY A N 1
ATOM 5360 C CA . GLY A 1 677 ? -0.866 47.280 -1.187 1.00 96.12 677 GLY A CA 1
ATOM 5361 C C . GLY A 1 677 ? -0.955 45.974 -1.972 1.00 96.12 677 GLY A C 1
ATOM 5362 O O . GLY A 1 677 ? -0.931 46.009 -3.195 1.00 96.12 677 GLY A O 1
ATOM 5363 N N . VAL A 1 678 ? -1.114 44.834 -1.286 1.00 97.25 678 VAL A N 1
ATOM 5364 C CA . VAL A 1 678 ? -1.313 43.546 -1.971 1.00 97.25 678 VAL A CA 1
ATOM 5365 C C . VAL A 1 678 ? -2.660 43.518 -2.690 1.00 97.25 678 VAL A C 1
ATOM 5367 O O . VAL A 1 678 ? -2.697 43.195 -3.869 1.00 97.25 678 VAL A O 1
ATOM 5370 N N . ALA A 1 679 ? -3.750 43.908 -2.024 1.00 97.62 679 ALA A N 1
ATOM 5371 C CA . ALA A 1 679 ? -5.082 43.899 -2.625 1.00 97.62 679 ALA A CA 1
ATOM 5372 C C . ALA A 1 679 ? -5.189 44.845 -3.839 1.00 97.62 679 ALA A C 1
ATOM 5374 O O . ALA A 1 679 ? -5.680 44.430 -4.885 1.00 97.62 679 ALA A O 1
ATOM 5375 N N . GLU A 1 680 ? -4.662 46.071 -3.733 1.00 97.75 680 GLU A N 1
ATOM 5376 C CA . GLU A 1 680 ? -4.639 47.038 -4.842 1.00 97.75 680 GLU A CA 1
ATOM 5377 C C . GLU A 1 680 ? -3.737 46.573 -5.994 1.00 97.75 680 GLU A C 1
ATOM 5379 O O . GLU A 1 680 ? -4.133 46.652 -7.153 1.00 97.75 680 GLU A O 1
ATOM 5384 N N . GLY A 1 681 ? -2.539 46.054 -5.700 1.00 97.69 681 GLY A N 1
ATOM 5385 C CA . GLY A 1 681 ? -1.613 45.580 -6.730 1.00 97.69 681 GLY A CA 1
ATOM 5386 C C . GLY A 1 681 ? -2.137 44.365 -7.496 1.00 97.69 681 GLY A C 1
ATOM 5387 O O . GLY A 1 681 ? -2.024 44.328 -8.717 1.00 97.69 681 GLY A O 1
ATOM 5388 N N . VAL A 1 682 ? -2.767 43.414 -6.797 1.00 98.12 682 VAL A N 1
ATOM 5389 C CA . VAL A 1 682 ? -3.449 42.257 -7.400 1.00 98.12 682 VAL A CA 1
ATOM 5390 C C . VAL A 1 682 ? -4.611 42.701 -8.286 1.00 98.12 682 VAL A C 1
ATOM 5392 O O . VAL A 1 682 ? -4.695 42.272 -9.436 1.00 98.12 682 VAL A O 1
ATOM 5395 N N . TYR A 1 683 ? -5.481 43.576 -7.768 1.00 97.94 683 TYR A N 1
ATOM 5396 C CA . TYR A 1 683 ? -6.620 44.110 -8.512 1.00 97.94 683 TYR A CA 1
ATOM 5397 C C . TYR A 1 683 ? -6.160 44.815 -9.793 1.00 97.94 683 TYR A C 1
ATOM 5399 O O . TYR A 1 683 ? -6.644 44.495 -10.878 1.00 97.94 683 TYR A O 1
ATOM 5407 N N . ARG A 1 684 ? -5.183 45.725 -9.688 1.00 98.00 684 ARG A N 1
ATOM 5408 C CA . ARG A 1 684 ? -4.633 46.444 -10.842 1.00 98.00 684 ARG A CA 1
ATOM 5409 C C . ARG A 1 684 ? -3.993 45.503 -11.860 1.00 98.00 684 ARG A C 1
ATOM 5411 O O . ARG A 1 684 ? -4.323 45.606 -13.030 1.00 98.00 684 ARG A O 1
ATOM 5418 N N . PHE A 1 685 ? -3.147 44.564 -11.429 1.00 98.31 685 PHE A N 1
ATOM 5419 C CA . PHE A 1 685 ? -2.459 43.648 -12.347 1.00 98.31 685 PHE A CA 1
ATOM 5420 C C . PHE A 1 685 ? -3.437 42.812 -13.179 1.00 98.31 685 PHE A C 1
ATOM 5422 O O . PHE A 1 685 ? -3.292 42.726 -14.394 1.00 98.31 685 PHE A O 1
ATOM 5429 N N . LEU A 1 686 ? -4.451 42.215 -12.545 1.00 97.69 686 LEU A N 1
ATOM 5430 C CA . LEU A 1 686 ? -5.414 41.373 -13.259 1.00 97.69 686 LEU A CA 1
ATOM 5431 C C . LEU A 1 686 ? -6.279 42.195 -14.224 1.00 97.69 686 LEU A C 1
ATOM 5433 O O . LEU A 1 686 ? -6.432 41.796 -15.376 1.00 97.69 686 LEU A O 1
ATOM 5437 N N . ASN A 1 687 ? -6.756 43.375 -13.810 1.00 94.94 687 ASN A N 1
ATOM 5438 C CA . ASN A 1 687 ? -7.524 44.257 -14.693 1.00 94.94 687 ASN A CA 1
ATOM 5439 C C . ASN A 1 687 ? -6.681 44.787 -15.870 1.00 94.94 687 ASN A C 1
ATOM 5441 O O . ASN A 1 687 ? -7.150 44.746 -17.007 1.00 94.94 687 ASN A O 1
ATOM 5445 N N . ASP A 1 688 ? -5.431 45.202 -15.634 1.00 96.56 688 ASP A N 1
ATOM 5446 C CA . ASP A 1 688 ? -4.508 45.669 -16.683 1.00 96.56 688 ASP A CA 1
ATOM 5447 C C . ASP A 1 688 ? -4.159 44.539 -17.684 1.00 96.56 688 ASP A C 1
ATOM 5449 O O . ASP A 1 688 ? -3.876 44.808 -18.853 1.00 96.56 688 ASP A O 1
ATOM 5453 N N . ARG A 1 689 ? -4.240 43.266 -17.261 1.00 95.25 689 ARG A N 1
ATOM 5454 C CA . ARG A 1 689 ? -4.094 42.068 -18.114 1.00 95.25 689 ARG A CA 1
ATOM 5455 C C . ARG A 1 689 ? -5.407 41.559 -18.732 1.00 95.25 689 ARG A C 1
ATOM 5457 O O . ARG A 1 689 ? -5.388 40.531 -19.401 1.00 95.25 689 ARG A O 1
ATOM 5464 N N . GLY A 1 690 ? -6.528 42.261 -18.554 1.00 94.06 690 GLY A N 1
ATOM 5465 C CA . GLY A 1 690 ? -7.820 41.896 -19.154 1.00 94.06 690 GLY A CA 1
ATOM 5466 C C . GLY A 1 690 ? -8.625 40.835 -18.394 1.00 94.06 690 GLY A C 1
ATOM 5467 O O . GLY A 1 690 ? -9.579 40.294 -18.946 1.00 94.06 690 GLY A O 1
ATOM 5468 N N . TYR A 1 691 ? -8.273 40.560 -17.136 1.00 93.56 691 TYR A N 1
ATOM 5469 C CA . TYR A 1 691 ? -8.977 39.644 -16.237 1.00 93.56 691 TYR A CA 1
ATOM 5470 C C . TYR A 1 691 ? -9.742 40.444 -15.168 1.00 93.56 691 TYR A C 1
ATOM 5472 O O . TYR A 1 691 ? -9.199 40.694 -14.084 1.00 93.56 691 TYR A O 1
ATOM 5480 N N . PRO A 1 692 ? -10.986 40.887 -15.448 1.00 93.06 692 PRO A N 1
ATOM 5481 C CA . PRO A 1 692 ? -11.800 41.587 -14.461 1.00 93.06 692 PRO A CA 1
ATOM 5482 C C . PRO A 1 692 ? -12.005 40.704 -13.229 1.00 93.06 692 PRO A C 1
ATOM 5484 O O . PRO A 1 692 ? -12.248 39.497 -13.321 1.00 93.06 692 PRO A O 1
ATOM 5487 N N . CYS A 1 693 ? -11.841 41.300 -12.050 1.00 94.88 693 CYS A N 1
ATOM 5488 C CA . CYS A 1 693 ? -11.878 40.561 -10.799 1.00 94.88 693 CYS A CA 1
ATOM 5489 C C . CYS A 1 693 ? -12.358 41.409 -9.625 1.00 94.88 693 CYS A C 1
ATOM 5491 O O . CYS A 1 693 ? -12.089 42.610 -9.518 1.00 94.88 693 CYS A O 1
ATOM 5493 N N . ARG A 1 694 ? -12.994 40.733 -8.670 1.00 95.81 694 ARG A N 1
ATOM 5494 C CA . ARG A 1 694 ? -13.324 41.272 -7.357 1.00 95.81 694 ARG A CA 1
ATOM 5495 C C . ARG A 1 694 ? -12.278 40.832 -6.340 1.00 95.81 694 ARG A C 1
ATOM 5497 O O . ARG A 1 694 ? -12.041 39.641 -6.147 1.00 95.81 694 ARG A O 1
ATOM 5504 N N . VAL A 1 695 ? -11.716 41.796 -5.617 1.00 97.62 695 VAL A N 1
ATOM 5505 C CA . VAL A 1 695 ? -10.797 41.542 -4.500 1.00 97.62 695 VAL A CA 1
ATOM 5506 C C . VAL A 1 695 ? -11.486 41.878 -3.174 1.00 97.62 695 VAL A C 1
ATOM 5508 O O . VAL A 1 695 ? -12.021 42.971 -3.003 1.00 97.62 695 VAL A O 1
ATOM 5511 N N . GLU A 1 696 ? -11.485 40.944 -2.220 1.00 97.81 696 GLU A N 1
ATOM 5512 C CA . GLU A 1 696 ? -12.052 41.128 -0.875 1.00 97.81 696 GLU A CA 1
ATOM 5513 C C . GLU A 1 696 ? -11.018 40.770 0.200 1.00 97.81 696 GLU A C 1
ATOM 5515 O O . GLU A 1 696 ? -10.511 39.651 0.249 1.00 97.81 696 GLU A O 1
ATOM 5520 N N . TRP A 1 697 ? -10.742 41.705 1.109 1.00 97.62 697 TRP A N 1
ATOM 5521 C CA . TRP A 1 697 ? -9.947 41.472 2.313 1.00 97.62 697 TRP A CA 1
ATOM 5522 C C . TRP A 1 697 ? -10.842 41.319 3.540 1.00 97.62 697 TRP A C 1
ATOM 5524 O O . TRP A 1 697 ? -11.614 42.224 3.876 1.00 97.62 697 TRP A O 1
ATOM 5534 N N . ARG A 1 698 ? -10.647 40.226 4.283 1.00 96.94 698 ARG A N 1
ATOM 5535 C CA . ARG A 1 698 ? -11.152 40.075 5.655 1.00 96.94 698 ARG A CA 1
ATOM 5536 C C . ARG A 1 698 ? -9.988 39.899 6.609 1.00 96.94 698 ARG A C 1
ATOM 5538 O O . ARG A 1 698 ? -9.196 38.976 6.457 1.00 96.94 698 ARG A O 1
ATOM 5545 N N . GLY A 1 699 ? -9.894 40.776 7.599 1.00 93.62 699 GLY A N 1
ATOM 5546 C CA . GLY A 1 699 ? -8.811 40.784 8.575 1.00 93.62 699 GLY A CA 1
ATOM 5547 C C . GLY A 1 699 ? -8.837 42.038 9.441 1.00 93.62 699 GLY A C 1
ATOM 5548 O O . GLY A 1 699 ? -9.500 43.024 9.110 1.00 93.62 699 GLY A O 1
ATOM 5549 N N . TRP A 1 700 ? -8.100 42.015 10.551 1.00 92.12 700 TRP A N 1
ATOM 5550 C CA . TRP A 1 700 ? -8.077 43.126 11.515 1.00 92.12 700 TRP A CA 1
ATOM 5551 C C . TRP A 1 700 ? -7.221 44.315 11.038 1.00 92.12 700 TRP A C 1
ATOM 5553 O O . TRP A 1 700 ? -7.388 45.447 11.498 1.00 92.12 700 TRP A O 1
ATOM 5563 N N . ARG A 1 701 ? -6.310 44.081 10.084 1.00 91.88 701 ARG A N 1
ATOM 5564 C CA . ARG A 1 701 ? -5.474 45.120 9.459 1.00 91.88 701 ARG A CA 1
ATOM 5565 C C . ARG A 1 701 ? -6.255 45.890 8.378 1.00 91.88 701 ARG A C 1
ATOM 5567 O O . ARG A 1 701 ? -7.191 45.363 7.780 1.00 91.88 701 ARG A O 1
ATOM 5574 N N . ARG A 1 702 ? -5.869 47.142 8.095 1.00 89.00 702 ARG A N 1
ATOM 5575 C CA . ARG A 1 702 ? -6.508 47.981 7.058 1.00 89.00 702 ARG A CA 1
ATOM 5576 C C . ARG A 1 702 ? -6.115 47.506 5.652 1.00 89.00 702 ARG A C 1
ATOM 5578 O O . ARG A 1 702 ? -4.933 47.273 5.398 1.00 89.00 702 ARG A O 1
ATOM 5585 N N . ALA A 1 703 ? -7.087 47.464 4.738 1.00 90.38 703 ALA A N 1
ATOM 5586 C CA . ALA A 1 703 ? -6.894 47.113 3.325 1.00 90.38 703 ALA A CA 1
ATOM 5587 C C . ALA A 1 703 ? -7.536 48.113 2.338 1.00 90.38 703 ALA A C 1
ATOM 5589 O O . ALA A 1 703 ? -7.859 47.756 1.210 1.00 90.38 703 ALA A O 1
ATOM 5590 N N . GLY A 1 704 ? -7.741 49.367 2.758 1.00 91.12 704 GLY A N 1
ATOM 5591 C CA . GLY A 1 704 ? -8.376 50.388 1.917 1.00 91.12 704 GLY A CA 1
ATOM 5592 C C . GLY A 1 704 ? -9.796 49.994 1.497 1.00 91.12 704 GLY A C 1
ATOM 5593 O O . GLY A 1 704 ? -10.553 49.471 2.315 1.00 91.12 704 GLY A O 1
ATOM 5594 N N . GLN A 1 705 ? -10.125 50.234 0.226 1.00 93.19 705 GLN A N 1
ATOM 5595 C CA . GLN A 1 705 ? -11.435 49.953 -0.377 1.00 93.19 705 GLN A CA 1
ATOM 5596 C C . GLN A 1 705 ? -11.825 48.465 -0.395 1.00 93.19 705 GLN A C 1
ATOM 5598 O O . GLN A 1 705 ? -13.008 48.148 -0.367 1.00 93.19 705 GLN A O 1
ATOM 5603 N N . PHE A 1 706 ? -10.853 47.549 -0.365 1.00 96.25 706 PHE A N 1
ATOM 5604 C CA . PHE A 1 706 ? -11.108 46.102 -0.407 1.00 96.25 706 PHE A CA 1
ATOM 5605 C C . PHE A 1 706 ? -11.523 45.511 0.948 1.00 96.25 706 PHE A C 1
ATOM 5607 O O . PHE A 1 706 ? -11.795 44.314 1.040 1.00 96.25 706 PHE A O 1
ATOM 5614 N N . ARG A 1 707 ? -11.528 46.305 2.029 1.00 94.06 707 ARG A N 1
ATOM 5615 C CA . ARG A 1 707 ? -11.857 45.817 3.374 1.00 94.06 707 ARG A CA 1
ATOM 5616 C C . ARG A 1 707 ? -13.351 45.517 3.499 1.00 94.06 707 ARG A C 1
ATOM 5618 O O . ARG A 1 707 ? -14.189 46.400 3.370 1.00 94.06 707 ARG A O 1
ATOM 5625 N N . SER A 1 708 ? -13.655 44.280 3.866 1.00 92.25 708 SER A N 1
ATOM 5626 C CA . SER A 1 708 ? -14.987 43.823 4.248 1.00 92.25 708 SER A CA 1
ATOM 5627 C C . SER A 1 708 ? -15.142 43.874 5.772 1.00 92.25 708 SER A C 1
ATOM 5629 O O . SER A 1 708 ? -14.238 43.474 6.505 1.00 92.25 708 SER A O 1
ATOM 5631 N N . GLU A 1 709 ? -16.289 44.356 6.261 1.00 86.69 709 GLU A N 1
ATOM 5632 C CA . GLU A 1 709 ? -16.638 44.320 7.696 1.00 86.69 709 GLU A CA 1
ATOM 5633 C C . GLU A 1 709 ? -17.197 42.948 8.130 1.00 86.69 709 GLU A C 1
ATOM 5635 O O . GLU A 1 709 ? -17.508 42.735 9.302 1.00 86.69 709 GLU A O 1
ATOM 5640 N N . LYS A 1 710 ? -17.327 41.989 7.200 1.00 88.12 710 LYS A N 1
ATOM 5641 C CA . LYS A 1 710 ? -17.703 40.608 7.530 1.00 88.12 710 LYS A CA 1
ATOM 5642 C C . LYS A 1 710 ? -16.534 39.905 8.240 1.00 88.12 710 LYS A C 1
ATOM 5644 O O . LYS A 1 710 ? -15.391 40.040 7.796 1.00 88.12 710 LYS A O 1
ATOM 5649 N N . PRO A 1 711 ? -16.788 39.110 9.295 1.00 84.00 711 PRO A N 1
ATOM 5650 C CA . PRO A 1 711 ? -15.732 38.373 9.976 1.00 84.00 711 PRO A CA 1
ATOM 5651 C C . PRO A 1 711 ? -15.112 37.299 9.071 1.00 84.00 711 PRO A C 1
ATOM 5653 O O . PRO A 1 711 ? -15.728 36.811 8.113 1.00 84.00 711 PRO A O 1
ATOM 5656 N N . LEU A 1 712 ? -13.889 36.895 9.416 1.00 90.25 712 LEU A N 1
ATOM 5657 C CA . LEU A 1 712 ? -13.322 35.641 8.931 1.00 90.25 712 LEU A CA 1
ATOM 5658 C C . LEU A 1 712 ? -14.153 34.474 9.467 1.00 90.25 712 LEU A C 1
ATOM 5660 O O . LEU A 1 712 ? -14.498 34.431 10.646 1.00 90.25 712 LEU A O 1
ATOM 5664 N N . SER A 1 713 ? -14.427 33.506 8.604 1.00 89.50 713 SER A N 1
ATOM 5665 C CA . SER A 1 713 ? -14.984 32.215 8.985 1.00 89.50 713 SER A CA 1
ATOM 5666 C C . SER A 1 713 ? -14.299 31.129 8.171 1.00 89.50 713 SER A C 1
ATOM 5668 O O . SER A 1 713 ? -13.944 31.345 7.010 1.00 89.50 713 SER A O 1
ATOM 5670 N N . ILE A 1 714 ? -14.120 29.959 8.779 1.00 88.25 714 ILE A N 1
ATOM 5671 C CA . ILE A 1 714 ? -13.476 28.812 8.137 1.00 88.25 714 ILE A CA 1
ATOM 5672 C C . ILE A 1 714 ? -14.144 28.452 6.787 1.00 88.25 714 ILE A C 1
ATOM 5674 O O . ILE A 1 714 ? -13.411 28.348 5.802 1.00 88.25 714 ILE A O 1
ATOM 5678 N N . PRO A 1 715 ? -15.491 28.378 6.662 1.00 85.50 715 PRO A N 1
ATOM 5679 C CA . PRO A 1 715 ? -16.137 28.112 5.374 1.00 85.50 715 PRO A CA 1
ATOM 5680 C C . PRO A 1 715 ? -15.819 29.157 4.300 1.00 85.50 715 PRO A C 1
ATOM 5682 O O . PRO A 1 715 ? -15.546 28.792 3.161 1.00 85.50 715 PRO A O 1
ATOM 5685 N N . TRP A 1 716 ? -15.782 30.452 4.644 1.00 93.06 716 TRP A N 1
ATOM 5686 C CA . TRP A 1 716 ? -15.449 31.492 3.665 1.00 93.06 716 TRP A CA 1
ATOM 5687 C C . TRP A 1 716 ? -13.982 31.426 3.222 1.00 93.06 716 TRP A C 1
ATOM 5689 O O . TRP A 1 716 ? -13.691 31.670 2.052 1.00 93.06 716 TRP A O 1
ATOM 5699 N N . ILE A 1 717 ? -13.060 31.061 4.119 1.00 95.12 717 ILE A N 1
ATOM 5700 C CA . ILE A 1 717 ? -11.648 30.845 3.766 1.00 95.12 717 ILE A CA 1
ATOM 5701 C C . ILE A 1 717 ? -11.532 29.676 2.774 1.00 95.12 717 ILE A C 1
ATOM 5703 O O . ILE A 1 717 ? -10.878 29.827 1.746 1.00 95.12 717 ILE A O 1
ATOM 5707 N N . CYS A 1 718 ? -12.243 28.568 3.011 1.00 91.62 718 CYS A N 1
ATOM 5708 C CA . CYS A 1 718 ? -12.285 27.419 2.097 1.00 91.62 718 CYS A CA 1
ATOM 5709 C C . CYS A 1 718 ? -12.887 27.795 0.728 1.00 91.62 718 CYS A C 1
ATOM 5711 O O . CYS A 1 718 ? -12.283 27.546 -0.313 1.00 91.62 718 CYS A O 1
ATOM 5713 N N . GLN A 1 719 ? -14.019 28.509 0.711 1.00 88.31 719 GLN A N 1
ATOM 5714 C CA . GLN A 1 719 ? -14.616 29.044 -0.521 1.00 88.31 719 GLN A CA 1
ATOM 5715 C C . GLN A 1 719 ? -13.679 29.985 -1.298 1.00 88.31 719 GLN A C 1
ATOM 5717 O O . GLN A 1 719 ? -13.824 30.126 -2.509 1.00 88.31 719 GLN A O 1
ATOM 5722 N N . SER A 1 720 ? -12.721 30.636 -0.633 1.00 94.75 720 SER A N 1
ATOM 5723 C CA . SER A 1 720 ? -11.830 31.618 -1.266 1.00 94.75 720 SER A CA 1
ATOM 5724 C C . SER A 1 720 ? -10.759 31.003 -2.176 1.00 94.75 720 SER A C 1
ATOM 5726 O O . SER A 1 720 ? -10.053 31.755 -2.837 1.00 94.75 720 SER A O 1
ATOM 5728 N N . VAL A 1 721 ? -10.646 29.671 -2.252 1.00 94.38 721 VAL A N 1
ATOM 5729 C CA . VAL A 1 721 ? -9.784 28.967 -3.225 1.00 94.38 721 VAL A CA 1
ATOM 5730 C C . VAL A 1 721 ? -10.576 28.138 -4.254 1.00 94.38 721 VAL A C 1
ATOM 5732 O O . VAL A 1 721 ? -9.996 27.603 -5.197 1.00 94.38 721 VAL A O 1
ATOM 5735 N N . MET A 1 722 ? -11.905 28.060 -4.133 1.00 88.56 722 MET A N 1
ATOM 5736 C CA . MET A 1 722 ? -12.764 27.260 -5.018 1.00 88.56 722 MET A CA 1
ATOM 5737 C C . MET A 1 722 ? -13.050 27.942 -6.365 1.00 88.56 722 MET A C 1
ATOM 5739 O O . MET A 1 722 ? -13.217 29.157 -6.431 1.00 88.56 722 MET A O 1
ATOM 5743 N N . GLY A 1 723 ? -13.188 27.153 -7.437 1.00 86.44 723 GLY A N 1
ATOM 5744 C CA . GLY A 1 723 ? -13.621 27.634 -8.758 1.00 86.44 723 GLY A CA 1
ATOM 5745 C C . GLY A 1 723 ? -12.757 28.791 -9.273 1.00 86.44 723 GLY A C 1
ATOM 5746 O O . GLY A 1 723 ? -11.531 28.698 -9.257 1.00 86.44 723 GLY A O 1
ATOM 5747 N N . ASN A 1 724 ? -13.384 29.906 -9.648 1.00 90.00 724 ASN A N 1
ATOM 5748 C CA . ASN A 1 724 ? -12.699 31.120 -10.113 1.00 90.00 724 ASN A CA 1
ATOM 5749 C C . ASN A 1 724 ? -12.105 31.987 -8.974 1.00 90.00 724 ASN A C 1
ATOM 5751 O O . ASN A 1 724 ? -11.526 33.039 -9.248 1.00 90.00 724 ASN A O 1
ATOM 5755 N N . SER A 1 725 ? -12.224 31.571 -7.702 1.00 94.94 725 SER A N 1
ATOM 5756 C CA . SER A 1 725 ? -11.655 32.276 -6.541 1.00 94.94 725 SER A CA 1
ATOM 5757 C C . SER A 1 725 ? -10.264 31.771 -6.140 1.00 94.94 725 SER A C 1
ATOM 5759 O O . SER A 1 725 ? -10.005 30.572 -6.112 1.00 94.94 725 SER A O 1
ATOM 5761 N N . TRP A 1 726 ? -9.369 32.683 -5.780 1.00 97.94 726 TRP A N 1
ATOM 5762 C CA . TRP A 1 726 ? -7.989 32.435 -5.355 1.00 97.94 726 TRP A CA 1
ATOM 5763 C C . TRP A 1 726 ? -7.691 33.206 -4.069 1.00 97.94 726 TRP A C 1
ATOM 5765 O O . TRP A 1 726 ? -8.301 34.250 -3.832 1.00 97.94 726 TRP A O 1
ATOM 5775 N N . ALA A 1 727 ? -6.753 32.736 -3.240 1.00 98.12 727 ALA A N 1
ATOM 5776 C CA . ALA A 1 727 ? -6.518 33.372 -1.946 1.00 98.12 727 ALA A CA 1
ATOM 5777 C C . ALA A 1 727 ? -5.057 33.442 -1.490 1.00 98.12 727 ALA A C 1
ATOM 5779 O O . ALA A 1 727 ? -4.261 32.525 -1.683 1.00 98.12 727 ALA A O 1
ATOM 5780 N N . ILE A 1 728 ? -4.744 34.545 -0.806 1.00 98.50 728 ILE A N 1
ATOM 5781 C CA . ILE A 1 728 ? -3.458 34.802 -0.152 1.00 98.50 728 ILE A CA 1
ATOM 5782 C C . ILE A 1 728 ? -3.729 35.097 1.328 1.00 98.50 728 ILE A C 1
ATOM 5784 O O . ILE A 1 728 ? -4.510 35.996 1.657 1.00 98.50 728 ILE A O 1
ATOM 5788 N N . LEU A 1 729 ? -3.088 34.355 2.232 1.00 98.44 729 LEU A N 1
ATOM 5789 C CA . LEU A 1 729 ? -3.232 34.536 3.678 1.00 98.44 729 LEU A CA 1
ATOM 5790 C C . LEU A 1 729 ? -2.148 35.485 4.193 1.00 98.44 729 LEU A C 1
ATOM 5792 O O . LEU A 1 729 ? -0.974 35.349 3.842 1.00 98.44 729 LEU A O 1
ATOM 5796 N N . ASN A 1 730 ? -2.522 36.396 5.092 1.00 98.06 730 ASN A N 1
ATOM 5797 C CA . ASN A 1 730 ? -1.571 37.150 5.898 1.00 98.06 730 ASN A CA 1
ATOM 5798 C C . ASN A 1 730 ? -1.422 36.494 7.270 1.00 98.06 730 ASN A C 1
ATOM 5800 O O . ASN A 1 730 ? -2.373 36.429 8.050 1.00 98.06 730 ASN A O 1
ATOM 5804 N N . VAL A 1 731 ? -0.212 36.046 7.573 1.00 97.69 731 VAL A N 1
ATOM 5805 C CA . VAL A 1 731 ? 0.141 35.405 8.839 1.00 97.69 731 VAL A CA 1
ATOM 5806 C C . VAL A 1 731 ? 0.897 36.414 9.696 1.00 97.69 731 VAL A C 1
ATOM 5808 O O . VAL A 1 731 ? 1.848 37.037 9.226 1.00 97.69 731 VAL A O 1
ATOM 5811 N N . GLY A 1 732 ? 0.493 36.598 10.947 1.00 97.06 732 GLY A N 1
ATOM 5812 C CA . GLY A 1 732 ? 1.240 37.383 11.926 1.00 97.06 732 GLY A CA 1
ATOM 5813 C C . GLY A 1 732 ? 2.115 36.482 12.797 1.00 97.06 732 GLY A C 1
ATOM 5814 O O . GLY A 1 732 ? 1.686 35.406 13.215 1.00 97.06 732 GLY A O 1
ATOM 5815 N N . TRP A 1 733 ? 3.335 36.935 13.094 1.00 97.19 733 TRP A N 1
ATOM 5816 C CA . TRP A 1 733 ? 4.238 36.285 14.049 1.00 97.19 733 TRP A CA 1
ATOM 5817 C C . TRP A 1 733 ? 4.071 36.924 15.424 1.00 97.19 733 TRP A C 1
ATOM 5819 O O . TRP A 1 733 ? 4.247 38.142 15.568 1.00 97.19 733 TRP A O 1
ATOM 5829 N N . TYR A 1 734 ? 3.738 36.106 16.423 1.00 97.44 734 TYR A N 1
ATOM 5830 C CA . TYR A 1 734 ? 3.376 36.559 17.762 1.00 97.44 734 TYR A CA 1
ATOM 5831 C C . TYR A 1 734 ? 4.239 35.918 18.844 1.00 97.44 734 TYR A C 1
ATOM 5833 O O . TYR A 1 734 ? 4.593 34.742 18.764 1.00 97.44 734 TYR A O 1
ATOM 5841 N N . ARG A 1 735 ? 4.515 36.698 19.892 1.00 97.00 735 ARG A N 1
ATOM 5842 C CA . ARG A 1 735 ? 4.910 36.183 21.205 1.00 97.00 735 ARG A CA 1
ATOM 5843 C C . ARG A 1 735 ? 3.727 36.218 22.164 1.00 97.00 735 ARG A C 1
ATOM 5845 O O . ARG A 1 735 ? 2.917 37.145 22.085 1.00 97.00 735 ARG A O 1
ATOM 5852 N N . TYR A 1 736 ? 3.623 35.234 23.046 1.00 96.06 736 TYR A N 1
ATOM 5853 C CA . TYR A 1 736 ? 2.515 35.084 23.984 1.00 96.06 736 TYR A CA 1
ATOM 5854 C C . TYR A 1 736 ? 2.946 35.400 25.421 1.00 96.06 736 TYR A C 1
ATOM 5856 O O . TYR A 1 736 ? 3.762 34.719 26.036 1.00 96.06 736 TYR A O 1
ATOM 5864 N N . GLU A 1 737 ? 2.367 36.457 25.980 1.00 95.00 737 GLU A N 1
ATOM 5865 C CA . GLU A 1 737 ? 2.616 36.929 27.337 1.00 95.00 737 GLU A CA 1
ATOM 5866 C C . GLU A 1 737 ? 1.586 36.311 28.289 1.00 95.00 737 GLU A C 1
ATOM 5868 O O . GLU A 1 737 ? 0.564 36.925 28.602 1.00 95.00 737 GLU A O 1
ATOM 5873 N N . ALA A 1 738 ? 1.857 35.087 28.752 1.00 89.75 738 ALA A N 1
ATOM 5874 C CA . ALA A 1 738 ? 0.912 34.284 29.536 1.00 89.75 738 ALA A CA 1
ATOM 5875 C C . ALA A 1 738 ? 0.339 34.995 30.781 1.00 89.75 738 ALA A C 1
ATOM 5877 O O . ALA A 1 738 ? -0.835 34.826 31.092 1.00 89.75 738 ALA A O 1
ATOM 5878 N N . GLN A 1 739 ? 1.127 35.839 31.461 1.00 90.19 739 GLN A N 1
ATOM 5879 C CA . GLN A 1 739 ? 0.677 36.606 32.637 1.00 90.19 739 GLN A CA 1
ATOM 5880 C C . GLN A 1 739 ? -0.402 37.660 32.326 1.00 90.19 739 GLN A C 1
ATOM 5882 O O . GLN A 1 739 ? -1.081 38.121 33.238 1.00 90.19 739 GLN A O 1
ATOM 5887 N N . ALA A 1 740 ? -0.538 38.069 31.062 1.00 91.94 740 ALA A N 1
ATOM 5888 C CA . ALA A 1 740 ? -1.464 39.110 30.619 1.00 91.94 740 ALA A CA 1
ATOM 5889 C C . ALA A 1 740 ? -2.485 38.609 29.578 1.00 91.94 740 ALA A C 1
ATOM 5891 O O . ALA A 1 740 ? -3.214 39.433 29.030 1.00 91.94 740 ALA A O 1
ATOM 5892 N N . ASP A 1 741 ? -2.489 37.301 29.269 1.00 94.12 741 ASP A N 1
ATOM 5893 C CA . ASP A 1 741 ? -3.209 36.682 28.140 1.00 94.12 741 ASP A CA 1
ATOM 5894 C C . ASP A 1 741 ? -3.105 37.541 26.860 1.00 94.12 741 ASP A C 1
ATOM 5896 O O . ASP A 1 741 ? -4.091 37.960 26.242 1.00 94.12 741 ASP A O 1
ATOM 5900 N N . ARG A 1 742 ? -1.866 37.927 26.522 1.00 96.88 742 ARG A N 1
ATOM 5901 C CA . ARG A 1 742 ? -1.595 38.958 25.513 1.00 96.88 742 ARG A CA 1
ATOM 5902 C C . ARG A 1 742 ? -0.673 38.465 24.410 1.00 96.88 742 ARG A C 1
ATOM 5904 O O . ARG A 1 742 ? 0.441 38.018 24.658 1.00 96.88 742 ARG A O 1
ATOM 5911 N N . TYR A 1 743 ? -1.115 38.635 23.171 1.00 97.25 743 TYR A N 1
ATOM 5912 C CA . TYR A 1 743 ? -0.377 38.263 21.971 1.00 97.25 743 TYR A CA 1
ATOM 5913 C C . TYR A 1 743 ? 0.310 39.504 21.391 1.00 97.25 743 TYR A C 1
ATOM 5915 O O . TYR A 1 743 ? -0.345 40.398 20.848 1.00 97.25 743 TYR A O 1
ATOM 5923 N N . ARG A 1 744 ? 1.641 39.584 21.491 1.00 96.94 744 ARG A N 1
ATOM 5924 C CA . ARG A 1 744 ? 2.436 40.682 20.923 1.00 96.94 744 ARG A CA 1
ATOM 5925 C C . ARG A 1 744 ? 2.952 40.304 19.541 1.00 96.94 744 ARG A C 1
ATOM 5927 O O . ARG A 1 744 ? 3.865 39.488 19.414 1.00 96.94 744 ARG A O 1
ATOM 5934 N N . ARG A 1 745 ? 2.387 40.928 18.506 1.00 96.12 745 ARG A N 1
ATOM 5935 C CA . ARG A 1 745 ? 2.897 40.827 17.133 1.00 96.12 745 ARG A CA 1
ATOM 5936 C C . ARG A 1 745 ? 4.299 41.432 17.064 1.00 96.12 745 ARG A C 1
ATOM 5938 O O . ARG A 1 745 ? 4.550 42.447 17.710 1.00 96.12 745 ARG A O 1
ATOM 5945 N N . PHE A 1 746 ? 5.187 40.851 16.265 1.00 94.44 746 PHE A N 1
ATOM 5946 C CA . PHE A 1 746 ? 6.499 41.446 15.956 1.00 94.44 746 PHE A CA 1
ATOM 5947 C C . PHE A 1 746 ? 6.876 41.373 14.470 1.00 94.44 746 PHE A C 1
ATOM 5949 O O . PHE A 1 746 ? 7.761 42.096 14.026 1.00 94.44 746 PHE A O 1
ATOM 5956 N N . GLY A 1 747 ? 6.177 40.557 13.682 1.00 92.69 747 GLY A N 1
ATOM 5957 C CA . GLY A 1 747 ? 6.382 40.443 12.242 1.00 92.69 747 GLY A CA 1
ATOM 5958 C C . GLY A 1 747 ? 5.167 39.825 11.562 1.00 92.69 747 GLY A C 1
ATOM 5959 O O . GLY A 1 747 ? 4.142 39.584 12.197 1.00 92.69 747 GLY A O 1
ATOM 5960 N N . GLY A 1 748 ? 5.273 39.569 10.264 1.00 93.81 748 GLY A N 1
ATOM 5961 C CA . GLY A 1 748 ? 4.290 38.769 9.543 1.00 93.81 748 GLY A CA 1
ATOM 5962 C C . GLY A 1 748 ? 4.856 38.205 8.252 1.00 93.81 748 GLY A C 1
ATOM 5963 O O . GLY A 1 748 ? 6.031 38.399 7.951 1.00 93.81 748 GLY A O 1
ATOM 5964 N N . HIS A 1 749 ? 4.010 37.490 7.526 1.00 96.06 749 HIS A N 1
ATOM 5965 C CA . HIS A 1 749 ? 4.356 36.732 6.335 1.00 96.06 749 HIS A CA 1
ATOM 5966 C C . HIS A 1 749 ? 3.132 36.599 5.421 1.00 96.06 749 HIS A C 1
ATOM 5968 O O . HIS A 1 749 ? 1.994 36.751 5.876 1.00 96.06 749 HIS A O 1
ATOM 5974 N N . TRP A 1 750 ? 3.357 36.327 4.141 1.00 97.81 750 TRP A N 1
ATOM 5975 C CA . TRP A 1 750 ? 2.304 36.060 3.161 1.00 97.81 750 TRP A CA 1
ATOM 5976 C C . TRP A 1 750 ? 2.507 34.665 2.570 1.00 97.81 750 TRP A C 1
ATOM 5978 O O . TRP A 1 750 ? 3.636 34.286 2.265 1.00 97.81 750 TRP A O 1
ATOM 5988 N N . VAL A 1 751 ? 1.422 33.902 2.446 1.00 97.75 751 VAL A N 1
ATOM 5989 C CA . VAL A 1 751 ? 1.434 32.513 1.959 1.00 97.75 751 VAL A CA 1
ATOM 5990 C C . VAL A 1 751 ? 0.237 32.260 1.038 1.00 97.75 751 VAL A C 1
ATOM 5992 O O . VAL A 1 751 ? -0.792 32.932 1.145 1.00 97.75 751 VAL A O 1
ATOM 5995 N N . THR A 1 752 ? 0.372 31.301 0.127 1.00 98.38 752 THR A N 1
ATOM 5996 C CA . THR A 1 752 ? -0.620 31.022 -0.929 1.00 98.38 752 THR A CA 1
ATOM 5997 C C . THR A 1 752 ? -1.619 29.975 -0.448 1.00 98.38 752 THR A C 1
ATOM 5999 O O . THR A 1 752 ? -1.175 28.911 -0.025 1.00 98.38 752 THR A O 1
ATOM 6002 N N . LEU A 1 753 ? -2.934 30.211 -0.543 1.00 98.19 753 LEU A N 1
ATOM 6003 C CA . LEU A 1 753 ? -3.922 29.136 -0.377 1.00 98.19 753 LEU A CA 1
ATOM 6004 C C . LEU A 1 753 ? -4.054 28.389 -1.705 1.00 98.19 753 LEU A C 1
ATOM 6006 O O . LEU A 1 753 ? -4.499 28.973 -2.692 1.00 98.19 753 LEU A O 1
ATOM 6010 N N . VAL A 1 754 ? -3.687 27.110 -1.727 1.00 97.25 754 VAL A N 1
ATOM 6011 C CA . VAL A 1 754 ? -3.732 26.272 -2.942 1.00 97.25 754 VAL A CA 1
ATOM 6012 C C . VAL A 1 754 ? -4.811 25.194 -2.895 1.00 97.25 754 VAL A C 1
ATOM 6014 O O . VAL A 1 754 ? -5.088 24.546 -3.900 1.00 97.25 754 VAL A O 1
ATOM 6017 N N . GLY A 1 755 ? -5.454 25.025 -1.743 1.00 96.00 755 GLY A N 1
ATOM 6018 C CA . GLY A 1 755 ? -6.576 24.118 -1.565 1.00 96.00 755 GLY A CA 1
ATOM 6019 C C . GLY A 1 755 ? -6.983 24.001 -0.104 1.00 96.00 755 GLY A C 1
ATOM 6020 O O . GLY A 1 755 ? -6.460 24.700 0.767 1.00 96.00 755 GLY A O 1
ATOM 6021 N N . PHE A 1 756 ? -7.901 23.088 0.168 1.00 95.06 756 PHE A N 1
ATOM 6022 C CA . PHE A 1 756 ? -8.202 22.606 1.511 1.00 95.06 756 PHE A CA 1
ATOM 6023 C C . PHE A 1 756 ? -8.749 21.181 1.420 1.00 95.06 756 PHE A C 1
ATOM 6025 O O . PHE A 1 756 ? -9.207 20.747 0.364 1.00 95.06 756 PHE A O 1
ATOM 6032 N N . ARG A 1 757 ? -8.750 20.474 2.543 1.00 89.00 757 ARG A N 1
ATOM 6033 C CA . ARG A 1 757 ? -9.518 19.242 2.743 1.00 89.00 757 ARG A CA 1
ATOM 6034 C C . ARG A 1 757 ? -10.263 19.333 4.063 1.00 89.00 757 ARG A C 1
ATOM 6036 O O . ARG A 1 757 ? -9.785 19.979 4.991 1.00 89.00 757 ARG A O 1
ATOM 6043 N N . THR A 1 758 ? -11.427 18.718 4.150 1.00 77.81 758 THR A N 1
ATOM 6044 C CA . THR A 1 758 ? -12.230 18.650 5.369 1.00 77.81 758 THR A CA 1
ATOM 6045 C C . THR A 1 758 ? -11.838 17.396 6.127 1.00 77.81 758 THR A C 1
ATOM 6047 O O . THR A 1 758 ? -11.859 16.302 5.575 1.00 77.81 758 THR A O 1
ATOM 6050 N N . GLU A 1 759 ? -11.482 17.560 7.393 1.00 78.19 759 GLU A N 1
ATOM 6051 C CA . GLU A 1 759 ? -11.258 16.460 8.327 1.00 78.19 759 GLU A CA 1
ATOM 6052 C C . GLU A 1 759 ? -12.284 16.553 9.472 1.00 78.19 759 GLU A C 1
ATOM 6054 O O . GLU A 1 759 ? -12.931 17.600 9.609 1.00 78.19 759 GLU A O 1
ATOM 6059 N N . PRO A 1 760 ? -12.461 15.503 10.300 1.00 63.44 760 PRO A N 1
ATOM 6060 C CA . PRO A 1 760 ? -13.455 15.499 11.380 1.00 63.44 760 PRO A CA 1
ATOM 6061 C C . PRO A 1 760 ? -13.343 16.692 12.345 1.00 63.44 760 PRO A C 1
ATOM 6063 O O . PRO A 1 760 ? -14.359 17.265 12.733 1.00 63.44 760 PRO A O 1
ATOM 6066 N N . ASP A 1 761 ? -12.118 17.130 12.651 1.00 66.62 761 ASP A N 1
ATOM 6067 C CA . ASP A 1 761 ? -11.830 18.275 13.533 1.00 66.62 761 ASP A CA 1
ATOM 6068 C C . ASP A 1 761 ? -11.923 19.649 12.833 1.00 66.62 761 ASP A C 1
ATOM 6070 O O . ASP A 1 761 ? -11.543 20.682 13.391 1.00 66.62 761 ASP A O 1
ATOM 6074 N N . GLY A 1 762 ? -12.414 19.680 11.593 1.00 72.62 762 GLY A N 1
ATOM 6075 C CA . GLY A 1 762 ? -12.457 20.857 10.729 1.00 72.62 762 GLY A CA 1
ATOM 6076 C C . GLY A 1 762 ? -11.405 20.820 9.613 1.00 72.62 762 GLY A C 1
ATOM 6077 O O . GLY A 1 762 ? -10.534 19.949 9.580 1.00 72.62 762 GLY A O 1
ATOM 6078 N N . PRO A 1 763 ? -11.488 21.744 8.642 1.00 86.50 763 PRO A N 1
ATOM 6079 C CA . PRO A 1 763 ? -10.676 21.670 7.441 1.00 86.50 763 PRO A CA 1
ATOM 6080 C C . PRO A 1 763 ? -9.214 22.056 7.666 1.00 86.50 763 PRO A C 1
ATOM 6082 O O . PRO A 1 763 ? -8.880 23.022 8.357 1.00 86.50 763 PRO A O 1
ATOM 6085 N N . VAL A 1 764 ? -8.354 21.311 6.982 1.00 95.25 764 VAL A N 1
ATOM 6086 C CA . VAL A 1 764 ? -6.929 21.565 6.822 1.00 95.25 764 VAL A CA 1
ATOM 6087 C C . VAL A 1 764 ? -6.729 22.339 5.528 1.00 95.25 764 VAL A C 1
ATOM 6089 O O . VAL A 1 764 ? -7.080 21.877 4.442 1.00 95.25 764 VAL A O 1
ATOM 6092 N N . LEU A 1 765 ? -6.159 23.533 5.640 1.00 97.25 765 LEU A N 1
ATOM 6093 C CA . LEU A 1 765 ? -5.792 24.361 4.501 1.00 97.25 765 LEU A CA 1
ATOM 6094 C C . LEU A 1 765 ? -4.481 23.859 3.894 1.00 97.25 765 LEU A C 1
ATOM 6096 O O . LEU A 1 765 ? -3.547 23.526 4.621 1.00 97.25 765 LEU A O 1
ATOM 6100 N N . LEU A 1 766 ? -4.400 23.848 2.567 1.00 97.00 766 LEU A N 1
ATOM 6101 C CA . LEU A 1 766 ? -3.195 23.490 1.823 1.00 97.00 766 LEU A CA 1
ATOM 6102 C C . LEU A 1 766 ? -2.505 24.775 1.372 1.00 97.00 766 LEU A C 1
ATOM 6104 O O . LEU A 1 766 ? -3.099 25.593 0.663 1.00 97.00 766 LEU A O 1
ATOM 6108 N N . VAL A 1 767 ? -1.269 24.976 1.827 1.00 97.06 767 VAL A N 1
ATOM 6109 C CA . VAL A 1 767 ? -0.589 26.273 1.784 1.00 97.06 767 VAL A CA 1
ATOM 6110 C C . VAL A 1 767 ? 0.811 26.154 1.187 1.00 97.06 767 VAL A C 1
ATOM 6112 O O . VAL A 1 767 ? 1.617 25.357 1.651 1.00 97.06 767 VAL A O 1
ATOM 6115 N N . HIS A 1 768 ? 1.129 26.987 0.196 1.00 96.19 768 HIS A N 1
ATOM 6116 C CA . HIS A 1 768 ? 2.499 27.148 -0.315 1.00 96.19 768 HIS A CA 1
ATOM 6117 C C . HIS A 1 768 ? 3.161 28.330 0.408 1.00 96.19 768 HIS A C 1
ATOM 6119 O O . HIS A 1 768 ? 2.663 29.465 0.335 1.00 96.19 768 HIS A O 1
ATOM 6125 N N . ASP A 1 769 ? 4.225 28.045 1.169 1.00 94.69 769 ASP A N 1
ATOM 6126 C CA . ASP A 1 769 ? 4.949 29.007 2.006 1.00 94.69 769 ASP A CA 1
ATOM 6127 C C . ASP A 1 769 ? 6.258 29.425 1.313 1.00 94.69 769 ASP A C 1
ATOM 6129 O O . ASP A 1 769 ? 7.240 28.685 1.363 1.00 94.69 769 ASP A O 1
ATOM 6133 N N . PRO A 1 770 ? 6.337 30.649 0.755 1.00 93.00 770 PRO A N 1
ATOM 6134 C CA . PRO A 1 770 ? 7.492 31.079 -0.023 1.00 93.00 770 PRO A CA 1
ATOM 6135 C C . PRO A 1 770 ? 8.753 31.339 0.822 1.00 93.00 770 PRO A C 1
ATOM 6137 O O . PRO A 1 770 ? 9.743 31.853 0.309 1.00 93.00 770 PRO A O 1
ATOM 6140 N N . ALA A 1 771 ? 8.773 31.056 2.125 1.00 89.94 771 ALA A N 1
ATOM 6141 C CA . ALA A 1 771 ? 9.958 31.268 2.945 1.00 89.94 771 ALA A CA 1
ATOM 6142 C C . ALA A 1 771 ? 10.960 30.106 2.871 1.00 89.94 771 ALA A C 1
ATOM 6144 O O . ALA A 1 771 ? 10.630 28.957 3.133 1.00 89.94 771 ALA A O 1
ATOM 6145 N N . ARG A 1 772 ? 12.252 30.425 2.718 1.00 86.31 772 ARG A N 1
ATOM 6146 C CA . ARG A 1 772 ? 13.352 29.438 2.737 1.00 86.31 772 ARG A CA 1
ATOM 6147 C C . ARG A 1 772 ? 13.381 28.517 3.967 1.00 86.31 772 ARG A C 1
ATOM 6149 O O . ARG A 1 772 ? 13.861 27.392 3.867 1.00 86.31 772 ARG A O 1
ATOM 6156 N N . ARG A 1 773 ? 12.875 28.976 5.121 1.00 87.38 773 ARG A N 1
ATOM 6157 C CA . ARG A 1 773 ? 12.758 28.163 6.353 1.00 87.38 773 ARG A CA 1
ATOM 6158 C C . ARG A 1 773 ? 11.856 26.933 6.174 1.00 87.38 773 ARG A C 1
ATOM 6160 O O . ARG A 1 773 ? 11.971 25.995 6.951 1.00 87.38 773 ARG A O 1
ATOM 6167 N N . SER A 1 774 ? 10.980 26.960 5.175 1.00 81.88 774 SER A N 1
ATOM 6168 C CA . SER A 1 774 ? 9.920 25.980 4.949 1.00 81.88 774 SER A CA 1
ATOM 6169 C C . SER A 1 774 ? 10.383 24.779 4.106 1.00 81.88 774 SER A C 1
ATOM 6171 O O . SER A 1 774 ? 9.747 23.730 4.124 1.00 81.88 774 SER A O 1
ATOM 6173 N N . GLY A 1 775 ? 11.575 24.870 3.502 1.00 68.94 775 GLY A N 1
ATOM 6174 C CA . GLY A 1 775 ? 12.331 23.732 2.970 1.00 68.94 775 GLY A CA 1
ATOM 6175 C C . GLY A 1 775 ? 12.772 23.900 1.509 1.00 68.94 775 GLY A C 1
ATOM 6176 O O . GLY A 1 775 ? 12.230 24.728 0.784 1.00 68.94 775 GLY A O 1
ATOM 6177 N N . PRO A 1 776 ? 13.756 23.114 1.036 1.00 48.72 776 PRO A N 1
ATOM 6178 C CA . PRO A 1 776 ? 14.307 23.231 -0.319 1.00 48.72 776 PRO A CA 1
ATOM 6179 C C . PRO A 1 776 ? 13.494 22.471 -1.394 1.00 48.72 776 PRO A C 1
ATOM 6181 O O . PRO A 1 776 ? 14.076 22.014 -2.373 1.00 48.72 776 PRO A O 1
ATOM 6184 N N . GLY A 1 777 ? 12.18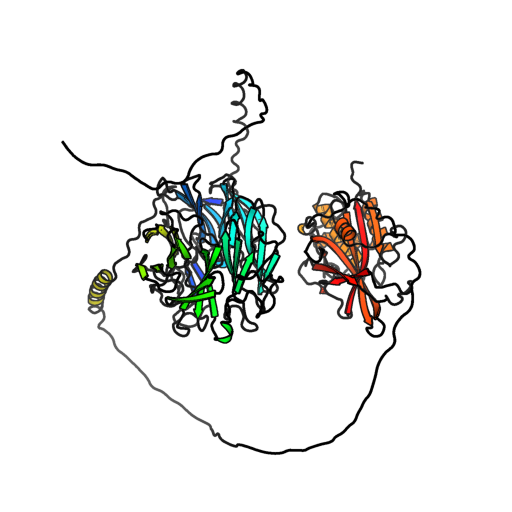5 22.244 -1.198 1.00 54.81 777 GLY A N 1
ATOM 6185 C CA . GLY A 1 777 ? 11.496 21.096 -1.816 1.00 54.81 777 GLY A CA 1
ATOM 6186 C C . GLY A 1 777 ? 10.087 21.285 -2.389 1.00 54.81 777 GLY A C 1
ATOM 6187 O O . GLY A 1 777 ? 9.466 20.266 -2.669 1.00 54.81 777 GLY A O 1
ATOM 6188 N N . LYS A 1 778 ? 9.580 22.516 -2.565 1.00 63.78 778 LYS A N 1
ATOM 6189 C CA . LYS A 1 778 ? 8.188 22.801 -2.991 1.00 63.78 778 LYS A CA 1
ATOM 6190 C C . LYS A 1 778 ? 7.153 22.083 -2.102 1.00 63.78 778 LYS A C 1
ATOM 6192 O O . LYS A 1 778 ? 6.518 21.117 -2.521 1.00 63.78 778 LYS A O 1
ATOM 6197 N N . VAL A 1 779 ? 7.059 22.499 -0.838 1.00 73.06 779 VAL A N 1
ATOM 6198 C CA . VAL A 1 779 ? 6.329 21.774 0.214 1.00 73.06 779 VAL A CA 1
ATOM 6199 C C . VAL A 1 779 ? 4.947 22.387 0.415 1.00 73.06 779 VAL A C 1
ATOM 6201 O O . VAL A 1 779 ? 4.809 23.489 0.941 1.00 73.06 779 VAL A O 1
ATOM 6204 N N . THR A 1 780 ? 3.899 21.637 0.075 1.00 90.50 780 THR A N 1
ATOM 6205 C CA . THR A 1 780 ? 2.538 21.994 0.479 1.00 90.50 780 THR A CA 1
ATOM 6206 C C . THR A 1 780 ? 2.381 21.784 1.985 1.00 90.50 780 THR A C 1
ATOM 6208 O O . THR A 1 780 ? 2.370 20.656 2.472 1.00 90.50 780 THR A O 1
ATOM 6211 N N . HIS A 1 781 ? 2.265 22.879 2.732 1.00 92.31 781 HIS A N 1
ATOM 6212 C CA . HIS A 1 781 ? 1.993 22.858 4.161 1.00 92.31 781 HIS A CA 1
ATOM 6213 C C . HIS A 1 781 ? 0.524 22.573 4.437 1.00 92.31 781 HIS A C 1
ATOM 6215 O O . HIS A 1 781 ? -0.372 23.172 3.844 1.00 92.31 781 HIS A O 1
ATOM 6221 N N . GLU A 1 782 ? 0.302 21.698 5.404 1.00 95.12 782 GLU A N 1
ATOM 6222 C CA . GLU A 1 782 ? -1.006 21.372 5.950 1.00 95.12 782 GLU A CA 1
ATOM 6223 C C . GLU A 1 782 ? -1.255 22.256 7.168 1.00 95.12 782 GLU A C 1
ATOM 6225 O O . GLU A 1 782 ? -0.488 22.212 8.130 1.00 95.12 782 GLU A O 1
ATOM 6230 N N . VAL A 1 783 ? -2.285 23.102 7.112 1.00 96.25 783 VAL A N 1
ATOM 6231 C CA . VAL A 1 783 ? -2.510 24.153 8.107 1.00 96.25 783 VAL A CA 1
ATOM 6232 C C . VAL A 1 783 ? -3.906 24.060 8.713 1.00 96.25 783 VAL A C 1
ATOM 6234 O O . VAL A 1 783 ? -4.899 24.344 8.043 1.00 96.25 783 VAL A O 1
ATOM 6237 N N . ARG A 1 784 ? -3.993 23.728 10.005 1.00 95.19 784 ARG A N 1
ATOM 6238 C CA . ARG A 1 784 ? -5.246 23.816 10.777 1.00 95.19 784 ARG A CA 1
ATOM 6239 C C . ARG A 1 784 ? -5.466 25.233 11.299 1.00 95.19 784 ARG A C 1
ATOM 6241 O O . ARG A 1 784 ? -4.511 25.939 11.629 1.00 95.19 784 ARG A O 1
ATOM 6248 N N . LEU A 1 785 ? -6.736 25.633 11.384 1.00 93.44 785 LEU A N 1
ATOM 6249 C CA . LEU A 1 785 ? -7.174 26.920 11.926 1.00 93.44 785 LEU A CA 1
ATOM 6250 C C . LEU A 1 785 ? -7.871 26.745 13.281 1.00 93.44 785 LEU A C 1
ATOM 6252 O O . LEU A 1 785 ? -9.090 26.597 13.349 1.00 93.44 785 LEU A O 1
ATOM 6256 N N . SER A 1 786 ? -7.106 26.833 14.368 1.00 90.50 786 SER A N 1
ATOM 6257 C CA . SER A 1 786 ? -7.623 26.691 15.736 1.00 90.50 786 SER A CA 1
ATOM 6258 C C . SER A 1 786 ? -8.106 28.043 16.286 1.00 90.50 786 SER A C 1
ATOM 6260 O O . SER A 1 786 ? -7.287 28.955 16.446 1.00 90.50 786 SER A O 1
ATOM 6262 N N . PRO A 1 787 ? -9.403 28.241 16.591 1.00 90.94 787 PRO A N 1
ATOM 6263 C CA . PRO A 1 787 ? -9.894 29.512 17.120 1.00 90.94 787 PRO A CA 1
ATOM 6264 C C . PRO A 1 787 ? -9.399 29.760 18.553 1.00 90.94 787 PRO A C 1
ATOM 6266 O O . PRO A 1 787 ? -9.582 28.932 19.450 1.00 90.94 787 PRO A O 1
ATOM 6269 N N . LEU A 1 788 ? -8.816 30.937 18.794 1.00 91.06 788 LEU A N 1
ATOM 6270 C CA . LEU A 1 788 ? -8.421 31.381 20.129 1.00 91.06 788 LEU A CA 1
ATOM 6271 C C . LEU A 1 788 ? -9.656 31.553 21.022 1.00 91.06 788 LEU A C 1
ATOM 6273 O O . LEU A 1 788 ? -10.615 32.240 20.663 1.00 91.06 788 LEU A O 1
ATOM 6277 N N . GLN A 1 789 ? -9.609 30.959 22.214 1.00 89.81 789 GLN A N 1
ATOM 6278 C CA . GLN A 1 789 ? -10.713 30.985 23.182 1.00 89.81 789 GLN A CA 1
ATOM 6279 C C . GLN A 1 789 ? -10.733 32.264 24.036 1.00 89.81 789 GLN A C 1
ATOM 6281 O O . GLN A 1 789 ? -11.797 32.694 24.492 1.00 89.81 789 GLN A O 1
ATOM 6286 N N . SER A 1 790 ? -9.569 32.891 24.220 1.00 90.81 790 SER A N 1
ATOM 6287 C CA . SER A 1 790 ? -9.355 34.082 25.043 1.00 90.81 790 SER A CA 1
ATOM 6288 C C . SER A 1 790 ? -8.235 34.969 24.471 1.00 90.81 790 SER A C 1
ATOM 6290 O O . SER A 1 790 ? -7.776 34.771 23.341 1.00 90.81 790 SER A O 1
ATOM 6292 N N . GLY A 1 791 ? -7.832 35.971 25.249 1.00 92.94 791 GLY A N 1
ATOM 6293 C CA . GLY A 1 791 ? -6.678 36.815 24.983 1.00 92.94 791 GLY A CA 1
ATOM 6294 C C . GLY A 1 791 ? -6.926 38.074 24.169 1.00 92.94 791 GLY A C 1
ATOM 6295 O O . GLY A 1 791 ? -7.987 38.293 23.582 1.00 92.94 791 GLY A O 1
ATOM 6296 N N . THR A 1 792 ? -5.909 38.935 24.172 1.00 96.19 792 THR A N 1
ATOM 6297 C CA . THR A 1 792 ? -5.909 40.263 23.541 1.00 96.19 792 THR A CA 1
ATOM 6298 C C . THR A 1 792 ? -4.662 40.434 22.675 1.00 96.19 792 THR A C 1
ATOM 6300 O O . THR A 1 792 ? -3.547 40.175 23.128 1.00 96.19 792 THR A O 1
ATOM 6303 N N . LEU A 1 793 ? -4.808 40.917 21.441 1.00 96.00 793 LEU A N 1
ATOM 6304 C CA . LEU A 1 793 ? -3.671 41.404 20.664 1.00 96.00 793 LEU A CA 1
ATOM 6305 C C . LEU A 1 793 ? -3.147 42.704 21.281 1.00 96.00 793 LEU A C 1
ATOM 6307 O O . LEU A 1 793 ? -3.903 43.662 21.458 1.00 96.00 793 LEU A O 1
ATOM 6311 N N . ALA A 1 794 ? -1.846 42.768 21.559 1.00 95.25 794 ALA A N 1
ATOM 6312 C CA . ALA A 1 794 ? -1.197 44.015 21.950 1.00 95.25 794 ALA A CA 1
ATOM 6313 C C . ALA A 1 794 ? -1.343 45.086 20.843 1.00 95.25 794 ALA A C 1
ATOM 6315 O O . ALA A 1 794 ? -1.412 44.727 19.663 1.00 95.25 794 ALA A O 1
ATOM 6316 N N . PRO A 1 795 ? -1.340 46.392 21.182 1.00 93.81 795 PRO A N 1
ATOM 6317 C CA . PRO A 1 795 ? -1.305 47.455 20.182 1.00 93.81 795 PRO A CA 1
ATOM 6318 C C . PRO A 1 795 ? -0.139 47.275 19.201 1.00 93.81 795 PRO A C 1
ATOM 6320 O O . PRO A 1 795 ? 0.980 46.948 19.598 1.00 93.81 795 PRO A O 1
ATOM 6323 N N . TRP A 1 796 ? -0.402 47.530 17.923 1.00 90.88 796 TRP A N 1
ATOM 6324 C CA . TRP A 1 796 ? 0.574 47.468 16.831 1.00 90.88 796 TRP A CA 1
ATOM 6325 C C . TRP A 1 796 ? 0.626 48.845 16.147 1.00 90.88 796 TRP A C 1
ATOM 6327 O O . TRP A 1 796 ? -0.391 49.536 16.156 1.00 90.88 796 TRP A O 1
ATOM 6337 N N . PRO A 1 797 ? 1.744 49.314 15.557 1.00 88.19 797 PRO A N 1
ATOM 6338 C CA . PRO A 1 797 ? 1.817 50.667 14.996 1.00 88.19 797 PRO A CA 1
ATOM 6339 C C . PRO A 1 797 ? 0.667 50.993 14.020 1.00 88.19 797 PRO A C 1
ATOM 6341 O O . PRO A 1 797 ? 0.524 50.362 12.974 1.00 88.19 797 PRO A O 1
ATOM 6344 N N . GLY A 1 798 ? -0.175 51.969 14.390 1.00 86.38 798 GLY A N 1
ATOM 6345 C CA . GLY A 1 798 ? -1.391 52.364 13.657 1.00 86.38 798 GLY A CA 1
ATOM 6346 C C . GLY A 1 798 ? -2.693 51.636 14.049 1.00 86.38 798 GLY A C 1
ATOM 6347 O O . GLY A 1 798 ? -3.743 51.918 13.459 1.00 86.38 798 GLY A O 1
ATOM 6348 N N . TYR A 1 799 ? -2.646 50.732 15.034 1.00 90.88 799 TYR A N 1
ATOM 6349 C CA . TYR A 1 799 ? -3.744 49.855 15.452 1.00 90.88 799 TYR A CA 1
ATOM 6350 C C . TYR A 1 799 ? -3.841 49.752 16.989 1.00 90.88 799 TYR A C 1
ATOM 6352 O O . TYR A 1 799 ? -2.864 49.369 17.640 1.00 90.88 799 TYR A O 1
ATOM 6360 N N . PRO A 1 800 ? -5.005 50.047 17.598 1.00 92.75 800 PRO A N 1
ATOM 6361 C CA . PRO A 1 800 ? -5.215 49.795 19.021 1.00 92.75 800 PRO A CA 1
ATOM 6362 C C . PRO A 1 800 ? -5.266 48.286 19.302 1.00 92.75 800 PRO A C 1
ATOM 6364 O O . PRO A 1 800 ? -5.400 47.481 18.376 1.00 92.75 800 PRO A O 1
ATOM 6367 N N . ALA A 1 801 ? -5.190 47.906 20.580 1.00 91.94 801 ALA A N 1
ATOM 6368 C CA . ALA A 1 801 ? -5.375 46.519 21.007 1.00 91.94 801 ALA A CA 1
ATOM 6369 C C . ALA A 1 801 ? -6.692 45.935 20.462 1.00 91.94 801 ALA A C 1
ATOM 6371 O O . ALA A 1 801 ? -7.702 46.639 20.404 1.00 91.94 801 ALA A O 1
ATOM 6372 N N . GLN A 1 802 ? -6.673 44.662 20.065 1.00 90.25 802 GLN A N 1
ATOM 6373 C CA . GLN A 1 802 ? -7.831 43.952 19.502 1.00 90.25 802 GLN A CA 1
ATOM 6374 C C . GLN A 1 802 ? -8.164 42.720 20.353 1.00 90.25 802 GLN A C 1
ATOM 6376 O O . GLN A 1 802 ? -7.243 42.120 20.909 1.00 90.25 802 GLN A O 1
ATOM 6381 N N . PRO A 1 803 ? -9.431 42.279 20.435 1.00 90.94 803 PRO A N 1
ATOM 6382 C CA . PRO A 1 803 ? -9.752 40.961 20.974 1.00 90.94 803 PRO A CA 1
ATOM 6383 C C . PRO A 1 803 ? -9.017 39.866 20.186 1.00 90.94 803 PRO A C 1
ATOM 6385 O O . PRO A 1 803 ? -9.085 39.836 18.961 1.00 90.94 803 PRO A O 1
ATOM 6388 N N . GLY A 1 804 ? -8.313 38.973 20.884 1.00 87.06 804 GLY A N 1
ATOM 6389 C CA . GLY A 1 804 ? -7.712 37.775 20.288 1.00 87.06 804 GLY A CA 1
ATOM 6390 C C . GLY A 1 804 ? -8.727 36.642 20.127 1.00 87.06 804 GLY A C 1
ATOM 6391 O O . GLY A 1 804 ? -8.637 35.865 19.180 1.00 87.06 804 GLY A O 1
ATOM 6392 N N . LYS A 1 805 ? -9.736 36.578 21.008 1.00 88.88 805 LYS A N 1
ATOM 6393 C CA . LYS A 1 805 ? -10.819 35.587 20.944 1.00 88.88 805 LYS A CA 1
ATOM 6394 C C . LYS A 1 805 ? -11.492 35.572 19.565 1.00 88.88 805 LYS A C 1
ATOM 6396 O O . LYS A 1 805 ? -11.975 36.600 19.098 1.00 88.88 805 LYS A O 1
ATOM 6401 N N . GLY A 1 806 ? -11.573 34.392 18.954 1.00 83.06 806 GLY A N 1
ATOM 6402 C CA . GLY A 1 806 ? -12.147 34.189 17.619 1.00 83.06 806 GLY A CA 1
ATOM 6403 C C . GLY A 1 806 ? -11.181 34.430 16.452 1.00 83.06 806 GLY A C 1
ATOM 6404 O O . GLY A 1 806 ? -11.544 34.141 15.315 1.00 83.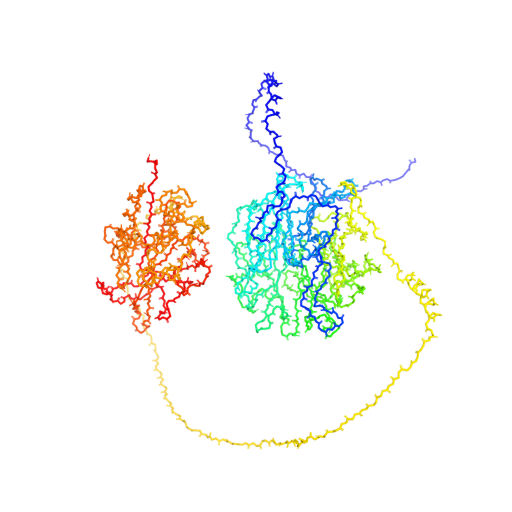06 806 GLY A O 1
ATOM 6405 N N . MET A 1 807 ? -9.951 34.895 16.697 1.00 92.50 807 MET A N 1
ATOM 6406 C CA . MET A 1 807 ? -8.880 34.792 15.701 1.00 92.50 807 MET A CA 1
ATOM 6407 C C . MET A 1 807 ? -8.409 33.344 15.573 1.00 92.50 807 MET A C 1
ATOM 6409 O O . MET A 1 807 ? -8.428 32.595 16.548 1.00 92.50 807 MET A O 1
ATOM 6413 N N . PHE A 1 808 ? -7.931 32.961 14.392 1.00 96.19 808 PHE A N 1
ATOM 6414 C CA . PHE A 1 808 ? -7.403 31.621 14.153 1.00 96.19 808 PHE A CA 1
ATOM 6415 C C . PHE A 1 808 ? -5.889 31.579 14.364 1.00 96.19 808 PHE A C 1
ATOM 6417 O O . PHE A 1 808 ? -5.153 32.387 13.793 1.00 96.19 808 PHE A O 1
ATOM 6424 N N . ARG A 1 809 ? -5.423 30.618 15.161 1.00 96.31 809 ARG A N 1
ATOM 6425 C CA . ARG A 1 809 ? -4.033 30.161 15.196 1.00 96.31 809 ARG A CA 1
ATOM 6426 C C . ARG A 1 809 ? -3.797 29.222 14.015 1.00 96.31 809 ARG A C 1
ATOM 6428 O O . ARG A 1 809 ? -4.655 28.395 13.728 1.00 96.31 809 ARG A O 1
ATOM 6435 N N . LEU A 1 810 ? -2.654 29.364 13.346 1.00 96.94 810 LEU A N 1
ATOM 6436 C CA . LEU A 1 810 ? -2.249 28.485 12.250 1.00 96.94 810 LEU A CA 1
ATOM 6437 C C . LEU A 1 810 ? -1.306 27.417 12.802 1.00 96.94 810 LEU A C 1
ATOM 6439 O O . LEU A 1 810 ? -0.204 27.734 13.251 1.00 96.94 810 LEU A O 1
ATOM 6443 N N . GLU A 1 811 ? -1.734 26.162 12.757 1.00 93.19 811 GLU A N 1
ATOM 6444 C CA . GLU A 1 811 ? -0.962 25.005 13.217 1.00 93.19 811 GLU A CA 1
ATOM 6445 C C . GLU A 1 811 ? -0.494 24.193 12.005 1.00 93.19 811 GLU A C 1
ATOM 6447 O O . GLU A 1 811 ? -1.304 23.899 11.135 1.00 93.19 811 GLU A O 1
ATOM 6452 N N . GLY A 1 812 ? 0.802 23.861 11.930 1.00 86.50 812 GLY A N 1
ATOM 6453 C CA . GLY A 1 812 ? 1.420 23.138 10.799 1.00 86.50 812 GLY A CA 1
ATOM 6454 C C . GLY A 1 812 ? 2.294 23.992 9.860 1.00 86.50 812 GLY A C 1
ATOM 6455 O O . GLY A 1 812 ? 3.090 23.455 9.087 1.00 86.50 812 GLY A O 1
ATOM 6456 N N . LEU A 1 813 ? 2.245 25.324 9.983 1.00 89.88 813 LEU A N 1
ATOM 6457 C CA . LEU A 1 813 ? 3.216 26.232 9.354 1.00 89.88 813 LEU A CA 1
ATOM 6458 C C . LEU A 1 813 ? 4.565 26.223 10.086 1.00 89.88 813 LEU A C 1
ATOM 6460 O O . LEU A 1 813 ? 4.618 26.202 11.318 1.00 89.88 813 LEU A O 1
ATOM 6464 N N . VAL A 1 814 ? 5.663 26.339 9.333 1.00 89.25 814 VAL A N 1
ATOM 6465 C CA . VAL A 1 814 ? 7.004 26.509 9.914 1.00 89.25 814 VAL A CA 1
ATOM 6466 C C . VAL A 1 814 ? 7.126 27.918 10.491 1.00 89.25 814 VAL A C 1
ATOM 6468 O O . VAL A 1 814 ? 7.199 28.910 9.758 1.00 89.25 814 VAL A O 1
ATOM 6471 N N . LEU A 1 815 ? 7.134 28.006 11.822 1.00 91.12 815 LEU A N 1
ATOM 6472 C CA . LEU A 1 815 ? 7.177 29.273 12.545 1.00 91.12 815 LEU A CA 1
ATOM 6473 C C . LEU A 1 815 ? 8.476 30.050 12.284 1.00 91.12 815 LEU A C 1
ATOM 6475 O O . LEU A 1 815 ? 9.546 29.486 12.050 1.00 91.12 815 LEU A O 1
ATOM 6479 N N . ASN A 1 816 ? 8.396 31.377 12.390 1.00 90.62 816 ASN A N 1
ATOM 6480 C CA . ASN A 1 816 ? 9.590 32.194 12.584 1.00 90.62 816 ASN A CA 1
ATOM 6481 C C . ASN A 1 816 ? 10.289 31.769 13.902 1.00 90.62 816 ASN A C 1
ATOM 6483 O O . ASN A 1 816 ? 9.591 31.671 14.910 1.00 90.62 816 ASN A O 1
ATOM 6487 N N . PRO A 1 817 ? 11.628 31.589 13.952 1.00 87.38 817 PRO A N 1
ATOM 6488 C CA . PRO A 1 817 ? 12.345 31.129 15.155 1.00 87.38 817 PRO A CA 1
ATOM 6489 C C . PRO A 1 817 ? 12.184 31.990 16.421 1.00 87.38 817 PRO A C 1
ATOM 6491 O O . PRO A 1 817 ? 12.627 31.598 17.496 1.00 87.38 817 PRO A O 1
ATOM 6494 N N . HIS A 1 818 ? 11.598 33.182 16.305 1.00 91.06 818 HIS A N 1
ATOM 6495 C CA . HIS A 1 818 ? 11.338 34.102 17.412 1.00 91.06 818 HIS A CA 1
ATOM 6496 C C . HIS A 1 818 ? 9.854 34.209 17.805 1.00 91.06 818 HIS A C 1
ATOM 6498 O O . HIS A 1 818 ? 9.520 35.078 18.621 1.00 91.06 818 HIS A O 1
ATOM 6504 N N . ALA A 1 819 ? 8.983 33.391 17.199 1.00 94.56 819 ALA A N 1
ATOM 6505 C CA . ALA A 1 819 ? 7.544 33.352 17.436 1.00 94.56 819 ALA A CA 1
ATOM 6506 C C . ALA A 1 819 ? 7.142 32.165 18.312 1.00 94.56 819 ALA A C 1
ATOM 6508 O O . ALA A 1 819 ? 7.552 31.037 18.057 1.00 94.56 819 ALA A O 1
ATOM 6509 N N . ASP A 1 820 ? 6.248 32.424 19.263 1.00 94.50 820 ASP A N 1
ATOM 6510 C CA . ASP A 1 820 ? 5.600 31.380 20.059 1.00 94.50 820 ASP A CA 1
ATOM 6511 C C . ASP A 1 820 ? 4.397 30.790 19.300 1.00 94.50 820 ASP A C 1
ATOM 6513 O O . ASP A 1 820 ? 4.021 29.639 19.503 1.00 94.50 820 ASP A O 1
ATOM 6517 N N . CYS A 1 821 ? 3.771 31.580 18.415 1.00 95.12 821 CYS A N 1
ATOM 6518 C CA . CYS A 1 821 ? 2.692 31.122 17.538 1.00 95.12 821 CYS A CA 1
ATOM 6519 C C . CYS A 1 821 ? 2.516 31.990 16.277 1.00 95.12 821 CYS A C 1
ATOM 6521 O O . CYS A 1 821 ? 2.992 33.129 16.186 1.00 95.12 821 CYS A O 1
ATOM 6523 N N . ALA A 1 822 ? 1.781 31.434 15.311 1.00 97.56 822 ALA A N 1
ATOM 6524 C CA . ALA A 1 822 ? 1.269 32.114 14.127 1.00 97.56 822 ALA A CA 1
ATOM 6525 C C . ALA A 1 822 ? -0.239 32.360 14.272 1.00 97.56 822 ALA A C 1
ATOM 6527 O O . ALA A 1 822 ? -0.975 31.423 14.585 1.00 97.56 822 ALA A O 1
ATOM 6528 N N . LEU A 1 823 ? -0.711 33.584 14.012 1.00 97.75 823 LEU A N 1
ATOM 6529 C CA . LEU A 1 823 ? -2.146 33.912 13.965 1.00 97.75 823 LEU A CA 1
ATOM 6530 C C . LEU A 1 823 ? -2.532 34.482 12.593 1.00 97.75 823 LEU A C 1
ATOM 6532 O O . LEU A 1 823 ? -1.704 35.086 11.908 1.00 97.75 823 LEU A O 1
ATOM 6536 N N . LEU A 1 824 ? -3.792 34.304 12.194 1.00 97.62 824 LEU A N 1
ATOM 6537 C CA . LEU A 1 824 ? -4.314 34.764 10.909 1.00 97.62 824 LEU A CA 1
ATOM 6538 C C . LEU A 1 824 ? -4.676 36.252 10.997 1.00 97.62 824 LEU A C 1
ATOM 6540 O O . LEU A 1 824 ? -5.698 36.617 11.576 1.00 97.62 824 LEU A O 1
ATOM 6544 N N . ASP A 1 825 ? -3.845 37.114 10.410 1.00 96.56 825 ASP A N 1
ATOM 6545 C CA . ASP A 1 825 ? -4.094 38.561 10.359 1.00 96.56 825 ASP A CA 1
ATOM 6546 C C . ASP A 1 825 ? -5.234 38.912 9.393 1.00 96.56 825 ASP A C 1
ATOM 6548 O O . ASP A 1 825 ? -5.965 39.887 9.606 1.00 96.56 825 ASP A O 1
ATOM 6552 N N . GLY A 1 826 ? -5.370 38.118 8.329 1.00 97.06 826 GLY A N 1
ATOM 6553 C CA . GLY A 1 826 ? -6.437 38.219 7.343 1.00 97.06 826 GLY A CA 1
ATOM 6554 C C . GLY A 1 826 ? -6.209 37.359 6.104 1.00 97.06 826 GLY A C 1
ATOM 6555 O O . GLY A 1 826 ? -5.179 36.700 5.971 1.00 97.06 826 GLY A O 1
ATOM 6556 N N . VAL A 1 827 ? -7.175 37.382 5.192 1.00 98.38 827 VAL A N 1
ATOM 6557 C CA . VAL A 1 827 ? -7.131 36.699 3.892 1.00 98.38 827 VAL A CA 1
ATOM 6558 C C . VAL A 1 827 ? -7.600 37.665 2.808 1.00 98.38 827 VAL A C 1
ATOM 6560 O O . VAL A 1 827 ? -8.601 38.364 2.986 1.00 98.38 827 VAL A O 1
ATOM 6563 N N . ILE A 1 828 ? -6.869 37.693 1.694 1.00 98.44 828 ILE A N 1
ATOM 6564 C CA . ILE A 1 828 ? -7.298 38.293 0.428 1.00 98.44 828 ILE A CA 1
ATOM 6565 C C . ILE A 1 828 ? -7.948 37.179 -0.393 1.00 98.44 828 ILE A C 1
ATOM 6567 O O . ILE A 1 828 ? -7.274 36.193 -0.681 1.00 98.44 828 ILE A O 1
ATOM 6571 N N . ARG A 1 829 ? -9.218 37.340 -0.773 1.00 98.25 829 ARG A N 1
ATOM 6572 C CA . ARG A 1 829 ? -9.887 36.565 -1.829 1.00 98.25 829 ARG A CA 1
ATOM 6573 C C . ARG A 1 829 ? -9.842 37.366 -3.127 1.00 98.25 829 ARG A C 1
ATOM 6575 O O . ARG A 1 829 ? -10.084 38.571 -3.108 1.00 98.25 829 ARG A O 1
ATOM 6582 N N . ILE A 1 830 ? -9.559 36.683 -4.225 1.00 98.06 830 ILE A N 1
ATOM 6583 C CA . ILE A 1 830 ? -9.464 37.197 -5.590 1.00 98.06 830 ILE A CA 1
ATOM 6584 C C . ILE A 1 830 ? -10.438 36.364 -6.416 1.00 98.06 830 ILE A C 1
ATOM 6586 O O . ILE A 1 830 ? -10.200 35.180 -6.611 1.00 98.06 830 ILE A O 1
ATOM 6590 N N . GLU A 1 831 ? -11.546 36.935 -6.857 1.00 95.44 831 GLU A N 1
ATOM 6591 C CA . GLU A 1 831 ? -12.599 36.230 -7.588 1.00 95.44 831 GLU A CA 1
ATOM 6592 C C . GLU A 1 831 ? -12.650 36.780 -9.012 1.00 95.44 831 GLU A C 1
ATOM 6594 O O . GLU A 1 831 ? -12.966 37.955 -9.195 1.00 95.44 831 GLU A O 1
ATOM 6599 N N . LEU A 1 832 ? -12.272 35.966 -10.006 1.00 92.19 832 LEU A N 1
ATOM 6600 C CA . LEU A 1 832 ? -12.382 36.361 -11.414 1.00 92.19 832 LEU A CA 1
ATOM 6601 C C . LEU A 1 832 ? -13.860 36.403 -11.818 1.00 92.19 832 LEU A C 1
ATOM 6603 O O . LEU A 1 832 ? -14.629 35.516 -11.440 1.00 92.19 832 LEU A O 1
ATOM 6607 N N . GLU A 1 833 ? -14.244 37.420 -12.583 1.00 87.88 833 GLU A N 1
ATOM 6608 C CA . GLU A 1 833 ? -15.584 37.510 -13.166 1.00 87.88 833 GLU A CA 1
ATOM 6609 C C . GLU A 1 833 ? -15.687 36.547 -14.361 1.00 87.88 833 GLU A C 1
ATOM 6611 O O . GLU A 1 833 ? -14.745 36.427 -15.148 1.00 87.88 833 GLU A O 1
ATOM 6616 N N . ASP A 1 834 ? -16.806 35.823 -14.492 1.00 64.50 834 ASP A N 1
ATOM 6617 C CA . ASP A 1 834 ? -17.001 34.928 -15.638 1.00 64.50 834 ASP A CA 1
ATOM 6618 C C . ASP A 1 834 ? -17.104 35.748 -16.940 1.00 64.50 834 ASP A C 1
ATOM 6620 O O . ASP A 1 834 ? -17.837 36.739 -16.984 1.00 64.50 834 ASP A O 1
ATOM 6624 N N . PRO A 1 835 ? -16.445 35.328 -18.039 1.00 49.41 835 PRO A N 1
ATOM 6625 C CA . PRO A 1 835 ? -16.511 36.030 -19.326 1.00 49.41 835 PRO A CA 1
ATOM 6626 C C . PRO A 1 835 ? -17.902 35.961 -19.988 1.00 49.41 835 PRO A C 1
ATOM 6628 O O . PRO A 1 835 ? -18.139 36.612 -21.006 1.00 49.41 835 PRO A O 1
ATOM 6631 N N . THR A 1 836 ? -18.823 35.179 -19.420 1.00 39.31 836 THR A N 1
ATOM 6632 C CA . THR A 1 836 ? -20.242 35.109 -19.780 1.00 39.31 836 THR A CA 1
ATOM 6633 C C . THR A 1 836 ? -21.092 35.577 -18.598 1.00 39.31 836 THR A C 1
ATOM 6635 O O . THR A 1 836 ? -21.398 34.781 -17.708 1.00 39.31 836 THR A O 1
ATOM 6638 N N . GLY A 1 837 ? -21.452 36.864 -18.592 1.00 33.59 837 GLY A N 1
ATOM 6639 C CA . GLY A 1 837 ? -22.457 37.421 -17.674 1.00 33.59 837 GLY A CA 1
ATOM 6640 C C . GLY A 1 837 ? -23.877 36.952 -17.980 1.00 33.59 837 GLY A C 1
ATOM 6641 O O . GLY A 1 837 ? -24.161 36.693 -19.172 1.00 33.59 837 GLY A O 1
#

Sequence (837 aa):
MTKLRYNPVVRWFLTAMLLSPVGRILLPVPAGQLANAQETTQAANKQEEPVNGVQLPDAIWLCTKDDGYRGIWYWNQRQDNEYVYKYSGGLGTYCAHHYPFAIYVPAVDKTFFCYGGAAKEKNELIHMVSYFDHKTGQVPRPTALLNKKTDDAHDNPVISVDAAGHIWIFSSAHGTARRSYISVSKRPYDIEDFELVSIGNFSYPQVYYLDDFGFVFFHTWYIRGHRCLFFTSSPDGREWQPSLMLAYIQQGHYQVSAVSPRKLALAFNYHPHPQGLNWRTNLYYMESTDFGANWQAADGTPLCLPLSEVVNPALVHDYASEDLRVYLVDMVLDPDDHPVIVYITSRGWQSGPENDPRIWHTARWDGQRWIIHPAMTSDNNYDNGSLYIQPDGRWILIAPTERGPQPYNTGGEVAMWESCDQGASWRLVKQLTAGSEYNHGYCRRPIRAHPQFYSFWADGHGRKLSDSRLYFCDLQGNVYRLPPKMDADFAFPELVVPVKTEEVRKEMTTAEYKREESTTSNSFETPEETNPPGEDNPAKSGCLPSGSLQSTGDGDGSSLGLLPSRPLGLSPSPPRPEVLLHPPGTPRDIPPAEYTAKVGVTPDFCQTDPIFQDLPDGGANMCGPTAFANILFAMEKLGASGLVPEGESTETQARKLLQELTADYLKLTSHGIGPAGVAEGVYRFLNDRGYPCRVEWRGWRRAGQFRSEKPLSIPWICQSVMGNSWAILNVGWYRYEAQADRYRRFGGHWVTLVGFRTEPDGPVLLVHDPARRSGPGKVTHEVRLSPLQSGTLAPWPGYPAQPGKGMFRLEGLVLNPHADCALLDGVIRIELEDPTG

Secondary structure (DSSP, 8-state):
--------------------------PPPPS---SSTTSSTTSS---PPP-TTEE-SSSEEEEEE-SS--B-EEEEEE-SSTT-EEEEEE-TT--TT-B-SEEEETTTTEEEEEEEEEPSSS--EEEEEEEEETTTTBEEPPEEEEE-SS--GGG-EEEEE-TT--EEEEE--SGGGS-EEEEEESSTT--S-EEEEEEE--EEEEEEEETTTEEEEEEEEEETTEEEEEEEEESSSSSPPPPEEEE--BTB--EEEEEETTEEEEEEEEB-TTT-GGG-EEEEEEEESSTTSS-B-TTS-B-PSSB--SSSTTEEE-TTTTT-EEEEEEEEE-TTS-EEEEEEEES-SSSSGGGPPEEEEEEEE-SSSEEEEEEEEESSTT---EEEE-TTS-EEEEEEEE--SSTTSS-BEEEEEEESSTTSS-EEEEE---S-SSEEEEEEPPBT-BTTB-EEEEEE-TTS-----EEEE-TT--EEEPPSS-SSSEEPPEEEPPPPHHHHHHHHHHHHTTTGGG-----------------------------------------------------PPPPPPP---PPSPPTTSS--SEE-TTTTTS----TT-GGGTTSGGGGTT-HHHHHHHHHHHHHHHTT-TTSSPP-SSHHHHHHHHHHHIIIIIS--BTTB--HHHHHHHHHHHHHHTT--EEEEEEESS--GGGB-SSPP-HHHHHHTTSTTEEEEEEEEEEEEEGGGTEEEEEEEEEEEEEEEEEETTEEEEEEE--SGGG-SS--EEEEEEEEP-S-EEPPBTTB--EE-TTPEEEESS---TT-SEEEEEEEEEEEEPPS--

pLDDT: mean 83.45, std 24.62, range [23.7, 98.94]